Protein AF-0000000078806004 (afdb_homodimer)

InterPro domains:
  IPR054265 Domain of unknown function DUF6996 [PF22515] (6-74)
  IPR054266 Domain of unknown function DUF6997 [PF22518] (76-248)
  IPR055650 Domain of unknown function DUF7226 [PF23871] (289-424)

pLDDT: mean 91.02, std 8.13, range [37.66, 98.81]

Solvent-accessible surface area (backbone atoms only — not comparable to full-atom values): 46412 Å² total; per-residue (Å²): 131,80,59,69,57,33,55,41,49,50,49,49,36,62,73,64,37,41,67,59,38,24,73,73,69,57,41,38,79,46,47,39,72,66,42,44,76,70,43,61,40,80,73,69,63,66,54,62,28,78,84,53,48,40,63,60,35,59,76,65,48,44,36,70,43,71,28,22,77,53,32,32,40,34,26,41,52,58,57,67,47,70,56,77,82,80,64,73,50,45,38,31,34,40,81,73,73,99,51,74,78,51,53,78,85,60,67,85,44,62,62,32,44,51,30,51,36,56,77,69,39,51,57,27,62,76,70,72,53,61,79,65,42,62,41,40,56,45,76,47,66,35,60,73,52,63,36,32,34,36,32,72,88,61,63,70,44,79,46,70,31,50,40,20,70,48,64,38,73,37,23,31,39,36,94,73,32,33,37,45,30,42,69,38,58,59,82,64,69,36,35,36,46,60,66,55,46,54,58,48,59,46,46,60,75,68,42,86,60,51,77,44,38,34,42,37,35,48,48,92,68,27,38,42,38,34,32,42,47,59,80,38,92,50,31,68,64,40,57,45,80,75,51,70,54,32,36,21,58,49,71,54,72,36,50,68,63,56,55,50,49,50,57,72,74,41,73,56,76,39,61,60,32,46,89,80,48,90,69,66,68,55,60,43,42,55,49,67,49,41,51,44,48,53,54,50,30,70,74,42,70,60,34,39,39,67,53,44,7,61,75,61,63,39,48,60,66,53,29,50,25,36,49,44,37,31,38,64,58,48,29,28,37,63,90,43,93,59,32,40,26,60,25,72,58,29,52,56,44,71,71,42,53,63,39,61,30,50,54,50,49,49,52,46,50,27,29,28,35,66,49,35,53,51,52,50,46,26,69,74,67,72,46,81,79,51,66,65,59,47,38,52,52,40,58,73,42,36,36,62,88,50,70,75,54,39,64,61,29,35,47,15,53,51,28,45,50,49,56,56,69,52,44,51,33,57,73,42,82,60,129,131,80,58,68,56,34,55,43,48,49,49,49,36,61,75,65,38,41,68,60,37,23,72,75,69,57,42,40,78,47,46,40,72,68,42,44,77,69,42,61,40,80,73,68,62,65,55,63,28,77,83,53,46,41,62,60,36,59,76,66,49,44,36,70,44,70,27,22,77,52,30,31,40,34,26,41,52,58,55,67,46,71,58,78,81,80,65,72,49,44,39,31,34,39,82,74,73,101,53,75,79,51,52,78,87,60,66,83,43,65,62,32,45,52,28,52,36,56,76,70,39,50,58,28,63,75,71,73,53,60,81,65,41,66,41,42,54,45,75,49,65,36,59,74,52,62,34,33,34,36,32,71,88,62,62,71,43,78,48,70,32,50,40,20,72,49,64,38,73,38,24,32,40,37,94,72,32,34,37,42,31,42,69,38,59,57,83,63,70,33,35,35,47,60,68,56,49,54,58,48,59,45,46,60,74,66,43,85,60,52,79,44,38,35,42,36,34,48,48,93,70,28,38,42,40,36,32,43,46,58,80,39,92,50,32,69,63,40,59,44,80,76,50,71,52,32,35,21,58,48,72,53,73,35,50,67,65,57,54,49,49,49,56,73,74,42,73,56,77,39,61,60,31,48,92,80,48,90,68,65,70,55,61,42,43,55,49,67,48,43,51,42,48,53,54,49,32,68,75,42,70,62,36,40,39,67,53,43,7,60,75,60,64,41,50,60,64,54,29,51,26,38,49,43,38,31,37,65,57,49,30,29,37,63,89,44,91,58,32,40,29,59,24,74,58,28,53,57,44,72,71,43,55,64,38,59,30,52,51,50,50,50,51,48,51,28,29,27,38,67,49,36,52,53,50,50,47,26,70,74,69,72,47,80,78,50,68,65,59,47,38,52,51,40,57,74,42,37,36,62,86,50,68,73,54,38,62,59,30,32,48,15,53,50,28,46,52,49,57,56,69,52,44,52,31,57,72,42,82,60,130

Sequence (862 aa):
MEDKANKAWTDLIQEYQIDNAIKQHGEFIIQAKDIKKYREPRLMAKWDSSESLPTILKKSDINILPVSRSAYVLSNFKLYQPFPENDINTVKYVPPLPLESIDFNNLSTESNAINAMLITGILDDFLGTNNTVETFNGRMGTNDFSFTVNLTNGGKRQVDVQSAQLEIDGGFENDDSIIIMEAKNVPHPDFHIRQLYFPYRLWCERVRKPIRLVFSQYIDSIYHLYEYEFAKEDDYSSIHLIQQRNYSFQSSAISWDDIQRIIDSNSPEIDDNYDDTSIPFIQADLFTRLISLIEQLDKVPNMTSAEIASSMEFDIRQASYYSSAGEYLGVIERPLRGHSQLSLTGIKLMRLKLRERRLELIKLIVRHNIFHDLLSQIIDTGEFPSREAIIDRMRRYNVCKDATTLYRRASSVSGWLRWIVTLPDTTEEFEMEDKANKAWTDLIQEYQIDNAIKQHGEFIIQAKDIKKYREPRLMAKWDSSESLPTILKKSDINILPVSRSAYVLSNFKLYQPFPENDINTVKYVPPLPLESIDFNNLSTESNAINAMLITGILDDFLGTNNTVETFNGRMGTNDFSFTVNLTNGGKRQVDVQSAQLEIDGGFENDDSIIIMEAKNVPHPDFHIRQLYFPYRLWCERVRKPIRLVFSQYIDSIYHLYEYEFAKEDDYSSIHLIQQRNYSFQSSAISWDDIQRIIDSNSPEIDDNYDDTSIPFIQADLFTRLISLIEQLDKVPNMTSAEIASSMEFDIRQASYYSSAGEYLGVIERPLRGHSQLSLTGIKLMRLKLRERRLELIKLIVRHNIFHDLLSQIIDTGEFPSREAIIDRMRRYNVCKDATTLYRRASSVSGWLRWIVTLPDTTEEFE

Nearest PDB structures (foldseek):
  2qww-assembly2_C  TM=6.117E-01  e=5.143E-02  Listeria monocytogenes serotype 4b str. F2365
  2qww-assembly3_F  TM=6.044E-01  e=5.736E-02  Listeria monocytogenes serotype 4b str. F2365
  2qlz-assembly2_C  TM=8.803E-01  e=8.794E-01  unclassified
  2quf-assembly1_A  TM=8.665E-01  e=8.794E-01  unclassified
  2qlz-assembly1_B  TM=8.212E-01  e=1.889E+00  unclassified

Foldseek 3Di:
DAQLLLVLVVVVCVVVVQLVCCVVPVKDKDWQVSSVVRNHSVQHADAFAPQLDHPVCVVSQKHWDAQAQTMIMIHNFDFKDFDDPPDALEAAAFAFDPDDVADLQFDDDQLNVVVRCVVRCVVCVQVVHDDKDWDDWFKFWFDWDKAWTAGPVGDIDMGTHHGYMATFSTWIDDPAAIETEDEEAADDRIGGLCNFLRVVLRVVVVDDHHYWYWYWYCFLQKIKIWIWDAPDNRYSHRIDTDDIHMYGNDDLADAPVLLVVLLVVADAAALLAPVPDPQAAALAQAVRNLVSLLSVLLVPPKDFLVRSCVVNVHRSVNSVRSQSVCVLLPQWDDPDVRIIHGDPNSNVLSPDGSNVSLSVSSNSVCSHPLLSVQLVVCSVPVDHDDLVVSLVSCVVSNNDDDPVVSSSSSSNSSNVSVVVVSSNGDYDYDD/DAQLLLVLVVVVCVVVVQLVCCVVPVKDKDWQVSSVVRNHSVQHADAFAPQLDHPVCVVSQKHWDAQAQTMIMIHNFDFKDFDDPPDALEAAAFAFDPDDVADLQFDDDQLNVVVRCVVRCVVCVQVVHDDKDWDDWFKFWFDWDKAWTAGPVGDIDMGTHHGYMATFSTWIDDPAAIETEDEEAADDRIGGLCNFLRVVLRVVVVDDHHYWYWYWYCFLQKIKIWIWDAPDNRYSHRIDTDDIHMYGNFDQADAPVLLVVLLVVADAAALLAPVPDPQAAALAQAVRNLRSLLSNLLVPPKDFLVRSCVVNVHRSVNSVRSQSVCVLLPQWDDPDVRIIHGDPNSNVLSVDGSNVSLSVSSNSVCSHPLLSVQLVVCSVPVDHDDLVRSLVSCVVSNNDDDPVVSSSSSSNSSSVSVVVVSSNGDYDYDD

Structure (mmCIF, N/CA/C/O backbone):
data_AF-0000000078806004-model_v1
#
loop_
_entity.id
_entity.type
_entity.pdbx_description
1 polymer 'Type II restriction endonuclease'
#
loop_
_atom_site.group_PDB
_atom_site.id
_atom_site.type_symbol
_atom_site.label_atom_id
_atom_site.label_alt_id
_atom_site.label_comp_id
_atom_site.label_asym_id
_atom_site.label_entity_id
_atom_site.label_seq_id
_atom_site.pdbx_PDB_ins_code
_atom_site.Cartn_x
_atom_site.Cartn_y
_atom_site.Cartn_z
_atom_site.occupancy
_atom_site.B_iso_or_equiv
_atom_site.auth_seq_id
_atom_site.auth_comp_id
_atom_site.auth_asym_id
_atom_site.auth_atom_id
_atom_site.pdbx_PDB_model_num
ATOM 1 N N . MET A 1 1 ? 9.797 -28.922 11.18 1 37.66 1 MET A N 1
ATOM 2 C CA . MET A 1 1 ? 9.305 -27.891 12.086 1 37.66 1 MET A CA 1
ATOM 3 C C . MET A 1 1 ? 7.859 -27.516 11.758 1 37.66 1 MET A C 1
ATOM 5 O O . MET A 1 1 ? 7.523 -27.297 10.594 1 37.66 1 MET A O 1
ATOM 9 N N . GLU A 1 2 ? 6.957 -27.812 12.578 1 50.41 2 GLU A N 1
ATOM 10 C CA . GLU A 1 2 ? 5.516 -27.656 12.414 1 50.41 2 GLU A CA 1
ATOM 11 C C . GLU A 1 2 ? 5.145 -26.203 12.125 1 50.41 2 GLU A C 1
ATOM 13 O O . GLU A 1 2 ? 5.809 -25.281 12.602 1 50.41 2 GLU A O 1
ATOM 18 N N . ASP A 1 3 ? 4.309 -25.859 11.039 1 73.88 3 ASP A N 1
ATOM 19 C CA . ASP A 1 3 ? 3.709 -24.578 10.656 1 73.88 3 ASP A CA 1
ATOM 20 C C . ASP A 1 3 ? 3.197 -23.828 11.883 1 73.88 3 ASP A C 1
ATOM 22 O O . ASP A 1 3 ? 2.391 -24.344 12.648 1 73.88 3 ASP A O 1
ATOM 26 N N . LYS A 1 4 ? 3.91 -22.828 12.422 1 81.69 4 LYS A N 1
ATOM 27 C CA . LYS A 1 4 ? 3.615 -22.016 13.602 1 81.69 4 LYS A CA 1
ATOM 28 C C . LYS A 1 4 ? 2.125 -21.703 13.695 1 81.69 4 LYS A C 1
ATOM 30 O O . LYS A 1 4 ? 1.548 -21.734 14.789 1 81.69 4 LYS A O 1
ATOM 35 N N . ALA A 1 5 ? 1.502 -21.562 12.609 1 86 5 ALA A N 1
ATOM 36 C CA . ALA A 1 5 ? 0.075 -21.25 12.602 1 86 5 ALA A CA 1
ATOM 37 C C . ALA A 1 5 ? -0.759 -22.484 12.953 1 86 5 ALA A C 1
ATOM 39 O O . ALA A 1 5 ? -1.757 -22.375 13.672 1 86 5 ALA A O 1
ATOM 40 N N . ASN A 1 6 ? -0.315 -23.578 12.469 1 88.81 6 ASN A N 1
ATOM 41 C CA . ASN A 1 6 ? -1.033 -24.812 12.758 1 88.81 6 ASN A CA 1
ATOM 42 C C . ASN A 1 6 ? -0.974 -25.156 14.242 1 88.81 6 ASN A C 1
ATOM 44 O O . ASN A 1 6 ? -1.98 -25.562 14.836 1 88.81 6 ASN A O 1
ATOM 48 N N . LYS A 1 7 ? 0.141 -25.016 14.805 1 92.06 7 LYS A N 1
ATOM 49 C CA . LYS A 1 7 ? 0.297 -25.281 16.234 1 92.06 7 LYS A CA 1
ATOM 50 C C . LYS A 1 7 ? -0.55 -24.328 17.062 1 92.06 7 LYS A C 1
ATOM 52 O O . LYS A 1 7 ? -1.233 -24.75 18 1 92.06 7 LYS A O 1
ATOM 57 N N . ALA A 1 8 ? -0.498 -23.078 16.688 1 94.31 8 ALA A N 1
ATOM 58 C CA . ALA A 1 8 ? -1.253 -22.062 17.422 1 94.31 8 ALA A CA 1
ATOM 59 C C . ALA A 1 8 ? -2.75 -22.344 17.375 1 94.31 8 ALA A C 1
ATOM 61 O O . ALA A 1 8 ? -3.449 -22.25 18.375 1 94.31 8 ALA A O 1
ATOM 62 N N . TRP A 1 9 ? -3.193 -22.734 16.266 1 94.88 9 TRP A N 1
ATOM 63 C CA . TRP A 1 9 ? -4.621 -23 16.125 1 94.88 9 TRP A CA 1
ATOM 64 C C . TRP A 1 9 ? -5.012 -24.297 16.828 1 94.88 9 TRP A C 1
ATOM 66 O O . TRP A 1 9 ? -6.121 -24.406 17.344 1 94.88 9 TRP A O 1
ATOM 76 N N . THR A 1 10 ? -4.125 -25.25 16.844 1 95.44 10 THR A N 1
ATOM 77 C CA . THR A 1 10 ? -4.383 -26.469 17.609 1 95.44 10 THR A CA 1
ATOM 78 C C . THR A 1 10 ? -4.598 -26.141 19.078 1 95.44 10 THR A C 1
ATOM 80 O O . THR A 1 10 ? -5.539 -26.641 19.703 1 95.44 10 THR A O 1
ATOM 83 N N . ASP A 1 11 ? -3.76 -25.281 19.547 1 96.25 11 ASP A N 1
ATOM 84 C CA . ASP A 1 11 ? -3.863 -24.875 20.938 1 96.25 11 ASP A CA 1
ATOM 85 C C . ASP A 1 11 ? -5.145 -24.078 21.188 1 96.25 11 ASP A C 1
ATOM 87 O O . ASP A 1 11 ? -5.816 -24.266 22.203 1 96.25 11 ASP A O 1
ATOM 91 N N . LEU A 1 12 ? -5.461 -23.219 20.328 1 96.62 12 LEU A N 1
ATOM 92 C CA . LEU A 1 12 ? -6.652 -22.391 20.453 1 96.62 12 LEU A CA 1
ATOM 93 C C . LEU A 1 12 ? -7.918 -23.25 20.438 1 96.62 12 LEU A C 1
ATOM 95 O O . LEU A 1 12 ? -8.82 -23.031 21.25 1 96.62 12 LEU A O 1
ATOM 99 N N . ILE A 1 13 ? -7.98 -24.188 19.578 1 96.31 13 ILE A N 1
ATOM 100 C CA . ILE A 1 13 ? -9.148 -25.062 19.438 1 96.31 13 ILE A CA 1
ATOM 101 C C . ILE A 1 13 ? -9.336 -25.859 20.719 1 96.31 13 ILE A C 1
ATOM 103 O O . ILE A 1 13 ? -10.469 -26.031 21.188 1 96.31 13 ILE A O 1
ATOM 107 N N . GLN A 1 14 ? -8.25 -26.281 21.234 1 95.56 14 GLN A N 1
ATOM 108 C CA . GLN A 1 14 ? -8.297 -27.062 22.469 1 95.56 14 GLN A CA 1
ATOM 109 C C . GLN A 1 14 ? -8.695 -26.203 23.656 1 95.56 14 GLN A C 1
ATOM 111 O O . GLN A 1 14 ? -9.586 -26.562 24.438 1 95.56 14 GLN A O 1
ATOM 116 N N . GLU A 1 15 ? -8.07 -25.094 23.75 1 96.31 15 GLU A N 1
ATOM 117 C CA . GLU A 1 15 ? -8.289 -24.219 24.906 1 96.31 15 GLU A CA 1
ATOM 118 C C . GLU A 1 15 ? -9.734 -23.734 24.953 1 96.31 15 GLU A C 1
ATOM 120 O O . GLU A 1 15 ? -10.352 -23.703 26.016 1 96.31 15 GLU A O 1
ATOM 125 N N . TYR A 1 16 ? -10.258 -23.391 23.844 1 96.44 16 TYR A N 1
ATOM 126 C CA . TYR A 1 16 ? -11.578 -22.766 23.828 1 96.44 16 TYR A CA 1
ATOM 127 C C . TYR A 1 16 ? -12.648 -23.75 23.391 1 96.44 16 TYR A C 1
ATOM 129 O O . TYR A 1 16 ? -13.812 -23.391 23.219 1 96.44 16 TYR A O 1
ATOM 137 N N . GLN A 1 17 ? -12.297 -24.969 23.141 1 96 17 GLN A N 1
ATOM 138 C CA . GLN A 1 17 ? -13.219 -26 22.688 1 96 17 GLN A CA 1
ATOM 139 C C . GLN A 1 17 ? -14.062 -25.516 21.516 1 96 17 GLN A C 1
ATOM 141 O O . GLN A 1 17 ? -15.289 -25.594 21.547 1 96 17 GLN A O 1
ATOM 146 N N . ILE A 1 18 ? -13.383 -25.047 20.562 1 96.88 18 ILE A N 1
ATOM 147 C CA . ILE A 1 18 ? -14.016 -24.375 19.438 1 96.88 18 ILE A CA 1
ATOM 148 C C . ILE A 1 18 ? -14.875 -25.359 18.656 1 96.88 18 ILE A C 1
ATOM 150 O O . ILE A 1 18 ? -15.992 -25.031 18.25 1 96.88 18 ILE A O 1
ATOM 154 N N . ASP A 1 19 ? -14.391 -26.562 18.484 1 95.38 19 ASP A N 1
ATOM 155 C CA . ASP A 1 19 ? -15.141 -27.594 17.766 1 95.38 19 ASP A CA 1
ATOM 156 C C . ASP A 1 19 ? -16.484 -27.844 18.438 1 95.38 19 ASP A C 1
ATOM 158 O O . ASP A 1 19 ? -17.516 -27.922 17.75 1 95.38 19 ASP A O 1
ATOM 162 N N . ASN A 1 20 ? -16.438 -27.938 19.703 1 95.12 20 ASN A N 1
ATOM 163 C CA . ASN A 1 20 ? -17.672 -28.188 20.453 1 95.12 20 ASN A CA 1
ATOM 164 C C . ASN A 1 20 ? -18.625 -27.016 20.375 1 95.12 20 ASN A C 1
ATOM 166 O O . ASN A 1 20 ? -19.844 -27.203 20.266 1 95.12 20 ASN A O 1
ATOM 170 N N . ALA A 1 21 ? -18.094 -25.875 20.453 1 96.25 21 ALA A N 1
ATOM 171 C CA . ALA A 1 21 ? -18.906 -24.672 20.391 1 96.25 21 ALA A CA 1
ATOM 172 C C . ALA A 1 21 ? -19.625 -24.562 19.031 1 96.25 21 ALA A C 1
ATOM 174 O O . ALA A 1 21 ? -20.797 -24.188 18.969 1 96.25 21 ALA A O 1
ATOM 175 N N . ILE A 1 22 ? -18.938 -24.891 18 1 96.12 22 ILE A N 1
ATOM 176 C CA . ILE A 1 22 ? -19.516 -24.812 16.656 1 96.12 22 ILE A CA 1
ATOM 177 C C . ILE A 1 22 ? -20.609 -25.875 16.5 1 96.12 22 ILE A C 1
ATOM 179 O O . ILE A 1 22 ? -21.641 -25.609 15.898 1 96.12 22 ILE A O 1
ATOM 183 N N . LYS A 1 23 ? -20.391 -27 17.031 1 93.56 23 LYS A N 1
ATOM 184 C CA . LYS A 1 23 ? -21.391 -28.062 16.969 1 93.56 23 LYS A CA 1
ATOM 185 C C . LYS A 1 23 ? -22.656 -27.672 17.734 1 93.56 23 LYS A C 1
ATOM 187 O O . LYS A 1 23 ? -23.766 -27.969 17.281 1 93.56 23 LYS A O 1
ATOM 192 N N . GLN A 1 24 ? -22.5 -27 18.781 1 95.31 24 GLN A N 1
ATOM 193 C CA . GLN A 1 24 ? -23.625 -26.688 19.656 1 95.31 24 GLN A CA 1
ATOM 194 C C . GLN A 1 24 ? -24.344 -25.406 19.203 1 95.31 24 GLN A C 1
ATOM 196 O O . GLN A 1 24 ? -25.562 -25.328 19.25 1 95.31 24 GLN A O 1
ATOM 201 N N . HIS A 1 25 ? -23.594 -24.406 18.812 1 94.81 25 HIS A N 1
ATOM 202 C CA . HIS A 1 25 ? -24.172 -23.078 18.578 1 94.81 25 HIS A CA 1
ATOM 203 C C . HIS A 1 25 ? -24.078 -22.703 17.109 1 94.81 25 HIS A C 1
ATOM 205 O O . HIS A 1 25 ? -24.656 -21.703 16.688 1 94.81 25 HIS A O 1
ATOM 211 N N . GLY A 1 26 ? -23.344 -23.469 16.344 1 94.56 26 GLY A N 1
ATOM 212 C CA . GLY A 1 26 ? -23.219 -23.219 14.922 1 94.56 26 GLY A CA 1
ATOM 213 C C . GLY A 1 26 ? -22.031 -22.344 14.586 1 94.56 26 GLY A C 1
ATOM 214 O O . GLY A 1 26 ? -21.594 -22.297 13.43 1 94.56 26 GLY A O 1
ATOM 215 N N . GLU A 1 27 ? -21.562 -21.547 15.57 1 97 27 GLU A N 1
ATOM 216 C CA . GLU A 1 27 ? -20.422 -20.656 15.336 1 97 27 GLU A CA 1
ATOM 217 C C . GLU A 1 27 ? -19.688 -20.359 16.641 1 97 27 GLU A C 1
ATOM 219 O O . GLU A 1 27 ? -20.172 -20.672 17.734 1 97 27 GLU A O 1
ATOM 224 N N . PHE A 1 28 ? -18.516 -19.828 16.5 1 97.88 28 PHE A N 1
ATOM 225 C CA . PHE A 1 28 ? -17.719 -19.375 17.625 1 97.88 28 PHE A CA 1
ATOM 226 C C . PHE A 1 28 ? -17.062 -18.031 17.328 1 97.88 28 PHE A C 1
ATOM 228 O O . PHE A 1 28 ? -16.406 -17.875 16.297 1 97.88 28 PHE A O 1
ATOM 235 N N . ILE A 1 29 ? -17.281 -17.078 18.234 1 97.62 29 ILE A N 1
ATOM 236 C CA . ILE A 1 29 ? -16.688 -15.758 18.062 1 97.62 29 ILE A CA 1
ATOM 237 C C . ILE A 1 29 ? -15.43 -15.656 18.922 1 97.62 29 ILE A C 1
ATOM 239 O O . ILE A 1 29 ? -15.461 -15.945 20.125 1 97.62 29 ILE A O 1
ATOM 243 N N . ILE A 1 30 ? -14.352 -15.273 18.281 1 97.25 30 ILE A N 1
ATOM 244 C CA . ILE A 1 30 ? -13.102 -15.133 19.016 1 97.25 30 ILE A CA 1
ATOM 245 C C . ILE A 1 30 ? -12.57 -13.711 18.875 1 97.25 30 ILE A C 1
ATOM 247 O O . ILE A 1 30 ? -12.68 -13.109 17.797 1 97.25 30 ILE A O 1
ATOM 251 N N . GLN A 1 31 ? -12.016 -13.18 19.875 1 96.44 31 GLN A N 1
ATOM 252 C CA . GLN A 1 31 ? -11.445 -11.836 19.875 1 96.44 31 GLN A CA 1
ATOM 253 C C . GLN A 1 31 ? -9.984 -11.867 19.438 1 96.44 31 GLN A C 1
ATOM 255 O O . GLN A 1 31 ? -9.266 -12.828 19.719 1 96.44 31 GLN A O 1
ATOM 260 N N . ALA A 1 32 ? -9.516 -10.82 18.781 1 93.5 32 ALA A N 1
ATOM 261 C CA . ALA A 1 32 ? -8.133 -10.695 18.344 1 93.5 32 ALA A CA 1
ATOM 262 C C . ALA A 1 32 ? -7.172 -10.812 19.531 1 93.5 32 ALA A C 1
ATOM 264 O O . ALA A 1 32 ? -6.098 -11.406 19.406 1 93.5 32 ALA A O 1
ATOM 265 N N . LYS A 1 33 ? -7.582 -10.258 20.641 1 93.38 33 LYS A N 1
ATOM 266 C CA . LYS A 1 33 ? -6.73 -10.289 21.828 1 93.38 33 LYS A CA 1
ATOM 267 C C . LYS A 1 33 ? -6.48 -11.727 22.297 1 93.38 33 LYS A C 1
ATOM 269 O O . LYS A 1 33 ? -5.406 -12.031 22.812 1 93.38 33 LYS A O 1
ATOM 274 N N . ASP A 1 34 ? -7.445 -12.594 22.141 1 94.75 34 ASP A N 1
ATOM 275 C CA . ASP A 1 34 ? -7.309 -14 22.531 1 94.75 34 ASP A CA 1
ATOM 276 C C . ASP A 1 34 ? -6.375 -14.742 21.578 1 94.75 34 ASP A C 1
ATOM 278 O O . ASP A 1 34 ? -5.633 -15.633 22 1 94.75 34 ASP A O 1
ATOM 282 N N . ILE A 1 35 ? -6.422 -14.422 20.328 1 95 35 ILE A N 1
ATOM 283 C CA . ILE A 1 35 ? -5.523 -15.008 19.328 1 95 35 ILE A CA 1
ATOM 284 C C . ILE A 1 35 ? -4.094 -14.539 19.594 1 95 35 ILE A C 1
ATOM 286 O O . ILE A 1 35 ? -3.148 -15.328 19.484 1 95 35 ILE A O 1
ATOM 290 N N . LYS A 1 36 ? -3.986 -13.266 19.969 1 90.88 36 LYS A N 1
ATOM 291 C CA . LYS A 1 36 ? -2.691 -12.617 20.172 1 90.88 36 LYS A CA 1
ATOM 292 C C . LYS A 1 36 ? -1.886 -13.32 21.25 1 90.88 36 LYS A C 1
ATOM 294 O O . LYS A 1 36 ? -0.654 -13.289 21.234 1 90.88 36 LYS A O 1
ATOM 299 N N . LYS A 1 37 ? -2.533 -14 22.172 1 92.94 37 LYS A N 1
ATOM 300 C CA . LYS A 1 37 ? -1.859 -14.766 23.219 1 92.94 37 LYS A CA 1
ATOM 301 C C . LYS A 1 37 ? -0.963 -15.844 22.609 1 92.94 37 LYS A C 1
ATOM 303 O O . LYS A 1 37 ? -0.002 -16.281 23.25 1 92.94 37 LYS A O 1
ATOM 308 N N . TYR A 1 38 ? -1.295 -16.203 21.453 1 92.19 38 TYR A N 1
ATOM 309 C CA . TYR A 1 38 ? -0.576 -17.328 20.844 1 92.19 38 TYR A CA 1
ATOM 310 C C . TYR A 1 38 ? 0.282 -16.844 19.688 1 92.19 38 TYR A C 1
ATOM 312 O O . TYR A 1 38 ? 1.426 -17.281 19.516 1 92.19 38 TYR A O 1
ATOM 320 N N . ARG A 1 39 ? -0.292 -15.953 18.828 1 89.25 39 ARG A N 1
ATOM 321 C CA . ARG A 1 39 ? 0.37 -15.438 17.641 1 89.25 39 ARG A CA 1
ATOM 322 C C . ARG A 1 39 ? -0.349 -14.195 17.109 1 89.25 39 ARG A C 1
ATOM 324 O O . ARG A 1 39 ? -1.521 -13.977 17.422 1 89.25 39 ARG A O 1
ATOM 331 N N . GLU A 1 40 ? 0.338 -13.391 16.344 1 84.88 40 GLU A N 1
ATOM 332 C CA . GLU A 1 40 ? -0.257 -12.18 15.789 1 84.88 40 GLU A CA 1
ATOM 333 C C . GLU A 1 40 ? -1.51 -12.508 14.977 1 84.88 40 GLU A C 1
ATOM 335 O O . GLU A 1 40 ? -1.47 -13.336 14.062 1 84.88 40 GLU A O 1
ATOM 340 N N . PRO A 1 41 ? -2.537 -11.852 15.273 1 88 41 PRO A N 1
ATOM 341 C CA . PRO A 1 41 ? -3.818 -12.156 14.633 1 88 41 PRO A CA 1
ATOM 342 C C . PRO A 1 41 ? -3.758 -12.062 13.109 1 88 41 PRO A C 1
ATOM 344 O O . PRO A 1 41 ? -4.375 -12.875 12.414 1 88 41 PRO A O 1
ATOM 347 N N . ARG A 1 42 ? -3.023 -11.094 12.602 1 78.38 42 ARG A N 1
ATOM 348 C CA . ARG A 1 42 ? -2.967 -10.914 11.156 1 78.38 42 ARG A CA 1
ATOM 349 C C . ARG A 1 42 ? -2.389 -12.141 10.469 1 78.38 42 ARG A C 1
ATOM 351 O O . ARG A 1 42 ? -2.689 -12.406 9.297 1 78.38 42 ARG A O 1
ATOM 358 N N . LEU A 1 43 ? -1.696 -12.992 11.133 1 83.62 43 LEU A N 1
ATOM 359 C CA . LEU A 1 43 ? -1.072 -14.203 10.602 1 83.62 43 LEU A CA 1
ATOM 360 C C . LEU A 1 43 ? -1.933 -15.43 10.883 1 83.62 43 LEU A C 1
ATOM 362 O O . LEU A 1 43 ? -1.602 -16.531 10.461 1 83.62 43 LEU A O 1
ATOM 366 N N . MET A 1 44 ? -3.01 -15.141 11.586 1 90.69 44 MET A N 1
ATOM 367 C CA . MET A 1 44 ? -3.793 -16.281 12.078 1 90.69 44 MET A CA 1
ATOM 368 C C . MET A 1 44 ? -5.199 -16.266 11.484 1 90.69 44 MET A C 1
ATOM 370 O O . MET A 1 44 ? -5.922 -17.25 11.562 1 90.69 44 MET A O 1
ATOM 374 N N . ALA A 1 45 ? -5.496 -15.172 10.844 1 91.19 45 ALA A N 1
ATOM 375 C CA . ALA A 1 45 ? -6.922 -15.039 10.555 1 91.19 45 ALA A CA 1
ATOM 376 C C . ALA A 1 45 ? -7.152 -14.742 9.07 1 91.19 45 ALA A C 1
ATOM 378 O O . ALA A 1 45 ? -8.281 -14.469 8.656 1 91.19 45 ALA A O 1
ATOM 379 N N . LYS A 1 46 ? -6.211 -14.734 8.32 1 88.38 46 LYS A N 1
ATOM 380 C CA . LYS A 1 46 ? -6.363 -14.391 6.906 1 88.38 46 LYS A CA 1
ATOM 381 C C . LYS A 1 46 ? -5.652 -15.406 6.02 1 88.38 46 LYS A C 1
ATOM 383 O O . LYS A 1 46 ? -4.422 -15.469 5.996 1 88.38 46 LYS A O 1
ATOM 388 N N . TRP A 1 47 ? -6.434 -16.156 5.301 1 90.5 47 TRP A N 1
ATOM 389 C CA . TRP A 1 47 ? -5.922 -17.109 4.316 1 90.5 47 TRP A CA 1
ATOM 390 C C . TRP A 1 47 ? -6.566 -16.875 2.955 1 90.5 47 TRP A C 1
ATOM 392 O O . TRP A 1 47 ? -7.699 -17.312 2.717 1 90.5 47 TRP A O 1
ATOM 402 N N . ASP A 1 48 ? -5.836 -16.406 2.023 1 90.12 48 ASP A N 1
ATOM 403 C CA . ASP A 1 48 ? -6.367 -15.945 0.747 1 90.12 48 ASP A CA 1
ATOM 404 C C . ASP A 1 48 ? -6.754 -17.109 -0.152 1 90.12 48 ASP A C 1
ATOM 406 O O . ASP A 1 48 ? -7.484 -16.938 -1.13 1 90.12 48 ASP A O 1
ATOM 410 N N . SER A 1 49 ? -6.23 -18.234 0.124 1 90.62 49 SER A N 1
ATOM 411 C CA . SER A 1 49 ? -6.566 -19.484 -0.573 1 90.62 49 SER A CA 1
ATOM 412 C C . SER A 1 49 ? -6.793 -20.625 0.41 1 90.62 49 SER A C 1
ATOM 414 O O . SER A 1 49 ? -6.215 -20.641 1.499 1 90.62 49 SER A O 1
ATOM 416 N N . SER A 1 50 ? -7.551 -21.562 0.034 1 90.56 50 SER A N 1
ATOM 417 C CA . SER A 1 50 ? -7.836 -22.719 0.886 1 90.56 50 SER A CA 1
ATOM 418 C C . SER A 1 50 ? -6.578 -23.547 1.142 1 90.56 50 SER A C 1
ATOM 420 O O . SER A 1 50 ? -6.469 -24.203 2.172 1 90.56 50 SER A O 1
ATOM 422 N N . GLU A 1 51 ? -5.656 -23.422 0.247 1 82.12 51 GLU A N 1
ATOM 423 C CA . GLU A 1 51 ? -4.406 -24.172 0.385 1 82.12 51 GLU A CA 1
ATOM 424 C C . GLU A 1 51 ? -3.596 -23.672 1.578 1 82.12 51 GLU A C 1
ATOM 426 O O . GLU A 1 51 ? -2.838 -24.438 2.182 1 82.12 51 GLU A O 1
ATOM 431 N N . SER A 1 52 ? -3.793 -22.469 1.912 1 82.88 52 SER A N 1
ATOM 432 C CA . SER A 1 52 ? -2.988 -21.859 2.963 1 82.88 52 SER A CA 1
ATOM 433 C C . SER A 1 52 ? -3.613 -22.078 4.336 1 82.88 52 SER A C 1
ATOM 435 O O . SER A 1 52 ? -3.004 -21.75 5.359 1 82.88 52 SER A O 1
ATOM 437 N N . LEU A 1 53 ? -4.758 -22.641 4.359 1 88.81 53 LEU A N 1
ATOM 438 C CA . LEU A 1 53 ? -5.434 -22.906 5.625 1 88.81 53 LEU A CA 1
ATOM 439 C C . LEU A 1 53 ? -4.641 -23.922 6.457 1 88.81 53 LEU A C 1
ATOM 441 O O . LEU A 1 53 ? -4.164 -24.922 5.934 1 88.81 53 LEU A O 1
ATOM 445 N N . PRO A 1 54 ? -4.477 -23.594 7.727 1 89.06 54 PRO A N 1
ATOM 446 C CA . PRO A 1 54 ? -3.811 -24.578 8.594 1 89.06 54 PRO A CA 1
ATOM 447 C C . PRO A 1 54 ? -4.473 -25.953 8.555 1 89.06 54 PRO A C 1
ATOM 449 O O . PRO A 1 54 ? -5.699 -26.047 8.477 1 89.06 54 PRO A O 1
ATOM 452 N N . THR A 1 55 ? -3.678 -26.938 8.719 1 88.81 55 THR A N 1
ATOM 453 C CA . THR A 1 55 ? -4.125 -28.312 8.578 1 88.81 55 THR A CA 1
ATOM 454 C C . THR A 1 55 ? -5.227 -28.641 9.586 1 88.81 55 THR A C 1
ATOM 456 O O . THR A 1 55 ? -6.195 -29.312 9.258 1 88.81 55 THR A O 1
ATOM 459 N N . ILE A 1 56 ? -5.113 -28.156 10.758 1 93.25 56 ILE A N 1
ATOM 460 C CA . ILE A 1 56 ? -6.074 -28.453 11.812 1 93.25 56 ILE A CA 1
ATOM 461 C C . ILE A 1 56 ? -7.438 -27.859 11.453 1 93.25 56 ILE A C 1
ATOM 463 O O . ILE A 1 56 ? -8.477 -28.469 11.75 1 93.25 56 ILE A O 1
ATOM 467 N N . LEU A 1 57 ? -7.434 -26.719 10.867 1 94.06 57 LEU A N 1
ATOM 468 C CA . LEU A 1 57 ? -8.688 -26.094 10.469 1 94.06 57 LEU A CA 1
ATOM 469 C C . LEU A 1 57 ? -9.32 -26.844 9.297 1 94.06 57 LEU A C 1
ATOM 471 O O . LEU A 1 57 ? -10.539 -27.031 9.25 1 94.06 57 LEU A O 1
ATOM 475 N N . LYS A 1 58 ? -8.516 -27.281 8.414 1 91.81 58 LYS A N 1
ATOM 476 C CA . LYS A 1 58 ? -9 -28.094 7.293 1 91.81 58 LYS A CA 1
ATOM 477 C C . LYS A 1 58 ? -9.648 -29.391 7.785 1 91.81 58 LYS A C 1
ATOM 479 O O . LYS A 1 58 ? -10.75 -29.734 7.367 1 91.81 58 LYS A O 1
ATOM 484 N N . LYS A 1 59 ? -8.945 -30.016 8.609 1 91.81 59 LYS A N 1
ATOM 485 C CA . LYS A 1 59 ? -9.414 -31.297 9.133 1 91.81 59 LYS A CA 1
ATOM 486 C C . LYS A 1 59 ? -10.727 -31.125 9.898 1 91.81 59 LYS A C 1
ATOM 488 O O . LYS A 1 59 ? -11.594 -32 9.852 1 91.81 59 LYS A O 1
ATOM 493 N N . SER A 1 60 ? -10.828 -30.031 10.578 1 93.56 60 SER A N 1
ATOM 494 C CA . SER A 1 60 ? -12.008 -29.781 11.398 1 93.56 60 SER A CA 1
ATOM 495 C C . SER A 1 60 ? -13.102 -29.078 10.602 1 93.56 60 SER A C 1
ATOM 497 O O . SER A 1 60 ? -14.172 -28.766 11.133 1 93.56 60 SER A O 1
ATOM 499 N N . ASP A 1 61 ? -12.828 -28.797 9.375 1 94.19 61 ASP A N 1
ATOM 500 C CA . ASP A 1 61 ? -13.766 -28.094 8.492 1 94.19 61 ASP A CA 1
ATOM 501 C C . ASP A 1 61 ? -14.18 -26.75 9.086 1 94.19 61 ASP A C 1
ATOM 503 O O . ASP A 1 61 ? -15.375 -26.469 9.219 1 94.19 61 ASP A O 1
ATOM 507 N N . ILE A 1 62 ? -13.266 -26.016 9.523 1 96.75 62 ILE A N 1
ATOM 508 C CA . ILE A 1 62 ? -13.5 -24.719 10.133 1 96.75 62 ILE A CA 1
ATOM 509 C C . ILE A 1 62 ? -12.859 -23.625 9.281 1 96.75 62 ILE A C 1
ATOM 511 O O . ILE A 1 62 ? -11.703 -23.734 8.883 1 96.75 62 ILE A O 1
ATOM 515 N N . ASN A 1 63 ? -13.648 -22.625 8.938 1 96.94 63 ASN A N 1
ATOM 516 C CA . ASN A 1 63 ? -13.156 -21.422 8.297 1 96.94 63 ASN A CA 1
ATOM 517 C C . ASN A 1 63 ? -13.422 -20.188 9.156 1 96.94 63 ASN A C 1
ATOM 519 O O . ASN A 1 63 ? -14.164 -20.25 10.133 1 96.94 63 ASN A O 1
ATOM 523 N N . ILE A 1 64 ? -12.781 -19.109 8.773 1 96.75 64 ILE A N 1
ATOM 524 C CA . ILE A 1 64 ? -12.789 -17.938 9.641 1 96.75 64 ILE A CA 1
ATOM 525 C C . ILE A 1 64 ? -13.109 -16.688 8.828 1 96.75 64 ILE A C 1
ATOM 527 O O . ILE A 1 64 ? -12.625 -16.531 7.699 1 96.75 64 ILE A O 1
ATOM 531 N N . LEU A 1 65 ? -13.93 -15.75 9.375 1 96.75 65 LEU A N 1
ATOM 532 C CA . LEU A 1 65 ? -14.258 -14.453 8.797 1 96.75 65 LEU A CA 1
ATOM 533 C C . LEU A 1 65 ? -14.117 -13.344 9.828 1 96.75 65 LEU A C 1
ATOM 535 O O . LEU A 1 65 ? -14.477 -13.516 10.992 1 96.75 65 LEU A O 1
ATOM 539 N N . PRO A 1 66 ? -13.586 -12.203 9.406 1 96.38 66 PRO A N 1
ATOM 540 C CA . PRO A 1 66 ? -13.633 -11.055 10.32 1 96.38 66 PRO A CA 1
ATOM 541 C C . PRO A 1 66 ? -15.039 -10.477 10.477 1 96.38 66 PRO A C 1
ATOM 543 O O . PRO A 1 66 ? -15.781 -10.383 9.492 1 96.38 66 PRO A O 1
ATOM 546 N N . VAL A 1 67 ? -15.438 -10.109 11.656 1 96.88 67 VAL A N 1
ATOM 547 C CA . VAL A 1 67 ? -16.766 -9.539 11.867 1 96.88 67 VAL A CA 1
ATOM 548 C C . VAL A 1 67 ? -16.625 -8.125 12.438 1 96.88 67 VAL A C 1
ATOM 550 O O . VAL A 1 67 ? -17.609 -7.383 12.5 1 96.88 67 VAL A O 1
ATOM 553 N N . SER A 1 68 ? -15.477 -7.773 12.828 1 93.19 68 SER A N 1
ATOM 554 C CA . SER A 1 68 ? -15.102 -6.422 13.234 1 93.19 68 SER A CA 1
ATOM 555 C C . SER A 1 68 ? -13.602 -6.207 13.125 1 93.19 68 SER A C 1
ATOM 557 O O . SER A 1 68 ? -12.883 -7.055 12.586 1 93.19 68 SER A O 1
ATOM 559 N N . ARG A 1 69 ? -13.133 -5.102 13.586 1 87.44 69 ARG A N 1
ATOM 560 C CA . ARG A 1 69 ? -11.695 -4.82 13.578 1 87.44 69 ARG A CA 1
ATOM 561 C C . ARG A 1 69 ? -10.953 -5.699 14.578 1 87.44 69 ARG A C 1
ATOM 563 O O . ARG A 1 69 ? -9.75 -5.91 14.453 1 87.44 69 ARG A O 1
ATOM 570 N N . SER A 1 70 ? -11.727 -6.289 15.523 1 91 70 SER A N 1
ATOM 571 C CA . SER A 1 70 ? -11.039 -6.977 16.609 1 91 70 SER A CA 1
ATOM 572 C C . SER A 1 70 ? -11.664 -8.344 16.891 1 91 70 SER A C 1
ATOM 574 O O . SER A 1 70 ? -11.414 -8.945 17.938 1 91 70 SER A O 1
ATOM 576 N N . ALA A 1 71 ? -12.5 -8.789 15.992 1 95.69 71 ALA A N 1
ATOM 577 C CA . ALA A 1 71 ? -13.164 -10.07 16.266 1 95.69 71 ALA A CA 1
ATOM 578 C C . ALA A 1 71 ? -13.344 -10.867 14.977 1 95.69 71 ALA A C 1
ATOM 580 O O . ALA A 1 71 ? -13.422 -10.297 13.883 1 95.69 71 ALA A O 1
ATOM 581 N N . TYR A 1 72 ? -13.469 -12.219 15.133 1 97.38 72 TYR A N 1
ATOM 582 C CA . TYR A 1 72 ? -13.641 -13.164 14.031 1 97.38 72 TYR A CA 1
ATOM 583 C C . TYR A 1 72 ? -14.703 -14.203 14.375 1 97.38 72 TYR A C 1
ATOM 585 O O . TYR A 1 72 ? -14.914 -14.523 15.547 1 97.38 72 TYR A O 1
ATOM 593 N N . VAL A 1 73 ? -15.305 -14.664 13.414 1 97.94 73 VAL A N 1
ATOM 594 C CA . VAL A 1 73 ? -16.281 -15.742 13.586 1 97.94 73 VAL A CA 1
ATOM 595 C C . VAL A 1 73 ? -15.766 -17.016 12.906 1 97.94 73 VAL A C 1
ATOM 597 O O . VAL A 1 73 ? -15.188 -16.953 11.82 1 97.94 73 VAL A O 1
ATOM 600 N N . LEU A 1 74 ? -15.859 -18.109 13.602 1 97.94 74 LEU A N 1
ATOM 601 C CA . LEU A 1 74 ? -15.469 -19.422 13.094 1 97.94 74 LEU A CA 1
ATOM 602 C C . LEU A 1 74 ? -16.688 -20.328 12.922 1 97.94 74 LEU A C 1
ATOM 604 O O . LEU A 1 74 ? -17.578 -20.344 13.773 1 97.94 74 LEU A O 1
ATOM 608 N N . SER A 1 75 ? -16.734 -20.984 11.844 1 97.81 75 SER A N 1
ATOM 609 C CA . SER A 1 75 ? -17.766 -21.984 11.547 1 97.81 75 SER A CA 1
ATOM 610 C C . SER A 1 75 ? -17.375 -22.844 10.352 1 97.81 75 SER A C 1
ATOM 612 O O . SER A 1 75 ? -16.266 -22.719 9.828 1 97.81 75 SER A O 1
ATOM 614 N N . ASN A 1 76 ? -18.266 -23.734 9.945 1 97.31 76 ASN A N 1
ATOM 615 C CA . ASN A 1 76 ? -18.016 -24.562 8.758 1 97.31 76 ASN A CA 1
ATOM 616 C C . ASN A 1 76 ? -18.438 -23.828 7.48 1 97.31 76 ASN A C 1
ATOM 618 O O . ASN A 1 76 ? -19.125 -24.391 6.641 1 97.31 76 ASN A O 1
ATOM 622 N N . PHE A 1 77 ? -17.969 -22.609 7.297 1 97.75 77 PHE A N 1
ATOM 623 C CA . PHE A 1 77 ? -18.328 -21.734 6.188 1 97.75 77 PHE A CA 1
ATOM 624 C C . PHE A 1 77 ? -17.703 -22.234 4.887 1 97.75 77 PHE A C 1
ATOM 626 O O . PHE A 1 77 ? -16.562 -22.703 4.871 1 97.75 77 PHE A O 1
ATOM 633 N N . LYS A 1 78 ? -18.359 -22.109 3.785 1 97.06 78 LYS A N 1
ATOM 634 C CA . LYS A 1 78 ? -17.781 -22.188 2.451 1 97.06 78 LYS A CA 1
ATOM 635 C C . LYS A 1 78 ? -17.312 -20.828 1.976 1 97.06 78 LYS A C 1
ATOM 637 O O . LYS A 1 78 ? -18.109 -20.016 1.492 1 97.06 78 LYS A O 1
ATOM 642 N N . LEU A 1 79 ? -15.992 -20.656 2.027 1 97.75 79 LEU A N 1
ATOM 643 C CA . LEU A 1 79 ? -15.539 -19.281 1.874 1 97.75 79 LEU A CA 1
ATOM 644 C C . LEU A 1 79 ? -14.695 -19.125 0.616 1 97.75 79 LEU A C 1
ATOM 646 O O . LEU A 1 79 ? -14.281 -18.016 0.274 1 97.75 79 LEU A O 1
ATOM 650 N N . TYR A 1 80 ? -14.422 -20.172 -0.14 1 96.94 80 TYR A N 1
ATOM 651 C CA . TYR A 1 80 ? -13.461 -20.109 -1.239 1 96.94 80 TYR A CA 1
ATOM 652 C C . TYR A 1 80 ? -14.141 -20.406 -2.57 1 96.94 80 TYR A C 1
ATOM 654 O O . TYR A 1 80 ? -15.047 -21.234 -2.641 1 96.94 80 TYR A O 1
ATOM 662 N N . GLN A 1 81 ? -13.758 -19.703 -3.576 1 97.06 81 GLN A N 1
ATOM 663 C CA . GLN A 1 81 ? -14.219 -19.875 -4.949 1 97.06 81 GLN A CA 1
ATOM 664 C C . GLN A 1 81 ? -13.086 -20.391 -5.84 1 97.06 81 GLN A C 1
ATOM 666 O O . GLN A 1 81 ? -12.055 -19.734 -5.984 1 97.06 81 GLN A O 1
ATOM 671 N N . PRO A 1 82 ? -13.219 -21.547 -6.418 1 94.56 82 PRO A N 1
ATOM 672 C CA . PRO A 1 82 ? -12.188 -22.047 -7.336 1 94.56 82 PRO A CA 1
ATOM 673 C C . PRO A 1 82 ? -12.148 -21.266 -8.648 1 94.56 82 PRO A C 1
ATOM 675 O O . PRO A 1 82 ? -13.188 -20.828 -9.141 1 94.56 82 PRO A O 1
ATOM 678 N N . PHE A 1 83 ? -10.969 -21.125 -9.211 1 91.88 83 PHE A N 1
ATOM 679 C CA . PHE A 1 83 ? -10.852 -20.594 -10.562 1 91.88 83 PHE A CA 1
ATOM 680 C C . PHE A 1 83 ? -11.258 -21.641 -11.586 1 91.88 83 PHE A C 1
ATOM 682 O O . PHE A 1 83 ? -11.148 -22.844 -11.336 1 91.88 83 PHE A O 1
ATOM 689 N N . PRO A 1 84 ? -11.75 -21.141 -12.703 1 87.94 84 PRO A N 1
ATOM 690 C CA . PRO A 1 84 ? -12.148 -22.125 -13.711 1 87.94 84 PRO A CA 1
ATOM 691 C C . PRO A 1 84 ? -10.977 -22.953 -14.227 1 87.94 84 PRO A C 1
ATOM 693 O O . PRO A 1 84 ? -9.859 -22.438 -14.336 1 87.94 84 PRO A O 1
ATOM 696 N N . GLU A 1 85 ? -11.141 -24.234 -14.367 1 68.94 85 GLU A N 1
ATOM 697 C CA . GLU A 1 85 ? -10.117 -25.172 -14.812 1 68.94 85 GLU A CA 1
ATOM 698 C C . GLU A 1 85 ? -9.742 -24.922 -16.266 1 68.94 85 GLU A C 1
ATOM 700 O O . GLU A 1 85 ? -8.594 -25.109 -16.672 1 68.94 85 GLU A O 1
ATOM 705 N N . ASN A 1 86 ? -10.922 -24.656 -17.094 1 58.06 86 ASN A N 1
ATOM 706 C CA . ASN A 1 86 ? -10.664 -24.516 -18.531 1 58.06 86 ASN A CA 1
ATOM 707 C C . ASN A 1 86 ? -10.047 -23.156 -18.859 1 58.06 86 ASN A C 1
ATOM 709 O O . ASN A 1 86 ? -10.703 -22.125 -18.719 1 58.06 86 ASN A O 1
ATOM 713 N N . ASP A 1 87 ? -8.727 -23.156 -18.719 1 58.53 87 ASP A N 1
ATOM 714 C CA . ASP A 1 87 ? -8.039 -21.938 -19.094 1 58.53 87 ASP A CA 1
ATOM 715 C C . ASP A 1 87 ? -8.18 -21.641 -20.578 1 58.53 87 ASP A C 1
ATOM 717 O O . ASP A 1 87 ? -8.016 -22.531 -21.406 1 58.53 87 ASP A O 1
ATOM 721 N N . ILE A 1 88 ? -8.977 -20.656 -20.953 1 62.06 88 ILE A N 1
ATOM 722 C CA . ILE A 1 88 ? -9.023 -20.203 -22.328 1 62.06 88 ILE A CA 1
ATOM 723 C C . ILE A 1 88 ? -7.609 -20.109 -22.906 1 62.06 88 ILE A C 1
ATOM 725 O O . ILE A 1 88 ? -6.727 -19.484 -22.297 1 62.06 88 ILE A O 1
ATOM 729 N N . ASN A 1 89 ? -7.359 -20.953 -23.797 1 67.19 89 ASN A N 1
ATOM 730 C CA . ASN A 1 89 ? -6.031 -21.062 -24.391 1 67.19 89 ASN A CA 1
ATOM 731 C C . ASN A 1 89 ? -5.738 -19.891 -25.328 1 67.19 89 ASN A C 1
ATOM 733 O O . ASN A 1 89 ? -4.824 -19.953 -26.141 1 67.19 89 ASN A O 1
ATOM 737 N N . THR A 1 90 ? -6.598 -18.875 -25.156 1 79.62 90 THR A N 1
ATOM 738 C CA . THR A 1 90 ? -6.344 -17.719 -26 1 79.62 90 THR A CA 1
ATOM 739 C C . THR A 1 90 ? -5.785 -16.562 -25.188 1 79.62 90 THR A C 1
ATOM 741 O O . THR A 1 90 ? -6.324 -16.219 -24.125 1 79.62 90 THR A O 1
ATOM 744 N N . VAL A 1 91 ? -4.68 -16.078 -25.656 1 86.06 91 VAL A N 1
ATOM 745 C CA . VAL A 1 91 ? -4.043 -14.914 -25.047 1 86.06 91 VAL A CA 1
ATOM 746 C C . VAL A 1 91 ? -4.023 -13.758 -26.047 1 86.06 91 VAL A C 1
ATOM 748 O O . VAL A 1 91 ? -3.564 -13.906 -27.172 1 86.06 91 VAL A O 1
ATOM 751 N N . LYS A 1 92 ? -4.617 -12.664 -25.703 1 90.12 92 LYS A N 1
ATOM 752 C CA . LYS A 1 92 ? -4.602 -11.461 -26.547 1 90.12 92 LYS A CA 1
ATOM 753 C C . LYS A 1 92 ? -3.307 -10.672 -26.344 1 90.12 92 LYS A C 1
ATOM 755 O O . LYS A 1 92 ? -2.953 -10.32 -25.219 1 90.12 92 LYS A O 1
ATOM 760 N N . TYR A 1 93 ? -2.654 -10.445 -27.406 1 90.38 93 TYR A N 1
ATOM 761 C CA . TYR A 1 93 ? -1.404 -9.695 -27.359 1 90.38 93 TYR A CA 1
ATOM 762 C C . TYR A 1 93 ? -1.669 -8.195 -27.281 1 90.38 93 TYR A C 1
ATOM 764 O O . TYR A 1 93 ? -2.451 -7.656 -28.062 1 90.38 93 TYR A O 1
ATOM 772 N N . VAL A 1 94 ? -1.054 -7.5 -26.375 1 92.94 94 VAL A N 1
ATOM 773 C CA . VAL A 1 94 ? -1.146 -6.055 -26.188 1 92.94 94 VAL A CA 1
ATOM 774 C C . VAL A 1 94 ? 0.218 -5.414 -26.438 1 92.94 94 VAL A C 1
ATOM 776 O O . VAL A 1 94 ? 1.189 -5.723 -25.75 1 92.94 94 VAL A O 1
ATOM 779 N N . PRO A 1 95 ? 0.304 -4.551 -27.375 1 91.25 95 PRO A N 1
ATOM 780 C CA . PRO A 1 95 ? 1.593 -3.898 -27.625 1 91.25 95 PRO A CA 1
ATOM 781 C C . PRO A 1 95 ? 2.047 -3.037 -26.438 1 91.25 95 PRO A C 1
ATOM 783 O O . PRO A 1 95 ? 1.252 -2.273 -25.891 1 91.25 95 PRO A O 1
ATOM 786 N N . PRO A 1 96 ? 3.314 -3.213 -26.094 1 90.38 96 PRO A N 1
ATOM 787 C CA . PRO A 1 96 ? 3.832 -2.363 -25.031 1 90.38 96 PRO A CA 1
ATOM 788 C C . PRO A 1 96 ? 3.896 -0.889 -25.406 1 90.38 96 PRO A C 1
ATOM 790 O O . PRO A 1 96 ? 3.971 -0.563 -26.594 1 90.38 96 PRO A O 1
ATOM 793 N N . LEU A 1 97 ? 3.824 -0.01 -24.453 1 93.38 97 LEU A N 1
ATOM 794 C CA . LEU A 1 97 ? 3.963 1.43 -24.641 1 93.38 97 LEU A CA 1
ATOM 795 C C . LEU A 1 97 ? 5.418 1.86 -24.5 1 93.38 97 LEU A C 1
ATOM 797 O O . LEU A 1 97 ? 6.203 1.181 -23.828 1 93.38 97 LEU A O 1
ATOM 801 N N . PRO A 1 98 ? 5.746 2.977 -25.125 1 92.5 98 PRO A N 1
ATOM 802 C CA . PRO A 1 98 ? 7.129 3.455 -25.031 1 92.5 98 PRO A CA 1
ATOM 803 C C . PRO A 1 98 ? 7.41 4.191 -23.719 1 92.5 98 PRO A C 1
ATOM 805 O O . PRO A 1 98 ? 7.719 5.387 -23.734 1 92.5 98 PRO A O 1
ATOM 808 N N . LEU A 1 99 ? 7.363 3.537 -22.641 1 95.25 99 LEU A N 1
ATOM 809 C CA . LEU A 1 99 ? 7.656 4.062 -21.312 1 95.25 99 LEU A CA 1
ATOM 810 C C . LEU A 1 99 ? 8.977 3.504 -20.797 1 95.25 99 LEU A C 1
ATOM 812 O O . LEU A 1 99 ? 9.281 2.328 -21 1 95.25 99 LEU A O 1
ATOM 816 N N . GLU A 1 100 ? 9.703 4.328 -20.156 1 95.25 100 GLU A N 1
ATOM 817 C CA . GLU A 1 100 ? 11 3.895 -19.641 1 95.25 100 GLU A CA 1
ATOM 818 C C . GLU A 1 100 ? 10.859 3.25 -18.266 1 95.25 100 GLU A C 1
ATOM 820 O O . GLU A 1 100 ? 11.664 2.4 -17.891 1 95.25 100 GLU A O 1
ATOM 825 N N . SER A 1 101 ? 9.859 3.668 -17.547 1 94.81 101 SER A N 1
ATOM 826 C CA . SER A 1 101 ? 9.773 3.301 -16.141 1 94.81 101 SER A CA 1
ATOM 827 C C . SER A 1 101 ? 8.992 2.006 -15.953 1 94.81 101 SER A C 1
ATOM 829 O O . SER A 1 101 ? 8.781 1.559 -14.82 1 94.81 101 SER A O 1
ATOM 831 N N . ILE A 1 102 ? 8.523 1.398 -17 1 92.88 102 ILE A N 1
ATOM 832 C CA . ILE A 1 102 ? 7.84 0.112 -16.922 1 92.88 102 ILE A CA 1
ATOM 833 C C . ILE A 1 102 ? 8.555 -0.906 -17.812 1 92.88 102 ILE A C 1
ATOM 835 O O . ILE A 1 102 ? 8.789 -0.653 -18.984 1 92.88 102 ILE A O 1
ATOM 839 N N . ASP A 1 103 ? 8.906 -1.945 -17.219 1 88.44 103 ASP A N 1
ATOM 840 C CA . ASP A 1 103 ? 9.352 -3.098 -18 1 88.44 103 ASP A CA 1
ATOM 841 C C . ASP A 1 103 ? 8.203 -4.074 -18.25 1 88.44 103 ASP A C 1
ATOM 843 O O . ASP A 1 103 ? 7.93 -4.941 -17.406 1 88.44 103 ASP A O 1
ATOM 847 N N . PHE A 1 104 ? 7.609 -3.949 -19.359 1 88.62 104 PHE A N 1
ATOM 848 C CA . PHE A 1 104 ? 6.414 -4.723 -19.688 1 88.62 104 PHE A CA 1
ATOM 849 C C . PHE A 1 104 ? 6.734 -6.211 -19.75 1 88.62 104 PHE A C 1
ATOM 851 O O . PHE A 1 104 ? 5.828 -7.047 -19.688 1 88.62 104 PHE A O 1
ATOM 858 N N . ASN A 1 105 ? 7.988 -6.516 -19.844 1 81 105 ASN A N 1
ATOM 859 C CA . ASN A 1 105 ? 8.375 -7.918 -19.906 1 81 105 ASN A CA 1
ATOM 860 C C . ASN A 1 105 ? 8.578 -8.508 -18.5 1 81 105 ASN A C 1
ATOM 862 O O . ASN A 1 105 ? 8.648 -9.727 -18.344 1 81 105 ASN A O 1
ATOM 866 N N . ASN A 1 106 ? 8.672 -7.629 -17.625 1 80 106 ASN A N 1
ATOM 867 C CA . ASN A 1 106 ? 8.945 -8.078 -16.266 1 80 106 ASN A CA 1
ATOM 868 C C . ASN A 1 106 ? 8.227 -7.215 -15.227 1 80 106 ASN A C 1
ATOM 870 O O . ASN A 1 106 ? 8.867 -6.445 -14.508 1 80 106 ASN A O 1
ATOM 874 N N . LEU A 1 107 ? 6.984 -7.457 -15.141 1 84.88 107 LEU A N 1
ATOM 875 C CA . LEU A 1 107 ? 6.238 -6.762 -14.102 1 84.88 107 LEU A CA 1
ATOM 876 C C . LEU A 1 107 ? 6.355 -7.496 -12.766 1 84.88 107 LEU A C 1
ATOM 878 O O . LEU A 1 107 ? 5.934 -8.648 -12.648 1 84.88 107 LEU A O 1
ATOM 882 N N . SER A 1 108 ? 6.945 -6.922 -11.797 1 71.81 108 SER A N 1
ATOM 883 C CA . SER A 1 108 ? 7.379 -7.637 -10.602 1 71.81 108 SER A CA 1
ATOM 884 C C . SER A 1 108 ? 6.414 -7.406 -9.438 1 71.81 108 SER A C 1
ATOM 886 O O . SER A 1 108 ? 6.391 -8.188 -8.484 1 71.81 108 SER A O 1
ATOM 888 N N . THR A 1 109 ? 5.699 -6.34 -9.43 1 81.94 109 THR A N 1
ATOM 889 C CA . THR A 1 109 ? 4.852 -6.043 -8.281 1 81.94 109 THR A CA 1
ATOM 890 C C . THR A 1 109 ? 3.383 -5.973 -8.695 1 81.94 109 THR A C 1
ATOM 892 O O . THR A 1 109 ? 3.076 -5.727 -9.867 1 81.94 109 THR A O 1
ATOM 895 N N . GLU A 1 110 ? 2.574 -6.234 -7.73 1 86.62 110 GLU A N 1
ATOM 896 C CA . GLU A 1 110 ? 1.133 -6.145 -7.941 1 86.62 110 GLU A CA 1
ATOM 897 C C . GLU A 1 110 ? 0.733 -4.754 -8.43 1 86.62 110 GLU A C 1
ATOM 899 O O . GLU A 1 110 ? -0.048 -4.617 -9.367 1 86.62 110 GLU A O 1
ATOM 904 N N . SER A 1 111 ? 1.272 -3.771 -7.852 1 88.88 111 SER A N 1
ATOM 905 C CA . SER A 1 111 ? 0.955 -2.395 -8.219 1 88.88 111 SER A CA 1
ATOM 906 C C . SER A 1 111 ? 1.38 -2.09 -9.648 1 88.88 111 SER A C 1
ATOM 908 O O . SER A 1 111 ? 0.643 -1.444 -10.398 1 88.88 111 SER A O 1
ATOM 910 N N . ASN A 1 112 ? 2.551 -2.549 -10.031 1 90 112 ASN A N 1
ATOM 911 C CA . ASN A 1 112 ? 3.021 -2.332 -11.398 1 90 112 ASN A CA 1
ATOM 912 C C . ASN A 1 112 ? 2.121 -3.023 -12.422 1 90 112 ASN A C 1
ATOM 914 O O . ASN A 1 112 ? 1.889 -2.494 -13.508 1 90 112 ASN A O 1
ATOM 918 N N . ALA A 1 113 ? 1.731 -4.195 -12.062 1 93.44 113 ALA A N 1
ATOM 919 C CA . ALA A 1 113 ? 0.835 -4.93 -12.953 1 93.44 113 ALA A CA 1
ATOM 920 C C . ALA A 1 113 ? -0.483 -4.188 -13.141 1 93.44 113 ALA A C 1
ATOM 922 O O . ALA A 1 113 ? -1.01 -4.113 -14.25 1 93.44 113 ALA A O 1
ATOM 923 N N . ILE A 1 114 ? -1.012 -3.609 -12.086 1 95.88 114 ILE A N 1
ATOM 924 C CA . ILE A 1 114 ? -2.262 -2.859 -12.148 1 95.88 114 ILE A CA 1
ATOM 925 C C . ILE A 1 114 ? -2.066 -1.605 -13 1 95.88 114 ILE A C 1
ATOM 927 O O . ILE A 1 114 ? -2.879 -1.312 -13.875 1 95.88 114 ILE A O 1
ATOM 931 N N . ASN A 1 115 ? -0.96 -0.888 -12.766 1 95.31 115 ASN A N 1
ATOM 932 C CA . ASN A 1 115 ? -0.671 0.324 -13.523 1 95.31 115 ASN A CA 1
ATOM 933 C C . ASN A 1 115 ? -0.558 0.036 -15.016 1 95.31 115 ASN A C 1
ATOM 935 O O . ASN A 1 115 ? -1.15 0.741 -15.836 1 95.31 115 ASN A O 1
ATOM 939 N N . ALA A 1 116 ? 0.197 -1.01 -15.344 1 96.06 116 ALA A N 1
ATOM 940 C CA . ALA A 1 116 ? 0.385 -1.379 -16.75 1 96.06 116 ALA A CA 1
ATOM 941 C C . ALA A 1 116 ? -0.943 -1.752 -17.406 1 96.06 116 ALA A C 1
ATOM 943 O O . ALA A 1 116 ? -1.205 -1.38 -18.547 1 96.06 116 ALA A O 1
ATOM 944 N N . MET A 1 117 ? -1.726 -2.502 -16.703 1 96.69 117 MET A N 1
ATOM 945 C CA . MET A 1 117 ? -3.037 -2.906 -17.203 1 96.69 117 MET A CA 1
ATOM 946 C C . MET A 1 117 ? -3.898 -1.69 -17.516 1 96.69 117 MET A C 1
ATOM 948 O O . MET A 1 117 ? -4.547 -1.641 -18.562 1 96.69 117 MET A O 1
ATOM 952 N N . LEU A 1 118 ? -3.891 -0.713 -16.641 1 96.25 118 LEU A N 1
ATOM 953 C CA . LEU A 1 118 ? -4.719 0.476 -16.797 1 96.25 118 LEU A CA 1
ATOM 954 C C . LEU A 1 118 ? -4.223 1.339 -17.953 1 96.25 118 LEU A C 1
ATOM 956 O O . LEU A 1 118 ? -5.012 1.754 -18.797 1 96.25 118 LEU A O 1
ATOM 960 N N . ILE A 1 119 ? -2.943 1.555 -18.047 1 95.75 119 ILE A N 1
ATOM 961 C CA . ILE A 1 119 ? -2.355 2.504 -18.984 1 95.75 119 ILE A CA 1
ATOM 962 C C . ILE A 1 119 ? -2.471 1.96 -20.406 1 95.75 119 ILE A C 1
ATOM 964 O O . ILE A 1 119 ? -2.617 2.727 -21.359 1 95.75 119 ILE A O 1
ATOM 968 N N . THR A 1 120 ? -2.514 0.659 -20.531 1 96.19 120 THR A N 1
ATOM 969 C CA . THR A 1 120 ? -2.52 0.06 -21.875 1 96.19 120 THR A CA 1
ATOM 970 C C . THR A 1 120 ? -3.949 -0.164 -22.359 1 96.19 120 THR A C 1
ATOM 972 O O . THR A 1 120 ? -4.168 -0.537 -23.5 1 96.19 120 THR A O 1
ATOM 975 N N . GLY A 1 121 ? -4.926 -0.029 -21.5 1 96.44 121 GLY A N 1
ATOM 976 C CA . GLY A 1 121 ? -6.32 -0.167 -21.891 1 96.44 121 GLY A CA 1
ATOM 977 C C . GLY A 1 121 ? -6.828 -1.592 -21.781 1 96.44 121 GLY A C 1
ATOM 978 O O . GLY A 1 121 ? -7.934 -1.897 -22.25 1 96.44 121 GLY A O 1
ATOM 979 N N . ILE A 1 122 ? -6.059 -2.488 -21.188 1 97.38 122 ILE A N 1
ATOM 980 C CA . ILE A 1 122 ? -6.445 -3.887 -21.047 1 97.38 122 ILE A CA 1
ATOM 981 C C . ILE A 1 122 ? -7.773 -3.982 -20.297 1 97.38 122 ILE A C 1
ATOM 983 O O . ILE A 1 122 ? -8.672 -4.719 -20.703 1 97.38 122 ILE A O 1
ATOM 987 N N . LEU A 1 123 ? -7.871 -3.23 -19.203 1 98 123 LEU A N 1
ATOM 988 C CA . LEU A 1 123 ? -9.078 -3.281 -18.391 1 98 123 LEU A CA 1
ATOM 989 C C . LEU A 1 123 ? -10.297 -2.846 -19.203 1 98 123 LEU A C 1
ATOM 991 O O . LEU A 1 123 ? -11.352 -3.484 -19.141 1 98 123 LEU A O 1
ATOM 995 N N . ASP A 1 124 ? -10.195 -1.786 -20 1 97.88 124 ASP A N 1
ATOM 996 C CA . ASP A 1 124 ? -11.281 -1.289 -20.844 1 97.88 124 ASP A CA 1
ATOM 997 C C . ASP A 1 124 ? -11.656 -2.311 -21.922 1 97.88 124 ASP A C 1
ATOM 999 O O . ASP A 1 124 ? -12.836 -2.518 -22.203 1 97.88 124 ASP A O 1
ATOM 1003 N N . ASP A 1 125 ? -10.672 -2.893 -22.484 1 97.44 125 ASP A N 1
ATOM 1004 C CA . ASP A 1 125 ? -10.93 -3.928 -23.484 1 97.44 125 ASP A CA 1
ATOM 1005 C C . ASP A 1 125 ? -11.68 -5.105 -22.859 1 97.44 125 ASP 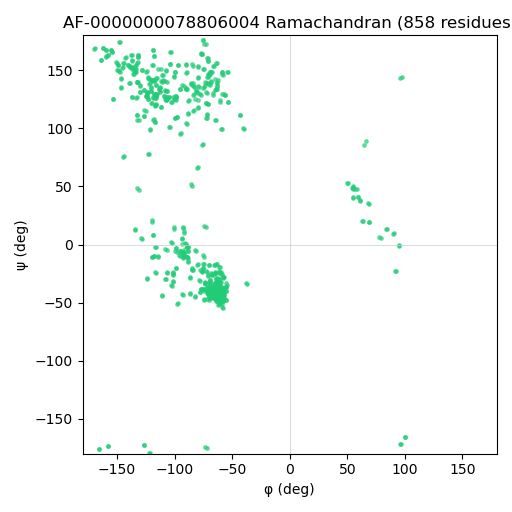A C 1
ATOM 1007 O O . ASP A 1 125 ? -12.664 -5.59 -23.438 1 97.44 125 ASP A O 1
ATOM 1011 N N . PHE A 1 126 ? -11.281 -5.578 -21.766 1 97.38 126 PHE A N 1
ATOM 1012 C CA . PHE A 1 126 ? -11.859 -6.723 -21.078 1 97.38 126 PHE A CA 1
ATOM 1013 C C . PHE A 1 126 ? -13.32 -6.465 -20.734 1 97.38 126 PHE A C 1
ATOM 1015 O O . PHE A 1 126 ? -14.172 -7.34 -20.922 1 97.38 126 PHE A O 1
ATOM 1022 N N . LEU A 1 127 ? -13.555 -5.25 -20.234 1 98.06 127 LEU A N 1
ATOM 1023 C CA . LEU A 1 127 ? -14.883 -4.941 -19.719 1 98.06 127 LEU A CA 1
ATOM 1024 C C . LEU A 1 127 ? -15.758 -4.309 -20.797 1 98.06 127 LEU A C 1
ATOM 1026 O O . LEU A 1 127 ? -16.953 -4.098 -20.594 1 98.06 127 LEU A O 1
ATOM 1030 N N . GLY A 1 128 ? -15.188 -3.996 -21.984 1 97.38 128 GLY A N 1
ATOM 1031 C CA . GLY A 1 128 ? -15.938 -3.326 -23.031 1 97.38 128 GLY A CA 1
ATOM 1032 C C . GLY A 1 128 ? -16.297 -1.895 -22.688 1 97.38 128 GLY A C 1
ATOM 1033 O O . GLY A 1 128 ? -17.438 -1.46 -22.922 1 97.38 128 GLY A O 1
ATOM 1034 N N . THR A 1 129 ? -15.453 -1.197 -21.984 1 97 129 THR A N 1
ATOM 1035 C CA . THR A 1 129 ? -15.664 0.181 -21.562 1 97 129 THR A CA 1
ATOM 1036 C C . THR A 1 129 ? -14.555 1.088 -22.094 1 97 129 THR A C 1
ATOM 1038 O O . THR A 1 129 ? -13.711 0.648 -22.875 1 97 129 THR A O 1
ATOM 1041 N N . ASN A 1 130 ? -14.641 2.363 -21.75 1 96.06 130 ASN A N 1
ATOM 1042 C CA . ASN A 1 130 ? -13.625 3.334 -22.125 1 96.06 130 ASN A CA 1
ATOM 1043 C C . ASN A 1 130 ? -13.352 4.328 -21 1 96.06 130 ASN A C 1
ATOM 1045 O O . ASN A 1 130 ? -14.195 4.52 -20.125 1 96.06 130 ASN A O 1
ATOM 1049 N N . ASN A 1 131 ? -12.156 4.871 -21.016 1 95 131 ASN A N 1
ATOM 1050 C CA . ASN A 1 131 ? -11.766 5.984 -20.156 1 95 131 ASN A CA 1
ATOM 1051 C C . ASN A 1 131 ? -11.859 5.617 -18.672 1 95 131 ASN A C 1
ATOM 1053 O O . ASN A 1 131 ? -12.391 6.387 -17.875 1 95 131 ASN A O 1
ATOM 1057 N N . THR A 1 132 ? -11.5 4.398 -18.391 1 97.62 132 THR A N 1
ATOM 1058 C CA . THR A 1 132 ? -11.461 3.967 -17 1 97.62 132 THR A CA 1
ATOM 1059 C C . THR A 1 132 ? -10.281 4.605 -16.266 1 97.62 132 THR A C 1
ATOM 1061 O O . THR A 1 132 ? -9.156 4.609 -16.766 1 97.62 132 THR A O 1
ATOM 1064 N N . VAL A 1 133 ? -10.555 5.18 -15.102 1 97 133 VAL A N 1
ATOM 1065 C CA . VAL A 1 133 ? -9.508 5.797 -14.297 1 97 133 VAL A CA 1
ATOM 1066 C C . VAL A 1 133 ? -9.5 5.191 -12.898 1 97 133 VAL A C 1
ATOM 1068 O O . VAL A 1 133 ? -10.531 4.727 -12.406 1 97 133 VAL A O 1
ATOM 1071 N N . GLU A 1 134 ? -8.352 5.129 -12.273 1 96.94 134 GLU A N 1
ATOM 1072 C CA . GLU A 1 134 ? -8.258 4.68 -10.891 1 96.94 134 GLU A CA 1
ATOM 1073 C C . GLU A 1 134 ? -8.688 5.777 -9.922 1 96.94 134 GLU A C 1
ATOM 1075 O O . GLU A 1 134 ? -8.172 6.895 -9.977 1 96.94 134 GLU A O 1
ATOM 1080 N N . THR A 1 135 ? -9.602 5.426 -9 1 95.94 135 THR A N 1
ATOM 1081 C CA . THR A 1 135 ? -10.172 6.477 -8.164 1 95.94 135 THR A CA 1
ATOM 1082 C C . THR A 1 135 ? -9.969 6.164 -6.684 1 95.94 135 THR A C 1
ATOM 1084 O O . THR A 1 135 ? -9.922 7.074 -5.852 1 95.94 135 THR A O 1
ATOM 1087 N N . PHE A 1 136 ? -9.898 4.938 -6.32 1 93.38 136 PHE A N 1
ATOM 1088 C CA . PHE A 1 136 ? -9.758 4.598 -4.91 1 93.38 136 PHE A CA 1
ATOM 1089 C C . PHE A 1 136 ? -8.984 3.297 -4.742 1 93.38 136 PHE A C 1
ATOM 1091 O O . PHE A 1 136 ? -8.969 2.453 -5.641 1 93.38 136 PHE A O 1
ATOM 1098 N N . ASN A 1 137 ? -8.281 3.131 -3.674 1 93.38 137 ASN A N 1
ATOM 1099 C CA . ASN A 1 137 ? -7.555 1.925 -3.289 1 93.38 137 ASN A CA 1
ATOM 1100 C C . ASN A 1 137 ? -7.051 2.008 -1.852 1 93.38 137 ASN A C 1
ATOM 1102 O O . ASN A 1 137 ? -7.219 3.033 -1.189 1 93.38 137 ASN A O 1
ATOM 1106 N N . GLY A 1 138 ? -6.605 0.855 -1.399 1 89.44 138 GLY A N 1
ATOM 1107 C CA . GLY A 1 138 ? -5.977 0.835 -0.088 1 89.44 138 GLY A CA 1
ATOM 1108 C C . GLY A 1 138 ? -6.898 0.339 1.009 1 89.44 138 GLY A C 1
ATOM 1109 O O . GLY A 1 138 ? -7.949 -0.239 0.729 1 89.44 138 GLY A O 1
ATOM 1110 N N . ARG A 1 139 ? -6.496 0.579 2.238 1 87.12 139 ARG A N 1
ATOM 1111 C CA . ARG A 1 139 ? -7.203 0.089 3.416 1 87.12 139 ARG A CA 1
ATOM 1112 C C . ARG A 1 139 ? -8.414 0.963 3.73 1 87.12 139 ARG A C 1
ATOM 1114 O O . ARG A 1 139 ? -8.352 2.188 3.602 1 87.12 139 ARG A O 1
ATOM 1121 N N . MET A 1 140 ? -9.453 0.317 4.18 1 85.12 140 MET A N 1
ATOM 1122 C CA . MET A 1 140 ? -10.656 1.021 4.613 1 85.12 140 MET A CA 1
ATOM 1123 C C . MET A 1 140 ? -11.523 0.126 5.488 1 85.12 140 MET A C 1
ATOM 1125 O O . MET A 1 140 ? -11.203 -1.044 5.703 1 85.12 140 MET A O 1
ATOM 1129 N N . GLY A 1 141 ? -12.477 0.652 6.102 1 86.12 141 GLY A N 1
ATOM 1130 C CA . GLY A 1 141 ? -13.414 -0.09 6.926 1 86.12 141 GLY A CA 1
ATOM 1131 C C . GLY A 1 141 ? -14.727 -0.379 6.223 1 86.12 141 GLY A C 1
ATOM 1132 O O . GLY A 1 141 ? -15.211 0.436 5.43 1 86.12 141 GLY A O 1
ATOM 1133 N N . THR A 1 142 ? -15.094 -1.452 6.688 1 89.88 142 THR A N 1
ATOM 1134 C CA . THR A 1 142 ? -16.438 -1.74 6.176 1 89.88 142 THR A CA 1
ATOM 1135 C C . THR A 1 142 ? -17.484 -0.958 6.949 1 89.88 142 THR A C 1
ATOM 1137 O O . THR A 1 142 ? -17.219 -0.454 8.039 1 89.88 142 THR A O 1
ATOM 1140 N N . ASN A 1 143 ? -18.609 -0.603 6.535 1 88.19 143 ASN A N 1
ATOM 1141 C CA . ASN A 1 143 ? -19.781 -0.247 7.328 1 88.19 143 ASN A CA 1
ATOM 1142 C C . ASN A 1 143 ? -20.422 -1.478 7.957 1 88.19 143 ASN A C 1
ATOM 1144 O O . ASN A 1 143 ? -19.797 -2.537 8.039 1 88.19 143 ASN A O 1
ATOM 1148 N N . ASP A 1 144 ? -21.531 -1.293 8.594 1 94 144 ASP A N 1
ATOM 1149 C CA . ASP A 1 144 ? -22.266 -2.426 9.148 1 94 144 ASP A CA 1
ATOM 1150 C C . ASP A 1 144 ? -23.156 -3.082 8.094 1 94 144 ASP A C 1
ATOM 1152 O O . ASP A 1 144 ? -23.812 -2.393 7.312 1 94 144 ASP A O 1
ATOM 1156 N N . PHE A 1 145 ? -23.047 -4.387 7.953 1 96.5 145 PHE A N 1
ATOM 1157 C CA . PHE A 1 145 ? -23.922 -5.121 7.035 1 96.5 145 PHE A CA 1
ATOM 1158 C C . PHE A 1 145 ? -24.047 -6.578 7.465 1 96.5 145 PHE A C 1
ATOM 1160 O O . PHE A 1 145 ? -23.359 -7.023 8.383 1 96.5 145 PHE A O 1
ATOM 1167 N N . SER A 1 146 ? -24.984 -7.266 6.891 1 97.81 146 SER A N 1
ATOM 1168 C CA . SER A 1 146 ? -25.219 -8.68 7.152 1 97.81 146 SER A CA 1
ATOM 1169 C C . SER A 1 146 ? -25.375 -9.469 5.855 1 97.81 146 SER A C 1
ATOM 1171 O O . SER A 1 146 ? -25.75 -8.906 4.82 1 97.81 146 SER A O 1
ATOM 1173 N N . PHE A 1 147 ? -25.109 -10.742 5.953 1 98.25 147 PHE A N 1
ATOM 1174 C CA . PHE A 1 147 ? -25.234 -11.609 4.785 1 98.25 147 PHE A CA 1
ATOM 1175 C C . PHE A 1 147 ? -25.375 -13.062 5.199 1 98.25 147 PHE A C 1
ATOM 1177 O O . PHE A 1 147 ? -25.188 -13.398 6.371 1 98.25 147 PHE A O 1
ATOM 1184 N N . THR A 1 148 ? -25.75 -13.844 4.254 1 98.44 148 THR A N 1
ATOM 1185 C CA . THR A 1 148 ? -25.797 -15.289 4.461 1 98.44 148 THR A CA 1
ATOM 1186 C C . THR A 1 148 ? -24.656 -15.984 3.717 1 98.44 148 THR A C 1
ATOM 1188 O O . THR A 1 148 ? -24.188 -15.484 2.689 1 98.44 148 THR A O 1
ATOM 1191 N N . VAL A 1 149 ? -24.203 -17.078 4.254 1 98.31 149 VAL A N 1
ATOM 1192 C CA . VAL A 1 149 ? -23.125 -17.859 3.643 1 98.31 149 VAL A CA 1
ATOM 1193 C C . VAL A 1 149 ? -23.438 -19.359 3.76 1 98.31 149 VAL A C 1
ATOM 1195 O O . VAL A 1 149 ? -23.969 -19.812 4.781 1 98.31 149 VAL A O 1
ATOM 1198 N N . ASN A 1 150 ? -23.172 -20.047 2.732 1 97.94 150 ASN A N 1
ATOM 1199 C CA . ASN A 1 150 ? -23.391 -21.484 2.727 1 97.94 150 ASN A CA 1
ATOM 1200 C C . ASN A 1 150 ? -22.406 -22.203 3.646 1 97.94 150 ASN A C 1
ATOM 1202 O O . ASN A 1 150 ? -21.266 -21.766 3.805 1 97.94 150 ASN A O 1
ATOM 1206 N N . LEU A 1 151 ? -22.844 -23.266 4.199 1 97.12 151 LEU A N 1
ATOM 1207 C CA . LEU A 1 151 ? -22.031 -24.125 5.051 1 97.12 151 LEU A CA 1
ATOM 1208 C C . LEU A 1 151 ? -21.609 -25.375 4.309 1 97.12 151 LEU A C 1
ATOM 1210 O O . LEU A 1 151 ? -22.266 -25.797 3.35 1 97.12 151 LEU A O 1
ATOM 1214 N N . THR A 1 152 ? -20.5 -25.953 4.75 1 93.75 152 THR A N 1
ATOM 1215 C CA . THR A 1 152 ? -19.984 -27.141 4.094 1 93.75 152 THR A CA 1
ATOM 1216 C C . THR A 1 152 ? -20.906 -28.344 4.34 1 93.75 152 THR A C 1
ATOM 1218 O O . THR A 1 152 ? -20.969 -29.25 3.516 1 93.75 152 THR A O 1
ATOM 1221 N N . ASN A 1 153 ? -21.578 -28.391 5.473 1 89.06 153 ASN A N 1
ATOM 1222 C CA . ASN A 1 153 ? -22.453 -29.5 5.82 1 89.06 153 ASN A CA 1
ATOM 1223 C C . ASN A 1 153 ? -23.891 -29.234 5.395 1 89.06 153 ASN A C 1
ATOM 1225 O O . ASN A 1 153 ? -24.812 -29.922 5.844 1 89.06 153 ASN A O 1
ATOM 1229 N N . GLY A 1 154 ? -24.094 -28.281 4.57 1 89.56 154 GLY A N 1
ATOM 1230 C CA . GLY A 1 154 ? -25.438 -27.969 4.098 1 89.56 154 GLY A CA 1
ATOM 1231 C C . GLY A 1 154 ? -26.109 -26.859 4.875 1 89.56 154 GLY A C 1
ATOM 1232 O O . GLY A 1 154 ? -25.844 -26.672 6.066 1 89.56 154 GLY A O 1
ATOM 1233 N N . GLY A 1 155 ? -26.891 -26 4.207 1 93.5 155 GLY A N 1
ATOM 1234 C CA . GLY A 1 155 ? -27.578 -24.891 4.836 1 93.5 155 GLY A CA 1
ATOM 1235 C C . GLY A 1 155 ? -26.828 -23.578 4.711 1 93.5 155 GLY A C 1
ATOM 1236 O O . GLY A 1 155 ? -25.906 -23.453 3.908 1 93.5 155 GLY A O 1
ATOM 1237 N N . LYS A 1 156 ? -27.375 -22.562 5.445 1 96.25 156 LYS A N 1
ATOM 1238 C CA . LYS A 1 156 ? -26.812 -21.219 5.43 1 96.25 156 LYS A CA 1
ATOM 1239 C C . LYS A 1 156 ? -26.766 -20.625 6.84 1 96.25 156 LYS A C 1
ATOM 1241 O O . LYS A 1 156 ? -27.469 -21.078 7.738 1 96.25 156 LYS A O 1
ATOM 1246 N N . ARG A 1 157 ? -25.938 -19.719 6.953 1 96.56 157 ARG A N 1
ATOM 1247 C CA . ARG A 1 157 ? -25.844 -18.984 8.211 1 96.56 157 ARG A CA 1
ATOM 1248 C C . ARG A 1 157 ? -25.734 -17.484 7.961 1 96.56 157 ARG A C 1
ATOM 1250 O O . ARG A 1 157 ? -25.094 -17.062 6.992 1 96.56 157 ARG A O 1
ATOM 1257 N N . GLN A 1 158 ? -26.312 -16.797 8.883 1 97.62 158 GLN A N 1
ATOM 1258 C CA . GLN A 1 158 ? -26.219 -15.344 8.828 1 97.62 158 GLN A CA 1
ATOM 1259 C C . GLN A 1 158 ? -24.984 -14.836 9.586 1 97.62 158 GLN A C 1
ATOM 1261 O O . GLN A 1 158 ? -24.672 -15.336 10.664 1 97.62 158 GLN A O 1
ATOM 1266 N N . VAL A 1 159 ? -24.281 -13.953 8.984 1 98 159 VAL A N 1
ATOM 1267 C CA . VAL A 1 159 ? -23.125 -13.32 9.602 1 98 159 VAL A CA 1
ATOM 1268 C C . VAL A 1 159 ? -23.328 -11.805 9.672 1 98 159 VAL A C 1
ATOM 1270 O O . VAL A 1 159 ? -23.734 -11.188 8.68 1 98 159 VAL A O 1
ATOM 1273 N N . ASP A 1 160 ? -23.078 -11.25 10.812 1 97.81 160 ASP A N 1
ATOM 1274 C CA . ASP A 1 160 ? -23.172 -9.805 11.008 1 97.81 160 ASP A CA 1
ATOM 1275 C C . ASP A 1 160 ? -21.781 -9.188 11.148 1 97.81 160 ASP A C 1
ATOM 1277 O O . ASP A 1 160 ? -20.984 -9.602 12 1 97.81 160 ASP A O 1
ATOM 1281 N N . VAL A 1 161 ? -21.5 -8.195 10.305 1 97 161 VAL A N 1
ATOM 1282 C CA . VAL A 1 161 ? -20.188 -7.539 10.289 1 97 161 VAL A CA 1
ATOM 1283 C C . VAL A 1 161 ? -20.328 -6.094 10.758 1 97 161 VAL A C 1
ATOM 1285 O O . VAL A 1 161 ? -21.219 -5.375 10.297 1 97 161 VAL A O 1
ATOM 1288 N N . GLN A 1 162 ? -19.469 -5.734 11.664 1 94 162 GLN A N 1
ATOM 1289 C CA . GLN A 1 162 ? -19.469 -4.367 12.172 1 94 162 GLN A CA 1
ATOM 1290 C C . GLN A 1 162 ? -18.109 -3.709 11.938 1 94 162 GLN A C 1
ATOM 1292 O O . GLN A 1 162 ? -17.203 -3.84 12.758 1 94 162 GLN A O 1
ATOM 1297 N N . SER A 1 163 ? -17.953 -2.91 10.906 1 88.69 163 SER A N 1
ATOM 1298 C CA . SER A 1 163 ? -16.797 -2.074 10.586 1 88.69 163 SER A CA 1
ATOM 1299 C C . SER A 1 163 ? -15.516 -2.896 10.531 1 88.69 163 SER A C 1
ATOM 1301 O O . SER A 1 163 ? -14.523 -2.559 11.188 1 88.69 163 SER A O 1
ATOM 1303 N N . ALA A 1 164 ? -15.57 -4.004 9.828 1 91.44 164 ALA A N 1
ATOM 1304 C CA . ALA A 1 164 ? -14.367 -4.809 9.617 1 91.44 164 ALA A CA 1
ATOM 1305 C C . ALA A 1 164 ? -13.398 -4.105 8.664 1 91.44 164 ALA A C 1
ATOM 1307 O O . ALA A 1 164 ? -13.797 -3.219 7.906 1 91.44 164 ALA A O 1
ATOM 1308 N N . GLN A 1 165 ? -12.195 -4.461 8.734 1 88.06 165 GLN A N 1
ATOM 1309 C CA . GLN A 1 165 ? -11.18 -3.869 7.867 1 88.06 165 GLN A CA 1
ATOM 1310 C C . GLN A 1 165 ? -11.109 -4.59 6.527 1 88.06 165 GLN A C 1
ATOM 1312 O O . GLN A 1 165 ? -11.203 -5.82 6.469 1 88.06 165 GLN A O 1
ATOM 1317 N N . LEU A 1 166 ? -10.977 -3.893 5.445 1 92.75 166 LEU A N 1
ATOM 1318 C CA . LEU A 1 166 ? -10.742 -4.469 4.125 1 92.75 166 LEU A CA 1
ATOM 1319 C C . LEU A 1 166 ? -9.688 -3.676 3.365 1 92.75 166 LEU A C 1
ATOM 1321 O O . LEU A 1 166 ? -9.258 -2.611 3.818 1 92.75 166 LEU A O 1
ATOM 1325 N N . GLU A 1 167 ? -9.141 -4.258 2.346 1 91.69 167 GLU A N 1
ATOM 1326 C CA . GLU A 1 167 ? -8.164 -3.619 1.475 1 91.69 167 GLU A CA 1
ATOM 1327 C C . GLU A 1 167 ? -8.508 -3.834 0.004 1 91.69 167 GLU A C 1
ATOM 1329 O O . GLU A 1 167 ? -8.781 -4.961 -0.415 1 91.69 167 GLU A O 1
ATOM 1334 N N . ILE A 1 168 ? -8.578 -2.789 -0.688 1 95 168 ILE A N 1
ATOM 1335 C CA . ILE A 1 168 ? -8.859 -2.842 -2.119 1 95 168 ILE A CA 1
ATOM 1336 C C . ILE A 1 168 ? -7.578 -2.578 -2.904 1 95 168 ILE A C 1
ATOM 1338 O O . ILE A 1 168 ? -6.918 -1.553 -2.705 1 95 168 ILE A O 1
ATOM 1342 N N . ASP A 1 169 ? -7.199 -3.439 -3.826 1 94.81 169 ASP A N 1
ATOM 1343 C CA . ASP A 1 169 ? -5.965 -3.303 -4.59 1 94.81 169 ASP A CA 1
ATOM 1344 C C . ASP A 1 169 ? -6.105 -2.248 -5.684 1 94.81 169 ASP A C 1
ATOM 1346 O O . ASP A 1 169 ? -5.156 -1.519 -5.977 1 94.81 169 ASP A O 1
ATOM 1350 N N . GLY A 1 170 ? -7.25 -2.227 -6.266 1 96.44 170 GLY A N 1
ATOM 1351 C CA . GLY A 1 170 ? -7.547 -1.223 -7.273 1 96.44 170 GLY A CA 1
ATOM 1352 C C . GLY A 1 170 ? -9.023 -0.924 -7.398 1 96.44 170 GLY A C 1
ATOM 1353 O O . GLY A 1 170 ? -9.844 -1.841 -7.508 1 96.44 170 GLY A O 1
ATOM 1354 N N . GLY A 1 171 ? -9.391 0.287 -7.27 1 97.62 171 GLY A N 1
ATOM 1355 C CA . GLY A 1 171 ? -10.727 0.798 -7.527 1 97.62 171 GLY A CA 1
ATOM 1356 C C . GLY A 1 171 ? -10.773 1.79 -8.672 1 97.62 171 GLY A C 1
ATOM 1357 O O . GLY A 1 171 ? -9.969 2.721 -8.734 1 97.62 171 GLY A O 1
ATOM 1358 N N . PHE A 1 172 ? -11.68 1.547 -9.586 1 98.44 172 PHE A N 1
ATOM 1359 C CA . PHE A 1 172 ? -11.734 2.318 -10.82 1 98.44 172 PHE A CA 1
ATOM 1360 C C . PHE A 1 172 ? -13.156 2.791 -11.102 1 98.44 172 PHE A C 1
ATOM 1362 O O . PHE A 1 172 ? -14.117 2.268 -10.523 1 98.44 172 PHE A O 1
ATOM 1369 N N . GLU A 1 173 ? -13.242 3.773 -11.945 1 98.38 173 GLU A N 1
ATOM 1370 C CA . GLU A 1 173 ? -14.539 4.285 -12.367 1 98.38 173 GLU A CA 1
ATOM 1371 C C . GLU A 1 173 ? -14.5 4.766 -13.812 1 98.38 173 GLU A C 1
ATOM 1373 O O . GLU A 1 173 ? -13.484 5.301 -14.266 1 98.38 173 GLU A O 1
ATOM 1378 N N . ASN A 1 174 ? -15.438 4.422 -14.555 1 97.75 174 ASN A N 1
ATOM 1379 C CA . ASN A 1 174 ? -15.734 5.02 -15.852 1 97.75 174 ASN A CA 1
ATOM 1380 C C . ASN A 1 174 ? -17.188 5.488 -15.93 1 97.75 174 ASN A C 1
ATOM 1382 O O . ASN A 1 174 ? -17.875 5.555 -14.914 1 97.75 174 ASN A O 1
ATOM 1386 N N . ASP A 1 175 ? -17.641 5.906 -17.047 1 96.19 175 ASP A N 1
ATOM 1387 C CA . ASP A 1 175 ? -18.969 6.492 -17.188 1 96.19 175 ASP A CA 1
ATOM 1388 C C . ASP A 1 175 ? -20.062 5.461 -16.891 1 96.19 175 ASP A C 1
ATOM 1390 O O . ASP A 1 175 ? -21.156 5.816 -16.453 1 96.19 175 ASP A O 1
ATOM 1394 N N . ASP A 1 176 ? -19.719 4.191 -16.922 1 96.69 176 ASP A N 1
ATOM 1395 C CA . ASP A 1 176 ? -20.75 3.156 -16.906 1 96.69 176 ASP A CA 1
ATOM 1396 C C . ASP A 1 176 ? -20.781 2.436 -15.555 1 96.69 176 ASP A C 1
ATOM 1398 O O . ASP A 1 176 ? -21.828 1.907 -15.156 1 96.69 176 ASP A O 1
ATOM 1402 N N . SER A 1 177 ? -19.594 2.402 -14.969 1 98.12 177 SER A N 1
ATOM 1403 C CA . SER A 1 177 ? -19.562 1.495 -13.828 1 98.12 177 SER A CA 1
ATOM 1404 C C . SER A 1 177 ? -18.406 1.836 -12.883 1 98.12 177 SER A C 1
ATOM 1406 O O . SER A 1 177 ? -17.516 2.596 -13.242 1 98.12 177 SER A O 1
ATOM 1408 N N . ILE A 1 178 ? -18.578 1.298 -11.664 1 98.44 178 ILE A N 1
ATOM 1409 C CA . ILE A 1 178 ? -17.484 1.202 -10.703 1 98.44 178 ILE A CA 1
ATOM 1410 C C . ILE A 1 178 ? -16.828 -0.177 -10.797 1 98.44 178 ILE A C 1
ATOM 1412 O O . ILE A 1 178 ? -17.531 -1.191 -10.891 1 98.44 178 ILE A O 1
ATOM 1416 N N . ILE A 1 179 ? -15.516 -0.193 -10.828 1 98.75 179 ILE A N 1
ATOM 1417 C CA . ILE A 1 179 ? -14.805 -1.463 -10.922 1 98.75 179 ILE A CA 1
ATOM 1418 C C . ILE A 1 179 ? -13.969 -1.685 -9.664 1 98.75 179 ILE A C 1
ATOM 1420 O O . ILE A 1 179 ? -13.195 -0.813 -9.266 1 98.75 179 ILE A O 1
ATOM 1424 N N . ILE A 1 180 ? -14.148 -2.805 -9.016 1 98.62 180 ILE A N 1
ATOM 1425 C CA . ILE A 1 180 ? -13.344 -3.234 -7.879 1 98.62 180 ILE A CA 1
ATOM 1426 C C . ILE A 1 180 ? -12.461 -4.414 -8.289 1 98.62 180 ILE A C 1
ATOM 1428 O O . ILE A 1 180 ? -12.953 -5.406 -8.828 1 98.62 180 ILE A O 1
ATOM 1432 N N . MET A 1 181 ? -11.164 -4.254 -8 1 98.31 181 MET A N 1
ATOM 1433 C CA . MET A 1 181 ? -10.234 -5.281 -8.461 1 98.31 181 MET A CA 1
ATOM 1434 C C . MET A 1 181 ? -9.43 -5.852 -7.297 1 98.31 181 MET A C 1
ATOM 1436 O O . MET A 1 181 ? -8.953 -5.102 -6.445 1 98.31 181 MET A O 1
ATOM 1440 N N . GLU A 1 182 ? -9.391 -7.133 -7.199 1 97.62 182 GLU A N 1
ATOM 1441 C CA . GLU A 1 182 ? -8.391 -7.875 -6.434 1 97.62 182 GLU A CA 1
ATOM 1442 C C . GLU A 1 182 ? -7.285 -8.406 -7.34 1 97.62 182 GLU A C 1
ATOM 1444 O O . GLU A 1 182 ? -7.562 -8.961 -8.406 1 97.62 182 GLU A O 1
ATOM 1449 N N . ALA A 1 183 ? -6.051 -8.117 -6.996 1 95.25 183 ALA A N 1
ATOM 1450 C CA . ALA A 1 183 ? -4.934 -8.516 -7.852 1 95.25 183 ALA A CA 1
ATOM 1451 C C . ALA A 1 183 ? -3.957 -9.406 -7.094 1 95.25 183 ALA A C 1
ATOM 1453 O O . ALA A 1 183 ? -3.691 -9.188 -5.91 1 95.25 183 ALA A O 1
ATOM 1454 N N . LYS A 1 184 ? -3.486 -10.43 -7.777 1 90.69 184 LYS A N 1
ATOM 1455 C CA . LYS A 1 184 ? -2.473 -11.344 -7.25 1 90.69 184 LYS A CA 1
ATOM 1456 C C . LYS A 1 184 ? -1.379 -11.602 -8.281 1 90.69 184 LYS A C 1
ATOM 1458 O O . LYS A 1 184 ? -1.638 -11.594 -9.484 1 90.69 184 LYS A O 1
ATOM 1463 N N . ASN A 1 185 ? -0.204 -11.875 -7.789 1 85.75 185 ASN A N 1
ATOM 1464 C CA . ASN A 1 185 ? 0.901 -12.219 -8.68 1 85.75 185 ASN A CA 1
ATOM 1465 C C . ASN A 1 185 ? 1.422 -13.625 -8.406 1 85.75 185 ASN A C 1
ATOM 1467 O O . ASN A 1 185 ? 2.498 -14 -8.875 1 85.75 185 ASN A O 1
ATOM 1471 N N . VAL A 1 186 ? 0.702 -14.312 -7.57 1 81.62 186 VAL A N 1
ATOM 1472 C CA . VAL A 1 186 ? 0.991 -15.719 -7.293 1 81.62 186 VAL A CA 1
ATOM 1473 C C . VAL A 1 186 ? -0.22 -16.578 -7.656 1 81.62 186 VAL A C 1
ATOM 1475 O O . VAL A 1 186 ? -1.359 -16.203 -7.363 1 81.62 186 VAL A O 1
ATOM 1478 N N . PRO A 1 187 ? 0.069 -17.594 -8.266 1 82.94 187 PRO A N 1
ATOM 1479 C CA . PRO A 1 187 ? -1.051 -18.438 -8.68 1 82.94 187 PRO A CA 1
ATOM 1480 C C . PRO A 1 187 ? -1.655 -19.219 -7.516 1 82.94 187 PRO A C 1
ATOM 1482 O O . PRO A 1 187 ? -0.922 -19.766 -6.684 1 82.94 187 PRO A O 1
ATOM 1485 N N . HIS A 1 188 ? -2.914 -19.234 -7.449 1 83.69 188 HIS A N 1
ATOM 1486 C CA . HIS A 1 188 ? -3.691 -20.047 -6.516 1 83.69 188 HIS A CA 1
ATOM 1487 C C . HIS A 1 188 ? -4.852 -20.734 -7.223 1 83.69 188 HIS A C 1
ATOM 1489 O O . HIS A 1 188 ? -5.328 -20.266 -8.258 1 83.69 188 HIS A O 1
ATOM 1495 N N . PRO A 1 189 ? -5.176 -21.891 -6.711 1 85 189 PRO A N 1
ATOM 1496 C CA . PRO A 1 189 ? -6.289 -22.594 -7.352 1 85 189 PRO A CA 1
ATOM 1497 C C . PRO A 1 189 ? -7.641 -21.953 -7.062 1 85 189 PRO A C 1
ATOM 1499 O O . PRO A 1 189 ? -8.617 -22.203 -7.77 1 85 189 PRO A O 1
ATOM 1502 N N . ASP A 1 190 ? -7.719 -21.234 -6.02 1 93.31 190 ASP A N 1
ATOM 1503 C CA . ASP A 1 190 ? -8.938 -20.547 -5.594 1 93.31 190 ASP A CA 1
ATOM 1504 C C . ASP A 1 190 ? -8.617 -19.25 -4.875 1 93.31 190 ASP A C 1
ATOM 1506 O O . ASP A 1 190 ? -7.453 -18.859 -4.777 1 93.31 190 ASP A O 1
ATOM 1510 N N . PHE A 1 191 ? -9.648 -18.5 -4.559 1 95.94 191 PHE A N 1
ATOM 1511 C CA . PHE A 1 191 ? -9.453 -17.266 -3.803 1 95.94 191 PHE A CA 1
ATOM 1512 C C . PHE A 1 191 ? -10.531 -17.109 -2.738 1 95.94 191 PHE A C 1
ATOM 1514 O O . PHE A 1 191 ? -11.594 -17.734 -2.824 1 95.94 191 PHE A O 1
ATOM 1521 N N . HIS A 1 192 ? -10.203 -16.422 -1.714 1 96.94 192 HIS A N 1
ATOM 1522 C CA . HIS A 1 192 ? -11.164 -16.094 -0.66 1 96.94 192 HIS A CA 1
ATOM 1523 C C . HIS A 1 192 ? -12.188 -15.078 -1.141 1 96.94 192 HIS A C 1
ATOM 1525 O O . HIS A 1 192 ? -11.836 -13.945 -1.471 1 96.94 192 HIS A O 1
ATOM 1531 N N . ILE A 1 193 ? -13.438 -15.406 -1.105 1 98.19 193 ILE A N 1
ATOM 1532 C CA . ILE A 1 193 ? -14.516 -14.633 -1.712 1 98.19 193 ILE A CA 1
ATOM 1533 C C . ILE A 1 193 ? -14.617 -13.273 -1.031 1 98.19 193 ILE A C 1
ATOM 1535 O O . ILE A 1 193 ? -14.992 -12.281 -1.664 1 98.19 193 ILE A O 1
ATOM 1539 N N . ARG A 1 194 ? -14.25 -13.156 0.25 1 97.38 194 ARG A N 1
ATOM 1540 C CA . ARG A 1 194 ? -14.367 -11.922 1.018 1 97.38 194 ARG A CA 1
ATOM 1541 C C . ARG A 1 194 ? -13.602 -10.781 0.353 1 97.38 194 ARG A C 1
ATOM 1543 O O . ARG A 1 194 ? -13.969 -9.617 0.491 1 97.38 194 ARG A O 1
ATOM 1550 N N . GLN A 1 195 ? -12.555 -11.109 -0.385 1 96.81 195 GLN A N 1
ATOM 1551 C CA . GLN A 1 195 ? -11.695 -10.109 -1.009 1 96.81 195 GLN A CA 1
ATOM 1552 C C . GLN A 1 195 ? -12.453 -9.305 -2.062 1 96.81 195 GLN A C 1
ATOM 1554 O O . GLN A 1 195 ? -12.102 -8.156 -2.344 1 96.81 195 GLN A O 1
ATOM 1559 N N . LEU A 1 196 ? -13.5 -9.898 -2.615 1 98.25 196 LEU A N 1
ATOM 1560 C CA . LEU A 1 196 ? -14.375 -9.211 -3.559 1 98.25 196 LEU A CA 1
ATOM 1561 C C . LEU A 1 196 ? -15.68 -8.781 -2.883 1 98.25 196 LEU A C 1
ATOM 1563 O O . LEU A 1 196 ? -16.203 -7.703 -3.166 1 98.25 196 LEU A O 1
ATOM 1567 N N . TYR A 1 197 ? -16.172 -9.57 -1.972 1 98.56 197 TYR A N 1
ATOM 1568 C CA . TYR A 1 197 ? -17.516 -9.398 -1.432 1 98.56 197 TYR A CA 1
ATOM 1569 C C . TYR A 1 197 ? -17.562 -8.211 -0.478 1 98.56 197 TYR A C 1
ATOM 1571 O O . TYR A 1 197 ? -18.5 -7.414 -0.529 1 98.56 197 TYR A O 1
ATOM 1579 N N . PHE A 1 198 ? -16.609 -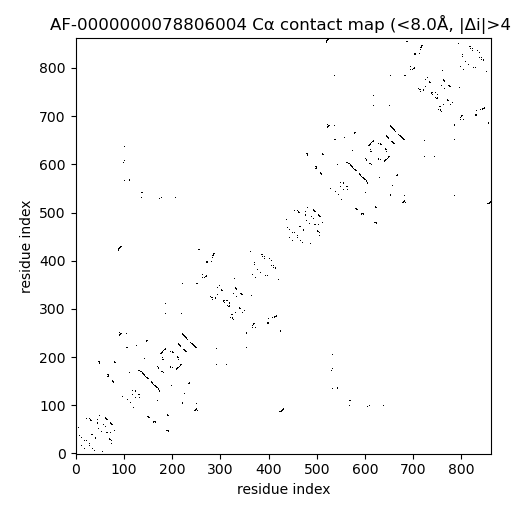8.133 0.451 1 98.06 198 PHE A N 1
ATOM 1580 C CA . PHE A 1 198 ? -16.641 -7.051 1.432 1 98.06 198 PHE A CA 1
ATOM 1581 C C . PHE A 1 198 ? -16.531 -5.695 0.746 1 98.06 198 PHE A C 1
ATOM 1583 O O . PHE A 1 198 ? -17.344 -4.797 1.018 1 98.06 198 PHE A O 1
ATOM 1590 N N . PRO A 1 199 ? -15.602 -5.535 -0.184 1 97.94 199 PRO A N 1
ATOM 1591 C CA . PRO A 1 199 ? -15.594 -4.273 -0.93 1 97.94 199 PRO A CA 1
ATOM 1592 C C . PRO A 1 199 ? -16.891 -4.027 -1.697 1 97.94 199 PRO A C 1
ATOM 1594 O O . PRO A 1 199 ? -17.359 -2.891 -1.761 1 97.94 199 PRO A O 1
ATOM 1597 N N . TYR A 1 200 ? -17.438 -5.066 -2.301 1 98.38 200 TYR A N 1
ATOM 1598 C CA . TYR A 1 200 ? -18.703 -4.977 -3.027 1 98.38 200 TYR A CA 1
ATOM 1599 C C . TYR A 1 200 ? -19.812 -4.426 -2.137 1 98.38 200 TYR A C 1
ATOM 1601 O O . TYR A 1 200 ? -20.5 -3.475 -2.512 1 98.38 200 TYR A O 1
ATOM 1609 N N . ARG A 1 201 ? -19.922 -4.949 -0.978 1 97.81 201 ARG A N 1
ATOM 1610 C CA . ARG A 1 201 ? -20.969 -4.539 -0.043 1 97.81 201 ARG A CA 1
ATOM 1611 C C . ARG A 1 201 ? -20.766 -3.1 0.416 1 97.81 201 ARG A C 1
ATOM 1613 O O . ARG A 1 201 ? -21.734 -2.348 0.572 1 97.81 201 ARG A O 1
ATOM 1620 N N . LEU A 1 202 ? -19.562 -2.76 0.685 1 96.25 202 LEU A N 1
ATOM 1621 C CA . LEU A 1 202 ? -19.25 -1.396 1.091 1 96.25 202 LEU A CA 1
ATOM 1622 C C . LEU A 1 202 ? -19.672 -0.395 0.023 1 96.25 202 LEU A C 1
ATOM 1624 O O . LEU A 1 202 ? -20.391 0.568 0.32 1 96.25 202 LEU A O 1
ATOM 1628 N N . TRP A 1 203 ? -19.344 -0.657 -1.217 1 96.12 203 TRP A N 1
ATOM 1629 C CA . TRP A 1 203 ? -19.5 0.335 -2.273 1 96.12 203 TRP A CA 1
ATOM 1630 C C . TRP A 1 203 ? -20.922 0.319 -2.824 1 96.12 203 TRP A C 1
ATOM 1632 O O . TRP A 1 203 ? -21.375 1.3 -3.416 1 96.12 203 TRP A O 1
ATOM 1642 N N . CYS A 1 204 ? -21.641 -0.768 -2.625 1 95.38 204 CYS A N 1
ATOM 1643 C CA . CYS A 1 204 ? -23.062 -0.799 -2.98 1 95.38 204 CYS A CA 1
ATOM 1644 C C . CYS A 1 204 ? -23.828 0.296 -2.252 1 95.38 204 CYS A C 1
ATOM 1646 O O . CYS A 1 204 ? -24.797 0.847 -2.789 1 95.38 204 CYS A O 1
ATOM 1648 N N . GLU A 1 205 ? -23.344 0.644 -1.134 1 93.12 205 GLU A N 1
ATOM 1649 C CA . GLU A 1 205 ? -24.031 1.646 -0.323 1 93.12 205 GLU A CA 1
ATOM 1650 C C . GLU A 1 205 ? -23.516 3.051 -0.641 1 93.12 205 GLU A C 1
ATOM 1652 O O . GLU A 1 205 ? -24.172 4.043 -0.291 1 93.12 205 GLU A O 1
ATOM 1657 N N . ARG A 1 206 ? -22.531 3.168 -1.34 1 92.06 206 ARG A N 1
ATOM 1658 C CA . ARG A 1 206 ? -21.859 4.457 -1.501 1 92.06 206 ARG A CA 1
ATOM 1659 C C . ARG A 1 206 ? -22.141 5.047 -2.881 1 92.06 206 ARG A C 1
ATOM 1661 O O . ARG A 1 206 ? -22.047 6.262 -3.072 1 92.06 206 ARG A O 1
ATOM 1668 N N . VAL A 1 207 ? -22.469 4.113 -3.834 1 96.25 207 VAL A N 1
ATOM 1669 C CA . VAL A 1 207 ? -22.562 4.594 -5.207 1 96.25 207 VAL A CA 1
ATOM 1670 C C . VAL A 1 207 ? -23.859 4.105 -5.84 1 96.25 207 VAL A C 1
ATOM 1672 O O . VAL A 1 207 ? -24.484 3.166 -5.34 1 96.25 207 VAL A O 1
ATOM 1675 N N . ARG A 1 208 ? -24.281 4.75 -6.977 1 95.81 208 ARG A N 1
ATOM 1676 C CA . ARG A 1 208 ? -25.453 4.371 -7.738 1 95.81 208 ARG A CA 1
ATOM 1677 C C . ARG A 1 208 ? -25.078 3.578 -8.984 1 95.81 208 ARG A C 1
ATOM 1679 O O . ARG A 1 208 ? -25.828 2.703 -9.422 1 95.81 208 ARG A O 1
ATOM 1686 N N . LYS A 1 209 ? -23.875 3.887 -9.578 1 96.81 209 LYS A N 1
ATOM 1687 C CA . LYS A 1 209 ? -23.391 3.143 -10.734 1 96.81 209 LYS A CA 1
ATOM 1688 C C . LYS A 1 209 ? -23.266 1.652 -10.422 1 96.81 209 LYS A C 1
ATOM 1690 O O . LYS A 1 209 ? -22.969 1.271 -9.289 1 96.81 209 LYS A O 1
ATOM 1695 N N . PRO A 1 210 ? -23.531 0.854 -11.445 1 97.75 210 PRO A N 1
ATOM 1696 C CA . PRO A 1 210 ? -23.297 -0.575 -11.227 1 97.75 210 PRO A CA 1
ATOM 1697 C C . PRO A 1 210 ? -21.844 -0.884 -10.844 1 97.75 210 PRO A C 1
ATOM 1699 O O . PRO A 1 210 ? -20.922 -0.216 -11.32 1 97.75 210 PRO A O 1
ATOM 1702 N N . ILE A 1 211 ? -21.703 -1.94 -10.031 1 98.38 211 ILE A N 1
ATOM 1703 C CA . ILE A 1 211 ? -20.375 -2.342 -9.578 1 98.38 211 ILE A CA 1
ATOM 1704 C C . ILE A 1 211 ? -19.953 -3.615 -10.312 1 98.38 211 ILE A C 1
ATOM 1706 O O . ILE A 1 211 ? -20.688 -4.602 -10.336 1 98.38 211 ILE A O 1
ATOM 1710 N N . ARG A 1 212 ? -18.828 -3.588 -10.953 1 98.62 212 ARG A N 1
ATOM 1711 C CA . ARG A 1 212 ? -18.234 -4.746 -11.617 1 98.62 212 ARG A CA 1
ATOM 1712 C C . ARG A 1 212 ? -17.016 -5.246 -10.852 1 98.62 212 ARG A C 1
ATOM 1714 O O . ARG A 1 212 ? -16.188 -4.449 -10.406 1 98.62 212 ARG A O 1
ATOM 1721 N N . LEU A 1 213 ? -16.922 -6.578 -10.609 1 98.81 213 LEU A N 1
ATOM 1722 C CA . LEU A 1 213 ? -15.875 -7.18 -9.797 1 98.81 213 LEU A CA 1
ATOM 1723 C C . LEU A 1 213 ? -14.875 -7.938 -10.672 1 98.81 213 LEU A C 1
ATOM 1725 O O . LEU A 1 213 ? -15.266 -8.828 -11.422 1 98.81 213 LEU A O 1
ATOM 1729 N N . VAL A 1 214 ? -13.578 -7.578 -10.539 1 98.75 214 VAL A N 1
ATOM 1730 C CA . VAL A 1 214 ? -12.547 -8.188 -11.375 1 98.75 214 VAL A CA 1
ATOM 1731 C C . VAL A 1 214 ? -11.469 -8.805 -10.492 1 98.75 214 VAL A C 1
ATOM 1733 O O . VAL A 1 214 ? -10.984 -8.172 -9.555 1 98.75 214 VAL A O 1
ATOM 1736 N N . PHE A 1 215 ? -11.156 -10.016 -10.688 1 97.94 215 PHE A N 1
ATOM 1737 C CA . PHE A 1 215 ? -9.992 -10.68 -10.102 1 97.94 215 PHE A CA 1
ATOM 1738 C C . PHE A 1 215 ? -8.883 -10.828 -11.133 1 97.94 215 PHE A C 1
ATOM 1740 O O . PHE A 1 215 ? -9.086 -11.398 -12.203 1 97.94 215 PHE A O 1
ATOM 1747 N N . SER A 1 216 ? -7.715 -10.266 -10.797 1 96.44 216 SER A N 1
ATOM 1748 C CA . SER A 1 216 ? -6.594 -10.289 -11.727 1 96.44 216 SER A CA 1
ATOM 1749 C C . SER A 1 216 ? -5.43 -11.109 -11.172 1 96.44 216 SER A C 1
ATOM 1751 O O . SER A 1 216 ? -5.012 -10.906 -10.031 1 96.44 216 SER A O 1
ATOM 1753 N N . GLN A 1 217 ? -4.961 -11.984 -11.961 1 92.12 217 GLN A N 1
ATOM 1754 C CA . GLN A 1 217 ? -3.727 -12.703 -11.664 1 92.12 217 GLN A CA 1
ATOM 1755 C C . GLN A 1 217 ? -2.68 -12.461 -12.75 1 92.12 217 GLN A C 1
ATOM 1757 O O . GLN A 1 217 ? -2.947 -12.664 -13.938 1 92.12 217 GLN A O 1
ATOM 1762 N N . TYR A 1 218 ? -1.608 -11.961 -12.359 1 91.06 218 TYR A N 1
ATOM 1763 C CA . TYR A 1 218 ? -0.493 -11.82 -13.289 1 91.06 218 TYR A CA 1
ATOM 1764 C C . TYR A 1 218 ? 0.57 -12.875 -13.031 1 91.06 218 TYR A C 1
ATOM 1766 O O . TYR A 1 218 ? 1.405 -12.719 -12.133 1 91.06 218 TYR A O 1
ATOM 1774 N N . ILE A 1 219 ? 0.505 -13.867 -13.883 1 85.31 219 ILE A N 1
ATOM 1775 C CA . ILE A 1 219 ? 1.358 -15.039 -13.719 1 85.31 219 ILE A CA 1
ATOM 1776 C C . ILE A 1 219 ? 2.066 -15.359 -15.031 1 85.31 219 ILE A C 1
ATOM 1778 O O . ILE A 1 219 ? 1.428 -15.43 -16.078 1 85.31 219 ILE A O 1
ATOM 1782 N N . ASP A 1 220 ? 3.348 -15.562 -15.008 1 81.94 220 ASP A N 1
ATOM 1783 C CA . ASP A 1 220 ? 4.109 -15.961 -16.188 1 81.94 220 ASP A CA 1
ATOM 1784 C C . ASP A 1 220 ? 3.889 -14.977 -17.344 1 81.94 220 ASP A C 1
ATOM 1786 O O . ASP A 1 220 ? 3.6 -15.391 -18.469 1 81.94 220 ASP A O 1
ATOM 1790 N N . SER A 1 221 ? 3.842 -13.711 -17.047 1 86.88 221 SER A N 1
ATOM 1791 C CA . SER A 1 221 ? 3.74 -12.617 -18 1 86.88 221 SER A CA 1
ATOM 1792 C C . SER A 1 221 ? 2.379 -12.602 -18.688 1 86.88 221 SER A C 1
ATOM 1794 O O . SER A 1 221 ? 2.242 -12.086 -19.797 1 86.88 221 SER A O 1
ATOM 1796 N N . ILE A 1 222 ? 1.447 -13.25 -18.078 1 88.94 222 ILE A N 1
ATOM 1797 C CA . ILE A 1 222 ? 0.094 -13.273 -18.625 1 88.94 222 ILE A CA 1
ATOM 1798 C C . ILE A 1 222 ? -0.891 -12.758 -17.578 1 88.94 222 ILE A C 1
ATOM 1800 O O . ILE A 1 222 ? -0.843 -13.164 -16.422 1 88.94 222 ILE A O 1
ATOM 1804 N N . TYR A 1 223 ? -1.725 -11.836 -18.031 1 92.69 223 TYR A N 1
ATOM 1805 C CA . TYR A 1 223 ? -2.869 -11.438 -17.219 1 92.69 223 TYR A CA 1
ATOM 1806 C C . TYR A 1 223 ? -4.008 -12.445 -17.344 1 92.69 223 TYR A C 1
ATOM 1808 O O . TYR A 1 223 ? -4.488 -12.703 -18.453 1 92.69 223 TYR A O 1
ATOM 1816 N N . HIS A 1 224 ? -4.344 -13.031 -16.312 1 92.81 224 HIS A N 1
ATOM 1817 C CA . HIS A 1 224 ? -5.605 -13.758 -16.234 1 92.81 224 HIS A CA 1
ATOM 1818 C C . HIS A 1 224 ? -6.676 -12.938 -15.531 1 92.81 224 HIS A C 1
ATOM 1820 O O . HIS A 1 224 ? -6.625 -12.75 -14.312 1 92.81 224 HIS A O 1
ATOM 1826 N N . LEU A 1 225 ? -7.633 -12.484 -16.312 1 96.31 225 LEU A N 1
ATOM 1827 C CA . LEU A 1 225 ? -8.68 -11.633 -15.758 1 96.31 225 LEU A CA 1
ATOM 1828 C C . LEU A 1 225 ? -9.992 -12.398 -15.648 1 96.31 225 LEU A C 1
ATOM 1830 O O . LEU A 1 225 ? -10.383 -13.109 -16.578 1 96.31 225 LEU A O 1
ATOM 1834 N N . TYR A 1 226 ? -10.602 -12.305 -14.531 1 97.19 226 TYR A N 1
ATOM 1835 C CA . TYR A 1 226 ? -11.898 -12.914 -14.242 1 97.19 226 TYR A CA 1
ATOM 1836 C C . TYR A 1 226 ? -12.898 -11.859 -13.766 1 97.19 226 TYR A C 1
ATOM 1838 O O . TYR A 1 226 ? -12.602 -11.078 -12.867 1 97.19 226 TYR A O 1
ATOM 1846 N N . GLU A 1 227 ? -14.031 -11.812 -14.383 1 98.44 227 GLU A N 1
ATOM 1847 C CA . GLU A 1 227 ? -15.125 -10.984 -13.883 1 98.44 227 GLU A CA 1
ATOM 1848 C C . GLU A 1 227 ? -16.156 -11.82 -13.148 1 98.44 227 GLU A C 1
ATOM 1850 O O . GLU A 1 227 ? -16.656 -12.82 -13.68 1 98.44 227 GLU A O 1
ATOM 1855 N N . TYR A 1 228 ? -16.453 -11.43 -11.945 1 98.62 228 TYR A N 1
ATOM 1856 C CA . TYR A 1 228 ? -17.438 -12.125 -11.125 1 98.62 228 TYR A CA 1
ATOM 1857 C C . TYR A 1 228 ? -18.609 -11.219 -10.789 1 98.62 228 TYR A C 1
ATOM 1859 O O . TYR A 1 228 ? -18.516 -9.992 -10.922 1 98.62 228 TYR A O 1
ATOM 1867 N N . GLU A 1 229 ? -19.672 -11.797 -10.398 1 98.44 229 GLU A N 1
ATOM 1868 C CA . GLU A 1 229 ? -20.859 -11.102 -9.891 1 98.44 229 GLU A CA 1
ATOM 1869 C C . GLU A 1 229 ? -21.531 -11.906 -8.781 1 98.44 229 GLU A C 1
ATOM 1871 O O . GLU A 1 229 ? -21.328 -13.117 -8.672 1 98.44 229 GLU A O 1
ATOM 1876 N N . PHE A 1 230 ? -22.203 -11.211 -7.906 1 98.5 230 PHE A N 1
ATOM 1877 C CA . PHE A 1 230 ? -23.078 -11.852 -6.934 1 98.5 230 PHE A CA 1
ATOM 1878 C C . PHE A 1 230 ? -24.531 -11.781 -7.383 1 98.5 230 PHE A C 1
ATOM 1880 O O . PHE A 1 230 ? -25.062 -10.695 -7.641 1 98.5 230 PHE A O 1
ATOM 1887 N N . ALA A 1 231 ? -25.188 -12.883 -7.469 1 97.94 231 ALA A N 1
ATOM 1888 C CA . ALA A 1 231 ? -26.578 -12.93 -7.898 1 97.94 231 ALA A CA 1
ATOM 1889 C C . ALA A 1 231 ? -27.484 -12.195 -6.91 1 97.94 231 ALA A C 1
ATOM 1891 O O . ALA A 1 231 ? -28.453 -11.547 -7.309 1 97.94 231 ALA A O 1
ATOM 1892 N N . LYS A 1 232 ? -27.172 -12.352 -5.652 1 97.44 232 LYS A N 1
ATOM 1893 C CA . LYS A 1 232 ? -27.891 -11.656 -4.582 1 97.44 232 LYS A CA 1
ATOM 1894 C C . LYS A 1 232 ? -26.922 -10.898 -3.682 1 97.44 232 LYS A C 1
ATOM 1896 O O . LYS A 1 232 ? -25.938 -11.469 -3.191 1 97.44 232 LYS A O 1
ATOM 1901 N N . GLU A 1 233 ? -27.234 -9.711 -3.414 1 96.94 233 GLU A N 1
ATOM 1902 C CA . GLU A 1 233 ? -26.344 -8.812 -2.68 1 96.94 233 GLU A CA 1
ATOM 1903 C C . GLU A 1 233 ? -26.047 -9.352 -1.284 1 96.94 233 GLU A C 1
ATOM 1905 O O . GLU A 1 233 ? -24.922 -9.234 -0.796 1 96.94 233 GLU A O 1
ATOM 1910 N N . ASP A 1 234 ? -27.016 -9.969 -0.624 1 97.75 234 ASP A N 1
ATOM 1911 C CA . ASP A 1 234 ? -26.844 -10.383 0.764 1 97.75 234 ASP A CA 1
ATOM 1912 C C . ASP A 1 234 ? -26.516 -11.875 0.853 1 97.75 234 ASP A C 1
ATOM 1914 O O . ASP A 1 234 ? -26.703 -12.492 1.905 1 97.75 234 ASP A O 1
ATOM 1918 N N . ASP A 1 235 ? -26.172 -12.438 -0.278 1 98.38 235 ASP A N 1
ATOM 1919 C CA . ASP A 1 235 ? -25.781 -13.844 -0.311 1 98.38 235 ASP A CA 1
ATOM 1920 C C . ASP A 1 235 ? -24.328 -14 -0.75 1 98.38 235 ASP A C 1
ATOM 1922 O O . ASP A 1 235 ? -24.031 -14.023 -1.946 1 98.38 235 ASP A O 1
ATOM 1926 N N . TYR A 1 236 ? -23.5 -14.297 0.163 1 98.19 236 TYR A N 1
ATOM 1927 C CA . TYR A 1 236 ? -22.062 -14.453 0.019 1 98.19 236 TYR A CA 1
ATOM 1928 C C . TYR A 1 236 ? -21.734 -15.562 -0.975 1 98.19 236 TYR A C 1
ATOM 1930 O O . TYR A 1 236 ? -20.766 -15.453 -1.732 1 98.19 236 TYR A O 1
ATOM 1938 N N . SER A 1 237 ? -22.531 -16.531 -1.04 1 98.19 237 SER A N 1
ATOM 1939 C CA . SER A 1 237 ? -22.266 -17.75 -1.786 1 98.19 237 SER A CA 1
ATOM 1940 C C . SER A 1 237 ? -22.844 -17.688 -3.193 1 98.19 237 SER A C 1
ATOM 1942 O O . SER A 1 237 ? -22.719 -18.625 -3.971 1 98.19 237 SER A O 1
ATOM 1944 N N . SER A 1 238 ? -23.391 -16.562 -3.602 1 98.38 238 SER A N 1
ATOM 1945 C CA . SER A 1 238 ? -24.078 -16.469 -4.891 1 98.38 238 SER A CA 1
ATOM 1946 C C . SER A 1 238 ? -23.125 -16.016 -5.988 1 98.38 238 SER A C 1
ATOM 1948 O O . SER A 1 238 ? -23.562 -15.656 -7.086 1 98.38 238 SER A O 1
ATOM 1950 N N . ILE A 1 239 ? -21.859 -15.992 -5.664 1 98.31 239 ILE A N 1
ATOM 1951 C CA . ILE A 1 239 ? -20.844 -15.539 -6.605 1 98.31 239 ILE A CA 1
ATOM 1952 C C . ILE A 1 239 ? -20.812 -16.469 -7.82 1 98.31 239 ILE A C 1
ATOM 1954 O O . ILE A 1 239 ? -20.953 -17.688 -7.688 1 98.31 239 ILE A O 1
ATOM 1958 N N . HIS A 1 240 ? -20.656 -15.891 -8.969 1 97.62 240 HIS A N 1
ATOM 1959 C CA . HIS A 1 240 ? -20.484 -16.688 -10.18 1 97.62 240 HIS A CA 1
ATOM 1960 C C . HIS A 1 240 ? -19.641 -15.93 -11.211 1 97.62 240 HIS A C 1
ATOM 1962 O O . HIS A 1 240 ? -19.594 -14.703 -11.195 1 97.62 240 HIS A O 1
ATOM 1968 N N . LEU A 1 241 ? -19.031 -16.641 -12.094 1 97.25 241 LEU A N 1
ATOM 1969 C CA . LEU A 1 241 ? -18.141 -16.125 -13.125 1 97.25 241 LEU A CA 1
ATOM 1970 C C . LEU A 1 241 ? -18.938 -15.586 -14.312 1 97.25 241 LEU A C 1
ATOM 1972 O O . LEU A 1 241 ? -19.875 -16.25 -14.781 1 97.25 241 LEU A O 1
ATOM 1976 N N . ILE A 1 242 ? -18.641 -14.391 -14.805 1 97.19 242 ILE A N 1
ATOM 1977 C CA . ILE A 1 242 ? -19.312 -13.766 -15.945 1 97.19 242 ILE A CA 1
ATOM 1978 C C . ILE A 1 242 ? -18.5 -13.992 -17.219 1 97.19 242 ILE A C 1
ATOM 1980 O O . ILE A 1 242 ? -19.047 -14.375 -18.25 1 97.19 242 ILE A O 1
ATOM 1984 N N . GLN A 1 243 ? -17.188 -13.664 -17.094 1 96 243 GLN A N 1
ATOM 1985 C CA . GLN A 1 243 ? -16.281 -13.812 -18.219 1 96 243 GLN A CA 1
ATOM 1986 C C . GLN A 1 243 ? -14.836 -13.914 -17.766 1 96 243 GLN A C 1
ATOM 1988 O O . GLN A 1 243 ? -14.523 -13.602 -16.609 1 96 243 GLN A O 1
ATOM 1993 N N . GLN A 1 244 ? -14 -14.375 -18.609 1 95.12 244 GLN A N 1
ATOM 1994 C CA . GLN A 1 244 ? -12.562 -14.461 -18.391 1 95.12 244 GLN A CA 1
ATOM 1995 C C . GLN A 1 244 ? -11.789 -14.258 -19.688 1 95.12 244 GLN A C 1
ATOM 1997 O O . GLN A 1 244 ? -12.266 -14.625 -20.766 1 95.12 244 GLN A O 1
ATOM 2002 N N . ARG A 1 245 ? -10.68 -13.602 -19.594 1 93.5 245 ARG A N 1
ATOM 2003 C CA . ARG A 1 245 ? -9.797 -13.383 -20.734 1 93.5 245 ARG A CA 1
ATOM 2004 C C . ARG A 1 245 ? -8.344 -13.312 -20.281 1 93.5 245 ARG A C 1
ATOM 2006 O O . ARG A 1 245 ? -8.055 -12.984 -19.141 1 93.5 245 ARG A O 1
ATOM 2013 N N . ASN A 1 246 ? -7.449 -13.633 -21.188 1 91.94 246 ASN A N 1
ATOM 2014 C CA . ASN A 1 246 ? -6.012 -13.555 -20.953 1 91.94 246 ASN A CA 1
ATOM 2015 C C . ASN A 1 246 ? -5.34 -12.531 -21.859 1 91.94 246 ASN A C 1
ATOM 2017 O O . ASN A 1 246 ? -5.711 -12.391 -23.016 1 91.94 246 ASN A O 1
ATOM 2021 N N . TYR A 1 247 ? -4.441 -11.766 -21.281 1 92.62 247 TYR A N 1
ATOM 2022 C CA . TYR A 1 247 ? -3.68 -10.758 -22.016 1 92.62 247 TYR A CA 1
ATOM 2023 C C . TYR A 1 247 ? -2.186 -10.922 -21.766 1 92.62 247 TYR A C 1
ATOM 2025 O O . TYR A 1 247 ? -1.775 -11.391 -20.703 1 92.62 247 TYR A O 1
ATOM 2033 N N . SER A 1 248 ? -1.362 -10.578 -22.703 1 91.44 248 SER A N 1
ATOM 2034 C CA . SER A 1 248 ? 0.086 -10.562 -22.531 1 91.44 248 SER A CA 1
ATOM 2035 C C . SER A 1 248 ? 0.738 -9.461 -23.359 1 91.44 248 SER A C 1
ATOM 2037 O O . SER A 1 248 ? 0.239 -9.102 -24.422 1 91.44 248 SER A O 1
ATOM 2039 N N . PHE A 1 249 ? 1.817 -8.938 -22.859 1 92.19 249 PHE A N 1
ATOM 2040 C CA . PHE A 1 249 ? 2.598 -7.949 -23.594 1 92.19 249 PHE A CA 1
ATOM 2041 C C . PHE A 1 249 ? 3.631 -8.625 -24.484 1 92.19 249 PHE A C 1
ATOM 2043 O O . PHE A 1 249 ? 4.367 -7.953 -25.203 1 92.19 249 PHE A O 1
ATOM 2050 N N . GLN A 1 250 ? 3.691 -9.898 -24.422 1 85.75 250 GLN A N 1
ATOM 2051 C CA . GLN A 1 250 ? 4.637 -10.688 -25.203 1 85.75 250 GLN A CA 1
ATOM 2052 C C . GLN A 1 250 ? 3.91 -11.719 -26.078 1 85.75 250 GLN A C 1
ATOM 2054 O O . GLN A 1 250 ? 2.865 -12.242 -25.672 1 85.75 250 GLN A O 1
ATOM 2059 N N . SER A 1 251 ? 4.527 -11.859 -27.219 1 79.75 251 SER A N 1
ATOM 2060 C CA . SER A 1 251 ? 4.004 -12.961 -28.031 1 79.75 251 SER A CA 1
ATOM 2061 C C . SER A 1 251 ? 4.281 -14.312 -27.375 1 79.75 251 SER A C 1
ATOM 2063 O O . SER A 1 251 ? 5.375 -14.547 -26.859 1 79.75 251 SER A O 1
ATOM 2065 N N . SER A 1 252 ? 3.307 -15.109 -27.266 1 73.62 252 SER A N 1
ATOM 2066 C CA . SER A 1 252 ? 3.438 -16.391 -26.578 1 73.62 252 SER A CA 1
ATOM 2067 C C . SER A 1 252 ? 3.127 -17.562 -27.516 1 73.62 252 SER A C 1
ATOM 2069 O O . SER A 1 252 ? 2.957 -18.688 -27.078 1 73.62 252 SER A O 1
ATOM 2071 N N . ALA A 1 253 ? 3.197 -17.297 -28.766 1 78.69 253 ALA A N 1
ATOM 2072 C CA . ALA A 1 253 ? 2.709 -18.312 -29.703 1 78.69 253 ALA A CA 1
ATOM 2073 C C . ALA A 1 253 ? 3.662 -19.5 -29.766 1 78.69 253 ALA A C 1
ATOM 2075 O O . ALA A 1 253 ? 4.805 -19.359 -30.203 1 78.69 253 ALA A O 1
ATOM 2076 N N . ILE A 1 254 ? 3.232 -20.625 -29.203 1 86.69 254 ILE A N 1
ATOM 2077 C CA . ILE A 1 254 ? 3.932 -21.891 -29.266 1 86.69 254 ILE A CA 1
ATOM 2078 C C . ILE A 1 254 ? 3.059 -22.922 -29.984 1 86.69 254 ILE A C 1
ATOM 2080 O O . ILE A 1 254 ? 1.862 -23.031 -29.703 1 86.69 254 ILE A O 1
ATOM 2084 N N . SER A 1 255 ? 3.619 -23.625 -30.984 1 88.25 255 SER A N 1
ATOM 2085 C CA . SER A 1 255 ? 2.889 -24.656 -31.719 1 88.25 255 SER A CA 1
ATOM 2086 C C . SER A 1 255 ? 3.312 -26.047 -31.281 1 88.25 255 SER A C 1
ATOM 2088 O O . SER A 1 255 ? 4.336 -26.219 -30.609 1 88.25 255 SER A O 1
ATOM 2090 N N . TRP A 1 256 ? 2.5 -26.969 -31.688 1 90.12 256 TRP A N 1
ATOM 2091 C CA . TRP A 1 256 ? 2.855 -28.375 -31.438 1 90.12 256 TRP A CA 1
ATOM 2092 C C . TRP A 1 256 ? 4.141 -28.75 -32.156 1 90.12 256 TRP A C 1
ATOM 2094 O O . TRP A 1 256 ? 4.918 -29.578 -31.672 1 90.12 256 TRP A O 1
ATOM 2104 N N . ASP A 1 257 ? 4.34 -28.078 -33.219 1 91.88 257 ASP A N 1
ATOM 2105 C CA . ASP A 1 257 ? 5.57 -28.328 -33.969 1 91.88 257 ASP A 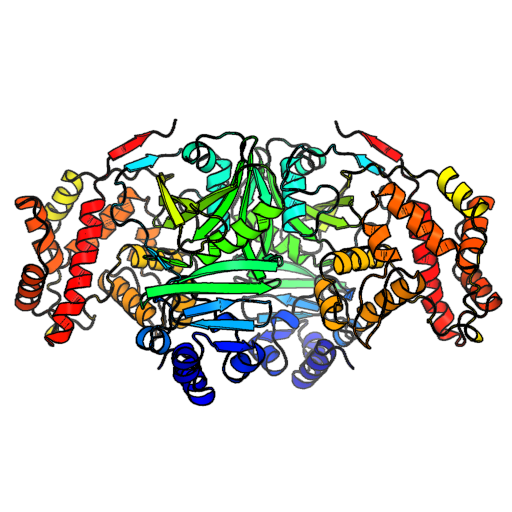CA 1
ATOM 2106 C C . ASP A 1 257 ? 6.793 -27.875 -33.188 1 91.88 257 ASP A C 1
ATOM 2108 O O . ASP A 1 257 ? 7.852 -28.5 -33.25 1 91.88 257 ASP A O 1
ATOM 2112 N N . ASP A 1 258 ? 6.652 -26.828 -32.531 1 93.19 258 ASP A N 1
ATOM 2113 C CA . ASP A 1 258 ? 7.746 -26.359 -31.672 1 93.19 258 ASP A CA 1
ATOM 2114 C C . ASP A 1 258 ? 8.102 -27.406 -30.609 1 93.19 258 ASP A C 1
ATOM 2116 O O . ASP A 1 258 ? 9.281 -27.688 -30.375 1 93.19 258 ASP A O 1
ATOM 2120 N N . ILE A 1 259 ? 7.121 -27.938 -29.984 1 93.12 259 ILE A N 1
ATOM 2121 C CA . ILE A 1 259 ? 7.32 -28.922 -28.938 1 93.12 259 ILE A CA 1
ATOM 2122 C C . ILE A 1 259 ? 7.934 -30.188 -29.516 1 93.12 259 ILE A C 1
ATOM 2124 O O . ILE A 1 259 ? 8.859 -30.766 -28.953 1 93.12 259 ILE A O 1
ATOM 2128 N N . GLN A 1 260 ? 7.441 -30.594 -30.656 1 93.56 260 GLN A N 1
ATOM 2129 C CA . GLN A 1 260 ? 7.977 -31.766 -31.344 1 93.56 260 GLN A CA 1
ATOM 2130 C C . GLN A 1 260 ? 9.445 -31.578 -31.688 1 93.56 260 GLN A C 1
ATOM 2132 O O . GLN A 1 260 ? 10.25 -32.5 -31.531 1 93.56 260 GLN A O 1
ATOM 2137 N N . ARG A 1 261 ? 9.766 -30.438 -32.125 1 95.19 261 ARG A N 1
ATOM 2138 C CA . ARG A 1 261 ? 11.156 -30.141 -32.469 1 95.19 261 ARG A CA 1
ATOM 2139 C C . ARG A 1 261 ? 12.055 -30.266 -31.234 1 95.19 261 ARG A C 1
ATOM 2141 O O . ARG A 1 261 ? 13.18 -30.766 -31.344 1 95.19 261 ARG A O 1
ATOM 2148 N N . ILE A 1 262 ? 11.57 -29.828 -30.125 1 95.19 262 ILE A N 1
ATOM 2149 C CA . ILE A 1 262 ? 12.344 -29.891 -28.891 1 95.19 262 ILE A CA 1
ATOM 2150 C C . ILE A 1 262 ? 12.57 -31.359 -28.516 1 95.19 262 ILE A C 1
ATOM 2152 O O . ILE A 1 262 ? 13.68 -31.75 -28.141 1 95.19 262 ILE A O 1
ATOM 2156 N N . ILE A 1 263 ? 11.562 -32.156 -28.641 1 94 263 ILE A N 1
ATOM 2157 C CA . ILE A 1 263 ? 11.648 -33.562 -28.281 1 94 263 ILE A CA 1
ATOM 2158 C C . ILE A 1 263 ? 12.617 -34.281 -29.219 1 94 263 ILE A C 1
ATOM 2160 O O . ILE A 1 263 ? 13.445 -35.062 -28.781 1 94 263 ILE A O 1
ATOM 2164 N N . ASP A 1 264 ? 12.555 -33.906 -30.453 1 94 264 ASP A N 1
ATOM 2165 C CA . ASP A 1 264 ? 13.375 -34.562 -31.469 1 94 264 ASP A CA 1
ATOM 2166 C C . ASP A 1 264 ? 14.836 -34.156 -31.344 1 94 264 ASP A C 1
ATOM 2168 O O . ASP A 1 264 ? 15.734 -34.969 -31.609 1 94 264 ASP A O 1
ATOM 2172 N N . SER A 1 265 ? 15.047 -33 -30.938 1 94.12 265 SER A N 1
ATOM 2173 C CA . SER A 1 265 ? 16.391 -32.438 -30.953 1 94.12 265 SER A CA 1
ATOM 2174 C C . SER A 1 265 ? 17.094 -32.656 -29.609 1 94.12 265 SER A C 1
ATOM 2176 O O . SER A 1 265 ? 18.297 -32.375 -29.484 1 94.12 265 SER A O 1
ATOM 2178 N N . ASN A 1 266 ? 16.359 -33.125 -28.656 1 91.62 266 ASN A N 1
ATOM 2179 C CA . ASN A 1 266 ? 16.953 -33.312 -27.328 1 91.62 266 ASN A CA 1
ATOM 2180 C C . ASN A 1 266 ? 16.797 -34.719 -26.812 1 91.62 266 ASN A C 1
ATOM 2182 O O . ASN A 1 266 ? 15.672 -35.156 -26.531 1 91.62 266 ASN A O 1
ATOM 2186 N N . SER A 1 267 ? 17.906 -35.375 -26.656 1 90.94 267 SER A N 1
ATOM 2187 C CA . SER A 1 267 ? 17.859 -36.688 -26.047 1 90.94 267 SER A CA 1
ATOM 2188 C C . SER A 1 267 ? 17.859 -36.594 -24.531 1 90.94 267 SER A C 1
ATOM 2190 O O . SER A 1 267 ? 18.547 -35.781 -23.938 1 90.94 267 SER A O 1
ATOM 2192 N N . PRO A 1 268 ? 17.016 -37.469 -23.891 1 92.75 268 PRO A N 1
ATOM 2193 C CA . PRO A 1 268 ? 17 -37.406 -22.438 1 92.75 268 PRO A CA 1
ATOM 2194 C C . PRO A 1 268 ? 18.344 -37.812 -21.828 1 92.75 268 PRO A C 1
ATOM 2196 O O . PRO A 1 268 ? 19.016 -38.719 -22.344 1 92.75 268 PRO A O 1
ATOM 2199 N N . GLU A 1 269 ? 18.734 -37.156 -20.781 1 92.38 269 GLU A N 1
ATOM 2200 C CA . GLU A 1 269 ? 20.047 -37.344 -20.188 1 92.38 269 GLU A CA 1
ATOM 2201 C C . GLU A 1 269 ? 19.938 -37.875 -18.766 1 92.38 269 GLU A C 1
ATOM 2203 O O . GLU A 1 269 ? 20.891 -38.5 -18.25 1 92.38 269 GLU A O 1
ATOM 2208 N N . ILE A 1 270 ? 18.844 -37.656 -18.141 1 93.88 270 ILE A N 1
ATOM 2209 C CA . ILE A 1 270 ? 18.703 -37.969 -16.734 1 93.88 270 ILE A CA 1
ATOM 2210 C C . ILE A 1 270 ? 17.594 -39 -16.531 1 93.88 270 ILE A C 1
ATOM 2212 O O . ILE A 1 270 ? 16.453 -38.812 -16.969 1 93.88 270 ILE A O 1
ATOM 2216 N N . ASP A 1 271 ? 17.812 -40.062 -15.883 1 91.81 271 ASP A N 1
ATOM 2217 C CA . ASP A 1 271 ? 16.812 -41.125 -15.742 1 91.81 271 ASP A CA 1
ATOM 2218 C C . ASP A 1 271 ? 16.109 -41.031 -14.398 1 91.81 271 ASP A C 1
ATOM 2220 O O . ASP A 1 271 ? 15.148 -41.781 -14.141 1 91.81 271 ASP A O 1
ATOM 2224 N N . ASP A 1 272 ? 16.547 -40.125 -13.516 1 92.5 272 ASP A N 1
ATOM 2225 C CA . ASP A 1 272 ? 15.906 -39.812 -12.242 1 92.5 272 ASP A CA 1
ATOM 2226 C C . ASP A 1 272 ? 15.906 -41.031 -11.312 1 92.5 272 ASP A C 1
ATOM 2228 O O . ASP A 1 272 ? 15.047 -41.156 -10.438 1 92.5 272 ASP A O 1
ATOM 2232 N N . ASN A 1 273 ? 16.781 -41.938 -11.594 1 92.5 273 ASN A N 1
ATOM 2233 C CA . ASN A 1 273 ? 16.875 -43.125 -10.734 1 92.5 273 ASN A CA 1
ATOM 2234 C C . ASN A 1 273 ? 17.234 -42.75 -9.297 1 92.5 273 ASN A C 1
ATOM 2236 O O . ASN A 1 273 ? 18.281 -42.125 -9.055 1 92.5 273 ASN A O 1
ATOM 2240 N N . TYR A 1 274 ? 16.391 -43.156 -8.438 1 89.88 274 TYR A N 1
ATOM 2241 C CA . TYR A 1 274 ? 16.5 -42.781 -7.027 1 89.88 274 TYR A CA 1
ATOM 2242 C C . TYR A 1 274 ? 17.875 -43.156 -6.473 1 89.88 274 TYR A C 1
ATOM 2244 O O . TYR A 1 274 ? 18.422 -42.438 -5.645 1 89.88 274 TYR A O 1
ATOM 2252 N N . ASP A 1 275 ? 18.469 -44.188 -6.91 1 88.38 275 ASP A N 1
ATOM 2253 C CA . ASP A 1 275 ? 19.719 -44.688 -6.379 1 88.38 275 ASP A CA 1
ATOM 2254 C C . ASP A 1 275 ? 20.906 -43.906 -6.938 1 88.38 275 ASP A C 1
ATOM 2256 O O . ASP A 1 275 ? 22 -43.938 -6.367 1 88.38 275 ASP A O 1
ATOM 2260 N N . ASP A 1 276 ? 20.734 -43.188 -8.008 1 87.75 276 ASP A N 1
ATOM 2261 C CA . ASP A 1 276 ? 21.844 -42.562 -8.734 1 87.75 276 ASP A CA 1
ATOM 2262 C C . ASP A 1 276 ? 21.875 -41.062 -8.516 1 87.75 276 ASP A C 1
ATOM 2264 O O . ASP A 1 276 ? 22.75 -40.375 -9.062 1 87.75 276 ASP A O 1
ATOM 2268 N N . THR A 1 277 ? 20.906 -40.5 -7.828 1 85.56 277 THR A N 1
ATOM 2269 C CA . THR A 1 277 ? 20.859 -39.062 -7.695 1 85.56 277 THR A CA 1
ATOM 2270 C C . THR A 1 277 ? 20.562 -38.656 -6.25 1 85.56 277 THR A C 1
ATOM 2272 O O . THR A 1 277 ? 19.922 -39.406 -5.512 1 85.56 277 THR A O 1
ATOM 2275 N N . SER A 1 278 ? 21.109 -37.5 -5.91 1 84.94 278 SER A N 1
ATOM 2276 C CA . SER A 1 278 ? 20.859 -36.938 -4.582 1 84.94 278 SER A CA 1
ATOM 2277 C C . SER A 1 278 ? 19.719 -35.938 -4.617 1 84.94 278 SER A C 1
ATOM 2279 O O . SER A 1 278 ? 19.188 -35.562 -3.57 1 84.94 278 SER A O 1
ATOM 2281 N N . ILE A 1 279 ? 19.297 -35.594 -5.762 1 86.06 279 ILE A N 1
ATOM 2282 C CA . ILE A 1 279 ? 18.203 -34.656 -5.902 1 86.06 279 ILE A CA 1
ATOM 2283 C C . ILE A 1 279 ? 16.875 -35.406 -5.883 1 86.06 279 ILE A C 1
ATOM 2285 O O . ILE A 1 279 ? 16.641 -36.281 -6.703 1 86.06 279 ILE A O 1
ATOM 2289 N N . PRO A 1 280 ? 16.094 -35 -5.012 1 88.5 280 PRO A N 1
ATOM 2290 C CA . PRO A 1 280 ? 14.812 -35.719 -4.938 1 88.5 280 PRO A CA 1
ATOM 2291 C C . PRO A 1 280 ? 13.93 -35.469 -6.156 1 88.5 280 PRO A C 1
ATOM 2293 O O . PRO A 1 280 ? 13.953 -34.375 -6.727 1 88.5 280 PRO A O 1
ATOM 2296 N N . PHE A 1 281 ? 13.117 -36.469 -6.531 1 93.94 281 PHE A N 1
ATOM 2297 C CA . PHE A 1 281 ? 12.133 -36.344 -7.594 1 93.94 281 PHE A CA 1
ATOM 2298 C C . PHE A 1 281 ? 11.078 -35.312 -7.223 1 93.94 281 PHE A C 1
ATOM 2300 O O . PHE A 1 281 ? 10.836 -35.062 -6.039 1 93.94 281 PHE A O 1
ATOM 2307 N N . ILE A 1 282 ? 10.414 -34.719 -8.141 1 94.19 282 ILE A N 1
ATOM 2308 C CA . ILE A 1 282 ? 9.602 -33.531 -7.992 1 94.19 282 ILE A CA 1
ATOM 2309 C C . ILE A 1 282 ? 8.367 -33.844 -7.145 1 94.19 282 ILE A C 1
ATOM 2311 O O . ILE A 1 282 ? 7.805 -34.938 -7.234 1 94.19 282 ILE A O 1
ATOM 2315 N N . GLN A 1 283 ? 8.023 -32.906 -6.305 1 90.25 283 GLN A N 1
ATOM 2316 C CA . GLN A 1 283 ? 6.789 -32.875 -5.523 1 90.25 283 GLN A CA 1
ATOM 2317 C C . GLN A 1 283 ? 6.121 -31.516 -5.609 1 90.25 283 GLN A C 1
ATOM 2319 O O . GLN A 1 283 ? 5.797 -30.922 -4.582 1 90.25 283 GLN A O 1
ATOM 2324 N N . ALA A 1 284 ? 5.961 -30.984 -6.809 1 91.62 284 ALA A N 1
ATOM 2325 C CA . ALA A 1 284 ? 5.387 -29.688 -7.129 1 91.62 284 ALA A CA 1
ATOM 2326 C C . ALA A 1 284 ? 4.367 -29.797 -8.258 1 91.62 284 ALA A C 1
ATOM 2328 O O . ALA A 1 284 ? 4.734 -29.844 -9.438 1 91.62 284 ALA A O 1
ATOM 2329 N N . ASP A 1 285 ? 3.148 -29.688 -7.957 1 87.62 285 ASP A N 1
ATOM 2330 C CA . ASP A 1 285 ? 2.084 -30.031 -8.898 1 87.62 285 ASP A CA 1
ATOM 2331 C C . ASP A 1 285 ? 1.892 -28.922 -9.938 1 87.62 285 ASP A C 1
ATOM 2333 O O . ASP A 1 285 ? 1.673 -29.203 -11.117 1 87.62 285 ASP A O 1
ATOM 2337 N N . LEU A 1 286 ? 1.958 -27.75 -9.438 1 86.94 286 LEU A N 1
ATOM 2338 C CA . LEU A 1 286 ? 1.668 -26.641 -10.328 1 86.94 286 LEU A CA 1
ATOM 2339 C C . LEU A 1 286 ? 2.955 -26.031 -10.875 1 86.94 286 LEU A C 1
ATOM 2341 O O . LEU A 1 286 ? 3.652 -25.312 -10.164 1 86.94 286 LEU A O 1
ATOM 2345 N N . PHE A 1 287 ? 3.17 -26.234 -12.109 1 91.69 287 PHE A N 1
ATOM 2346 C CA . PHE A 1 287 ? 4.406 -25.75 -12.703 1 91.69 287 PHE A CA 1
ATOM 2347 C C . PHE A 1 287 ? 4.441 -24.219 -12.695 1 91.69 287 PHE A C 1
ATOM 2349 O O . PHE A 1 287 ? 5.508 -23.625 -12.555 1 91.69 287 PHE A O 1
ATOM 2356 N N . THR A 1 288 ? 3.277 -23.594 -12.836 1 87.75 288 THR A N 1
ATOM 2357 C CA . THR A 1 288 ? 3.189 -22.141 -12.859 1 87.75 288 THR A CA 1
ATOM 2358 C C . THR A 1 288 ? 3.697 -21.547 -11.547 1 87.75 288 THR A C 1
ATOM 2360 O O . THR A 1 288 ? 4.246 -20.453 -11.539 1 87.75 288 THR A O 1
ATOM 2363 N N . ARG A 1 289 ? 3.555 -22.266 -10.492 1 89.75 289 ARG A N 1
ATOM 2364 C CA . ARG A 1 289 ? 4.07 -21.812 -9.203 1 89.75 289 ARG A CA 1
ATOM 2365 C C . ARG A 1 289 ? 5.594 -21.828 -9.18 1 89.75 289 ARG A C 1
ATOM 2367 O O . ARG A 1 289 ? 6.223 -20.984 -8.547 1 89.75 289 ARG A O 1
ATOM 2374 N N . LEU A 1 290 ? 6.055 -22.828 -9.812 1 92.88 290 LEU A N 1
ATOM 2375 C CA . LEU A 1 290 ? 7.508 -22.875 -9.93 1 92.88 290 LEU A CA 1
ATOM 2376 C C . LEU A 1 290 ? 8.039 -21.688 -10.727 1 92.88 290 LEU A C 1
ATOM 2378 O O . LEU A 1 290 ? 9.039 -21.078 -10.344 1 92.88 290 LEU A O 1
ATOM 2382 N N . ILE A 1 291 ? 7.34 -21.422 -11.781 1 91.06 291 ILE A N 1
ATOM 2383 C CA . ILE A 1 291 ? 7.73 -20.266 -12.594 1 91.06 291 ILE A CA 1
ATOM 2384 C C . ILE A 1 291 ? 7.691 -19 -11.75 1 91.06 291 ILE A C 1
ATOM 2386 O O . ILE A 1 291 ? 8.617 -18.188 -11.805 1 91.06 291 ILE A O 1
ATOM 2390 N N . SER A 1 292 ? 6.664 -18.859 -11 1 88.88 292 SER A N 1
ATOM 2391 C CA . SER A 1 292 ? 6.523 -17.703 -10.133 1 88.88 292 SER A CA 1
ATOM 2392 C C . SER A 1 292 ? 7.668 -17.609 -9.125 1 88.88 292 SER A C 1
ATOM 2394 O O . SER A 1 292 ? 8.148 -16.531 -8.82 1 88.88 292 SER A O 1
ATOM 2396 N N . LEU A 1 293 ? 8.008 -18.719 -8.594 1 91.38 293 LEU A N 1
ATOM 2397 C CA . LEU A 1 293 ? 9.125 -18.75 -7.648 1 91.38 293 LEU A CA 1
ATOM 2398 C C . LEU A 1 293 ? 10.414 -18.297 -8.32 1 91.38 293 LEU A C 1
ATOM 2400 O O . LEU A 1 293 ? 11.188 -17.531 -7.738 1 91.38 293 LEU A O 1
ATOM 2404 N N . ILE A 1 294 ? 10.602 -18.797 -9.5 1 92.25 294 ILE A N 1
ATOM 2405 C CA . ILE A 1 294 ? 11.789 -18.422 -10.258 1 92.25 294 ILE A CA 1
ATOM 2406 C C . ILE A 1 294 ? 11.812 -16.906 -10.469 1 92.25 294 ILE A C 1
ATOM 2408 O O . ILE A 1 294 ? 12.852 -16.266 -10.297 1 92.25 294 ILE A O 1
ATOM 2412 N N . GLU A 1 295 ? 10.688 -16.391 -10.805 1 88.06 295 GLU A N 1
ATOM 2413 C CA . GLU A 1 295 ? 10.57 -14.953 -11.008 1 88.06 295 GLU A CA 1
ATOM 2414 C C . GLU A 1 295 ? 10.867 -14.188 -9.719 1 88.06 295 GLU A C 1
ATOM 2416 O O . GLU A 1 295 ? 11.508 -13.141 -9.75 1 88.06 295 GLU A O 1
ATOM 2421 N N . GLN A 1 296 ? 10.359 -14.68 -8.625 1 86.69 296 GLN A N 1
ATOM 2422 C CA . GLN A 1 296 ? 10.586 -14.039 -7.336 1 86.69 296 GLN A CA 1
ATOM 2423 C C . GLN A 1 296 ? 12.062 -14.047 -6.969 1 86.69 296 GLN A C 1
ATOM 2425 O O . GLN A 1 296 ? 12.578 -13.07 -6.426 1 86.69 296 GLN A O 1
ATOM 2430 N N . LEU A 1 297 ? 12.711 -15.148 -7.211 1 89.44 297 LEU A N 1
ATOM 2431 C CA . LEU A 1 297 ? 14.133 -15.297 -6.891 1 89.44 297 LEU A CA 1
ATOM 2432 C C . LEU A 1 297 ? 14.984 -14.398 -7.785 1 89.44 297 LEU A C 1
ATOM 2434 O O . LEU A 1 297 ? 16.109 -14.062 -7.434 1 89.44 297 LEU A O 1
ATOM 2438 N N . ASP A 1 298 ? 14.438 -14.094 -8.922 1 87.56 298 ASP A N 1
ATOM 2439 C CA . ASP A 1 298 ? 15.141 -13.172 -9.805 1 87.56 298 ASP A CA 1
ATOM 2440 C C . ASP A 1 298 ? 15.141 -11.758 -9.227 1 87.56 298 ASP A C 1
ATOM 2442 O O . ASP A 1 298 ? 16.094 -11 -9.43 1 87.56 298 ASP A O 1
ATOM 2446 N N . LYS A 1 299 ? 14.195 -11.43 -8.578 1 76.88 299 LYS A N 1
ATOM 2447 C CA . LYS A 1 299 ? 14.031 -10.102 -7.988 1 76.88 299 LYS A CA 1
ATOM 2448 C C . LYS A 1 299 ? 14.797 -9.992 -6.672 1 76.88 299 LYS A C 1
ATOM 2450 O O . LYS A 1 299 ? 15.383 -8.953 -6.371 1 76.88 299 LYS A O 1
ATOM 2455 N N . VAL A 1 300 ? 14.664 -10.992 -5.867 1 75.69 300 VAL A N 1
ATOM 2456 C CA . VAL A 1 300 ? 15.344 -11.047 -4.574 1 75.69 300 VAL A CA 1
ATOM 2457 C C . VAL A 1 300 ? 16.297 -12.234 -4.543 1 75.69 300 VAL A C 1
ATOM 2459 O O . VAL A 1 300 ? 15.875 -13.383 -4.352 1 75.69 300 VAL A O 1
ATOM 2462 N N . PRO A 1 301 ? 17.5 -11.711 -4.613 1 78.69 301 PRO A N 1
ATOM 2463 C CA . PRO A 1 301 ? 18.469 -12.82 -4.648 1 78.69 301 PRO A CA 1
ATOM 2464 C C . PRO A 1 301 ? 18.625 -13.5 -3.291 1 78.69 301 PRO A C 1
ATOM 2466 O O . PRO A 1 301 ? 18.547 -12.844 -2.25 1 78.69 301 PRO A O 1
ATOM 2469 N N . ASN A 1 302 ? 18.688 -14.781 -3.209 1 81.56 302 ASN A N 1
ATOM 2470 C CA . ASN A 1 302 ? 18.953 -15.586 -2.025 1 81.56 302 ASN A CA 1
ATOM 2471 C C . ASN A 1 302 ? 17.828 -15.469 -1 1 81.56 302 ASN A C 1
ATOM 2473 O O . ASN A 1 302 ? 17.922 -14.68 -0.062 1 81.56 302 ASN A O 1
ATOM 2477 N N . MET A 1 303 ? 16.891 -16.219 -1.048 1 86.25 303 MET A N 1
ATOM 2478 C CA . MET A 1 303 ? 15.758 -16.203 -0.129 1 86.25 303 MET A CA 1
ATOM 2479 C C . MET A 1 303 ? 15.781 -17.422 0.778 1 86.25 303 MET A C 1
ATOM 2481 O O . MET A 1 303 ? 16.141 -18.531 0.339 1 86.25 303 MET A O 1
ATOM 2485 N N . THR A 1 304 ? 15.445 -17.172 1.987 1 85.19 304 THR A N 1
ATOM 2486 C CA . THR A 1 304 ? 15.242 -18.297 2.895 1 85.19 304 THR A CA 1
ATOM 2487 C C . THR A 1 304 ? 13.906 -18.984 2.617 1 85.19 304 THR A C 1
ATOM 2489 O O . THR A 1 304 ? 13.047 -18.422 1.945 1 85.19 304 THR A O 1
ATOM 2492 N N . SER A 1 305 ? 13.781 -20.203 3.143 1 85.12 305 SER A N 1
ATOM 2493 C CA . SER A 1 305 ? 12.531 -20.938 2.99 1 85.12 305 SER A CA 1
ATOM 2494 C C . SER A 1 305 ? 11.359 -20.156 3.588 1 85.12 305 SER A C 1
ATOM 2496 O O . SER A 1 305 ? 10.25 -20.188 3.049 1 85.12 305 SER A O 1
ATOM 2498 N N . ALA A 1 306 ? 11.648 -19.547 4.637 1 78.44 306 ALA A N 1
ATOM 2499 C CA . ALA A 1 306 ? 10.617 -18.75 5.297 1 78.44 306 ALA A CA 1
ATOM 2500 C C . ALA A 1 306 ? 10.203 -17.562 4.438 1 78.44 306 ALA A C 1
ATOM 2502 O O . ALA A 1 306 ? 9.023 -17.234 4.336 1 78.44 306 ALA A O 1
ATOM 2503 N N . GLU A 1 307 ? 11.156 -16.922 3.824 1 82.31 307 GLU A N 1
ATOM 2504 C CA . GLU A 1 307 ? 10.898 -15.781 2.943 1 82.31 307 GLU A CA 1
ATOM 2505 C C . GLU A 1 307 ? 10.102 -16.219 1.712 1 82.31 307 GLU A C 1
ATOM 2507 O O . GLU A 1 307 ? 9.188 -15.516 1.28 1 82.31 307 GLU A O 1
ATOM 2512 N N . ILE A 1 308 ? 10.477 -17.344 1.227 1 85.19 308 ILE A N 1
ATOM 2513 C CA . ILE A 1 308 ? 9.773 -17.875 0.066 1 85.19 308 ILE A CA 1
ATOM 2514 C C . ILE A 1 308 ? 8.328 -18.188 0.434 1 85.19 308 ILE A C 1
ATOM 2516 O O . ILE A 1 308 ? 7.402 -17.828 -0.298 1 85.19 308 ILE A O 1
ATOM 2520 N N . ALA A 1 309 ? 8.18 -18.812 1.54 1 81.38 309 ALA A N 1
ATOM 2521 C CA . ALA A 1 309 ? 6.84 -19.156 1.997 1 81.38 309 ALA A CA 1
ATOM 2522 C C . ALA A 1 309 ? 5.969 -17.922 2.137 1 81.38 309 ALA A C 1
ATOM 2524 O O . ALA A 1 309 ? 4.812 -17.906 1.699 1 81.38 309 ALA A O 1
ATOM 2525 N N . SER A 1 310 ? 6.523 -16.938 2.66 1 77.25 310 SER A N 1
ATOM 2526 C CA . SER A 1 310 ? 5.801 -15.688 2.875 1 77.25 310 SER A CA 1
ATOM 2527 C C . SER A 1 310 ? 5.492 -14.992 1.555 1 77.25 310 SER A C 1
ATOM 2529 O O . SER A 1 310 ? 4.352 -14.602 1.303 1 77.25 310 SER A O 1
ATOM 2531 N N . SER A 1 311 ? 6.457 -14.914 0.709 1 77.5 311 SER A N 1
ATOM 2532 C CA . SER A 1 311 ? 6.328 -14.172 -0.544 1 77.5 311 SER A CA 1
ATOM 2533 C C . SER A 1 311 ? 5.371 -14.875 -1.501 1 77.5 311 SER A C 1
ATOM 2535 O O . SER A 1 311 ? 4.645 -14.227 -2.252 1 77.5 311 SER A O 1
ATOM 2537 N N . MET A 1 312 ? 5.414 -16.188 -1.407 1 79.69 312 MET A N 1
ATOM 2538 C CA . MET A 1 312 ? 4.613 -16.984 -2.332 1 79.69 312 MET A CA 1
ATOM 2539 C C . MET A 1 312 ? 3.275 -17.359 -1.708 1 79.69 312 MET A C 1
ATOM 2541 O O . MET A 1 312 ? 2.441 -17.984 -2.354 1 79.69 312 MET A O 1
ATOM 2545 N N . GLU A 1 313 ? 3.137 -17.016 -0.452 1 76 313 GLU A N 1
ATOM 2546 C CA . GLU A 1 313 ? 1.95 -17.422 0.297 1 76 313 GLU A CA 1
ATOM 2547 C C . GLU A 1 313 ? 1.815 -18.938 0.344 1 76 313 GLU A C 1
ATOM 2549 O O . GLU A 1 313 ? 0.745 -19.484 0.064 1 76 313 GLU A O 1
ATOM 2554 N N . PHE A 1 314 ? 3.029 -19.531 0.548 1 72.56 314 PHE A N 1
ATOM 2555 C CA . PHE A 1 314 ? 3.143 -20.984 0.682 1 72.56 314 PHE A CA 1
ATOM 2556 C C . PHE A 1 314 ? 3.186 -21.375 2.15 1 72.56 314 PHE A C 1
ATOM 2558 O O . PHE A 1 314 ? 3.553 -20.578 3.012 1 72.56 314 PHE A O 1
ATOM 2565 N N . ASP A 1 315 ? 2.764 -22.609 2.363 1 76 315 ASP A N 1
ATOM 2566 C CA . ASP A 1 315 ? 3.283 -23.219 3.584 1 76 315 ASP A CA 1
ATOM 2567 C C . ASP A 1 315 ? 4.766 -23.547 3.441 1 76 315 ASP A C 1
ATOM 2569 O O . ASP A 1 315 ? 5.281 -23.641 2.326 1 76 315 ASP A O 1
ATOM 2573 N N . ILE A 1 316 ? 5.414 -23.719 4.535 1 77.19 316 ILE A N 1
ATOM 2574 C CA . ILE A 1 316 ? 6.859 -23.906 4.555 1 77.19 316 ILE A CA 1
ATOM 2575 C C . ILE A 1 316 ? 7.223 -25.172 3.773 1 77.19 316 ILE A C 1
ATOM 2577 O O . ILE A 1 316 ? 8.273 -25.219 3.123 1 77.19 316 ILE A O 1
ATOM 2581 N N . ARG A 1 317 ? 6.445 -26.156 3.783 1 78.56 317 ARG A N 1
ATOM 2582 C CA . ARG A 1 317 ? 6.711 -27.391 3.059 1 78.56 317 ARG A CA 1
ATOM 2583 C C . ARG A 1 317 ? 6.672 -27.156 1.552 1 78.56 317 ARG A C 1
ATOM 2585 O O . ARG A 1 317 ? 7.531 -27.672 0.822 1 78.56 317 ARG A O 1
ATOM 2592 N N . GLN A 1 318 ? 5.68 -26.422 1.163 1 84.88 318 GLN A N 1
ATOM 2593 C CA . GLN A 1 318 ? 5.566 -26.109 -0.26 1 84.88 318 GLN A CA 1
ATOM 2594 C C . GLN A 1 318 ? 6.773 -25.328 -0.751 1 84.88 318 GLN A C 1
ATOM 2596 O O . GLN A 1 318 ? 7.234 -25.516 -1.878 1 84.88 318 GLN A O 1
ATOM 2601 N N . ALA A 1 319 ? 7.258 -24.453 0.109 1 87.25 319 ALA A N 1
ATOM 2602 C CA . ALA A 1 319 ? 8.445 -23.688 -0.252 1 87.25 319 ALA A CA 1
ATOM 2603 C C . ALA A 1 319 ? 9.625 -24.609 -0.561 1 87.25 319 ALA A C 1
ATOM 2605 O O . ALA A 1 319 ? 10.359 -24.391 -1.527 1 87.25 319 ALA A O 1
ATOM 2606 N N . SER A 1 320 ? 9.727 -25.641 0.22 1 8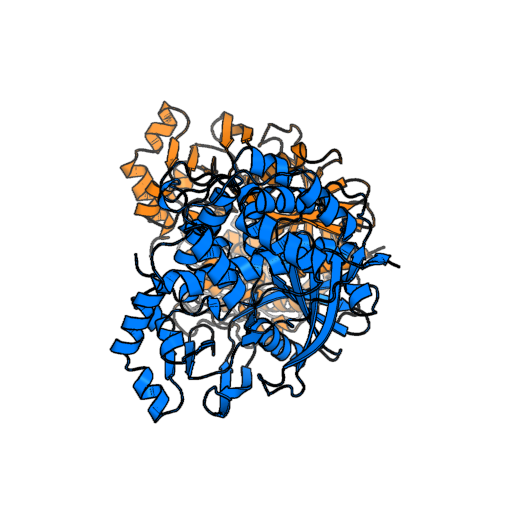7.88 320 SER A N 1
ATOM 2607 C CA . SER A 1 320 ? 10.805 -26.609 0.019 1 87.88 320 SER A CA 1
ATOM 2608 C C . SER A 1 320 ? 10.578 -27.438 -1.243 1 87.88 320 SER A C 1
ATOM 2610 O O . SER A 1 320 ? 11.516 -27.703 -1.993 1 87.88 320 SER A O 1
ATOM 2612 N N . TYR A 1 321 ? 9.367 -27.812 -1.476 1 90.81 321 TYR A N 1
ATOM 2613 C CA . TYR A 1 321 ? 9.039 -28.625 -2.633 1 90.81 321 TYR A CA 1
ATOM 2614 C C . TYR A 1 321 ? 9.344 -27.891 -3.932 1 90.81 321 TYR A C 1
ATOM 2616 O O . TYR A 1 321 ? 9.953 -28.453 -4.844 1 90.81 321 TYR A O 1
ATOM 2624 N N . TYR A 1 322 ? 8.992 -26.688 -3.975 1 93.25 322 TYR A N 1
ATOM 2625 C CA . TYR A 1 322 ? 9.164 -25.938 -5.211 1 93.25 322 TYR A CA 1
ATOM 2626 C C . TYR A 1 322 ? 10.617 -25.516 -5.395 1 93.25 322 TYR A C 1
ATOM 2628 O O . TYR A 1 322 ? 11.109 -25.438 -6.52 1 93.25 322 TYR A O 1
ATOM 2636 N N . SER A 1 323 ? 11.289 -25.281 -4.301 1 93.56 323 SER A N 1
ATOM 2637 C CA . SER A 1 323 ? 12.719 -25.047 -4.402 1 93.56 323 SER A CA 1
ATOM 2638 C C . SER A 1 323 ? 13.453 -26.266 -4.938 1 93.56 323 SER A C 1
ATOM 2640 O O . SER A 1 323 ? 14.328 -26.141 -5.797 1 93.56 323 SER A O 1
ATOM 2642 N N . SER A 1 324 ? 13.062 -27.406 -4.438 1 93.5 324 SER A N 1
ATOM 2643 C CA . SER A 1 324 ? 13.656 -28.656 -4.898 1 93.5 324 SER A CA 1
ATOM 2644 C C . SER A 1 324 ? 13.336 -28.906 -6.363 1 93.5 324 SER A C 1
ATOM 2646 O O . SER A 1 324 ? 14.156 -29.453 -7.098 1 93.5 324 SER A O 1
ATOM 2648 N N . ALA A 1 325 ? 12.148 -28.531 -6.727 1 95.81 325 ALA A N 1
ATOM 2649 C CA . ALA A 1 325 ? 11.75 -28.703 -8.117 1 95.81 325 ALA A CA 1
ATOM 2650 C C . ALA A 1 325 ? 12.602 -27.828 -9.039 1 95.81 325 ALA A C 1
ATOM 2652 O O . ALA A 1 325 ? 12.945 -28.234 -10.148 1 95.81 325 ALA A O 1
ATOM 2653 N N . GLY A 1 326 ? 12.898 -26.641 -8.609 1 96.38 326 GLY A N 1
ATOM 2654 C CA . GLY A 1 326 ? 13.805 -25.781 -9.359 1 96.38 326 GLY A CA 1
ATOM 2655 C C . GLY A 1 326 ? 15.211 -26.344 -9.461 1 96.38 326 GLY A C 1
ATOM 2656 O O . GLY A 1 326 ? 15.867 -26.203 -10.492 1 96.38 326 GLY A O 1
ATOM 2657 N N . GLU A 1 327 ? 15.609 -26.922 -8.344 1 95.25 327 GLU A N 1
ATOM 2658 C CA . GLU A 1 327 ? 16.906 -27.594 -8.344 1 95.25 327 GLU A CA 1
ATOM 2659 C C . GLU A 1 327 ? 16.922 -28.781 -9.297 1 95.25 327 GLU A C 1
ATOM 2661 O O . GLU A 1 327 ? 17.922 -29.016 -9.984 1 95.25 327 GLU A O 1
ATOM 2666 N N . TYR A 1 328 ? 15.836 -29.484 -9.297 1 96 328 TYR A N 1
ATOM 2667 C CA . TYR A 1 328 ? 15.641 -30.609 -10.188 1 96 328 TYR A CA 1
ATOM 2668 C C . TYR A 1 328 ? 15.844 -30.203 -11.641 1 96 328 TYR A C 1
ATOM 2670 O O . TYR A 1 328 ? 16.469 -30.938 -12.414 1 96 328 TYR A O 1
ATOM 2678 N N . LEU A 1 329 ? 15.43 -29 -12.016 1 96.94 329 LEU A N 1
ATOM 2679 C CA . LEU A 1 329 ? 15.555 -28.5 -13.375 1 96.94 329 LEU A CA 1
ATOM 2680 C C . LEU A 1 329 ? 16.891 -27.797 -13.578 1 96.94 329 LEU A C 1
ATOM 2682 O O . LEU A 1 329 ? 17.25 -27.438 -14.695 1 96.94 329 LEU A O 1
ATOM 2686 N N . GLY A 1 330 ? 17.578 -27.578 -12.492 1 95.44 330 GLY A N 1
ATOM 2687 C CA . GLY A 1 330 ? 18.875 -26.922 -12.562 1 95.44 330 GLY A CA 1
ATOM 2688 C C . GLY A 1 330 ? 18.766 -25.406 -12.602 1 95.44 330 GLY A C 1
ATOM 2689 O O . GLY A 1 330 ? 19.75 -24.719 -12.898 1 95.44 330 GLY A O 1
ATOM 2690 N N . VAL A 1 331 ? 17.625 -24.859 -12.305 1 97.38 331 VAL A N 1
ATOM 2691 C CA . VAL A 1 331 ? 17.422 -23.422 -12.43 1 97.38 331 VAL A CA 1
ATOM 2692 C C . VAL A 1 331 ? 17.578 -22.75 -11.062 1 97.38 331 VAL A C 1
ATOM 2694 O O . VAL A 1 331 ? 17.781 -21.547 -10.969 1 97.38 331 VAL A O 1
ATOM 2697 N N . ILE A 1 332 ? 17.453 -23.484 -10.008 1 96.06 332 ILE A N 1
ATOM 2698 C CA . ILE A 1 332 ? 17.609 -23 -8.641 1 96.06 332 ILE A CA 1
ATOM 2699 C C . ILE A 1 332 ? 18.75 -23.75 -7.953 1 96.06 332 ILE A C 1
ATOM 2701 O O . ILE A 1 332 ? 18.938 -24.938 -8.18 1 96.06 332 ILE A O 1
ATOM 2705 N N . GLU A 1 333 ? 19.5 -23.016 -7.188 1 94.25 333 GLU A N 1
ATOM 2706 C CA . GLU A 1 333 ? 20.547 -23.578 -6.355 1 94.25 333 GLU A CA 1
ATOM 2707 C C . GLU A 1 333 ? 20.25 -23.375 -4.871 1 94.25 333 GLU A C 1
ATOM 2709 O O . GLU A 1 333 ? 19.672 -22.375 -4.48 1 94.25 333 GLU A O 1
ATOM 2714 N N . ARG A 1 334 ? 20.625 -24.422 -4.094 1 89.75 334 ARG A N 1
ATOM 2715 C CA . ARG A 1 334 ? 20.469 -24.375 -2.646 1 89.75 334 ARG A CA 1
ATOM 2716 C C . ARG A 1 334 ? 21.797 -24.594 -1.932 1 89.75 334 ARG A C 1
ATOM 2718 O O . ARG A 1 334 ? 22.016 -25.656 -1.358 1 89.75 334 ARG A O 1
ATOM 2725 N N . PRO A 1 335 ? 22.609 -23.438 -1.938 1 81.38 335 PRO A N 1
ATOM 2726 C CA . PRO A 1 335 ? 23.969 -23.562 -1.383 1 81.38 335 PRO A CA 1
ATOM 2727 C C . PRO A 1 335 ? 23.953 -23.891 0.107 1 81.38 335 PRO A C 1
ATOM 2729 O O . PRO A 1 335 ? 24.797 -24.672 0.57 1 81.38 335 PRO A O 1
ATOM 2732 N N . LEU A 1 336 ? 23.156 -23.141 0.845 1 81.31 336 LEU A N 1
ATOM 2733 C CA . LEU A 1 336 ? 23 -23.406 2.27 1 81.31 336 LEU A CA 1
ATOM 2734 C C . LEU A 1 336 ? 21.609 -23.938 2.568 1 81.31 336 LEU A C 1
ATOM 2736 O O . LEU A 1 336 ? 20.641 -23.609 1.868 1 81.31 336 LEU A O 1
ATOM 2740 N N . ARG A 1 337 ? 21.734 -24.766 3.535 1 78.69 337 ARG A N 1
ATOM 2741 C CA . ARG A 1 337 ? 20.438 -25.312 3.932 1 78.69 337 ARG A CA 1
ATOM 2742 C C . ARG A 1 337 ? 19.438 -24.188 4.238 1 78.69 337 ARG A C 1
ATOM 2744 O O . ARG A 1 337 ? 19.75 -23.281 5 1 78.69 337 ARG A O 1
ATOM 2751 N N . GLY A 1 338 ? 18.375 -24.25 3.516 1 80.94 338 GLY A N 1
ATOM 2752 C CA . GLY A 1 338 ? 17.297 -23.312 3.799 1 80.94 338 GLY A CA 1
ATOM 2753 C C . GLY A 1 338 ? 17.344 -22.078 2.928 1 80.94 338 GLY A C 1
ATOM 2754 O O . GLY A 1 338 ? 16.469 -21.219 3.02 1 80.94 338 GLY A O 1
ATOM 2755 N N . HIS A 1 339 ? 18.375 -22.047 2.049 1 88.44 339 HIS A N 1
ATOM 2756 C CA . HIS A 1 339 ? 18.484 -20.891 1.156 1 88.44 339 HIS A CA 1
ATOM 2757 C C . HIS A 1 339 ? 18.359 -21.312 -0.303 1 88.44 339 HIS A C 1
ATOM 2759 O O . HIS A 1 339 ? 18.797 -22.406 -0.679 1 88.44 339 HIS A O 1
ATOM 2765 N N . SER A 1 340 ? 17.688 -20.484 -1.034 1 93 340 SER A N 1
ATOM 2766 C CA . SER A 1 340 ? 17.531 -20.734 -2.463 1 93 340 SER A CA 1
ATOM 2767 C C . SER A 1 340 ? 17.891 -19.5 -3.285 1 93 340 SER A C 1
ATOM 2769 O O . SER A 1 340 ? 17.625 -18.375 -2.877 1 93 340 SER A O 1
ATOM 2771 N N . GLN A 1 341 ? 18.609 -19.734 -4.352 1 94.19 341 GLN A N 1
ATOM 2772 C CA . GLN A 1 341 ? 18.938 -18.688 -5.309 1 94.19 341 GLN A CA 1
ATOM 2773 C C . GLN A 1 341 ? 18.922 -19.219 -6.738 1 94.19 341 GLN A C 1
ATOM 2775 O O . GLN A 1 341 ? 18.938 -20.438 -6.957 1 94.19 341 GLN A O 1
ATOM 2780 N N . LEU A 1 342 ? 18.812 -18.312 -7.676 1 95 342 LEU A N 1
ATOM 2781 C CA . LEU A 1 342 ? 18.844 -18.734 -9.07 1 95 342 LEU A CA 1
ATOM 2782 C C . LEU A 1 342 ? 20.234 -19.234 -9.461 1 95 342 LEU 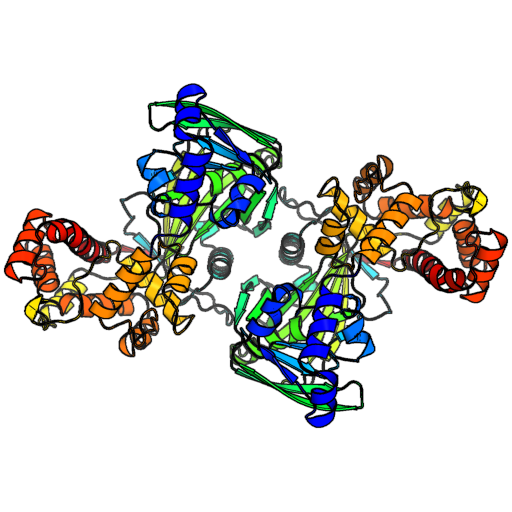A C 1
ATOM 2784 O O . LEU A 1 342 ? 21.234 -18.672 -9.031 1 95 342 LEU A O 1
ATOM 2788 N N . SER A 1 343 ? 20.297 -20.312 -10.195 1 96.12 343 SER A N 1
ATOM 2789 C CA . SER A 1 343 ? 21.531 -20.75 -10.828 1 96.12 343 SER A CA 1
ATOM 2790 C C . SER A 1 343 ? 21.875 -19.891 -12.047 1 96.12 343 SER A C 1
ATOM 2792 O O . SER A 1 343 ? 21.125 -18.969 -12.391 1 96.12 343 SER A O 1
ATOM 2794 N N . LEU A 1 344 ? 23.016 -20.172 -12.633 1 94.94 344 LEU A N 1
ATOM 2795 C CA . LEU A 1 344 ? 23.359 -19.484 -13.867 1 94.94 344 LEU A CA 1
ATOM 2796 C C . LEU A 1 344 ? 22.312 -19.75 -14.945 1 94.94 344 LEU A C 1
ATOM 2798 O O . LEU A 1 344 ? 21.953 -18.844 -15.703 1 94.94 344 LEU A O 1
ATOM 2802 N N . THR A 1 345 ? 21.875 -20.969 -14.977 1 96.31 345 THR A N 1
ATOM 2803 C CA . THR A 1 345 ? 20.828 -21.328 -15.922 1 96.31 345 THR A CA 1
ATOM 2804 C C . THR A 1 345 ? 19.547 -20.547 -15.633 1 96.31 345 THR A C 1
ATOM 2806 O O . THR A 1 345 ? 18.859 -20.094 -16.562 1 96.31 345 THR A O 1
ATOM 2809 N N . GLY A 1 346 ? 19.203 -20.438 -14.352 1 96 346 GLY A N 1
ATOM 2810 C CA . GLY A 1 346 ? 18.016 -19.688 -13.961 1 96 346 GLY A CA 1
ATOM 2811 C C . GLY A 1 346 ? 18.094 -18.219 -14.344 1 96 346 GLY A C 1
ATOM 2812 O O . GLY A 1 346 ? 17.109 -17.641 -14.828 1 96 346 GLY A O 1
ATOM 2813 N N . ILE A 1 347 ? 19.234 -17.656 -14.18 1 94.25 347 ILE A N 1
ATOM 2814 C CA . ILE A 1 347 ? 19.438 -16.25 -14.516 1 94.25 347 ILE A CA 1
ATOM 2815 C C . ILE A 1 347 ? 19.297 -16.047 -16.016 1 94.25 347 ILE A C 1
ATOM 2817 O O . ILE A 1 347 ? 18.641 -15.094 -16.453 1 94.25 347 ILE A O 1
ATOM 2821 N N . LYS A 1 348 ? 19.875 -16.922 -16.781 1 94.75 348 LYS A N 1
ATOM 2822 C CA . LYS A 1 348 ? 19.766 -16.844 -18.234 1 94.75 348 LYS A CA 1
ATOM 2823 C C . LYS A 1 348 ? 18.328 -16.984 -18.688 1 94.75 348 LYS A C 1
ATOM 2825 O O . LYS A 1 348 ? 17.891 -16.312 -19.609 1 94.75 348 LYS A O 1
ATOM 2830 N N . LEU A 1 349 ? 17.656 -17.875 -18.031 1 94.69 349 LEU A N 1
ATOM 2831 C CA . LEU A 1 349 ? 16.25 -18.125 -18.344 1 94.69 349 LEU A CA 1
ATOM 2832 C C . LEU A 1 349 ? 15.422 -16.859 -18.188 1 94.69 349 LEU A C 1
ATOM 2834 O O . LEU A 1 349 ? 14.555 -16.562 -19.016 1 94.69 349 LEU A O 1
ATOM 2838 N N . MET A 1 350 ? 15.648 -16.062 -17.125 1 90.5 350 MET A N 1
ATOM 2839 C CA . MET A 1 350 ? 14.844 -14.891 -16.781 1 90.5 350 MET A CA 1
ATOM 2840 C C . MET A 1 350 ? 15.156 -13.727 -17.719 1 90.5 350 MET A C 1
ATOM 2842 O O . MET A 1 350 ? 14.398 -12.75 -17.766 1 90.5 350 MET A O 1
ATOM 2846 N N . ARG A 1 351 ? 16.188 -13.891 -18.516 1 89 351 ARG A N 1
ATOM 2847 C CA . ARG A 1 351 ? 16.547 -12.867 -19.484 1 89 351 ARG A CA 1
ATOM 2848 C C . ARG A 1 351 ? 15.82 -13.086 -20.812 1 89 351 ARG A C 1
ATOM 2850 O O . ARG A 1 351 ? 15.766 -12.195 -21.656 1 89 351 ARG A O 1
ATOM 2857 N N . LEU A 1 352 ? 15.211 -14.219 -20.906 1 89.94 352 LEU A N 1
ATOM 2858 C CA . LEU A 1 352 ? 14.5 -14.562 -22.141 1 89.94 352 LEU A CA 1
ATOM 2859 C C . LEU A 1 352 ? 13.086 -13.992 -22.125 1 89.94 352 LEU A C 1
ATOM 2861 O O . LEU A 1 352 ? 12.516 -13.766 -21.062 1 89.94 352 LEU A O 1
ATOM 2865 N N . LYS A 1 353 ? 12.57 -13.789 -23.375 1 87.12 353 LYS A N 1
ATOM 2866 C CA . LYS A 1 353 ? 11.172 -13.414 -23.516 1 87.12 353 LYS A CA 1
ATOM 2867 C C . LYS A 1 353 ? 10.25 -14.602 -23.266 1 87.12 353 LYS A C 1
ATOM 2869 O O . LYS A 1 353 ? 10.711 -15.742 -23.172 1 87.12 353 LYS A O 1
ATOM 2874 N N . LEU A 1 354 ? 9.023 -14.406 -23.219 1 87.44 354 LEU A N 1
ATOM 2875 C CA . LEU A 1 354 ? 8.047 -15.391 -22.766 1 87.44 354 LEU A CA 1
ATOM 2876 C C . LEU A 1 354 ? 8.117 -16.672 -23.594 1 87.44 354 LEU A C 1
ATOM 2878 O O . LEU A 1 354 ? 8.289 -17.766 -23.047 1 87.44 354 LEU A O 1
ATOM 2882 N N . ARG A 1 355 ? 8.008 -16.516 -24.875 1 88 355 ARG A N 1
ATOM 2883 C CA . ARG A 1 355 ? 8.016 -17.688 -25.75 1 88 355 ARG A CA 1
ATOM 2884 C C . ARG A 1 355 ? 9.305 -18.484 -25.578 1 88 355 ARG A C 1
ATOM 2886 O O . ARG A 1 355 ? 9.266 -19.688 -25.312 1 88 355 ARG A O 1
ATOM 2893 N N . GLU A 1 356 ? 10.414 -17.781 -25.672 1 91.94 356 GLU A N 1
ATOM 2894 C CA . GLU A 1 356 ? 11.711 -18.453 -25.578 1 91.94 356 GLU A CA 1
ATOM 2895 C C . GLU A 1 356 ? 11.922 -19.047 -24.188 1 91.94 356 GLU A C 1
ATOM 2897 O O . GLU A 1 356 ? 12.531 -20.094 -24.047 1 91.94 356 GLU A O 1
ATOM 2902 N N . ARG A 1 357 ? 11.438 -18.359 -23.25 1 92.19 357 ARG A N 1
ATOM 2903 C CA . ARG A 1 357 ? 11.539 -18.859 -21.875 1 92.19 357 ARG A CA 1
ATOM 2904 C C . ARG A 1 357 ? 10.773 -20.172 -21.703 1 92.19 357 ARG A C 1
ATOM 2906 O O . ARG A 1 357 ? 11.289 -21.109 -21.109 1 92.19 357 ARG A O 1
ATOM 2913 N N . ARG A 1 358 ? 9.633 -20.219 -22.25 1 91.62 358 ARG A N 1
ATOM 2914 C CA . ARG A 1 358 ? 8.805 -21.422 -22.156 1 91.62 358 ARG A CA 1
ATOM 2915 C C . ARG A 1 358 ? 9.438 -22.594 -22.906 1 91.62 358 ARG A C 1
ATOM 2917 O O . ARG A 1 358 ? 9.461 -23.719 -22.406 1 91.62 358 ARG A O 1
ATOM 2924 N N . LEU A 1 359 ? 9.969 -22.266 -24.031 1 94.31 359 LEU A N 1
ATOM 2925 C CA . LEU A 1 359 ? 10.617 -23.328 -24.812 1 94.31 359 LEU A CA 1
ATOM 2926 C C . LEU A 1 359 ? 11.852 -23.859 -24.078 1 94.31 359 LEU A C 1
ATOM 2928 O O . LEU A 1 359 ? 12.102 -25.062 -24.078 1 94.31 359 LEU A O 1
ATOM 2932 N N . GLU A 1 360 ? 12.547 -22.953 -23.484 1 95.88 360 GLU A N 1
ATOM 2933 C CA . GLU A 1 360 ? 13.719 -23.359 -22.719 1 95.88 360 GLU A CA 1
ATOM 2934 C C . GLU A 1 360 ? 13.328 -24.219 -21.516 1 95.88 360 GLU A C 1
ATOM 2936 O O . GLU A 1 360 ? 14.031 -25.172 -21.172 1 95.88 360 GLU A O 1
ATOM 2941 N N . LEU A 1 361 ? 12.281 -23.891 -20.906 1 96.19 361 LEU A N 1
ATOM 2942 C CA . LEU A 1 361 ? 11.789 -24.672 -19.781 1 96.19 361 LEU A CA 1
ATOM 2943 C C . LEU A 1 361 ? 11.391 -26.078 -20.219 1 96.19 361 LEU A C 1
ATOM 2945 O O . LEU A 1 361 ? 11.672 -27.047 -19.531 1 96.19 361 LEU A O 1
ATOM 2949 N N . ILE A 1 362 ? 10.766 -26.156 -21.359 1 96.19 362 ILE A N 1
ATOM 2950 C CA . ILE A 1 362 ? 10.398 -27.469 -21.891 1 96.19 362 ILE A CA 1
ATOM 2951 C C . ILE A 1 362 ? 11.656 -28.297 -22.156 1 96.19 362 ILE A C 1
ATOM 2953 O O . ILE A 1 362 ? 11.703 -29.484 -21.844 1 96.19 362 ILE A O 1
ATOM 2957 N N . LYS A 1 363 ? 12.641 -27.641 -22.672 1 96.88 363 LYS A N 1
ATOM 2958 C CA . LYS A 1 363 ? 13.914 -28.312 -22.938 1 96.88 363 LYS A CA 1
ATOM 2959 C C . LYS A 1 363 ? 14.5 -28.891 -21.656 1 96.88 363 LYS A C 1
ATOM 2961 O O . LYS A 1 363 ? 15.008 -30.016 -21.641 1 96.88 363 LYS A O 1
ATOM 2966 N N . LEU A 1 364 ? 14.453 -28.141 -20.625 1 96.94 364 LEU A N 1
ATOM 2967 C CA . LEU A 1 364 ? 14.977 -28.594 -19.328 1 96.94 364 LEU A CA 1
ATOM 2968 C C . LEU A 1 364 ? 14.172 -29.766 -18.797 1 96.94 364 LEU A C 1
ATOM 2970 O O . LEU A 1 364 ? 14.734 -30.688 -18.188 1 96.94 364 LEU A O 1
ATOM 2974 N N . ILE A 1 365 ? 12.898 -29.75 -19 1 97.5 365 ILE A N 1
ATOM 2975 C CA . ILE A 1 365 ? 12.008 -30.797 -18.5 1 97.5 365 ILE A CA 1
ATOM 2976 C C . ILE A 1 365 ? 12.258 -32.094 -19.266 1 97.5 365 ILE A C 1
ATOM 2978 O O . ILE A 1 365 ? 12.391 -33.156 -18.656 1 97.5 365 ILE A O 1
ATOM 2982 N N . VAL A 1 366 ? 12.445 -32.031 -20.562 1 96.69 366 VAL A N 1
ATOM 2983 C CA . VAL A 1 366 ? 12.516 -33.25 -21.391 1 96.69 366 VAL A CA 1
ATOM 2984 C C . VAL A 1 366 ? 13.922 -33.844 -21.312 1 96.69 366 VAL A C 1
ATOM 2986 O O . VAL A 1 366 ? 14.172 -34.906 -21.859 1 96.69 366 VAL A O 1
ATOM 2989 N N . ARG A 1 367 ? 14.844 -33.156 -20.656 1 95.94 367 ARG A N 1
ATOM 2990 C CA . ARG A 1 367 ? 16.125 -33.781 -20.344 1 95.94 367 ARG A CA 1
ATOM 2991 C C . ARG A 1 367 ? 15.953 -35 -19.453 1 95.94 367 ARG A C 1
ATOM 2993 O O . ARG A 1 367 ? 16.844 -35.844 -19.391 1 95.94 367 ARG A O 1
ATOM 3000 N N . HIS A 1 368 ? 14.891 -35.031 -18.766 1 96.38 368 HIS A N 1
ATOM 3001 C CA . HIS A 1 368 ? 14.562 -36.156 -17.891 1 96.38 368 HIS A CA 1
ATOM 3002 C C . HIS A 1 368 ? 13.773 -37.219 -18.641 1 96.38 368 HIS A C 1
ATOM 3004 O O . HIS A 1 368 ? 12.75 -36.938 -19.266 1 96.38 368 HIS A O 1
ATOM 3010 N N . ASN A 1 369 ? 14.109 -38.406 -18.5 1 95.75 369 ASN A N 1
ATOM 3011 C CA . ASN A 1 369 ? 13.578 -39.531 -19.281 1 95.75 369 ASN A CA 1
ATOM 3012 C C . ASN A 1 369 ? 12.062 -39.656 -19.156 1 95.75 369 ASN A C 1
ATOM 3014 O O . ASN A 1 369 ? 11.367 -39.844 -20.141 1 95.75 369 ASN A O 1
ATOM 3018 N N . ILE A 1 370 ? 11.664 -39.469 -18 1 96.38 370 ILE A N 1
ATOM 3019 C CA . ILE A 1 370 ? 10.25 -39.719 -17.75 1 96.38 370 ILE A CA 1
ATOM 3020 C C . ILE A 1 370 ? 9.398 -38.688 -18.516 1 96.38 370 ILE A C 1
ATOM 3022 O O . ILE A 1 370 ? 8.391 -39.062 -19.125 1 96.38 370 ILE A O 1
ATOM 3026 N N . PHE A 1 371 ? 9.75 -37.469 -18.531 1 97.38 371 PHE A N 1
ATOM 3027 C CA . PHE A 1 371 ? 8.984 -36.438 -19.219 1 97.38 371 PHE A CA 1
ATOM 3028 C C . PHE A 1 371 ? 9.141 -36.562 -20.719 1 97.38 371 PHE A C 1
ATOM 3030 O O . PHE A 1 371 ? 8.18 -36.344 -21.469 1 97.38 371 PHE A O 1
ATOM 3037 N N . HIS A 1 372 ? 10.312 -36.875 -21.141 1 96.56 372 HIS A N 1
ATOM 3038 C CA . HIS A 1 372 ? 10.531 -37.094 -22.578 1 96.56 372 HIS A CA 1
ATOM 3039 C C . HIS A 1 372 ? 9.617 -38.188 -23.109 1 96.56 372 HIS A C 1
ATOM 3041 O O . HIS A 1 372 ? 8.953 -38.031 -24.125 1 96.56 372 HIS A O 1
ATOM 3047 N N . ASP A 1 373 ? 9.633 -39.25 -22.359 1 95.69 373 ASP A N 1
ATOM 3048 C CA . ASP A 1 373 ? 8.852 -40.438 -22.734 1 95.69 373 ASP A CA 1
ATOM 3049 C C . ASP A 1 373 ? 7.363 -40.094 -22.766 1 95.69 373 ASP A C 1
ATOM 3051 O O . ASP A 1 373 ? 6.672 -40.406 -23.734 1 95.69 373 ASP A O 1
ATOM 3055 N N . LEU A 1 374 ? 6.934 -39.562 -21.781 1 96.62 374 LEU A N 1
ATOM 3056 C CA . LEU A 1 374 ? 5.504 -39.312 -21.641 1 96.62 374 LEU A CA 1
ATOM 3057 C C . LEU A 1 374 ? 5.039 -38.25 -22.625 1 96.62 374 LEU A C 1
ATOM 3059 O O . LEU A 1 374 ? 3.947 -38.344 -23.188 1 96.62 374 LEU A O 1
ATOM 3063 N N . LEU A 1 375 ? 5.785 -37.219 -22.812 1 95.62 375 LEU A N 1
ATOM 3064 C CA . LEU A 1 375 ? 5.426 -36.156 -23.766 1 95.62 375 LEU A CA 1
ATOM 3065 C C . LEU A 1 375 ? 5.418 -36.719 -25.203 1 95.62 375 LEU A C 1
ATOM 3067 O O . LEU A 1 375 ? 4.551 -36.344 -26 1 95.62 375 LEU A O 1
ATOM 3071 N N . SER A 1 376 ? 6.387 -37.562 -25.5 1 94.62 376 SER A N 1
ATOM 3072 C CA . SER A 1 376 ? 6.41 -38.219 -26.797 1 94.62 376 SER A CA 1
ATOM 3073 C C . SER A 1 376 ? 5.148 -39.031 -27.031 1 94.62 376 SER A C 1
ATOM 3075 O O . SER A 1 376 ? 4.574 -39 -28.109 1 94.62 376 SER A O 1
ATOM 3077 N N . GLN A 1 377 ? 4.805 -39.688 -26.016 1 95 377 GLN A N 1
ATOM 3078 C CA . GLN A 1 377 ? 3.59 -40.5 -26.109 1 95 377 GLN A CA 1
ATOM 3079 C C . GLN A 1 377 ? 2.365 -39.625 -26.359 1 95 377 GLN A C 1
ATOM 3081 O O . GLN A 1 377 ? 1.483 -39.969 -27.141 1 95 377 GLN A O 1
ATOM 3086 N N . ILE A 1 378 ? 2.281 -38.5 -25.703 1 94.56 378 ILE A N 1
ATOM 3087 C CA . ILE A 1 378 ? 1.164 -37.594 -25.875 1 94.56 378 ILE A CA 1
ATOM 3088 C C . ILE A 1 378 ? 1.113 -37.094 -27.312 1 94.56 378 ILE A C 1
ATOM 3090 O O . ILE A 1 378 ? 0.043 -37.062 -27.922 1 94.56 378 ILE A O 1
ATOM 3094 N N . ILE A 1 379 ? 2.232 -36.812 -27.844 1 91.12 379 ILE A N 1
ATOM 3095 C CA . ILE A 1 379 ? 2.318 -36.281 -29.188 1 91.12 379 ILE A CA 1
ATOM 3096 C C . ILE A 1 379 ? 1.947 -37.344 -30.203 1 91.12 379 ILE A C 1
ATOM 3098 O O . ILE A 1 379 ? 1.221 -37.094 -31.156 1 91.12 379 ILE A O 1
ATOM 3102 N N . ASP A 1 380 ? 2.307 -38.531 -29.969 1 91.75 380 ASP A N 1
ATOM 3103 C CA . ASP A 1 380 ? 2.092 -39.625 -30.891 1 91.75 380 ASP A CA 1
ATOM 3104 C C . ASP A 1 380 ? 0.631 -40.094 -30.875 1 91.75 380 ASP A C 1
ATOM 3106 O O . ASP A 1 380 ? 0.061 -40.375 -31.922 1 91.75 380 ASP A O 1
ATOM 3110 N N . THR A 1 381 ? 0.082 -40.094 -29.703 1 93.31 381 THR A N 1
ATOM 3111 C CA . THR A 1 381 ? -1.243 -40.688 -29.562 1 93.31 381 THR A CA 1
ATOM 3112 C C . THR A 1 381 ? -2.318 -39.594 -29.516 1 93.31 381 THR A C 1
ATOM 3114 O O . THR A 1 381 ? -3.494 -39.875 -29.766 1 93.31 381 THR A O 1
ATOM 3117 N N . GLY A 1 382 ? -1.921 -38.438 -29.109 1 90.25 382 GLY A N 1
ATOM 3118 C CA . GLY A 1 382 ? -2.885 -37.375 -28.906 1 90.25 382 GLY A CA 1
ATOM 3119 C C . GLY A 1 382 ? -3.648 -37.5 -27.594 1 90.25 382 GLY A C 1
ATOM 3120 O O . GLY A 1 382 ? -4.559 -36.719 -27.312 1 90.25 382 GLY A O 1
ATOM 3121 N N . GLU A 1 383 ? -3.232 -38.5 -26.781 1 91.62 383 GLU A N 1
ATOM 3122 C CA . GLU A 1 383 ? -3.93 -38.781 -25.531 1 91.62 383 GLU A CA 1
ATOM 3123 C C . GLU A 1 383 ? -3.057 -38.406 -24.328 1 91.62 383 GLU A C 1
ATOM 3125 O O . GLU A 1 383 ? -1.846 -38.656 -24.344 1 91.62 383 GLU A O 1
ATOM 3130 N N . PHE A 1 384 ? -3.695 -37.844 -23.344 1 93.38 384 PHE A N 1
ATOM 3131 C CA . PHE A 1 384 ? -3.014 -37.531 -22.094 1 93.38 384 PHE A CA 1
ATOM 3132 C C . PHE A 1 384 ? -2.902 -38.812 -21.234 1 93.38 384 PHE A C 1
ATOM 3134 O O . PHE A 1 384 ? -3.855 -39.562 -21.125 1 93.38 384 PHE A O 1
ATOM 3141 N N . PRO A 1 385 ? -1.822 -39.031 -20.672 1 94.75 385 PRO A N 1
ATOM 3142 C CA . PRO A 1 385 ? -1.649 -40.281 -19.906 1 94.75 385 PRO A CA 1
ATOM 3143 C C . PRO A 1 385 ? -2.467 -40.281 -18.609 1 94.75 385 PRO A C 1
ATOM 3145 O O . PRO A 1 385 ? -2.615 -39.25 -17.969 1 94.75 385 PRO A O 1
ATOM 3148 N N . SER A 1 386 ? -2.91 -41.438 -18.25 1 93.88 386 SER A N 1
ATOM 3149 C CA . SER A 1 386 ? -3.592 -41.625 -16.984 1 93.88 386 SER A CA 1
ATOM 3150 C C . SER A 1 386 ? -2.6 -41.656 -15.82 1 93.88 386 SER A C 1
ATOM 3152 O O . SER A 1 386 ? -1.396 -41.812 -16.031 1 93.88 386 SER A O 1
ATOM 3154 N N . ARG A 1 387 ? -3.084 -41.5 -14.664 1 92.94 387 ARG A N 1
ATOM 3155 C CA . ARG A 1 387 ? -2.229 -41.562 -13.477 1 92.94 387 ARG A CA 1
ATOM 3156 C C . ARG A 1 387 ? -1.537 -42.906 -13.352 1 92.94 387 ARG A C 1
ATOM 3158 O O . ARG A 1 387 ? -0.368 -42.969 -12.969 1 92.94 387 ARG A O 1
ATOM 3165 N N . GLU A 1 388 ? -2.266 -43.875 -13.688 1 93.19 388 GLU A N 1
ATOM 3166 C CA . GLU A 1 388 ? -1.717 -45.25 -13.617 1 93.19 388 GLU A CA 1
ATOM 3167 C C . GLU A 1 388 ? -0.569 -45.406 -14.609 1 93.19 388 GLU A C 1
ATOM 3169 O O . GLU A 1 388 ? 0.44 -46.062 -14.289 1 93.19 388 GLU A O 1
ATOM 3174 N N . ALA A 1 389 ? -0.794 -44.906 -15.766 1 94.5 389 ALA A N 1
ATOM 3175 C CA . ALA A 1 389 ? 0.259 -45 -16.781 1 94.5 389 ALA A CA 1
ATOM 3176 C C . ALA A 1 389 ? 1.514 -44.25 -16.312 1 94.5 389 ALA A C 1
ATOM 3178 O O . ALA A 1 389 ? 2.633 -44.719 -16.562 1 94.5 389 ALA A O 1
ATOM 3179 N N . ILE A 1 390 ? 1.36 -43.156 -15.664 1 96.06 390 ILE A N 1
ATOM 3180 C CA . ILE A 1 390 ? 2.477 -42.344 -15.148 1 96.06 390 ILE A CA 1
ATOM 3181 C C . ILE A 1 390 ? 3.191 -43.125 -14.047 1 96.06 390 ILE A C 1
ATOM 3183 O O . ILE A 1 390 ? 4.422 -43.219 -14.031 1 96.06 390 ILE A O 1
ATOM 3187 N N . ILE A 1 391 ? 2.461 -43.719 -13.156 1 94.88 391 ILE A N 1
ATOM 3188 C CA . ILE A 1 391 ? 3.018 -44.469 -12.055 1 94.88 391 ILE A CA 1
ATOM 3189 C C . ILE A 1 391 ? 3.834 -45.656 -12.602 1 94.88 391 ILE A C 1
ATOM 3191 O O . ILE A 1 391 ? 4.914 -45.938 -12.086 1 94.88 391 ILE A O 1
ATOM 3195 N N . ASP A 1 392 ? 3.291 -46.281 -13.578 1 93.88 392 ASP A N 1
ATOM 3196 C CA . ASP A 1 392 ? 3.998 -47.375 -14.203 1 93.88 392 ASP A CA 1
ATOM 3197 C C . ASP A 1 392 ? 5.355 -46.938 -14.742 1 93.88 392 ASP A C 1
ATOM 3199 O O . ASP A 1 392 ? 6.348 -47.656 -14.602 1 93.88 392 ASP A O 1
ATOM 3203 N N . ARG A 1 393 ? 5.34 -45.812 -15.398 1 94.62 393 ARG A N 1
ATOM 3204 C CA . ARG A 1 393 ? 6.594 -45.281 -15.922 1 94.62 393 ARG A CA 1
ATOM 3205 C C . ARG A 1 393 ? 7.551 -44.938 -14.797 1 94.62 393 ARG A C 1
ATOM 3207 O O . ARG A 1 393 ? 8.773 -45.062 -14.945 1 94.62 393 ARG A O 1
ATOM 3214 N N . MET A 1 394 ? 7.062 -44.344 -13.727 1 95.12 394 MET A N 1
ATOM 3215 C CA . MET A 1 394 ? 7.871 -44 -12.562 1 95.12 394 MET A CA 1
ATOM 3216 C C . MET A 1 394 ? 8.523 -45.219 -11.953 1 95.12 394 MET A C 1
ATOM 3218 O O . MET A 1 394 ? 9.68 -45.188 -11.523 1 95.12 394 MET A O 1
ATOM 3222 N N . ARG A 1 395 ? 7.762 -46.281 -11.961 1 92.69 395 ARG A N 1
ATOM 3223 C CA . ARG A 1 395 ? 8.297 -47.562 -11.461 1 92.69 395 ARG A CA 1
ATOM 3224 C C . ARG A 1 395 ? 9.398 -48.094 -12.367 1 92.69 395 ARG A C 1
ATOM 3226 O O . ARG A 1 395 ? 10.43 -48.562 -11.891 1 92.69 395 ARG A O 1
ATOM 3233 N N . ARG A 1 396 ? 9.094 -48 -13.586 1 92 396 ARG A N 1
ATOM 3234 C CA . ARG A 1 396 ? 10.047 -48.469 -14.578 1 92 396 ARG A CA 1
ATOM 3235 C C . ARG A 1 396 ? 11.391 -47.75 -14.438 1 92 396 ARG A C 1
ATOM 3237 O O . ARG A 1 396 ? 12.445 -48.375 -14.555 1 92 396 ARG A O 1
ATOM 3244 N N . TYR A 1 397 ? 11.344 -46.469 -14.18 1 92.94 397 TYR A N 1
ATOM 3245 C CA . TYR A 1 397 ? 12.562 -45.656 -14.086 1 92.94 397 TYR A CA 1
ATOM 3246 C C . TYR A 1 397 ? 13.07 -45.625 -12.656 1 92.94 397 TYR A C 1
ATOM 3248 O O . TYR A 1 397 ? 14.109 -45 -12.375 1 92.94 397 TYR A O 1
ATOM 3256 N N . ASN A 1 398 ? 12.391 -46.219 -11.695 1 92.19 398 ASN A N 1
ATOM 3257 C CA . ASN A 1 398 ? 12.773 -46.281 -10.289 1 92.19 398 ASN A CA 1
ATOM 3258 C C . ASN A 1 398 ? 13.008 -44.906 -9.695 1 92.19 398 ASN A C 1
ATOM 3260 O O . ASN A 1 398 ? 14.062 -44.656 -9.117 1 92.19 398 ASN A O 1
ATOM 3264 N N . VAL A 1 399 ? 12.07 -44.062 -9.906 1 92 399 VAL A N 1
ATOM 3265 C CA . VAL A 1 399 ? 12.297 -42.656 -9.516 1 92 399 VAL A CA 1
ATOM 3266 C C . VAL A 1 399 ? 11.961 -42.469 -8.031 1 92 399 VAL A C 1
ATOM 3268 O O . VAL A 1 399 ? 12.375 -41.5 -7.414 1 92 399 VAL A O 1
ATOM 3271 N N . CYS A 1 400 ? 11.141 -43.344 -7.438 1 87.44 400 CYS A N 1
ATOM 3272 C CA . CYS A 1 400 ? 10.773 -43.281 -6.027 1 87.44 400 CYS A CA 1
ATOM 3273 C C . CYS A 1 400 ? 10.812 -44.688 -5.402 1 87.44 400 CYS A C 1
ATOM 3275 O O . CYS A 1 400 ? 10.539 -45.688 -6.078 1 87.44 400 CYS A O 1
ATOM 3277 N N . LYS A 1 401 ? 11.047 -44.781 -4.109 1 76.62 401 LYS A N 1
ATOM 3278 C CA . LYS A 1 401 ? 11.156 -46.094 -3.439 1 76.62 401 LYS A CA 1
ATOM 3279 C C . LYS A 1 401 ? 9.812 -46.531 -2.887 1 76.62 401 LYS A C 1
ATOM 3281 O O . LYS A 1 401 ? 9.453 -47.719 -2.986 1 76.62 401 LYS A O 1
ATOM 3286 N N . ASP A 1 402 ? 9.18 -45.594 -2.307 1 79.25 402 ASP A N 1
ATOM 3287 C CA . ASP A 1 402 ? 7.973 -45.938 -1.558 1 79.25 402 ASP A CA 1
ATOM 3288 C C . ASP A 1 402 ? 6.727 -45.781 -2.424 1 79.25 402 ASP A C 1
ATOM 3290 O O . ASP A 1 402 ? 6.602 -44.812 -3.18 1 79.25 402 ASP A O 1
ATOM 3294 N N . ALA A 1 403 ? 5.84 -46.75 -2.316 1 74.25 403 ALA A N 1
ATOM 3295 C CA . ALA A 1 403 ? 4.594 -46.781 -3.078 1 74.25 403 ALA A CA 1
ATOM 3296 C C . ALA A 1 403 ? 3.742 -45.531 -2.771 1 74.25 403 ALA A C 1
ATOM 3298 O O . ALA A 1 403 ? 3.121 -44.969 -3.672 1 74.25 403 ALA A O 1
ATOM 3299 N N . THR A 1 404 ? 3.691 -45.188 -1.567 1 77.69 404 THR A N 1
ATOM 3300 C CA . THR A 1 404 ? 2.846 -44.062 -1.173 1 77.69 404 THR A CA 1
ATOM 3301 C C . THR A 1 404 ? 3.328 -42.75 -1.816 1 77.69 404 THR A C 1
ATOM 3303 O O . THR A 1 404 ? 2.52 -41.906 -2.223 1 77.69 404 THR A O 1
ATOM 3306 N N . THR A 1 405 ? 4.496 -42.719 -1.984 1 85.69 405 THR A N 1
ATOM 3307 C CA . THR A 1 405 ? 5.086 -41.5 -2.562 1 85.69 405 THR A CA 1
ATOM 3308 C C . THR A 1 405 ? 4.859 -41.469 -4.07 1 85.69 405 THR A C 1
ATOM 3310 O O . THR A 1 405 ? 4.785 -40.375 -4.664 1 85.69 405 THR A O 1
ATOM 3313 N N . LEU A 1 406 ? 4.621 -42.656 -4.613 1 87.88 406 LEU A N 1
ATOM 3314 C CA . LEU A 1 406 ? 4.445 -42.75 -6.059 1 87.88 406 LEU A CA 1
ATOM 3315 C C . LEU A 1 406 ? 3.166 -42.031 -6.496 1 87.88 406 LEU A C 1
ATOM 3317 O O . LEU A 1 406 ? 3.17 -41.281 -7.477 1 87.88 406 LEU A O 1
ATOM 3321 N N . TYR A 1 407 ? 2.156 -42.281 -5.789 1 86.69 407 TYR A N 1
ATOM 3322 C CA . TYR A 1 407 ? 0.869 -41.688 -6.152 1 86.69 407 TYR A CA 1
ATOM 3323 C C . TYR A 1 407 ? 0.911 -40.156 -6.055 1 86.69 407 TYR A C 1
ATOM 3325 O O . TYR A 1 407 ? 0.397 -39.469 -6.93 1 86.69 407 TYR A O 1
ATOM 3333 N N . ARG A 1 408 ? 1.482 -39.656 -5.07 1 86.12 408 ARG A N 1
ATOM 3334 C CA . ARG A 1 408 ? 1.568 -38.219 -4.848 1 86.12 408 ARG A CA 1
ATOM 3335 C C . ARG A 1 408 ? 2.451 -37.562 -5.898 1 86.12 408 ARG A C 1
ATOM 3337 O O . ARG A 1 408 ? 2.092 -36.531 -6.449 1 86.12 408 ARG A O 1
ATOM 3344 N N . ARG A 1 409 ? 3.521 -38.156 -6.188 1 92.06 409 ARG A N 1
ATOM 3345 C CA . ARG A 1 409 ? 4.48 -37.562 -7.113 1 92.06 409 ARG A CA 1
ATOM 3346 C C . ARG A 1 409 ? 4 -37.688 -8.555 1 92.06 409 ARG A C 1
ATOM 3348 O O . ARG A 1 409 ? 4.398 -36.906 -9.414 1 92.06 409 ARG A O 1
ATOM 3355 N N . ALA A 1 410 ? 3.131 -38.688 -8.766 1 94.5 410 ALA A N 1
ATOM 3356 C CA . ALA A 1 410 ? 2.539 -38.812 -10.094 1 94.5 410 ALA A CA 1
ATOM 3357 C C . ALA A 1 410 ? 1.688 -37.594 -10.445 1 94.5 410 ALA A C 1
ATOM 3359 O O . ALA A 1 410 ? 1.604 -37.219 -11.617 1 94.5 410 ALA A O 1
ATOM 3360 N N . SER A 1 411 ? 1.117 -37.031 -9.461 1 92.19 411 SER A N 1
ATOM 3361 C CA . SER A 1 411 ? 0.334 -35.812 -9.672 1 92.19 411 SER A CA 1
ATOM 3362 C C . SER A 1 411 ? 1.211 -34.656 -10.172 1 92.19 411 SER A C 1
ATOM 3364 O O . SER A 1 411 ? 0.78 -33.875 -11 1 92.19 411 SER A O 1
ATOM 3366 N N . SER A 1 412 ? 2.402 -34.594 -9.68 1 94.38 412 SER A N 1
ATOM 3367 C CA . SER A 1 412 ? 3.342 -33.562 -10.109 1 94.38 412 SER A CA 1
ATOM 3368 C C . SER A 1 412 ? 3.74 -33.75 -11.57 1 94.38 412 SER A C 1
ATOM 3370 O O . SER A 1 412 ? 3.812 -32.781 -12.336 1 94.38 412 SER A O 1
ATOM 3372 N N . VAL A 1 413 ? 3.93 -35 -11.891 1 96.19 413 VAL A N 1
ATOM 3373 C CA . VAL A 1 413 ? 4.27 -35.312 -13.273 1 96.19 413 VAL A CA 1
ATOM 3374 C C . VAL A 1 413 ? 3.121 -34.906 -14.195 1 96.19 413 VAL A C 1
ATOM 3376 O O . VAL A 1 413 ? 3.336 -34.25 -15.219 1 96.19 413 VAL A O 1
ATOM 3379 N N . SER A 1 414 ? 1.998 -35.312 -13.789 1 94.94 414 SER A N 1
ATOM 3380 C CA . SER A 1 414 ? 0.807 -34.969 -14.555 1 94.94 414 SER A CA 1
ATOM 3381 C C . SER A 1 414 ? 0.658 -33.469 -14.688 1 94.94 414 SER A C 1
ATOM 3383 O O . SER A 1 414 ? 0.319 -32.969 -15.766 1 94.94 414 SER A O 1
ATOM 3385 N N . GLY A 1 415 ? 0.931 -32.75 -13.648 1 92.31 415 GLY A N 1
ATOM 3386 C CA . GLY A 1 415 ? 0.816 -31.297 -13.648 1 92.31 415 GLY A CA 1
ATOM 3387 C C . GLY A 1 415 ? 1.783 -30.625 -14.602 1 92.31 415 GLY A C 1
ATOM 3388 O O . GLY A 1 415 ? 1.411 -29.688 -15.312 1 92.31 415 GLY A O 1
ATOM 3389 N N . TRP A 1 416 ? 2.984 -31.078 -14.633 1 95.44 416 TRP A N 1
ATOM 3390 C CA . TRP A 1 416 ? 3.996 -30.516 -15.516 1 95.44 416 TRP A CA 1
ATOM 3391 C C . TRP A 1 416 ? 3.654 -30.781 -16.969 1 95.44 416 TRP A C 1
ATOM 3393 O O . TRP A 1 416 ? 3.805 -29.891 -17.828 1 95.44 416 TRP A O 1
ATOM 3403 N N . LEU A 1 417 ? 3.127 -31.984 -17.234 1 94.5 417 LEU A N 1
ATOM 3404 C CA . LEU A 1 417 ? 2.711 -32.312 -18.594 1 94.5 417 LEU A CA 1
ATOM 3405 C C . LEU A 1 417 ? 1.521 -31.469 -19.016 1 94.5 417 LEU A C 1
ATOM 3407 O O . LEU A 1 417 ? 1.455 -31.031 -20.172 1 94.5 417 LEU A O 1
ATOM 3411 N N . ARG A 1 418 ? 0.696 -31.266 -18.141 1 89 418 ARG A N 1
ATOM 3412 C CA . ARG A 1 418 ? -0.475 -30.438 -18.438 1 89 418 ARG A CA 1
ATOM 3413 C C . ARG A 1 418 ? -0.07 -29.016 -18.797 1 89 418 ARG A C 1
ATOM 3415 O O . ARG A 1 418 ? -0.655 -28.391 -19.688 1 89 418 ARG A O 1
ATOM 3422 N N . TRP A 1 419 ? 0.829 -28.5 -18.047 1 89.19 419 TRP A N 1
ATOM 3423 C CA . TRP A 1 419 ? 1.333 -27.172 -18.344 1 89.19 419 TRP A CA 1
ATOM 3424 C C . TRP A 1 419 ? 1.856 -27.094 -19.781 1 89.19 419 TRP A C 1
ATOM 3426 O O . TRP A 1 419 ? 1.555 -26.141 -20.516 1 89.19 419 TRP A O 1
ATOM 3436 N N . ILE A 1 420 ? 2.52 -28.109 -20.234 1 91.88 420 ILE A N 1
ATOM 3437 C CA . ILE A 1 420 ? 3.135 -28.125 -21.562 1 91.88 420 ILE A CA 1
ATOM 3438 C C . ILE A 1 420 ? 2.051 -28.219 -22.625 1 91.88 420 ILE A C 1
ATOM 3440 O O . ILE A 1 420 ? 2.078 -27.469 -23.609 1 91.88 420 ILE A O 1
ATOM 3444 N N . VAL A 1 421 ? 1.107 -29 -22.406 1 88.56 421 VAL A N 1
ATOM 3445 C CA . VAL A 1 421 ? 0.129 -29.297 -23.453 1 88.56 421 VAL A CA 1
ATOM 3446 C C . VAL A 1 421 ? -0.818 -28.125 -23.625 1 88.56 421 VAL A C 1
ATOM 3448 O O . VAL A 1 421 ? -1.481 -27.984 -24.656 1 88.56 421 VAL A O 1
ATOM 3451 N N . THR A 1 422 ? -0.854 -27.25 -22.656 1 82.94 422 THR A N 1
ATOM 3452 C CA . THR A 1 422 ? -1.752 -26.109 -22.75 1 82.94 422 THR A CA 1
ATOM 3453 C C . THR A 1 422 ? -1.046 -24.906 -23.391 1 82.94 422 THR A C 1
ATOM 3455 O O . THR A 1 422 ? -1.675 -23.891 -23.672 1 82.94 422 THR A O 1
ATOM 3458 N N . LEU A 1 423 ? 0.213 -25 -23.609 1 85.69 423 LEU A N 1
ATOM 3459 C CA . LEU A 1 423 ? 0.995 -23.875 -24.109 1 85.69 423 LEU A CA 1
ATOM 3460 C C . LEU A 1 423 ? 0.643 -23.578 -25.578 1 85.69 423 LEU A C 1
ATOM 3462 O O . LEU A 1 423 ? 0.551 -22.406 -25.969 1 85.69 423 LEU A O 1
ATOM 3466 N N . PRO A 1 424 ? 0.511 -24.656 -26.391 1 78.25 424 PRO A N 1
ATOM 3467 C CA . PRO A 1 424 ? 0.148 -24.312 -27.766 1 78.25 424 PRO A CA 1
ATOM 3468 C C . PRO A 1 424 ? -1.171 -23.547 -27.859 1 78.25 424 PRO A C 1
ATOM 3470 O O . PRO A 1 424 ? -2.193 -24.016 -27.344 1 78.25 424 PRO A O 1
ATOM 3473 N N . ASP A 1 425 ? -0.999 -22.125 -28 1 68.5 425 ASP A N 1
ATOM 3474 C CA . ASP A 1 425 ? -2.123 -21.188 -27.938 1 68.5 425 ASP A CA 1
ATOM 3475 C C . ASP A 1 425 ? -2.367 -20.547 -29.297 1 68.5 425 ASP A C 1
ATOM 3477 O O . ASP A 1 425 ? -1.494 -20.562 -30.172 1 68.5 425 ASP A O 1
ATOM 3481 N N . THR A 1 426 ? -3.691 -20.234 -29.406 1 64.31 426 THR A N 1
ATOM 3482 C CA . THR A 1 426 ? -4.008 -19.359 -30.531 1 64.31 426 THR A CA 1
ATOM 3483 C C . THR A 1 426 ? -3.895 -17.891 -30.125 1 64.31 426 THR A C 1
ATOM 3485 O O . THR A 1 426 ? -4.359 -17.516 -29.062 1 64.31 426 THR A O 1
ATOM 3488 N N . THR A 1 427 ? -2.947 -17.188 -30.656 1 61.72 427 THR A N 1
ATOM 3489 C CA . THR A 1 427 ? -2.734 -15.766 -30.391 1 61.72 427 THR A CA 1
ATOM 3490 C C . THR A 1 427 ? -3.797 -14.922 -31.078 1 61.72 427 THR A C 1
ATOM 3492 O O . THR A 1 427 ? -4.102 -15.133 -32.25 1 61.72 427 THR A O 1
ATOM 3495 N N . GLU A 1 428 ? -4.512 -14.156 -30.25 1 67.81 428 GLU A N 1
ATOM 3496 C CA . GLU A 1 428 ? -5.434 -13.164 -30.797 1 67.81 428 GLU A CA 1
ATOM 3497 C C . GLU A 1 428 ? -4.82 -11.766 -30.766 1 67.81 428 GLU A C 1
ATOM 3499 O O . GLU A 1 428 ? -3.977 -11.469 -29.906 1 67.81 428 GLU A O 1
ATOM 3504 N N . GLU A 1 429 ? -5.082 -10.867 -31.766 1 63.62 429 GLU A N 1
ATOM 3505 C CA . GLU A 1 429 ? -4.543 -9.508 -31.844 1 63.62 429 GLU A CA 1
ATOM 3506 C C . GLU A 1 429 ? -5.371 -8.539 -31 1 63.62 429 GLU A C 1
ATOM 3508 O O . GLU A 1 429 ? -6.598 -8.656 -30.938 1 63.62 429 GLU A O 1
ATOM 3513 N N . PHE A 1 430 ? -4.707 -7.688 -30.281 1 59.31 430 PHE A N 1
ATOM 3514 C CA . PHE A 1 430 ? -5.281 -6.609 -29.484 1 59.31 430 PHE A CA 1
ATOM 3515 C C . PHE A 1 430 ? -5.809 -5.496 -30.375 1 59.31 430 PHE A C 1
ATOM 3517 O O . PHE A 1 430 ? -5.141 -5.09 -31.328 1 59.31 430 PHE A O 1
ATOM 3524 N N . GLU A 1 431 ? -7.191 -5.242 -30.469 1 54.84 431 GLU A N 1
ATOM 3525 C CA . GLU A 1 431 ? -7.758 -4.176 -31.297 1 54.84 431 GLU A CA 1
ATOM 3526 C C . GLU A 1 431 ? -7.617 -2.818 -30.609 1 54.84 431 GLU A C 1
ATOM 3528 O O . GLU A 1 431 ? -7.699 -2.729 -29.375 1 54.84 431 GLU A O 1
ATOM 3533 N N . MET B 1 1 ? 4.09 9.602 30.875 1 38.03 1 MET B N 1
ATOM 3534 C CA . MET B 1 1 ? 4.711 8.375 30.391 1 38.03 1 MET B CA 1
ATOM 3535 C C . MET B 1 1 ? 5.684 8.68 29.25 1 38.03 1 MET B C 1
ATOM 3537 O O . MET B 1 1 ? 5.348 9.422 28.328 1 38.03 1 MET B O 1
ATOM 3541 N N . GLU B 1 2 ? 6.902 8.5 29.438 1 50.44 2 GLU B N 1
ATOM 3542 C CA . GLU B 1 2 ? 8.008 8.836 28.547 1 50.44 2 GLU B CA 1
ATOM 3543 C C . GLU B 1 2 ? 7.852 8.133 27.203 1 50.44 2 GLU B C 1
ATOM 3545 O O . GLU B 1 2 ? 7.309 7.031 27.125 1 50.44 2 GLU B O 1
ATOM 3550 N N . ASP B 1 3 ? 7.945 8.852 25.969 1 73.69 3 ASP B N 1
ATOM 3551 C CA . ASP B 1 3 ? 7.98 8.391 24.594 1 73.69 3 ASP B CA 1
ATOM 3552 C C . ASP B 1 3 ? 8.836 7.129 24.453 1 73.69 3 ASP B C 1
ATOM 3554 O O . ASP B 1 3 ? 10.008 7.125 24.828 1 73.69 3 ASP B O 1
ATOM 3558 N N . LYS B 1 4 ? 8.266 5.926 24.391 1 81.75 4 LYS B N 1
ATOM 3559 C CA . LYS B 1 4 ? 8.898 4.613 24.297 1 81.75 4 LYS B CA 1
ATOM 3560 C C . LYS B 1 4 ? 10.148 4.672 23.406 1 81.75 4 LYS B C 1
ATOM 3562 O O . LYS B 1 4 ? 11.164 4.047 23.719 1 81.75 4 LYS B O 1
ATOM 3567 N N . ALA B 1 5 ? 10.125 5.469 22.422 1 85.75 5 ALA B N 1
ATOM 3568 C CA . ALA B 1 5 ? 11.258 5.582 21.516 1 85.75 5 ALA B CA 1
ATOM 3569 C C . ALA B 1 5 ? 12.406 6.352 22.172 1 85.75 5 ALA B C 1
ATOM 3571 O O . ALA B 1 5 ? 13.578 6.004 21.984 1 85.75 5 ALA B O 1
ATOM 3572 N N . ASN B 1 6 ? 12.047 7.336 22.906 1 88.56 6 ASN B N 1
ATOM 3573 C CA . ASN B 1 6 ? 13.062 8.133 23.578 1 88.56 6 ASN B CA 1
ATOM 3574 C C . ASN B 1 6 ? 13.805 7.309 24.625 1 88.56 6 ASN B C 1
ATOM 3576 O O . ASN B 1 6 ? 15.031 7.391 24.734 1 88.56 6 ASN B O 1
ATOM 3580 N N . LYS B 1 7 ? 13.102 6.562 25.344 1 91.94 7 LYS B N 1
ATOM 3581 C CA . LYS B 1 7 ? 13.711 5.699 26.359 1 91.94 7 LYS B CA 1
ATOM 3582 C C . LYS B 1 7 ? 14.617 4.656 25.703 1 91.94 7 LYS B C 1
ATOM 3584 O O . LYS B 1 7 ? 15.742 4.434 26.156 1 91.94 7 LYS B O 1
ATOM 3589 N N . ALA B 1 8 ? 14.117 4.062 24.656 1 94.25 8 ALA B N 1
ATOM 3590 C CA . ALA B 1 8 ? 14.883 3.031 23.969 1 94.25 8 ALA B CA 1
ATOM 3591 C C . ALA B 1 8 ? 16.188 3.6 23.406 1 94.25 8 ALA B C 1
ATOM 3593 O O . ALA B 1 8 ? 17.25 2.975 23.531 1 94.25 8 ALA B O 1
ATOM 3594 N N . TRP B 1 9 ? 16.109 4.738 22.906 1 94.81 9 TRP B N 1
ATOM 3595 C CA . TRP B 1 9 ? 17.312 5.344 22.328 1 94.81 9 TRP B CA 1
ATOM 3596 C C . TRP B 1 9 ? 18.266 5.801 23.422 1 94.81 9 TRP B C 1
ATOM 3598 O O . TRP B 1 9 ? 19.5 5.762 23.234 1 94.81 9 TRP B O 1
ATOM 3608 N N . THR B 1 10 ? 17.734 6.242 24.516 1 95.31 10 THR B N 1
ATOM 3609 C CA . THR B 1 10 ? 18.594 6.586 25.641 1 95.31 10 THR B CA 1
ATOM 3610 C C . THR B 1 10 ? 19.406 5.375 26.078 1 95.31 10 THR B C 1
ATOM 3612 O O . THR B 1 10 ? 20.625 5.484 26.312 1 95.31 10 THR B O 1
ATOM 3615 N N . ASP B 1 11 ? 18.75 4.273 26.125 1 96.19 11 ASP B N 1
ATOM 3616 C CA . ASP B 1 11 ? 19.406 3.037 26.516 1 96.19 11 ASP B CA 1
ATOM 3617 C C . ASP B 1 11 ? 20.438 2.615 25.469 1 96.19 11 ASP B C 1
ATOM 3619 O O . ASP B 1 11 ? 21.547 2.178 25.828 1 96.19 11 ASP B O 1
ATOM 3623 N N . LEU B 1 12 ? 20.094 2.723 24.266 1 96.56 12 LEU B N 1
ATOM 3624 C CA . LEU B 1 12 ? 20.984 2.332 23.172 1 96.56 12 LEU B CA 1
ATOM 3625 C C . LEU B 1 12 ? 22.25 3.199 23.172 1 96.56 12 LEU B C 1
ATOM 3627 O O . LEU B 1 12 ? 23.359 2.689 23 1 96.56 12 LEU B O 1
ATOM 3631 N N . ILE B 1 13 ? 22.094 4.461 23.344 1 96.25 13 ILE B N 1
ATOM 3632 C CA . ILE B 1 13 ? 23.203 5.402 23.312 1 96.25 13 ILE B CA 1
ATOM 3633 C C . ILE B 1 13 ? 24.156 5.094 24.469 1 96.25 13 ILE B C 1
ATOM 3635 O O . ILE B 1 13 ? 25.375 5.141 24.297 1 96.25 13 ILE B O 1
ATOM 3639 N N . GLN B 1 14 ? 23.578 4.754 25.547 1 95.5 14 GLN B N 1
ATOM 3640 C CA . GLN B 1 14 ? 24.391 4.434 26.719 1 95.5 14 GLN B CA 1
ATOM 3641 C C . GLN B 1 14 ? 25.109 3.104 26.547 1 95.5 14 GLN B C 1
ATOM 3643 O O . GLN B 1 14 ? 26.312 3.012 26.781 1 95.5 14 GLN B O 1
ATOM 3648 N N . GLU B 1 15 ? 24.391 2.158 26.125 1 96.25 15 GLU B N 1
ATOM 3649 C CA . GLU B 1 15 ? 24.938 0.81 26 1 96.25 15 GLU B CA 1
ATOM 3650 C C . GLU B 1 15 ? 26.078 0.767 24.984 1 96.25 15 GLU B C 1
ATOM 3652 O O . GLU B 1 15 ? 27.109 0.14 25.234 1 96.25 15 GLU B O 1
ATOM 3657 N N . TYR B 1 16 ? 25.906 1.431 23.906 1 96.44 16 TYR B N 1
ATOM 3658 C CA . TYR B 1 16 ? 26.875 1.312 22.828 1 96.44 16 TYR B CA 1
ATOM 3659 C C . TYR B 1 16 ? 27.797 2.527 22.797 1 96.44 16 TYR B C 1
ATOM 3661 O O . TYR B 1 16 ? 28.625 2.658 21.891 1 96.44 16 TYR B O 1
ATOM 3669 N N . GLN B 1 17 ? 27.641 3.457 23.688 1 95.94 17 GLN B N 1
ATOM 3670 C CA . GLN B 1 17 ? 28.438 4.68 23.734 1 95.94 17 GLN B CA 1
ATOM 3671 C C . GLN B 1 17 ? 28.469 5.363 22.359 1 95.94 17 GLN B C 1
ATOM 3673 O O . GLN B 1 17 ? 29.547 5.66 21.844 1 95.94 17 GLN B O 1
ATOM 3678 N N . ILE B 1 18 ? 27.344 5.555 21.875 1 96.81 18 ILE B N 1
ATOM 3679 C CA . ILE B 1 18 ? 27.188 6.031 20.5 1 96.81 18 ILE B CA 1
ATOM 3680 C C . ILE B 1 18 ? 27.75 7.441 20.375 1 96.81 18 ILE B C 1
ATOM 3682 O O . ILE B 1 18 ? 28.438 7.758 19.391 1 96.81 18 ILE B O 1
ATOM 3686 N N . ASP B 1 19 ? 27.531 8.281 21.359 1 95.25 19 ASP B N 1
ATOM 3687 C CA . ASP B 1 19 ? 28.047 9.641 21.344 1 95.25 19 ASP B CA 1
ATOM 3688 C C . ASP B 1 19 ? 29.562 9.648 21.219 1 95.25 19 ASP B C 1
ATOM 3690 O O . ASP B 1 19 ? 30.125 10.406 20.422 1 95.25 19 ASP B O 1
ATOM 3694 N N . ASN B 1 20 ? 30.156 8.812 21.969 1 95.06 20 ASN B N 1
ATOM 3695 C CA . ASN B 1 20 ? 31.609 8.727 21.953 1 95.06 20 ASN B CA 1
ATOM 3696 C C . ASN B 1 20 ? 32.125 8.195 20.609 1 95.06 20 ASN B C 1
ATOM 3698 O O . ASN B 1 20 ? 33.156 8.656 20.109 1 95.06 20 ASN B O 1
ATOM 3702 N N . ALA B 1 21 ? 31.469 7.242 20.125 1 96.19 21 ALA B N 1
ATOM 3703 C CA . ALA B 1 21 ? 31.859 6.66 18.844 1 96.19 21 ALA B CA 1
ATOM 3704 C C . ALA B 1 21 ? 31.797 7.695 17.719 1 96.19 21 ALA B C 1
ATOM 3706 O O . ALA B 1 21 ? 32.656 7.742 16.859 1 96.19 21 ALA B O 1
ATOM 3707 N N . ILE B 1 22 ? 30.766 8.492 17.734 1 96.06 22 ILE B N 1
ATOM 3708 C CA . ILE B 1 22 ? 30.594 9.508 16.703 1 96.06 22 ILE B CA 1
ATOM 3709 C C . ILE B 1 22 ? 31.688 10.57 16.844 1 96.06 22 ILE B C 1
ATOM 3711 O O . ILE B 1 22 ? 32.219 11.062 15.844 1 96.06 22 ILE B O 1
ATOM 3715 N N . LYS B 1 23 ? 32 10.93 18.016 1 93.5 23 LYS B N 1
ATOM 3716 C CA . LYS B 1 23 ? 33.062 11.914 18.25 1 93.5 23 LYS B CA 1
ATOM 3717 C C . LYS B 1 23 ? 34.406 11.398 17.766 1 93.5 23 LYS B C 1
ATOM 3719 O O . LYS B 1 23 ? 35.188 12.156 17.203 1 93.5 23 LYS B O 1
ATOM 3724 N N . GLN B 1 24 ? 34.656 10.18 17.891 1 95.25 24 GLN B N 1
ATOM 3725 C CA . GLN B 1 24 ? 35.938 9.586 17.594 1 95.25 24 GLN B CA 1
ATOM 3726 C C . GLN B 1 24 ? 36.062 9.211 16.125 1 95.25 24 GLN B C 1
ATOM 3728 O O . GLN B 1 24 ? 37.094 9.398 15.492 1 95.25 24 GLN B O 1
ATOM 3733 N N . HIS B 1 25 ? 35 8.633 15.57 1 94.75 25 HIS B N 1
ATOM 3734 C CA . HIS B 1 25 ? 35.094 8.039 14.242 1 94.75 25 HIS B CA 1
ATOM 3735 C C . HIS B 1 25 ? 34.219 8.797 13.25 1 94.75 25 HIS B C 1
ATOM 3737 O O . HIS B 1 25 ? 34.281 8.547 12.039 1 94.75 25 HIS B O 1
ATOM 3743 N N . GLY B 1 26 ? 33.406 9.68 13.75 1 94.44 26 GLY B N 1
ATOM 3744 C CA . GLY B 1 26 ? 32.531 10.477 12.883 1 94.44 26 GLY B CA 1
ATOM 3745 C C . GLY B 1 26 ? 31.172 9.859 12.664 1 94.44 26 GLY B C 1
ATOM 3746 O O . GLY B 1 26 ? 30.234 10.547 12.25 1 94.44 26 GLY B O 1
ATOM 3747 N N . GLU B 1 27 ? 31.078 8.516 12.844 1 96.94 27 GLU B N 1
ATOM 3748 C CA . GLU B 1 27 ? 29.812 7.832 12.656 1 96.94 27 GLU B CA 1
ATOM 3749 C C . GLU B 1 27 ? 29.75 6.543 13.469 1 96.94 27 GLU B C 1
ATOM 3751 O O . GLU B 1 27 ? 30.766 6.109 14.023 1 96.94 27 GLU B O 1
ATOM 3756 N N . PHE B 1 28 ? 28.578 6.031 13.594 1 97.81 28 PHE B N 1
ATOM 3757 C CA . PHE B 1 28 ? 28.344 4.754 14.25 1 97.81 28 PHE B CA 1
ATOM 3758 C C . PHE B 1 28 ? 27.344 3.918 13.461 1 97.81 28 PHE B C 1
ATOM 3760 O O . PHE B 1 28 ? 26.25 4.395 13.125 1 97.81 28 PHE B O 1
ATOM 3767 N N . ILE B 1 29 ? 27.734 2.674 13.148 1 97.56 29 ILE B N 1
ATOM 3768 C CA . ILE B 1 29 ? 26.859 1.768 12.43 1 97.56 29 ILE B CA 1
ATOM 3769 C C . ILE B 1 29 ? 26.188 0.811 13.414 1 97.56 29 ILE B C 1
ATOM 3771 O O . ILE B 1 29 ? 26.859 0.174 14.227 1 97.56 29 ILE B O 1
ATOM 3775 N N . ILE B 1 30 ? 24.875 0.777 13.328 1 97.25 30 ILE B N 1
ATOM 3776 C CA . ILE B 1 30 ? 24.141 -0.109 14.219 1 97.25 30 ILE B CA 1
ATOM 3777 C C . ILE B 1 30 ? 23.312 -1.09 13.391 1 97.25 30 ILE B C 1
ATOM 3779 O O . ILE B 1 30 ? 22.75 -0.721 12.359 1 97.25 30 ILE B O 1
ATOM 3783 N N . GLN B 1 31 ? 23.203 -2.287 13.82 1 96.44 31 GLN B N 1
ATOM 3784 C CA . GLN B 1 31 ? 22.422 -3.316 13.141 1 96.44 31 GLN B CA 1
ATOM 3785 C C . GLN B 1 31 ? 20.984 -3.322 13.641 1 96.44 31 GLN B C 1
ATOM 3787 O O . GLN B 1 31 ? 20.719 -3.025 14.812 1 96.44 31 GLN B O 1
ATOM 3792 N N . ALA B 1 32 ? 20.047 -3.658 12.781 1 93.5 32 ALA B N 1
ATOM 3793 C CA . ALA B 1 32 ? 18.625 -3.746 13.133 1 93.5 32 ALA B CA 1
ATOM 3794 C C . ALA B 1 32 ? 18.406 -4.715 14.297 1 93.5 32 ALA B C 1
ATOM 3796 O O . ALA B 1 32 ? 17.578 -4.469 15.164 1 93.5 32 ALA B O 1
ATOM 3797 N N . LYS B 1 33 ? 19.172 -5.773 14.305 1 93.25 33 LYS B N 1
ATOM 3798 C CA . LYS B 1 33 ? 19.031 -6.777 15.359 1 93.25 33 LYS B CA 1
ATOM 3799 C C . LYS B 1 33 ? 19.359 -6.191 16.719 1 93.25 33 LYS B C 1
ATOM 3801 O O . LYS B 1 33 ? 18.766 -6.586 17.734 1 93.25 33 LYS B O 1
ATOM 3806 N N . ASP B 1 34 ? 20.312 -5.281 16.797 1 94.69 34 ASP B N 1
ATOM 3807 C CA . ASP B 1 34 ? 20.688 -4.637 18.047 1 94.69 34 ASP B CA 1
ATOM 3808 C C . ASP B 1 34 ? 19.594 -3.674 18.516 1 94.69 34 ASP B C 1
ATOM 3810 O O . ASP B 1 34 ? 19.375 -3.529 19.719 1 94.69 34 ASP B O 1
ATOM 3814 N N . ILE B 1 35 ? 18.953 -3 17.609 1 94.94 35 ILE B N 1
ATOM 3815 C CA . ILE B 1 35 ? 17.844 -2.111 17.938 1 94.94 35 ILE B CA 1
ATOM 3816 C C . ILE B 1 35 ? 16.656 -2.93 18.438 1 94.94 35 ILE B C 1
ATOM 3818 O O . ILE B 1 35 ? 15.977 -2.529 19.391 1 94.94 35 ILE B O 1
ATOM 3822 N N . LYS B 1 36 ? 16.469 -4.082 17.797 1 90.75 36 LYS B N 1
ATOM 3823 C CA . LYS B 1 36 ? 15.32 -4.945 18.062 1 90.75 36 LYS B CA 1
ATOM 3824 C C . LYS B 1 36 ? 15.32 -5.418 19.516 1 90.75 36 LYS B C 1
ATOM 3826 O O . LYS B 1 36 ? 14.258 -5.707 20.078 1 90.75 36 LYS B O 1
ATOM 3831 N N . LYS B 1 37 ? 16.453 -5.453 20.156 1 92.94 37 LYS B N 1
ATOM 3832 C CA . LYS B 1 37 ? 16.562 -5.816 21.578 1 92.94 37 LYS B CA 1
ATOM 3833 C C . LYS B 1 37 ? 15.742 -4.867 22.438 1 92.94 37 LYS B C 1
ATOM 3835 O O . LYS B 1 37 ? 15.32 -5.23 23.547 1 92.94 37 LYS B O 1
ATOM 3840 N N . TYR B 1 38 ? 15.547 -3.732 21.938 1 92.12 38 TYR B N 1
ATOM 3841 C CA . TYR B 1 38 ? 14.883 -2.713 22.75 1 92.12 38 TYR B CA 1
ATOM 3842 C C . TYR B 1 38 ? 13.492 -2.41 22.203 1 92.12 38 TYR B C 1
ATOM 3844 O O . TYR B 1 38 ? 12.539 -2.254 22.984 1 92.12 38 TYR B O 1
ATOM 3852 N N . ARG B 1 39 ? 13.375 -2.285 20.859 1 89.19 39 ARG B N 1
ATOM 3853 C CA . ARG B 1 39 ? 12.125 -1.944 20.188 1 89.19 39 ARG B CA 1
ATOM 3854 C C . ARG B 1 39 ? 12.203 -2.252 18.703 1 89.19 39 ARG B C 1
ATOM 3856 O O . ARG B 1 39 ? 13.297 -2.369 18.141 1 89.19 39 ARG B O 1
ATOM 3863 N N . GLU B 1 40 ? 11.062 -2.408 18.062 1 84.88 40 GLU B N 1
ATOM 3864 C CA . GLU B 1 40 ? 11.031 -2.701 16.641 1 84.88 40 GLU B CA 1
ATOM 3865 C C . GLU B 1 40 ? 11.781 -1.638 15.836 1 84.88 40 GLU B C 1
ATOM 3867 O O . GLU B 1 40 ? 11.492 -0.445 15.961 1 84.88 40 GLU B O 1
ATOM 3872 N N . PRO B 1 41 ? 12.641 -2.055 15.039 1 87.88 41 PRO B N 1
ATOM 3873 C CA . PRO B 1 41 ? 13.492 -1.115 14.305 1 87.88 41 PRO B CA 1
ATOM 3874 C C . PRO B 1 41 ? 12.695 -0.114 13.477 1 87.88 41 PRO B C 1
ATOM 3876 O O . PRO B 1 41 ? 13.07 1.059 13.391 1 87.88 41 PRO B O 1
ATOM 3879 N N . ARG B 1 42 ? 11.609 -0.571 12.867 1 78.38 42 ARG B N 1
ATOM 3880 C CA . ARG B 1 42 ? 10.828 0.315 12.008 1 78.38 42 ARG B CA 1
ATOM 3881 C C . ARG B 1 42 ? 10.289 1.503 12.797 1 78.38 42 ARG B C 1
ATOM 3883 O O . ARG B 1 42 ? 10.047 2.572 12.234 1 78.38 42 ARG B O 1
ATOM 3890 N N . LEU B 1 43 ? 10.211 1.459 14.078 1 83.75 43 LEU B N 1
ATOM 3891 C CA . LEU B 1 43 ? 9.695 2.51 14.953 1 83.75 43 LEU B CA 1
ATOM 3892 C C . LEU B 1 43 ? 10.836 3.324 15.555 1 83.75 43 LEU B C 1
ATOM 3894 O O . LEU B 1 43 ? 10.602 4.301 16.266 1 83.75 43 LEU B O 1
ATOM 3898 N N . MET B 1 44 ? 12.023 2.873 15.203 1 90.56 44 MET B N 1
ATOM 3899 C CA . MET B 1 44 ? 13.18 3.465 15.875 1 90.56 44 MET B CA 1
ATOM 3900 C C . MET B 1 44 ? 14.086 4.18 14.875 1 90.56 44 MET B C 1
ATOM 3902 O O . MET B 1 44 ? 14.961 4.953 15.266 1 90.56 44 MET B O 1
ATOM 3906 N N . ALA B 1 45 ? 13.781 3.967 13.633 1 91.25 45 ALA B N 1
ATOM 3907 C CA . ALA B 1 45 ? 14.82 4.395 12.703 1 91.25 45 ALA B CA 1
ATOM 3908 C C . ALA B 1 45 ? 14.234 5.281 11.602 1 91.25 45 ALA B C 1
ATOM 3910 O O . ALA B 1 45 ? 14.922 5.629 10.641 1 91.25 45 ALA B O 1
ATOM 3911 N N . LYS B 1 46 ? 13.062 5.605 11.664 1 88.31 46 LYS B N 1
ATOM 3912 C CA . LYS B 1 46 ? 12.438 6.406 10.617 1 88.31 46 LYS B CA 1
ATOM 3913 C C . LYS B 1 46 ? 11.625 7.555 11.211 1 88.31 46 LYS B C 1
ATOM 3915 O O . LYS B 1 46 ? 10.594 7.332 11.844 1 88.31 46 LYS B O 1
ATOM 3920 N N . TRP B 1 47 ? 12.109 8.75 10.992 1 90.5 47 TRP B N 1
ATOM 3921 C CA . TRP B 1 47 ? 11.406 9.961 11.383 1 90.5 47 TRP B CA 1
ATOM 3922 C C . TRP B 1 47 ? 11.25 10.906 10.203 1 90.5 47 TRP B C 1
ATOM 3924 O O . TRP B 1 47 ? 12.188 11.617 9.836 1 90.5 47 TRP B O 1
ATOM 3934 N N . ASP B 1 48 ? 10.07 11.078 9.727 1 90.31 48 ASP B N 1
ATOM 3935 C CA . ASP B 1 48 ? 9.805 11.781 8.477 1 90.31 48 ASP B CA 1
ATOM 3936 C C . ASP B 1 48 ? 9.961 13.289 8.648 1 90.31 48 ASP B C 1
ATOM 3938 O O . ASP B 1 48 ? 10.07 14.023 7.66 1 90.31 48 ASP B O 1
ATOM 3942 N N . SER B 1 49 ? 9.898 13.75 9.836 1 90.75 49 SER B N 1
ATOM 3943 C CA . SER B 1 49 ? 10.133 15.148 10.18 1 90.75 49 SER B CA 1
ATOM 3944 C C . SER B 1 49 ? 11.055 15.273 11.391 1 90.75 49 SER B C 1
ATOM 3946 O O . SER B 1 49 ? 11.086 14.391 12.25 1 90.75 49 SER B O 1
ATOM 3948 N N . SER B 1 50 ? 11.734 16.344 11.5 1 90.62 50 SER B N 1
ATOM 3949 C CA . SER B 1 50 ? 12.648 16.578 12.617 1 90.62 50 SER B CA 1
ATOM 3950 C C . SER B 1 50 ? 11.891 16.672 13.938 1 90.62 50 SER B C 1
ATOM 3952 O O . SER B 1 50 ? 12.445 16.359 14.992 1 90.62 50 SER B O 1
ATOM 3954 N N . GLU B 1 51 ? 10.648 17.031 13.828 1 82.31 51 GLU B N 1
ATOM 3955 C CA . GLU B 1 51 ? 9.828 17.172 15.031 1 82.31 51 GLU B CA 1
ATOM 3956 C C . GLU B 1 51 ? 9.602 15.812 15.688 1 82.31 51 GLU B C 1
ATOM 3958 O O . GLU B 1 51 ? 9.414 15.727 16.906 1 82.31 51 GLU B O 1
ATOM 3963 N N . SER B 1 52 ? 9.656 14.805 14.93 1 82.94 52 SER B N 1
ATOM 3964 C CA . SER B 1 52 ? 9.336 13.469 15.43 1 82.94 52 SER B CA 1
ATOM 3965 C C . SER B 1 52 ? 10.57 12.781 16 1 82.94 52 SER B C 1
ATOM 3967 O O . SER B 1 52 ? 10.469 11.711 16.609 1 82.94 52 SER B O 1
ATOM 3969 N N . LEU B 1 53 ? 11.688 13.406 15.859 1 88.88 53 LEU B N 1
ATOM 3970 C CA . LEU B 1 53 ? 12.922 12.844 16.391 1 88.88 53 LEU B CA 1
ATOM 3971 C C . LEU B 1 53 ? 12.867 12.75 17.922 1 88.88 53 LEU B C 1
ATOM 3973 O O . LEU B 1 53 ? 12.43 13.695 18.578 1 88.88 53 LEU B O 1
ATOM 3977 N N . PRO B 1 54 ? 13.273 11.617 18.422 1 89 54 PRO B N 1
ATOM 3978 C CA . PRO B 1 54 ? 13.344 11.516 19.891 1 89 54 PRO B CA 1
ATOM 3979 C C . PRO B 1 54 ? 14.188 12.625 20.516 1 89 54 PRO B C 1
ATOM 3981 O O . PRO B 1 54 ? 15.211 13.023 19.953 1 89 54 PRO B O 1
ATOM 3984 N N . THR B 1 55 ? 13.812 12.984 21.672 1 88.75 55 THR B N 1
ATOM 3985 C CA . THR B 1 55 ? 14.43 14.117 22.359 1 88.75 55 THR B CA 1
ATOM 3986 C C . THR B 1 55 ? 15.922 13.867 22.578 1 88.75 55 THR B C 1
ATOM 3988 O O . THR B 1 55 ? 16.734 14.781 22.422 1 88.75 55 THR B O 1
ATOM 3991 N N . ILE B 1 56 ? 16.281 12.703 22.906 1 93.19 56 ILE B N 1
ATOM 3992 C CA . ILE B 1 56 ? 17.672 12.375 23.203 1 93.19 56 ILE B CA 1
ATOM 3993 C C . ILE B 1 56 ? 18.531 12.531 21.938 1 93.19 56 ILE B C 1
ATOM 3995 O O . ILE B 1 56 ? 19.688 12.969 22.016 1 93.19 56 ILE B O 1
ATOM 3999 N N . LEU B 1 57 ? 17.984 12.172 20.844 1 94 57 LEU B N 1
ATOM 4000 C CA . LEU B 1 57 ? 18.719 12.312 19.578 1 94 57 LEU B CA 1
ATOM 4001 C C . LEU B 1 57 ? 18.844 13.781 19.203 1 94 57 LEU B C 1
ATOM 4003 O O . LEU B 1 57 ? 19.906 14.203 18.703 1 94 57 LEU B O 1
ATOM 4007 N N . LYS B 1 58 ? 17.828 14.523 19.422 1 91.69 58 LYS B N 1
ATOM 4008 C CA . LYS B 1 58 ? 17.875 15.961 19.172 1 91.69 58 LYS B CA 1
ATOM 4009 C C . LYS B 1 58 ? 18.953 16.625 20.031 1 91.69 58 LYS B C 1
ATOM 4011 O O . LYS B 1 58 ? 19.766 17.406 19.531 1 91.69 58 LYS B O 1
ATOM 4016 N N . LYS B 1 59 ? 18.906 16.328 21.25 1 91.69 59 LYS B N 1
ATOM 4017 C CA . LYS B 1 59 ? 19.844 16.922 22.188 1 91.69 59 LYS B CA 1
ATOM 4018 C C . LYS B 1 59 ? 21.281 16.562 21.828 1 91.69 59 LYS B C 1
ATOM 4020 O O . LYS B 1 59 ? 22.188 17.391 22 1 91.69 59 LYS B O 1
ATOM 4025 N N . SER B 1 60 ? 21.469 15.383 21.375 1 93.31 60 SER B N 1
ATOM 4026 C CA . SER B 1 60 ? 22.812 14.906 21.062 1 93.31 60 SER B CA 1
ATOM 4027 C C . SER B 1 60 ? 23.188 15.242 19.609 1 93.31 60 SER B C 1
ATOM 4029 O O . SER B 1 60 ? 24.281 14.906 19.172 1 93.31 60 SER B O 1
ATOM 4031 N N . ASP B 1 61 ? 22.281 15.828 18.906 1 94.06 61 ASP B N 1
ATOM 4032 C CA . ASP B 1 61 ? 22.5 16.188 17.5 1 94.06 61 ASP B CA 1
ATOM 4033 C C . ASP B 1 61 ? 22.844 14.961 16.672 1 94.06 61 ASP B C 1
ATOM 4035 O O . ASP B 1 61 ? 23.844 14.945 15.961 1 94.06 61 ASP B O 1
ATOM 4039 N N . ILE B 1 62 ? 22.109 13.961 16.828 1 96.69 62 ILE B N 1
ATOM 4040 C CA . ILE B 1 62 ? 22.312 12.703 16.125 1 96.69 62 ILE B CA 1
ATOM 4041 C C . ILE B 1 62 ? 21.125 12.422 15.211 1 96.69 62 ILE B C 1
ATOM 4043 O O . ILE B 1 62 ? 19.969 12.516 15.641 1 96.69 62 ILE B O 1
ATOM 4047 N N . ASN B 1 63 ? 21.406 12.156 13.953 1 96.88 63 ASN B N 1
ATOM 4048 C CA . ASN B 1 63 ? 20.406 11.672 13.008 1 96.88 63 ASN B CA 1
ATOM 4049 C C . ASN B 1 63 ? 20.781 10.297 12.461 1 96.88 63 ASN B C 1
ATOM 4051 O O . ASN B 1 63 ? 21.891 9.82 12.672 1 96.88 63 ASN B O 1
ATOM 4055 N N . ILE B 1 64 ? 19.812 9.695 11.82 1 96.69 64 ILE B N 1
ATOM 4056 C CA . ILE B 1 64 ? 19.984 8.297 11.453 1 96.69 64 ILE B CA 1
ATOM 4057 C C . ILE B 1 64 ? 19.578 8.094 9.992 1 96.69 64 ILE B C 1
ATOM 4059 O O . ILE B 1 64 ? 18.594 8.68 9.523 1 96.69 64 ILE B O 1
ATOM 4063 N N . LEU B 1 65 ? 20.328 7.262 9.227 1 96.69 65 LEU B N 1
ATOM 4064 C CA . LEU B 1 65 ? 20.047 6.871 7.852 1 96.69 65 LEU B CA 1
ATOM 4065 C C . LEU B 1 65 ? 20.172 5.363 7.676 1 96.69 65 LEU B C 1
ATOM 4067 O O . LEU B 1 65 ? 21.078 4.742 8.234 1 96.69 65 LEU B O 1
ATOM 4071 N N . PRO B 1 66 ? 19.266 4.781 6.898 1 96.38 66 PRO B N 1
ATOM 4072 C CA . PRO B 1 66 ? 19.484 3.377 6.547 1 96.38 66 PRO B CA 1
ATOM 4073 C C . PRO B 1 66 ? 20.625 3.193 5.547 1 96.38 66 PRO B C 1
ATOM 4075 O O . PRO B 1 66 ? 20.766 3.982 4.605 1 96.38 66 PRO B O 1
ATOM 4078 N N . VAL B 1 67 ? 21.453 2.197 5.719 1 96.81 67 VAL B N 1
ATOM 4079 C CA . VAL B 1 67 ? 22.547 1.958 4.785 1 96.81 67 VAL B CA 1
ATOM 4080 C C . VAL B 1 67 ? 22.391 0.576 4.152 1 96.81 67 VAL B C 1
ATOM 4082 O O . VAL B 1 67 ? 23.094 0.247 3.189 1 96.81 67 VAL B O 1
ATOM 4085 N N . SER B 1 68 ? 21.531 -0.193 4.656 1 93.19 68 SER B N 1
ATOM 4086 C CA . SER B 1 68 ? 21.109 -1.475 4.102 1 93.19 68 SER B CA 1
ATOM 4087 C C . SER B 1 68 ? 19.734 -1.878 4.617 1 93.19 68 SER B C 1
ATOM 4089 O O . SER B 1 68 ? 19.047 -1.084 5.266 1 93.19 68 SER B O 1
ATOM 4091 N N . ARG B 1 69 ? 19.312 -3.053 4.309 1 87.38 69 ARG B N 1
ATOM 4092 C CA . ARG B 1 69 ? 18.031 -3.555 4.793 1 87.38 69 ARG B CA 1
ATOM 4093 C C . ARG B 1 69 ? 18.078 -3.828 6.293 1 87.38 69 ARG B C 1
ATOM 4095 O O . ARG B 1 69 ? 17.047 -3.867 6.957 1 87.38 69 ARG B O 1
ATOM 4102 N N . SER B 1 70 ? 19.328 -3.93 6.828 1 91 70 SER B N 1
ATOM 4103 C CA . SER B 1 70 ? 19.422 -4.383 8.211 1 91 70 SER B CA 1
ATOM 4104 C C . SER B 1 70 ? 20.391 -3.52 9.016 1 91 70 SER B C 1
ATOM 4106 O O . SER B 1 70 ? 20.812 -3.904 10.109 1 91 70 SER B O 1
ATOM 4108 N N . ALA B 1 71 ? 20.766 -2.395 8.469 1 95.69 71 ALA B N 1
ATOM 4109 C CA . ALA B 1 71 ? 21.734 -1.574 9.18 1 95.69 71 ALA B CA 1
ATOM 4110 C C . ALA B 1 71 ? 21.453 -0.089 8.984 1 95.69 71 ALA B C 1
ATOM 4112 O O . ALA B 1 71 ? 20.859 0.309 7.973 1 95.69 71 ALA B O 1
ATOM 4113 N N . TYR B 1 72 ? 21.938 0.73 9.961 1 97.38 72 TYR B N 1
ATOM 4114 C CA . TYR B 1 72 ? 21.766 2.18 9.961 1 97.38 72 TYR B CA 1
ATOM 4115 C C . TYR B 1 72 ? 23.062 2.879 10.367 1 97.38 72 TYR B C 1
ATOM 4117 O O . TYR B 1 72 ? 23.875 2.314 11.094 1 97.38 72 TYR B O 1
ATOM 4125 N N . VAL B 1 73 ? 23.203 4.004 9.898 1 97.94 73 VAL B N 1
ATOM 4126 C CA . VAL B 1 73 ? 24.344 4.824 10.273 1 97.94 73 VAL B CA 1
ATOM 4127 C C . VAL B 1 73 ? 23.875 6.047 11.062 1 97.94 73 VAL B C 1
ATOM 4129 O O . VAL B 1 73 ? 22.844 6.641 10.734 1 97.94 73 VAL B O 1
ATOM 4132 N N . LEU B 1 74 ? 24.531 6.32 12.148 1 97.94 74 LEU B N 1
ATOM 4133 C CA . LEU B 1 74 ? 24.25 7.477 13 1 97.94 74 LEU B CA 1
ATOM 4134 C C . LEU B 1 74 ? 25.391 8.477 12.961 1 97.94 74 LEU B C 1
ATOM 4136 O O . LEU B 1 74 ? 26.562 8.078 12.984 1 97.94 74 LEU B O 1
ATOM 4140 N N . SER B 1 75 ? 25.078 9.695 12.836 1 97.75 75 SER B N 1
ATOM 4141 C CA . SER B 1 75 ? 26.016 10.805 12.883 1 97.75 75 SER B CA 1
ATOM 4142 C C . SER B 1 75 ? 25.312 12.141 13.055 1 97.75 75 SER B C 1
ATOM 4144 O O . SER B 1 75 ? 24.078 12.18 13.227 1 97.75 75 SER B O 1
ATOM 4146 N N . ASN B 1 76 ? 26.062 13.227 13.031 1 97.25 76 ASN B N 1
ATOM 4147 C CA . ASN B 1 76 ? 25.469 14.555 13.109 1 97.25 76 ASN B CA 1
ATOM 4148 C C . ASN B 1 76 ? 25.031 15.062 11.734 1 97.25 76 ASN B C 1
ATOM 4150 O O . ASN B 1 76 ? 25.344 16.188 11.352 1 97.25 76 ASN B O 1
ATOM 4154 N N . PHE B 1 77 ? 24.281 14.25 11.016 1 97.69 77 PHE B N 1
ATOM 4155 C CA . PHE B 1 77 ? 23.859 14.516 9.648 1 97.69 77 PHE B CA 1
ATOM 4156 C C . PHE B 1 77 ? 22.812 15.633 9.617 1 97.69 77 PHE B C 1
ATOM 4158 O O . PHE B 1 77 ? 21.938 15.703 10.484 1 97.69 77 PHE B O 1
ATOM 4165 N N . LYS B 1 78 ? 22.812 16.469 8.633 1 97 78 LYS B N 1
ATOM 4166 C CA . LYS B 1 78 ? 21.688 17.344 8.273 1 97 78 LYS B CA 1
ATOM 4167 C C . LYS B 1 78 ? 20.766 16.641 7.285 1 97 78 LYS B C 1
ATOM 4169 O O . LYS B 1 78 ? 21.016 16.641 6.078 1 97 78 LYS B O 1
ATOM 4174 N N . LEU B 1 79 ? 19.641 16.203 7.84 1 97.75 79 LEU B N 1
ATOM 4175 C CA . LEU B 1 79 ? 18.875 15.281 7.004 1 97.75 79 LEU B CA 1
ATOM 4176 C C . LEU B 1 79 ? 17.516 15.875 6.641 1 97.75 79 LEU B C 1
ATOM 4178 O O . LEU B 1 79 ? 16.766 15.273 5.875 1 97.75 79 LEU B O 1
ATOM 4182 N N . TYR B 1 80 ? 17.156 17.062 7.121 1 96.94 80 TYR B N 1
ATOM 4183 C CA . TYR B 1 80 ? 15.797 17.562 6.957 1 96.94 80 TYR B CA 1
ATOM 4184 C C . TYR B 1 80 ? 15.797 18.859 6.148 1 96.94 80 TYR B C 1
ATOM 4186 O O . TYR B 1 80 ? 16.719 19.672 6.27 1 96.94 80 TYR B O 1
ATOM 4194 N N . GLN B 1 81 ? 14.836 19 5.309 1 97.06 81 GLN B N 1
ATOM 4195 C CA . GLN B 1 81 ? 14.602 20.203 4.5 1 97.06 81 GLN B CA 1
ATOM 4196 C C . GLN B 1 81 ? 13.328 20.922 4.941 1 97.06 81 GLN B C 1
ATOM 4198 O O . GLN B 1 81 ? 12.234 20.344 4.898 1 97.06 81 GLN B O 1
ATOM 4203 N N . PRO B 1 82 ? 13.414 22.125 5.395 1 94.56 82 PRO B N 1
ATOM 4204 C CA . PRO B 1 82 ? 12.211 22.875 5.758 1 94.56 82 PRO B CA 1
ATOM 4205 C C . PRO B 1 82 ? 11.375 23.281 4.543 1 94.56 82 PRO B C 1
ATOM 4207 O O . PRO B 1 82 ? 11.93 23.562 3.477 1 94.56 82 PRO B O 1
ATOM 4210 N N . PHE B 1 83 ? 10.07 23.297 4.707 1 91.81 83 PHE B N 1
ATOM 4211 C CA . PHE B 1 83 ? 9.203 23.875 3.684 1 91.81 83 PHE B CA 1
ATOM 4212 C C . PHE B 1 83 ? 9.281 25.391 3.693 1 91.81 83 PHE B C 1
ATOM 4214 O O . PHE B 1 83 ? 9.578 26 4.727 1 91.81 83 PHE B O 1
ATOM 4221 N N . PRO B 1 84 ? 9.047 25.938 2.514 1 87.88 84 PRO B N 1
ATOM 4222 C CA . PRO B 1 84 ? 9.125 27.391 2.486 1 87.88 84 PRO B CA 1
ATOM 4223 C C . PRO B 1 84 ? 8.062 28.062 3.365 1 87.88 84 PRO B C 1
ATOM 4225 O O . PRO B 1 84 ? 6.949 27.547 3.492 1 87.88 84 PRO B O 1
ATOM 4228 N N . GLU B 1 85 ? 8.422 29.062 4.117 1 68.75 85 GLU B N 1
ATOM 4229 C CA . GLU B 1 85 ? 7.539 29.781 5.031 1 68.75 85 GLU B CA 1
ATOM 4230 C C . GLU B 1 85 ? 6.469 30.562 4.273 1 68.75 85 GLU B C 1
ATOM 4232 O O . GLU B 1 85 ? 5.344 30.703 4.758 1 68.75 85 GLU B O 1
ATOM 4237 N N . ASN B 1 86 ? 7.004 31.219 3.1 1 58.06 86 ASN B N 1
ATOM 4238 C CA . ASN B 1 86 ? 6.07 32.062 2.379 1 58.06 86 ASN B CA 1
ATOM 4239 C C . ASN B 1 86 ? 5.078 31.25 1.555 1 58.06 86 ASN B C 1
ATOM 4241 O O . ASN B 1 86 ? 5.465 30.578 0.596 1 58.06 86 ASN B O 1
ATOM 4245 N N . ASP B 1 87 ? 4.016 30.891 2.264 1 58.5 87 ASP B N 1
ATOM 4246 C CA . ASP B 1 87 ? 2.969 30.172 1.545 1 58.5 87 ASP B CA 1
ATOM 4247 C C . ASP B 1 87 ? 2.322 31.062 0.482 1 58.5 87 ASP B C 1
ATOM 4249 O O . ASP B 1 87 ? 1.993 32.219 0.748 1 58.5 87 ASP B O 1
ATOM 4253 N N . ILE B 1 88 ? 2.611 30.812 -0.771 1 61.81 88 ILE B N 1
ATOM 4254 C CA . ILE B 1 88 ? 1.881 31.484 -1.841 1 61.81 88 ILE B CA 1
ATOM 4255 C C . ILE B 1 88 ? 0.389 31.516 -1.514 1 61.81 88 ILE B C 1
ATOM 4257 O O . ILE B 1 88 ? -0.204 30.469 -1.223 1 61.81 88 ILE B O 1
ATOM 4261 N N . ASN B 1 89 ? -0.068 32.656 -1.271 1 66.94 89 ASN B N 1
ATOM 4262 C CA . ASN B 1 89 ? -1.46 32.812 -0.867 1 66.94 89 ASN B CA 1
ATOM 4263 C C . ASN B 1 89 ? -2.414 32.625 -2.039 1 66.94 89 ASN B C 1
ATOM 4265 O O . ASN B 1 89 ? -3.58 33 -1.971 1 66.94 89 ASN B O 1
ATOM 4269 N N . THR B 1 90 ? -1.819 32.031 -3.084 1 79.5 90 THR B N 1
ATOM 4270 C CA . THR B 1 90 ? -2.699 31.797 -4.223 1 79.5 90 THR B CA 1
ATOM 4271 C C . THR B 1 90 ? -3.035 30.312 -4.34 1 79.5 90 THR B C 1
ATOM 4273 O O . THR B 1 90 ? -2.145 29.469 -4.277 1 79.5 90 THR B O 1
ATOM 4276 N N . VAL B 1 91 ? -4.316 30.078 -4.402 1 85.88 91 VAL B N 1
ATOM 4277 C CA . VAL B 1 91 ? -4.816 28.719 -4.598 1 85.88 91 VAL B CA 1
ATOM 4278 C C . VAL B 1 91 ? -5.57 28.625 -5.922 1 85.88 91 VAL B C 1
ATOM 4280 O O . VAL B 1 91 ? -6.473 29.422 -6.184 1 85.88 91 VAL B O 1
ATOM 4283 N N . LYS B 1 92 ? -5.145 27.812 -6.805 1 90.06 92 LYS B N 1
ATOM 4284 C CA . LYS B 1 92 ? -5.824 27.578 -8.078 1 90.06 92 LYS B CA 1
ATOM 4285 C C . LYS B 1 92 ? -7.004 26.625 -7.91 1 90.06 92 LYS B C 1
ATOM 4287 O O . LYS B 1 92 ? -6.84 25.516 -7.402 1 90.06 92 LYS B O 1
ATOM 4292 N N . TYR B 1 93 ? -8.117 27.062 -8.312 1 90.25 93 TYR B N 1
ATOM 4293 C CA . TYR B 1 93 ? -9.32 26.234 -8.219 1 90.25 93 TYR B CA 1
ATOM 4294 C C . TYR B 1 93 ? -9.391 25.234 -9.367 1 90.25 93 TYR B C 1
ATOM 4296 O O . TYR B 1 93 ? -9.219 25.594 -10.531 1 90.25 93 TYR B O 1
ATOM 4304 N N . VAL B 1 94 ? -9.641 24 -9.086 1 92.88 94 VAL B N 1
ATOM 4305 C CA . VAL B 1 94 ? -9.797 22.922 -10.055 1 92.88 94 VAL B CA 1
ATOM 4306 C C . VAL B 1 94 ? -11.211 22.344 -9.984 1 92.88 94 VAL B C 1
ATOM 4308 O O . VAL B 1 94 ? -11.633 21.859 -8.938 1 92.88 94 VAL B O 1
ATOM 4311 N N . PRO B 1 95 ? -11.922 22.422 -11.039 1 91.06 95 PRO B N 1
ATOM 4312 C CA . PRO B 1 95 ? -13.281 21.859 -11.008 1 91.06 95 PRO B CA 1
ATOM 4313 C C . PRO B 1 95 ? -13.281 20.344 -10.781 1 91.06 95 PRO B C 1
ATOM 4315 O O . PRO B 1 95 ? -12.508 19.609 -11.406 1 91.06 95 PRO B O 1
ATOM 4318 N N . PRO B 1 96 ? -14.156 19.938 -9.875 1 90.31 96 PRO B N 1
ATOM 4319 C CA . PRO B 1 96 ? -14.266 18.5 -9.664 1 90.31 96 PRO B CA 1
ATOM 4320 C C . PRO B 1 96 ? -14.836 17.766 -10.875 1 90.31 96 PRO B C 1
ATOM 4322 O O . PRO B 1 96 ? -15.539 18.359 -11.688 1 90.31 96 PRO B O 1
ATOM 4325 N N . LEU B 1 97 ? -14.5 16.516 -11.023 1 93.31 97 LEU B N 1
ATOM 4326 C CA . LEU B 1 97 ? -15.031 15.641 -12.07 1 93.31 97 LEU B CA 1
ATOM 4327 C C . LEU B 1 97 ? -16.281 14.922 -11.602 1 93.31 97 LEU B C 1
ATOM 4329 O O . LEU B 1 97 ? -16.484 14.742 -10.398 1 93.31 97 LEU B O 1
ATOM 4333 N N . PRO B 1 98 ? -17.125 14.547 -12.562 1 92.44 98 PRO B N 1
ATOM 4334 C CA . PRO B 1 98 ? -18.359 13.852 -12.188 1 92.44 98 PRO B CA 1
ATOM 4335 C C . PRO B 1 98 ? -18.125 12.367 -11.891 1 92.44 98 PRO B C 1
ATOM 4337 O O . PRO B 1 98 ? -18.672 11.508 -12.586 1 92.44 98 PRO B O 1
ATOM 4340 N N . LEU B 1 99 ? -17.438 12.055 -10.883 1 95.31 99 LEU B N 1
ATOM 4341 C CA . LEU B 1 99 ? -17.172 10.703 -10.422 1 95.31 99 LEU B CA 1
ATOM 4342 C C . LEU B 1 99 ? -17.906 10.414 -9.125 1 95.31 99 LEU B C 1
ATOM 4344 O O . LEU B 1 99 ? -18.016 11.281 -8.258 1 95.31 99 LEU B O 1
ATOM 4348 N N . GLU B 1 100 ? -18.391 9.25 -9.023 1 95.25 100 GLU B N 1
ATOM 4349 C CA . GLU B 1 100 ? -19.156 8.891 -7.828 1 95.25 100 GLU B CA 1
ATOM 4350 C C . GLU B 1 100 ? -18.234 8.383 -6.727 1 95.25 100 GLU B C 1
ATOM 4352 O O . GLU B 1 100 ? -18.547 8.508 -5.539 1 95.25 100 GLU B O 1
ATOM 4357 N N . SER B 1 101 ? -17.125 7.816 -7.121 1 94.88 101 SER B N 1
ATOM 4358 C CA . SER B 1 101 ? -16.297 7.09 -6.168 1 94.88 101 SER B CA 1
ATOM 4359 C C . SER B 1 101 ? -15.258 8 -5.531 1 94.88 101 SER B C 1
ATOM 4361 O O . SER B 1 101 ? -14.438 7.555 -4.73 1 94.88 101 SER B O 1
ATOM 4363 N N . ILE B 1 102 ? -15.234 9.258 -5.859 1 92.94 102 ILE B N 1
ATOM 4364 C CA . ILE B 1 102 ? -14.336 10.227 -5.242 1 92.94 102 ILE B CA 1
ATOM 4365 C C . ILE B 1 102 ? -15.141 11.375 -4.641 1 92.94 102 ILE B C 1
ATOM 4367 O O . ILE B 1 102 ? -15.969 11.984 -5.324 1 92.94 102 ILE B O 1
ATOM 4371 N N . ASP B 1 103 ? -14.914 11.586 -3.439 1 88.56 103 ASP B N 1
ATOM 4372 C CA . ASP B 1 103 ? -15.406 12.805 -2.814 1 88.56 103 ASP B CA 1
ATOM 4373 C C . ASP B 1 103 ? -14.336 13.898 -2.809 1 88.56 103 ASP B C 1
ATOM 4375 O O . ASP B 1 103 ? -13.516 13.953 -1.895 1 88.56 103 ASP B O 1
ATOM 4379 N N . PHE B 1 104 ? -14.383 14.734 -3.766 1 88.69 104 PHE B N 1
ATOM 4380 C CA . PHE B 1 104 ? -13.359 15.75 -3.967 1 88.69 104 PHE B CA 1
ATOM 4381 C C . PHE B 1 104 ? -13.32 16.719 -2.795 1 88.69 104 PHE B C 1
ATOM 4383 O O . PHE B 1 104 ? -12.336 17.438 -2.605 1 88.69 104 PHE B O 1
ATOM 4390 N N . ASN B 1 105 ? -14.359 16.719 -2.025 1 81.12 105 ASN B N 1
ATOM 4391 C CA . ASN B 1 105 ? -14.406 17.625 -0.881 1 81.12 105 ASN B CA 1
ATOM 4392 C C . ASN B 1 105 ? -13.789 16.984 0.36 1 81.12 105 ASN B C 1
ATOM 4394 O O . ASN B 1 105 ? -13.5 17.688 1.339 1 81.12 105 ASN B O 1
ATOM 4398 N N . ASN B 1 106 ? -13.633 15.75 0.249 1 80.06 106 ASN B N 1
ATOM 4399 C CA . ASN B 1 106 ? -13.117 15.031 1.41 1 80.06 106 ASN B CA 1
ATOM 4400 C C . ASN B 1 106 ? -12.203 13.883 0.999 1 80.06 106 ASN B C 1
ATOM 4402 O O . ASN B 1 106 ? -12.57 12.711 1.129 1 80.06 106 ASN B O 1
ATOM 4406 N N . LEU B 1 107 ? -11.062 14.266 0.612 1 85 107 LEU B N 1
ATOM 4407 C CA . LEU B 1 107 ? -10.078 13.234 0.309 1 85 107 LEU B CA 1
ATOM 4408 C C . LEU B 1 107 ? -9.383 12.758 1.579 1 85 107 LEU B C 1
ATOM 4410 O O . LEU B 1 107 ? -8.719 13.539 2.26 1 85 107 LEU B O 1
ATOM 4414 N N . SER B 1 108 ? -9.531 11.555 1.949 1 71.69 108 SER B N 1
ATOM 4415 C CA . SER B 1 108 ? -9.18 11.078 3.283 1 71.69 108 SER B CA 1
ATOM 4416 C C . SER B 1 108 ? -7.848 10.336 3.27 1 71.69 108 SER B C 1
ATOM 4418 O O . SER B 1 108 ? -7.199 10.195 4.309 1 71.69 108 SER B O 1
ATOM 4420 N N . THR B 1 109 ? -7.469 9.773 2.188 1 81.88 109 THR B N 1
ATOM 4421 C CA . THR B 1 109 ? -6.258 8.961 2.172 1 81.88 109 THR B CA 1
ATOM 4422 C C . THR B 1 109 ? -5.23 9.531 1.2 1 81.88 109 THR B C 1
ATOM 4424 O O . THR B 1 109 ? -5.59 10.25 0.265 1 81.88 109 THR B O 1
ATOM 4427 N N . GLU B 1 110 ? -4.02 9.211 1.503 1 86.5 110 GLU B N 1
ATOM 4428 C CA . GLU B 1 110 ? -2.922 9.617 0.634 1 86.5 110 GLU B CA 1
ATOM 4429 C C . GLU B 1 110 ? -3.121 9.102 -0.789 1 86.5 110 GLU B C 1
ATOM 4431 O O . GLU B 1 110 ? -2.938 9.844 -1.755 1 86.5 110 GLU B O 1
ATOM 4436 N N . SER B 1 111 ? -3.523 7.922 -0.916 1 88.94 111 SER B N 1
ATOM 4437 C CA . SER B 1 111 ? -3.734 7.316 -2.227 1 88.94 111 SER B CA 1
ATOM 4438 C C . SER B 1 111 ? -4.852 8.023 -2.988 1 88.94 111 SER B C 1
ATOM 4440 O O . SER B 1 111 ? -4.727 8.273 -4.188 1 88.94 111 SER B O 1
ATOM 4442 N N . ASN B 1 112 ? -5.926 8.352 -2.309 1 90.06 112 ASN B N 1
ATOM 4443 C CA . ASN B 1 112 ? -7.027 9.062 -2.949 1 90.06 112 ASN B CA 1
ATOM 4444 C C . ASN B 1 112 ? -6.598 10.445 -3.43 1 90.06 112 ASN B C 1
ATOM 4446 O O . ASN B 1 112 ? -7.043 10.906 -4.484 1 90.06 112 ASN B O 1
ATOM 4450 N N . ALA B 1 113 ? -5.836 11.07 -2.602 1 93.5 113 ALA B N 1
ATOM 4451 C CA . ALA B 1 113 ? -5.34 12.391 -2.98 1 93.5 113 ALA B CA 1
ATOM 4452 C C . ALA B 1 113 ? -4.477 12.312 -4.234 1 93.5 113 ALA B C 1
ATOM 4454 O O . ALA B 1 113 ? -4.578 13.164 -5.121 1 93.5 113 ALA B O 1
ATOM 4455 N N . ILE B 1 114 ? -3.65 11.297 -4.336 1 95.94 114 ILE B N 1
ATOM 4456 C CA . ILE B 1 114 ? -2.789 11.117 -5.496 1 95.94 114 ILE B CA 1
ATOM 4457 C C . ILE B 1 114 ? -3.639 10.82 -6.73 1 95.94 114 ILE B C 1
ATOM 4459 O O . ILE B 1 114 ? -3.436 11.422 -7.789 1 95.94 114 ILE B O 1
ATOM 4463 N N . ASN B 1 115 ? -4.625 9.93 -6.586 1 95.38 115 ASN B N 1
ATOM 4464 C CA . ASN B 1 115 ? -5.504 9.586 -7.695 1 95.38 115 ASN B CA 1
ATOM 4465 C C . ASN B 1 115 ? -6.254 10.805 -8.219 1 95.38 115 ASN B C 1
ATOM 4467 O O . ASN B 1 115 ? -6.301 11.039 -9.43 1 95.38 115 ASN B O 1
ATOM 4471 N N . ALA B 1 116 ? -6.824 11.57 -7.297 1 96.12 116 ALA B N 1
ATOM 4472 C CA . ALA B 1 116 ? -7.578 12.766 -7.68 1 96.12 116 ALA B CA 1
ATOM 4473 C C . ALA B 1 116 ? -6.68 13.773 -8.391 1 96.12 116 ALA B C 1
ATOM 4475 O O . ALA B 1 116 ? -7.094 14.391 -9.375 1 96.12 116 ALA B O 1
ATOM 4476 N N . MET B 1 117 ? -5.508 13.961 -7.883 1 96.75 117 MET B N 1
ATOM 4477 C CA . MET B 1 117 ? -4.547 14.875 -8.484 1 96.75 117 MET B CA 1
ATOM 4478 C C . MET B 1 117 ? -4.238 14.469 -9.922 1 96.75 117 MET B C 1
ATOM 4480 O O . MET B 1 117 ? -4.199 15.32 -10.82 1 96.75 117 MET B O 1
ATOM 4484 N N . LEU B 1 118 ? -4.043 13.188 -10.141 1 96.31 118 LEU B N 1
ATOM 4485 C CA . LEU B 1 118 ? -3.676 12.68 -11.461 1 96.31 118 LEU B CA 1
ATOM 4486 C C . LEU B 1 118 ? -4.844 12.805 -12.43 1 96.31 118 LEU B C 1
ATOM 4488 O O . LEU B 1 118 ? -4.68 13.297 -13.547 1 96.31 118 LEU B O 1
ATOM 4492 N N . ILE B 1 119 ? -6.023 12.438 -12.023 1 95.75 119 ILE B N 1
ATOM 4493 C CA . ILE B 1 119 ? -7.18 12.328 -12.906 1 95.75 119 ILE B CA 1
ATOM 4494 C C . ILE B 1 119 ? -7.648 13.719 -13.32 1 95.75 119 ILE B C 1
ATOM 4496 O O . ILE B 1 119 ? -8.156 13.906 -14.43 1 95.75 119 ILE B O 1
ATOM 4500 N N . THR B 1 120 ? -7.383 14.703 -12.5 1 96.19 120 THR B N 1
ATOM 4501 C CA . THR B 1 120 ? -7.887 16.047 -12.781 1 96.19 120 THR B CA 1
ATOM 4502 C C . THR B 1 120 ? -6.859 16.859 -13.562 1 96.19 120 THR B C 1
ATOM 4504 O O . THR B 1 120 ? -7.148 17.969 -14.016 1 96.19 120 THR B O 1
ATOM 4507 N N . GLY B 1 121 ? -5.648 16.391 -13.664 1 96.44 121 GLY B N 1
ATOM 4508 C CA . GLY B 1 121 ? -4.625 17.062 -14.445 1 96.44 121 GLY B CA 1
ATOM 4509 C C . GLY B 1 121 ? -3.828 18.062 -13.633 1 96.44 121 GLY B C 1
ATOM 4510 O O . GLY B 1 121 ? -3.043 18.844 -14.188 1 96.44 121 GLY B O 1
ATOM 4511 N N . ILE B 1 122 ? -3.996 18.078 -12.312 1 97.38 122 ILE B N 1
ATOM 4512 C CA . ILE B 1 122 ? -3.289 19 -11.438 1 97.38 122 ILE B CA 1
ATOM 4513 C C . ILE B 1 122 ? -1.782 18.844 -11.617 1 97.38 122 ILE B C 1
ATOM 4515 O O . ILE B 1 122 ? -1.053 19.828 -11.75 1 97.38 122 ILE B O 1
ATOM 4519 N N . LEU B 1 123 ? -1.349 17.578 -11.625 1 98 123 LEU B N 1
ATOM 4520 C CA . LEU B 1 123 ? 0.081 17.312 -11.75 1 98 123 LEU B CA 1
ATOM 4521 C C . LEU B 1 123 ? 0.625 17.859 -13.062 1 98 123 LEU B C 1
ATOM 4523 O O . LEU B 1 123 ? 1.693 18.484 -13.094 1 98 123 LEU B O 1
ATOM 4527 N N . ASP B 1 124 ? -0.072 17.688 -14.18 1 97.94 124 ASP B N 1
ATOM 4528 C CA . ASP B 1 124 ? 0.327 18.188 -15.492 1 97.94 124 ASP B CA 1
ATOM 4529 C C . ASP B 1 124 ? 0.355 19.703 -15.508 1 97.94 124 ASP B C 1
ATOM 4531 O O . ASP B 1 124 ? 1.268 20.312 -16.078 1 97.94 124 ASP B O 1
ATOM 4535 N N . ASP B 1 125 ? -0.62 20.281 -14.93 1 97.38 125 ASP B N 1
ATOM 4536 C CA . ASP B 1 125 ? -0.651 21.75 -14.844 1 97.38 125 ASP B CA 1
ATOM 4537 C C . ASP B 1 125 ? 0.543 22.281 -14.062 1 97.38 125 ASP B C 1
ATOM 4539 O O . ASP B 1 125 ? 1.205 23.219 -14.484 1 97.38 125 ASP B O 1
ATOM 4543 N N . PHE B 1 126 ? 0.825 21.734 -12.961 1 97.38 126 PHE B N 1
ATOM 4544 C CA . PHE B 1 126 ? 1.904 22.141 -12.07 1 97.38 126 PHE B CA 1
ATOM 4545 C C . PHE B 1 126 ? 3.252 22.062 -12.773 1 97.38 126 PHE B C 1
ATOM 4547 O O . PHE B 1 126 ? 4.078 22.969 -12.664 1 97.38 126 PHE B O 1
ATOM 4554 N N . LEU B 1 127 ? 3.432 20.938 -13.484 1 98.06 127 LEU B N 1
ATOM 4555 C CA . LEU B 1 127 ? 4.738 20.672 -14.062 1 98.06 127 LEU B CA 1
ATOM 4556 C C . LEU B 1 127 ? 4.816 21.188 -15.5 1 98.06 127 LEU B C 1
ATOM 4558 O O . LEU B 1 127 ? 5.887 21.156 -16.109 1 98.06 127 LEU B O 1
ATOM 4562 N N . GLY B 1 128 ? 3.699 21.688 -16.047 1 97.38 128 GLY B N 1
ATOM 4563 C CA . GLY B 1 128 ? 3.682 22.141 -17.438 1 97.38 128 GLY B CA 1
ATOM 4564 C C . GLY B 1 128 ? 3.844 21 -18.438 1 97.38 128 GLY B C 1
ATOM 4565 O O . GLY B 1 128 ? 4.59 21.141 -19.406 1 97.38 128 GLY B O 1
ATOM 4566 N N . THR B 1 129 ? 3.295 19.859 -18.156 1 97 129 THR B N 1
ATOM 4567 C CA . THR B 1 129 ? 3.371 18.672 -19 1 97 129 THR B CA 1
ATOM 4568 C C . THR B 1 129 ? 1.977 18.188 -19.391 1 97 129 THR B C 1
ATOM 4570 O O . THR B 1 129 ? 0.98 18.844 -19.078 1 97 129 THR B O 1
ATOM 4573 N N . ASN B 1 130 ? 1.939 17.109 -20.156 1 96 130 ASN B N 1
ATOM 4574 C CA . ASN B 1 130 ? 0.676 16.484 -20.547 1 96 130 ASN B CA 1
ATOM 4575 C C . ASN B 1 130 ? 0.763 14.969 -20.531 1 96 130 ASN B C 1
ATOM 4577 O O . ASN B 1 130 ? 1.855 14.406 -20.609 1 96 130 ASN B O 1
ATOM 4581 N N . ASN B 1 131 ? -0.376 14.336 -20.344 1 95.06 131 ASN B N 1
ATOM 4582 C CA . ASN B 1 131 ? -0.547 12.898 -20.484 1 95.06 131 ASN B CA 1
ATOM 4583 C C . ASN B 1 131 ? 0.325 12.125 -19.5 1 95.06 131 ASN B C 1
ATOM 4585 O O . ASN B 1 131 ? 0.991 11.164 -19.875 1 95.06 131 ASN B O 1
ATOM 4589 N N . THR B 1 132 ? 0.425 12.664 -18.328 1 97.69 132 THR B N 1
ATOM 4590 C CA . THR B 1 132 ? 1.16 11.969 -17.281 1 97.69 132 THR B CA 1
ATOM 4591 C C . THR B 1 132 ? 0.373 10.758 -16.781 1 97.69 132 THR B C 1
ATOM 4593 O O . THR B 1 132 ? -0.826 10.867 -16.5 1 97.69 132 THR B O 1
ATOM 4596 N N . VAL B 1 133 ? 1.047 9.617 -16.703 1 97 133 VAL B N 1
ATOM 4597 C CA . VAL B 1 133 ? 0.402 8.406 -16.219 1 97 133 VAL B CA 1
ATOM 4598 C C . VAL B 1 133 ? 1.201 7.828 -15.047 1 97 133 VAL B C 1
ATOM 4600 O O . VAL B 1 133 ? 2.416 8.023 -14.961 1 97 133 VAL B O 1
ATOM 4603 N N . GLU B 1 134 ? 0.542 7.184 -14.117 1 96.94 134 GLU B N 1
ATOM 4604 C CA . GLU B 1 134 ? 1.228 6.488 -13.031 1 96.94 134 GLU B CA 1
ATOM 4605 C C . GLU B 1 134 ? 1.812 5.16 -13.508 1 96.94 134 GLU B C 1
ATOM 4607 O O . GLU B 1 134 ? 1.099 4.328 -14.07 1 96.94 134 GLU B O 1
ATOM 4612 N N . THR B 1 135 ? 3.119 4.945 -13.219 1 95.94 135 THR B N 1
ATOM 4613 C CA . THR B 1 135 ? 3.773 3.777 -13.797 1 95.94 135 THR B CA 1
ATOM 4614 C C . THR B 1 135 ? 4.379 2.9 -12.703 1 95.94 135 THR B C 1
ATOM 4616 O O . THR B 1 135 ? 4.539 1.693 -12.891 1 95.94 135 THR B O 1
ATOM 4619 N N . PHE B 1 136 ? 4.77 3.451 -11.625 1 93.38 136 PHE B N 1
ATOM 4620 C CA . PHE B 1 136 ? 5.41 2.66 -10.578 1 93.38 136 PHE B CA 1
ATOM 4621 C C . PHE B 1 136 ? 5.121 3.246 -9.203 1 93.38 136 PHE B C 1
ATOM 4623 O O . PHE B 1 136 ? 4.863 4.445 -9.07 1 93.38 136 PHE B O 1
ATOM 4630 N N . ASN B 1 137 ? 5.078 2.455 -8.188 1 93.38 137 ASN B N 1
ATOM 4631 C CA . ASN B 1 137 ? 4.918 2.832 -6.785 1 93.38 137 ASN B CA 1
ATOM 4632 C C . ASN B 1 137 ? 5.172 1.652 -5.855 1 93.38 137 ASN B C 1
ATOM 4634 O O . ASN B 1 137 ? 5.418 0.535 -6.312 1 93.38 137 ASN B O 1
ATOM 4638 N N . GLY B 1 138 ? 5.262 2.018 -4.586 1 89.5 138 GLY B N 1
ATOM 4639 C CA . GLY B 1 138 ? 5.363 0.964 -3.588 1 89.5 138 GLY B CA 1
ATOM 4640 C C . GLY B 1 138 ? 6.785 0.735 -3.104 1 89.5 138 GLY B C 1
ATOM 4641 O O . GLY B 1 138 ? 7.668 1.563 -3.34 1 89.5 138 GLY B O 1
ATOM 4642 N N . ARG B 1 139 ? 6.98 -0.392 -2.441 1 87.06 139 ARG B N 1
ATOM 4643 C CA . ARG B 1 139 ? 8.258 -0.732 -1.818 1 87.06 139 ARG B CA 1
ATOM 4644 C C . ARG B 1 139 ? 9.242 -1.271 -2.85 1 87.06 139 ARG B C 1
ATOM 4646 O O . ARG B 1 139 ? 8.859 -2.016 -3.754 1 87.06 139 ARG B O 1
ATOM 4653 N N . MET B 1 140 ? 10.477 -0.926 -2.658 1 85.31 140 MET B N 1
ATOM 4654 C CA . MET B 1 140 ? 11.547 -1.434 -3.51 1 85.31 140 MET B CA 1
ATOM 4655 C C . MET B 1 140 ? 12.906 -1.254 -2.84 1 85.31 140 MET B C 1
ATOM 4657 O O . MET B 1 140 ? 13 -0.69 -1.747 1 85.31 140 MET B O 1
ATOM 4661 N N . GLY B 1 141 ? 13.891 -1.819 -3.346 1 86.25 141 GLY B N 1
ATOM 4662 C CA . GLY B 1 141 ? 15.25 -1.688 -2.848 1 86.25 141 GLY B CA 1
ATOM 4663 C C . GLY B 1 141 ? 16.078 -0.7 -3.643 1 86.25 141 GLY B C 1
ATOM 4664 O O . GLY B 1 141 ? 15.93 -0.584 -4.859 1 86.25 141 GLY B O 1
ATOM 4665 N N . THR B 1 142 ? 16.844 -0.241 -2.809 1 89.81 142 THR B N 1
ATOM 4666 C CA . THR B 1 142 ? 17.797 0.618 -3.516 1 89.81 142 THR B CA 1
ATOM 4667 C C . THR B 1 142 ? 18.891 -0.212 -4.176 1 89.81 142 THR B C 1
ATOM 4669 O O . THR B 1 142 ? 19.078 -1.378 -3.832 1 89.81 142 THR B O 1
ATOM 4672 N N . ASN B 1 143 ? 19.547 0.078 -5.184 1 88.19 143 ASN B N 1
ATOM 4673 C CA . ASN B 1 143 ? 20.844 -0.45 -5.594 1 88.19 143 ASN B CA 1
ATOM 4674 C C . ASN B 1 143 ? 21.969 0.08 -4.707 1 88.19 143 ASN B C 1
ATOM 4676 O O . ASN B 1 143 ? 21.719 0.585 -3.613 1 88.19 143 ASN B O 1
ATOM 4680 N N . ASP B 1 144 ? 23.172 -0.237 -5.039 1 94.06 144 ASP B N 1
ATOM 4681 C CA . ASP B 1 144 ? 24.328 0.299 -4.301 1 94.06 144 ASP B CA 1
ATOM 4682 C C . ASP B 1 144 ? 24.703 1.685 -4.816 1 94.06 144 ASP B C 1
ATOM 4684 O O . ASP B 1 144 ? 24.734 1.915 -6.027 1 94.06 144 ASP B O 1
ATOM 4688 N N . PHE B 1 145 ? 24.844 2.645 -3.92 1 96.5 145 PHE B N 1
ATOM 4689 C CA . PHE B 1 145 ? 25.312 3.975 -4.297 1 96.5 145 PHE B CA 1
ATOM 4690 C C . PHE B 1 145 ? 25.953 4.684 -3.109 1 96.5 145 PHE B C 1
ATOM 4692 O O . PHE B 1 145 ? 25.906 4.184 -1.983 1 96.5 145 PHE B O 1
ATOM 4699 N N . SER B 1 146 ? 26.625 5.75 -3.381 1 97.81 146 SER B N 1
ATOM 4700 C CA . SER B 1 146 ? 27.266 6.574 -2.361 1 97.81 146 SER B CA 1
ATOM 4701 C C . SER B 1 146 ? 26.938 8.047 -2.557 1 97.81 146 SER B C 1
ATOM 4703 O O . SER B 1 146 ? 26.641 8.484 -3.67 1 97.81 146 SER B O 1
ATOM 4705 N N . PHE B 1 147 ? 27.047 8.781 -1.482 1 98.25 147 PHE B N 1
ATOM 4706 C CA . PHE B 1 147 ? 26.781 10.211 -1.55 1 98.25 147 PHE B CA 1
ATOM 4707 C C . PHE B 1 147 ? 27.438 10.93 -0.373 1 98.25 147 PHE B C 1
ATOM 4709 O O . PHE B 1 147 ? 27.906 10.297 0.567 1 98.25 147 PHE B O 1
ATOM 4716 N N . THR B 1 148 ? 27.469 12.219 -0.49 1 98.44 148 THR B N 1
ATOM 4717 C CA . THR B 1 148 ? 27.922 13.055 0.609 1 98.44 148 THR B CA 1
ATOM 4718 C C . THR B 1 148 ? 26.75 13.789 1.255 1 98.44 148 THR B C 1
ATOM 4720 O O . THR B 1 148 ? 25.75 14.07 0.594 1 98.44 148 THR B O 1
ATOM 4723 N N . VAL B 1 149 ? 26.875 14.055 2.537 1 98.31 149 VAL B N 1
ATOM 4724 C CA . VAL B 1 149 ? 25.844 14.773 3.279 1 98.31 149 VAL B CA 1
ATOM 4725 C C . VAL B 1 149 ? 26.484 15.766 4.242 1 98.31 149 VAL B C 1
ATOM 4727 O O . VAL B 1 149 ? 27.516 15.469 4.844 1 98.31 149 VAL B O 1
ATOM 4730 N N . ASN B 1 150 ? 25.922 16.891 4.316 1 97.94 150 ASN B N 1
ATOM 4731 C CA . ASN B 1 150 ? 26.422 17.922 5.227 1 97.94 150 ASN B CA 1
ATOM 4732 C C . ASN B 1 150 ? 26.188 17.547 6.684 1 97.94 150 ASN B C 1
ATOM 4734 O O . ASN B 1 150 ? 25.203 16.875 7.008 1 97.94 150 ASN B O 1
ATOM 4738 N N . LEU B 1 151 ? 27.062 17.969 7.516 1 97.06 151 LEU B N 1
ATOM 4739 C CA . LEU B 1 151 ? 26.969 17.766 8.953 1 97.06 151 LEU B CA 1
ATOM 4740 C C . LEU B 1 151 ? 26.531 19.047 9.656 1 97.06 151 LEU B C 1
ATOM 4742 O O . LEU B 1 151 ? 26.734 20.141 9.133 1 97.06 151 LEU B O 1
ATOM 4746 N N . THR B 1 152 ? 25.938 18.844 10.805 1 93.69 152 THR B N 1
ATOM 4747 C CA . THR B 1 152 ? 25.438 20 11.555 1 93.69 152 THR B CA 1
ATOM 4748 C C . THR B 1 152 ? 26.594 20.844 12.086 1 93.69 152 THR B C 1
ATOM 4750 O O . THR B 1 152 ? 26.453 22.047 12.266 1 93.69 152 THR B O 1
ATOM 4753 N N . ASN B 1 153 ? 27.719 20.234 12.383 1 88.81 153 ASN B N 1
ATOM 4754 C CA . ASN B 1 153 ? 28.875 20.938 12.93 1 88.81 153 ASN B CA 1
ATOM 4755 C C . ASN B 1 153 ? 29.844 21.391 11.828 1 88.81 153 ASN B C 1
ATOM 4757 O O . ASN B 1 153 ? 30.984 21.734 12.102 1 88.81 153 ASN B O 1
ATOM 4761 N N . GLY B 1 154 ? 29.406 21.359 10.617 1 89.38 154 GLY B N 1
ATOM 4762 C CA . GLY B 1 154 ? 30.25 21.797 9.508 1 89.38 154 GLY B CA 1
ATOM 4763 C C . GLY B 1 154 ? 30.938 20.641 8.805 1 89.38 154 GLY B C 1
ATOM 4764 O O . GLY B 1 154 ? 31.234 19.609 9.43 1 89.38 154 GLY B O 1
ATOM 4765 N N . GLY B 1 155 ? 31.109 20.719 7.484 1 93.38 155 GLY B N 1
ATOM 4766 C CA . GLY B 1 155 ? 31.75 19.672 6.695 1 93.38 155 GLY B CA 1
ATOM 4767 C C . GLY B 1 155 ? 30.766 18.719 6.066 1 93.38 155 GLY B C 1
ATOM 4768 O O . GLY B 1 155 ? 29.562 18.984 6.004 1 93.38 155 GLY B O 1
ATOM 4769 N N . LYS B 1 156 ? 31.344 17.625 5.477 1 96.19 156 LYS B N 1
ATOM 4770 C CA . LYS B 1 156 ? 30.562 16.594 4.797 1 96.19 156 LYS B CA 1
ATOM 4771 C C . LYS B 1 156 ? 31.062 15.195 5.145 1 96.19 156 LYS B C 1
ATOM 4773 O O . LYS B 1 156 ? 32.188 15.031 5.598 1 96.19 156 LYS B O 1
ATOM 4778 N N . ARG B 1 157 ? 30.234 14.328 4.961 1 96.5 157 ARG B N 1
ATOM 4779 C CA . ARG B 1 157 ? 30.594 12.93 5.148 1 96.5 157 ARG B CA 1
ATOM 4780 C C . ARG B 1 157 ? 30.047 12.07 4.02 1 96.5 157 ARG B C 1
ATOM 4782 O O . ARG B 1 157 ? 28.953 12.32 3.52 1 96.5 157 ARG B O 1
ATOM 4789 N N . GLN B 1 158 ? 30.828 11.078 3.738 1 97.62 158 GLN B N 1
ATOM 4790 C CA . GLN B 1 158 ? 30.391 10.117 2.727 1 97.62 158 GLN B CA 1
ATOM 4791 C C . GLN B 1 158 ? 29.609 8.969 3.357 1 97.62 158 GLN B C 1
ATOM 4793 O O . GLN B 1 158 ? 29.969 8.469 4.422 1 97.62 158 GLN B O 1
ATOM 4798 N N . VAL B 1 159 ? 28.531 8.633 2.76 1 98 159 VAL B N 1
ATOM 4799 C CA . VAL B 1 159 ? 27.703 7.516 3.191 1 98 159 VAL B CA 1
ATOM 4800 C C . VAL B 1 159 ? 27.578 6.496 2.061 1 98 159 VAL B C 1
ATOM 4802 O O . VAL B 1 159 ? 27.297 6.863 0.914 1 98 159 VAL B O 1
ATOM 4805 N N . ASP B 1 160 ? 27.781 5.258 2.393 1 97.75 160 ASP B N 1
ATOM 4806 C CA . ASP B 1 160 ? 27.625 4.164 1.438 1 97.75 160 ASP B CA 1
ATOM 4807 C C . ASP B 1 160 ? 26.375 3.34 1.739 1 97.75 160 ASP B C 1
ATOM 4809 O O . ASP B 1 160 ? 26.203 2.855 2.859 1 97.75 160 ASP B O 1
ATOM 4813 N N . VAL B 1 161 ? 25.516 3.207 0.733 1 96.94 161 VAL B N 1
ATOM 4814 C CA . VAL B 1 161 ? 24.25 2.482 0.894 1 96.94 161 VAL B CA 1
ATOM 4815 C C . VAL B 1 161 ? 24.281 1.211 0.048 1 96.94 161 VAL B C 1
ATOM 4817 O O . VAL B 1 161 ? 24.656 1.246 -1.125 1 96.94 161 VAL B O 1
ATOM 4820 N N . GLN B 1 162 ? 23.906 0.139 0.685 1 94 162 GLN B N 1
ATOM 4821 C CA . GLN B 1 162 ? 23.828 -1.142 -0.011 1 94 162 GLN B CA 1
ATOM 4822 C C . GLN B 1 162 ? 22.422 -1.727 0.06 1 94 162 GLN B C 1
ATOM 4824 O O . GLN B 1 162 ? 22.078 -2.414 1.023 1 94 162 GLN B O 1
ATOM 4829 N N . SER B 1 163 ? 21.625 -1.58 -0.964 1 88.62 163 SER B N 1
ATOM 4830 C CA . SER B 1 163 ? 20.297 -2.178 -1.164 1 88.62 163 SER B CA 1
ATOM 4831 C C . SER B 1 163 ? 19.375 -1.871 0.004 1 88.62 163 SER B C 1
ATOM 4833 O O . SER B 1 163 ? 18.781 -2.779 0.585 1 88.62 163 SER B O 1
ATOM 4835 N N . ALA B 1 164 ? 19.328 -0.608 0.384 1 91.44 164 ALA B N 1
ATOM 4836 C CA . ALA B 1 164 ? 18.391 -0.184 1.419 1 91.44 164 ALA B CA 1
ATOM 4837 C C . ALA B 1 164 ? 16.953 -0.208 0.9 1 91.44 164 ALA B C 1
ATOM 4839 O O . ALA B 1 164 ? 16.734 -0.188 -0.312 1 91.44 164 ALA B O 1
ATOM 4840 N N . GLN B 1 165 ? 16.047 -0.282 1.768 1 88.19 165 GLN B N 1
ATOM 4841 C CA . GLN B 1 165 ? 14.641 -0.303 1.392 1 88.19 165 GLN B CA 1
ATOM 4842 C C . GLN B 1 165 ? 14.102 1.112 1.227 1 88.19 165 GLN B C 1
ATOM 4844 O O . GLN B 1 165 ? 14.43 2.006 2.01 1 88.19 165 GLN B O 1
ATOM 4849 N N . LEU B 1 166 ? 13.297 1.373 0.242 1 92.88 166 LEU B N 1
ATOM 4850 C CA . LEU B 1 166 ? 12.594 2.639 0.062 1 92.88 166 LEU B CA 1
ATOM 4851 C C . LEU B 1 166 ? 11.156 2.4 -0.382 1 92.88 166 LEU B C 1
ATOM 4853 O O . LEU B 1 166 ? 10.781 1.271 -0.698 1 92.88 166 LEU B O 1
ATOM 4857 N N . GLU B 1 167 ? 10.336 3.391 -0.246 1 91.75 167 GLU B N 1
ATOM 4858 C CA . GLU B 1 167 ? 8.945 3.354 -0.68 1 91.75 167 GLU B CA 1
ATOM 4859 C C . GLU B 1 167 ? 8.57 4.609 -1.46 1 91.75 167 GLU B C 1
ATOM 4861 O O . GLU B 1 167 ? 8.859 5.727 -1.019 1 91.75 167 GLU B O 1
ATOM 4866 N N . ILE B 1 168 ? 8.07 4.414 -2.59 1 95.12 168 ILE B N 1
ATOM 4867 C CA . ILE B 1 168 ? 7.629 5.52 -3.434 1 95.12 168 ILE B CA 1
ATOM 4868 C C . ILE B 1 168 ? 6.105 5.605 -3.414 1 95.12 168 ILE B C 1
ATOM 4870 O O . ILE B 1 168 ? 5.418 4.629 -3.713 1 95.12 168 ILE B O 1
ATOM 4874 N N . ASP B 1 169 ? 5.535 6.754 -3.117 1 94.88 169 ASP B N 1
ATOM 4875 C CA . ASP B 1 169 ? 4.09 6.926 -3.02 1 94.88 169 ASP B CA 1
ATOM 4876 C C . ASP B 1 169 ? 3.453 7.016 -4.402 1 94.88 169 ASP B C 1
ATOM 4878 O O . ASP B 1 169 ? 2.344 6.52 -4.617 1 94.88 169 ASP B O 1
ATOM 4882 N N . GLY B 1 170 ? 4.137 7.668 -5.273 1 96.44 170 GLY B N 1
ATOM 4883 C CA . GLY B 1 170 ? 3.682 7.766 -6.652 1 96.44 170 GLY B CA 1
ATOM 4884 C C . GLY B 1 170 ? 4.812 7.984 -7.641 1 96.44 170 GLY B C 1
ATOM 4885 O O . GLY B 1 170 ? 5.66 8.852 -7.441 1 96.44 170 GLY B O 1
ATOM 4886 N N . GLY B 1 171 ? 4.906 7.16 -8.602 1 97.62 171 GLY B N 1
ATOM 4887 C CA . GLY B 1 171 ? 5.809 7.289 -9.734 1 97.62 171 GLY B CA 1
ATOM 4888 C C . GLY B 1 171 ? 5.082 7.438 -11.062 1 97.62 171 GLY B C 1
ATOM 4889 O O . GLY B 1 171 ? 4.164 6.668 -11.359 1 97.62 171 GLY B O 1
ATOM 4890 N N . PHE B 1 172 ? 5.457 8.438 -11.797 1 98.44 172 PHE B N 1
ATOM 4891 C CA . PHE B 1 172 ? 4.738 8.797 -13.016 1 98.44 172 PHE B CA 1
ATOM 4892 C C . PHE B 1 172 ? 5.703 8.992 -14.18 1 98.44 172 PHE B C 1
ATOM 4894 O O . PHE B 1 172 ? 6.91 9.156 -13.977 1 98.44 172 PHE B O 1
ATOM 4901 N N . GLU B 1 173 ? 5.148 8.938 -15.344 1 98.38 173 GLU B N 1
ATOM 4902 C CA . GLU B 1 173 ? 5.934 9.18 -16.547 1 98.38 173 GLU B CA 1
ATOM 4903 C C . GLU B 1 173 ? 5.098 9.867 -17.625 1 98.38 173 GLU B C 1
ATOM 4905 O O . GLU B 1 173 ? 3.898 9.602 -17.75 1 98.38 173 GLU B O 1
ATOM 4910 N N . ASN B 1 174 ? 5.617 10.828 -18.234 1 97.75 174 ASN B N 1
ATOM 4911 C CA . ASN B 1 174 ? 5.113 11.398 -19.469 1 97.75 174 ASN B CA 1
ATOM 4912 C C . ASN B 1 174 ? 6.199 11.461 -20.547 1 97.75 174 ASN B C 1
ATOM 4914 O O . ASN B 1 174 ? 7.258 10.852 -20.391 1 97.75 174 ASN B O 1
ATOM 4918 N N . ASP B 1 175 ? 5.957 12.07 -21.641 1 96.25 175 ASP B N 1
ATOM 4919 C CA . ASP B 1 175 ? 6.891 12.062 -22.766 1 96.25 175 ASP B CA 1
ATOM 4920 C C . ASP B 1 175 ? 8.188 12.797 -22.406 1 96.25 175 ASP B C 1
ATOM 4922 O O . ASP B 1 175 ? 9.25 12.492 -22.953 1 96.25 175 ASP B O 1
ATOM 4926 N N . ASP B 1 176 ? 8.156 13.602 -21.375 1 96.69 176 ASP B N 1
ATOM 4927 C CA . ASP B 1 176 ? 9.266 14.523 -21.141 1 96.69 176 ASP B CA 1
ATOM 4928 C C . ASP B 1 176 ? 10.102 14.07 -19.938 1 96.69 176 ASP B C 1
ATOM 4930 O O . ASP B 1 176 ? 11.297 14.375 -19.859 1 96.69 176 ASP B O 1
ATOM 4934 N N . SER B 1 177 ? 9.391 13.406 -19.031 1 98.12 177 SER B N 1
ATOM 4935 C CA . SER B 1 177 ? 10.109 13.211 -17.781 1 98.12 177 SER B CA 1
ATOM 4936 C C . SER B 1 177 ? 9.516 12.062 -16.969 1 98.12 177 SER B C 1
ATOM 4938 O O . SER B 1 177 ? 8.414 11.602 -17.266 1 98.12 177 SER B O 1
ATOM 4940 N N . ILE B 1 178 ? 10.352 11.609 -16.031 1 98.44 178 ILE B N 1
ATOM 4941 C CA . ILE B 1 178 ? 9.914 10.758 -14.93 1 98.44 178 ILE B CA 1
ATOM 4942 C C . ILE B 1 178 ? 9.625 11.609 -13.695 1 98.44 178 ILE B C 1
ATOM 4944 O O . ILE B 1 178 ? 10.383 12.523 -13.375 1 98.44 178 ILE B O 1
ATOM 4948 N N . ILE B 1 179 ? 8.508 11.344 -13.062 1 98.81 179 ILE B N 1
ATOM 4949 C CA . ILE B 1 179 ? 8.141 12.109 -11.875 1 98.81 179 ILE B CA 1
ATOM 4950 C C . ILE B 1 179 ? 8.086 11.188 -10.664 1 98.81 179 ILE B C 1
ATOM 4952 O O . ILE B 1 179 ? 7.422 10.148 -10.695 1 98.81 179 ILE B O 1
ATOM 4956 N N . ILE B 1 180 ? 8.789 11.523 -9.625 1 98.62 180 ILE B N 1
ATOM 4957 C CA . ILE B 1 180 ? 8.75 10.836 -8.336 1 98.62 180 ILE B CA 1
ATOM 4958 C C . ILE B 1 180 ? 8.07 11.719 -7.297 1 98.62 180 ILE B C 1
ATOM 4960 O O . ILE B 1 180 ? 8.453 12.883 -7.117 1 98.62 180 ILE B O 1
ATOM 4964 N N . MET B 1 181 ? 7.078 11.125 -6.633 1 98.31 181 MET B N 1
ATOM 4965 C CA . MET B 1 181 ? 6.301 11.938 -5.703 1 98.31 181 MET B CA 1
ATOM 4966 C C . MET B 1 181 ? 6.305 11.328 -4.305 1 98.31 181 MET B C 1
ATOM 4968 O O . MET B 1 181 ? 6.137 10.117 -4.156 1 98.31 181 MET B O 1
ATOM 4972 N N . GLU B 1 182 ? 6.594 12.117 -3.338 1 97.62 182 GLU B N 1
ATOM 4973 C CA . GLU B 1 182 ? 6.281 11.852 -1.937 1 97.62 182 GLU B CA 1
ATOM 4974 C C . GLU B 1 182 ? 5.023 12.602 -1.502 1 97.62 182 GLU B C 1
ATOM 4976 O O . GLU B 1 182 ? 4.871 13.789 -1.797 1 97.62 182 GLU B O 1
ATOM 4981 N N . ALA B 1 183 ? 4.086 11.891 -0.934 1 95.25 183 ALA B N 1
ATOM 4982 C CA . ALA B 1 183 ? 2.816 12.508 -0.562 1 95.25 183 ALA B CA 1
ATOM 4983 C C . ALA B 1 183 ? 2.551 12.352 0.933 1 95.25 183 ALA B C 1
ATOM 4985 O O . ALA B 1 183 ? 2.848 11.312 1.521 1 95.25 183 ALA B O 1
ATOM 4986 N N . LYS B 1 184 ? 2.053 13.422 1.519 1 90.69 184 LYS B N 1
ATOM 4987 C CA . LYS B 1 184 ? 1.649 13.438 2.922 1 90.69 184 LYS B CA 1
ATOM 4988 C C . LYS B 1 184 ? 0.286 14.102 3.096 1 90.69 184 LYS B C 1
ATOM 4990 O O . LYS B 1 184 ? -0.074 15 2.334 1 90.69 184 LYS B O 1
ATOM 4995 N N . ASN B 1 185 ? -0.418 13.688 4.113 1 85.75 185 ASN B N 1
ATOM 4996 C CA . ASN B 1 185 ? -1.704 14.297 4.426 1 85.75 185 ASN B CA 1
ATOM 4997 C C . ASN B 1 185 ? -1.701 14.938 5.812 1 85.75 185 ASN B C 1
ATOM 4999 O O . ASN B 1 185 ? -2.758 15.281 6.344 1 85.75 185 ASN B O 1
ATOM 5003 N N . VAL B 1 186 ? -0.538 14.977 6.379 1 81.69 186 VAL B N 1
ATOM 5004 C CA . VAL B 1 186 ? -0.333 15.656 7.652 1 81.69 186 VAL B CA 1
ATOM 5005 C C . VAL B 1 186 ? 0.71 16.766 7.488 1 81.69 186 VAL B C 1
ATOM 5007 O O . VAL B 1 186 ? 1.736 16.562 6.832 1 81.69 186 VAL B O 1
ATOM 5010 N N . PRO B 1 187 ? 0.388 17.797 8.016 1 83 187 PRO B N 1
ATOM 5011 C CA . PRO B 1 187 ? 1.329 18.906 7.859 1 83 187 PRO B CA 1
ATOM 5012 C C . PRO B 1 187 ? 2.57 18.766 8.734 1 83 187 PRO B C 1
ATOM 5014 O O . PRO B 1 187 ? 2.463 18.375 9.906 1 83 187 PRO B O 1
ATOM 5017 N N . HIS B 1 188 ? 3.678 19 8.18 1 83.81 188 HIS B N 1
ATOM 5018 C CA . HIS B 1 188 ? 4.965 19.062 8.859 1 83.81 188 HIS B CA 1
ATOM 5019 C C . HIS B 1 188 ? 5.762 20.297 8.422 1 83.81 188 HIS B C 1
ATOM 5021 O O . HIS B 1 188 ? 5.566 20.797 7.32 1 83.81 188 HIS B O 1
ATOM 5027 N N . PRO B 1 189 ? 6.543 20.781 9.352 1 85.06 189 PRO B N 1
ATOM 5028 C CA . PRO B 1 189 ? 7.336 21.953 8.977 1 85.06 189 PRO B CA 1
ATOM 5029 C C . PRO B 1 189 ? 8.477 21.609 8.016 1 85.06 189 PRO B C 1
ATOM 5031 O O . PRO B 1 189 ? 9.023 22.5 7.359 1 85.06 189 PRO B O 1
ATOM 5034 N N . ASP B 1 190 ? 8.883 20.422 8.023 1 93.31 190 ASP B N 1
ATOM 5035 C CA . ASP B 1 190 ? 9.977 19.938 7.18 1 93.31 190 ASP B CA 1
ATOM 5036 C C . ASP B 1 190 ? 9.758 18.484 6.789 1 93.31 190 ASP B C 1
ATOM 5038 O O . ASP B 1 190 ? 8.727 17.891 7.125 1 93.31 190 ASP B O 1
ATOM 5042 N N . PHE B 1 191 ? 10.617 17.984 5.938 1 95.94 191 PHE B N 1
ATOM 5043 C CA . PHE B 1 191 ? 10.539 16.578 5.559 1 95.94 191 PHE B CA 1
ATOM 5044 C C . PHE B 1 191 ? 11.93 15.953 5.484 1 95.94 191 PHE B C 1
ATOM 5046 O O . PHE B 1 191 ? 12.93 16.672 5.367 1 95.94 191 PHE B O 1
ATOM 5053 N N . HIS B 1 192 ? 11.992 14.695 5.684 1 96.94 192 HIS B N 1
ATOM 5054 C CA . HIS B 1 192 ? 13.234 13.945 5.547 1 96.94 192 HIS B CA 1
ATOM 5055 C C . HIS B 1 192 ? 13.648 13.828 4.082 1 96.94 192 HIS B C 1
ATOM 5057 O O . HIS B 1 192 ? 12.938 13.219 3.279 1 96.94 192 HIS B O 1
ATOM 5063 N N . ILE B 1 193 ? 14.797 14.297 3.73 1 98.25 193 ILE B N 1
ATOM 5064 C CA . ILE B 1 193 ? 15.25 14.445 2.352 1 98.25 193 ILE B CA 1
ATOM 5065 C C . ILE B 1 193 ? 15.359 13.07 1.696 1 98.25 193 ILE B C 1
ATOM 5067 O O . ILE B 1 193 ? 15.148 12.93 0.49 1 98.25 193 ILE B O 1
ATOM 5071 N N . ARG B 1 194 ? 15.641 12.008 2.455 1 97.38 194 ARG B N 1
ATOM 5072 C CA . ARG B 1 194 ? 15.836 10.664 1.929 1 97.38 194 ARG B CA 1
ATOM 5073 C C . ARG B 1 194 ? 14.609 10.195 1.151 1 97.38 194 ARG B C 1
ATOM 5075 O O . ARG B 1 194 ? 14.734 9.391 0.223 1 97.38 194 ARG B O 1
ATOM 5082 N N . GLN B 1 195 ? 13.445 10.695 1.5 1 96.88 195 GLN B N 1
ATOM 5083 C CA . GLN B 1 195 ? 12.195 10.266 0.888 1 96.88 195 GLN B CA 1
ATOM 5084 C C . GLN B 1 195 ? 12.156 10.633 -0.593 1 96.88 195 GLN B C 1
ATOM 5086 O O . GLN B 1 195 ? 11.469 9.984 -1.381 1 96.88 195 GLN B O 1
ATOM 5091 N N . LEU B 1 196 ? 12.914 11.656 -0.974 1 98.25 196 LEU B N 1
ATOM 5092 C CA . LEU B 1 196 ? 13.047 12.047 -2.373 1 98.25 196 LEU B CA 1
ATOM 5093 C C . LEU B 1 196 ? 14.375 11.578 -2.945 1 98.25 196 LEU B C 1
ATOM 5095 O O . LEU B 1 196 ? 14.445 11.172 -4.105 1 98.25 196 LEU B O 1
ATOM 5099 N N . TYR B 1 197 ? 15.406 11.578 -2.148 1 98.56 197 TYR B N 1
ATOM 5100 C CA . TYR B 1 197 ? 16.766 11.383 -2.635 1 98.56 197 TYR B CA 1
ATOM 5101 C C . TYR B 1 197 ? 17.016 9.922 -3 1 98.56 197 TYR B C 1
ATOM 5103 O O . TYR B 1 197 ? 17.609 9.625 -4.039 1 98.56 197 TYR B O 1
ATOM 5111 N N . PHE B 1 198 ? 16.625 9 -2.113 1 98.06 198 PHE B N 1
ATOM 5112 C CA . PHE B 1 198 ? 16.875 7.59 -2.377 1 98.06 198 PHE B CA 1
ATOM 5113 C C . PHE B 1 198 ? 16.156 7.137 -3.643 1 98.06 198 PHE B C 1
ATOM 5115 O O . PHE B 1 198 ? 16.766 6.516 -4.516 1 98.06 198 PHE B O 1
ATOM 5122 N N . PRO B 1 199 ? 14.875 7.465 -3.793 1 97.94 199 PRO B N 1
ATOM 5123 C CA . PRO B 1 199 ? 14.227 7.137 -5.062 1 97.94 199 PRO B CA 1
ATOM 5124 C C . PRO B 1 199 ? 14.898 7.801 -6.262 1 97.94 199 PRO B C 1
ATOM 5126 O O . PRO B 1 199 ? 15.016 7.184 -7.324 1 97.94 199 PRO B O 1
ATOM 5129 N N . TYR B 1 200 ? 15.312 9.062 -6.109 1 98.38 200 TYR B N 1
ATOM 5130 C CA . TYR B 1 200 ? 16.016 9.789 -7.16 1 98.38 200 TYR B CA 1
ATOM 5131 C C . TYR B 1 200 ? 17.25 9.039 -7.613 1 98.38 200 TYR B C 1
ATOM 5133 O O . TYR B 1 200 ? 17.453 8.812 -8.812 1 98.38 200 TYR B O 1
ATOM 5141 N N . ARG B 1 201 ? 18.031 8.594 -6.695 1 97.81 201 ARG B N 1
ATOM 5142 C CA . ARG B 1 201 ? 19.281 7.891 -6.996 1 97.81 201 ARG B CA 1
ATOM 5143 C C . ARG B 1 201 ? 19 6.551 -7.668 1 97.81 201 ARG B C 1
ATOM 5145 O O . ARG B 1 201 ? 19.719 6.145 -8.578 1 97.81 201 ARG B O 1
ATOM 5152 N N . LEU B 1 202 ? 18.031 5.863 -7.195 1 96.25 202 LEU B N 1
ATOM 5153 C CA . LEU B 1 202 ? 17.656 4.586 -7.785 1 96.25 202 LEU B CA 1
ATOM 5154 C C . LEU B 1 202 ? 17.281 4.758 -9.258 1 96.25 202 LEU B C 1
ATOM 5156 O O . LEU B 1 202 ? 17.812 4.055 -10.117 1 96.25 202 LEU B O 1
ATOM 5160 N N . TRP B 1 203 ? 16.469 5.73 -9.555 1 96.12 203 TRP B N 1
ATOM 5161 C CA . TRP B 1 203 ? 15.867 5.84 -10.883 1 96.12 203 TRP B CA 1
ATOM 5162 C C . TRP B 1 203 ? 16.812 6.555 -11.844 1 96.12 203 TRP B C 1
ATOM 5164 O O . TRP B 1 203 ? 16.688 6.41 -13.062 1 96.12 203 TRP B O 1
ATOM 5174 N N . CYS B 1 204 ? 17.75 7.312 -11.32 1 95.38 204 CYS B N 1
ATOM 5175 C CA . CYS B 1 204 ? 18.781 7.906 -12.172 1 95.38 204 CYS B CA 1
ATOM 5176 C C . CYS B 1 204 ? 19.547 6.828 -12.93 1 95.38 204 CYS B C 1
ATOM 5178 O O . CYS B 1 204 ? 19.984 7.055 -14.062 1 95.38 204 CYS B O 1
ATOM 5180 N N . GLU B 1 205 ? 19.594 5.695 -12.352 1 93.12 205 GLU B N 1
ATOM 5181 C CA . GLU B 1 205 ? 20.344 4.605 -12.969 1 93.12 205 GLU B CA 1
ATOM 5182 C C . GLU B 1 205 ? 19.453 3.766 -13.875 1 93.12 205 GLU B C 1
ATOM 5184 O O . GLU B 1 205 ? 19.953 3 -14.703 1 93.12 205 GLU B O 1
ATOM 5189 N N . ARG B 1 206 ? 18.25 3.955 -13.852 1 92.19 206 ARG B N 1
ATOM 5190 C CA . ARG B 1 206 ? 17.328 3.051 -14.523 1 92.19 206 ARG B CA 1
ATOM 5191 C C . ARG B 1 206 ? 16.766 3.686 -15.789 1 92.19 206 ARG B C 1
ATOM 5193 O O . ARG B 1 206 ? 16.328 2.982 -16.703 1 92.19 206 ARG B O 1
ATOM 5200 N N . VAL B 1 207 ? 16.797 5.047 -15.789 1 96.31 207 VAL B N 1
ATOM 5201 C CA . VAL B 1 207 ? 16.109 5.711 -16.891 1 96.31 207 VAL B CA 1
ATOM 5202 C C . VAL B 1 207 ? 17.016 6.773 -17.5 1 96.31 207 VAL B C 1
ATOM 5204 O O . VAL B 1 207 ? 18 7.191 -16.891 1 96.31 207 VAL B O 1
ATOM 5207 N N . ARG B 1 208 ? 16.688 7.242 -18.75 1 95.81 208 ARG B N 1
ATOM 5208 C CA . ARG B 1 208 ? 17.406 8.297 -19.453 1 95.81 208 ARG B CA 1
ATOM 5209 C C . ARG B 1 208 ? 16.656 9.625 -19.359 1 95.81 208 ARG B C 1
ATOM 5211 O O . ARG B 1 208 ? 17.266 10.688 -19.344 1 95.81 208 ARG B O 1
ATOM 5218 N N . LYS B 1 209 ? 15.281 9.562 -19.297 1 96.75 209 LYS B N 1
ATOM 5219 C CA . LYS B 1 209 ? 14.477 10.773 -19.156 1 96.75 209 LYS B CA 1
ATOM 5220 C C . LYS B 1 209 ? 14.859 11.539 -17.875 1 96.75 209 LYS B C 1
ATOM 5222 O O . LYS B 1 209 ? 15.234 10.93 -16.875 1 96.75 209 LYS B O 1
ATOM 5227 N N . PRO B 1 210 ? 14.758 12.859 -17.984 1 97.75 210 PRO B N 1
ATOM 5228 C CA . PRO B 1 210 ? 14.984 13.617 -16.75 1 97.75 210 PRO B CA 1
ATOM 5229 C C . PRO B 1 210 ? 14.016 13.234 -15.633 1 97.75 210 PRO B C 1
ATOM 5231 O O . PRO B 1 210 ? 12.859 12.906 -15.906 1 97.75 210 PRO B O 1
ATOM 5234 N N . ILE B 1 211 ? 14.523 13.344 -14.398 1 98.38 211 ILE B N 1
ATOM 5235 C CA . ILE B 1 211 ? 13.703 13 -13.242 1 98.38 211 ILE B CA 1
ATOM 5236 C C . ILE B 1 211 ? 13.273 14.281 -12.523 1 98.38 211 ILE B C 1
ATOM 5238 O O . ILE B 1 211 ? 14.109 15.125 -12.195 1 98.38 211 ILE B O 1
ATOM 5242 N N . ARG B 1 212 ? 12.008 14.461 -12.336 1 98.62 212 ARG B N 1
ATOM 5243 C CA . ARG B 1 212 ? 11.445 15.578 -11.578 1 98.62 212 ARG B CA 1
ATOM 5244 C C . ARG B 1 212 ? 10.891 15.102 -10.242 1 98.62 212 ARG B C 1
ATOM 5246 O O . ARG B 1 212 ? 10.219 14.07 -10.172 1 98.62 212 ARG B O 1
ATOM 5253 N N . LEU B 1 213 ? 11.211 15.812 -9.141 1 98.81 213 LEU B N 1
ATOM 5254 C CA . LEU B 1 213 ? 10.844 15.414 -7.781 1 98.81 213 LEU B CA 1
ATOM 5255 C C . LEU B 1 213 ? 9.75 16.312 -7.227 1 98.81 213 LEU B C 1
ATOM 5257 O O . LEU B 1 213 ? 9.914 17.531 -7.176 1 98.81 213 LEU B O 1
ATOM 5261 N N . VAL B 1 214 ? 8.633 15.688 -6.789 1 98.75 214 VAL B N 1
ATOM 5262 C CA . VAL B 1 214 ? 7.492 16.469 -6.297 1 98.75 214 VAL B CA 1
ATOM 5263 C C . VAL B 1 214 ? 7.137 16.016 -4.883 1 98.75 214 VAL B C 1
ATOM 5265 O O . VAL B 1 214 ? 7.039 14.82 -4.609 1 98.75 214 VAL B O 1
ATOM 5268 N N . PHE B 1 215 ? 7.051 16.891 -3.98 1 97.94 215 PHE B N 1
ATOM 5269 C CA . PHE B 1 215 ? 6.492 16.672 -2.65 1 97.94 215 PHE B CA 1
ATOM 5270 C C . PHE B 1 215 ? 5.086 17.25 -2.555 1 97.94 215 PHE B C 1
ATOM 5272 O O . PHE B 1 215 ? 4.871 18.438 -2.807 1 97.94 215 PHE B O 1
ATOM 5279 N N . SER B 1 216 ? 4.141 16.375 -2.205 1 96.5 216 SER B N 1
ATOM 5280 C CA . SER B 1 216 ? 2.744 16.797 -2.141 1 96.5 216 SER B CA 1
ATOM 5281 C C . SER B 1 216 ? 2.203 16.703 -0.718 1 96.5 216 SER B C 1
ATOM 5283 O O . SER B 1 216 ? 2.359 15.664 -0.06 1 96.5 216 SER B O 1
ATOM 5285 N N . GLN B 1 217 ? 1.627 17.75 -0.289 1 92.12 217 GLN B N 1
ATOM 5286 C CA . GLN B 1 217 ? 0.876 17.75 0.962 1 92.12 217 GLN B CA 1
ATOM 5287 C C . GLN B 1 217 ? -0.587 18.109 0.726 1 92.12 217 GLN B C 1
ATOM 5289 O O . GLN B 1 217 ? -0.885 19.141 0.114 1 92.12 217 GLN B O 1
ATOM 5294 N N . TYR B 1 218 ? -1.422 17.266 1.098 1 91.12 218 TYR B N 1
ATOM 5295 C CA . TYR B 1 218 ? -2.846 17.578 1.051 1 91.12 218 TYR B CA 1
ATOM 5296 C C . TYR B 1 218 ? -3.387 17.859 2.445 1 91.12 218 TYR B C 1
ATOM 5298 O O . TYR B 1 218 ? -3.695 16.938 3.203 1 91.12 218 TYR B O 1
ATOM 5306 N N . ILE B 1 219 ? -3.52 19.156 2.668 1 85.31 219 ILE B N 1
ATOM 5307 C CA . ILE B 1 219 ? -3.902 19.625 3.992 1 85.31 219 ILE B CA 1
ATOM 5308 C C . ILE B 1 219 ? -5.066 20.609 3.869 1 85.31 219 ILE B C 1
ATOM 5310 O O . ILE B 1 219 ? -5.012 21.547 3.068 1 85.31 219 ILE B O 1
ATOM 5314 N N . ASP B 1 220 ? -6.098 20.438 4.637 1 81.62 220 ASP B N 1
ATOM 5315 C CA . ASP B 1 220 ? -7.223 21.359 4.668 1 81.62 220 ASP B CA 1
ATOM 5316 C C . ASP B 1 220 ? -7.809 21.562 3.273 1 81.62 220 ASP B C 1
ATOM 5318 O O . ASP B 1 220 ? -8.008 22.703 2.84 1 81.62 220 ASP B O 1
ATOM 5322 N N . SER B 1 221 ? -7.91 20.516 2.508 1 86.69 221 SER B N 1
ATOM 5323 C CA . SER B 1 221 ? -8.523 20.484 1.187 1 86.69 221 SER B CA 1
ATOM 5324 C C . SER B 1 221 ? -7.703 21.266 0.169 1 86.69 221 SER B C 1
ATOM 5326 O O . SER B 1 221 ? -8.234 21.734 -0.842 1 86.69 221 SER B O 1
ATOM 5328 N N . ILE B 1 222 ? -6.48 21.484 0.497 1 88.75 222 ILE B N 1
ATOM 5329 C CA . ILE B 1 222 ? -5.59 22.188 -0.42 1 88.75 222 ILE B CA 1
ATOM 5330 C C . ILE B 1 222 ? -4.367 21.312 -0.714 1 88.75 222 ILE B C 1
ATOM 5332 O O . ILE B 1 222 ? -3.754 20.766 0.203 1 88.75 222 ILE B O 1
ATOM 5336 N N . TYR B 1 223 ? -4.078 21.188 -1.993 1 92.69 223 TYR B N 1
ATOM 5337 C CA . TYR B 1 223 ? -2.803 20.609 -2.4 1 92.69 223 TYR B CA 1
ATOM 5338 C C . TYR B 1 223 ? -1.681 21.641 -2.309 1 92.69 223 TYR B C 1
ATOM 5340 O O . TYR B 1 223 ? -1.753 22.703 -2.928 1 92.69 223 TYR B O 1
ATOM 5348 N N . HIS B 1 224 ? -0.756 21.375 -1.514 1 92.75 224 HIS B N 1
ATOM 5349 C CA . HIS B 1 224 ? 0.511 22.094 -1.565 1 92.75 224 HIS B CA 1
ATOM 5350 C C . HIS B 1 224 ? 1.576 21.281 -2.295 1 92.75 224 HIS B C 1
ATOM 5352 O O . HIS B 1 224 ? 2.08 20.297 -1.764 1 92.75 224 HIS B O 1
ATOM 5358 N N . LEU B 1 225 ? 1.902 21.75 -3.494 1 96.38 225 LEU B N 1
ATOM 5359 C CA . LEU B 1 225 ? 2.869 21.016 -4.305 1 96.38 225 LEU B CA 1
ATOM 5360 C C . LEU B 1 225 ? 4.207 21.75 -4.34 1 96.38 225 LEU B C 1
ATOM 5362 O O . LEU B 1 225 ? 4.25 22.969 -4.516 1 96.38 225 LEU B O 1
ATOM 5366 N N . TYR B 1 226 ? 5.25 21.031 -4.117 1 97.19 226 TYR B N 1
ATOM 5367 C CA . TYR B 1 226 ? 6.617 21.531 -4.164 1 97.19 226 TYR B CA 1
ATOM 5368 C C . TYR B 1 226 ? 7.465 20.703 -5.129 1 97.19 226 TYR B C 1
ATOM 5370 O O . TYR B 1 226 ? 7.477 19.469 -5.062 1 97.19 226 TYR B O 1
ATOM 5378 N N . GLU B 1 227 ? 8.109 21.344 -6.031 1 98.44 227 GLU B N 1
ATOM 5379 C CA . GLU B 1 227 ? 9.086 20.688 -6.883 1 98.44 227 GLU B CA 1
ATOM 5380 C C . GLU B 1 227 ? 10.508 20.953 -6.406 1 98.44 227 GLU B C 1
ATOM 5382 O O . GLU B 1 227 ? 10.891 22.109 -6.223 1 98.44 227 GLU B O 1
ATOM 5387 N N . TYR B 1 228 ? 11.25 19.906 -6.188 1 98.62 228 TYR B N 1
ATOM 5388 C CA . TYR B 1 228 ? 12.633 20.031 -5.746 1 98.62 228 TYR B CA 1
ATOM 5389 C C . TYR B 1 228 ? 13.586 19.438 -6.777 1 98.62 228 TYR B C 1
ATOM 5391 O O . TYR B 1 228 ? 13.172 18.688 -7.652 1 98.62 228 TYR B O 1
ATOM 5399 N N . GLU B 1 229 ? 14.812 19.797 -6.668 1 98.44 229 GLU B N 1
ATOM 5400 C CA . GLU B 1 229 ? 15.906 19.234 -7.465 1 98.44 229 GLU B CA 1
ATOM 5401 C C . GLU B 1 229 ? 17.188 19.156 -6.648 1 98.44 229 GLU B C 1
ATOM 5403 O O . GLU B 1 229 ? 17.344 19.844 -5.641 1 98.44 229 GLU B O 1
ATOM 5408 N N . PHE B 1 230 ? 18.016 18.203 -6.996 1 98.5 230 PHE B N 1
ATOM 5409 C CA . PHE B 1 230 ? 19.375 18.141 -6.457 1 98.5 230 PHE B CA 1
ATOM 5410 C C . PHE B 1 230 ? 20.375 18.734 -7.445 1 98.5 230 PHE B C 1
ATOM 5412 O O . PHE B 1 230 ? 20.453 18.297 -8.594 1 98.5 230 PHE B O 1
ATOM 5419 N N . ALA B 1 231 ? 21.125 19.688 -7.02 1 97.88 231 ALA B N 1
ATOM 5420 C CA . ALA B 1 231 ? 22.109 20.328 -7.883 1 97.88 231 ALA B CA 1
ATOM 5421 C C . ALA B 1 231 ? 23.188 19.344 -8.32 1 97.88 231 ALA B C 1
ATOM 5423 O O . ALA B 1 231 ? 23.688 19.406 -9.453 1 97.88 231 ALA B O 1
ATOM 5424 N N . LYS B 1 232 ? 23.578 18.484 -7.414 1 97.38 232 LYS B N 1
ATOM 5425 C CA . LYS B 1 232 ? 24.547 17.422 -7.68 1 97.38 232 LYS B CA 1
ATOM 5426 C C . LYS B 1 232 ? 23.984 16.062 -7.277 1 97.38 232 LYS B C 1
ATOM 5428 O O . LYS B 1 232 ? 23.531 15.891 -6.148 1 97.38 232 LYS B O 1
ATOM 5433 N N . GLU B 1 233 ? 24.125 15.141 -8.117 1 96.88 233 GLU B N 1
ATOM 5434 C CA . GLU B 1 233 ? 23.531 13.82 -7.938 1 96.88 233 GLU B CA 1
ATOM 5435 C C . GLU B 1 233 ? 24.062 13.133 -6.684 1 96.88 233 GLU B C 1
ATOM 5437 O O . GLU B 1 233 ? 23.312 12.461 -5.969 1 96.88 233 GLU B O 1
ATOM 5442 N N . ASP B 1 234 ? 25.344 13.32 -6.375 1 97.69 234 ASP B N 1
ATOM 5443 C CA . ASP B 1 234 ? 25.953 12.586 -5.273 1 97.69 234 ASP B CA 1
ATOM 5444 C C . ASP B 1 234 ? 26.047 13.461 -4.023 1 97.69 234 ASP B C 1
ATOM 5446 O O . ASP B 1 234 ? 26.844 13.18 -3.125 1 97.69 234 ASP B O 1
ATOM 5450 N N . ASP B 1 235 ? 25.328 14.547 -4.047 1 98.38 235 ASP B N 1
ATOM 5451 C CA . ASP B 1 235 ? 25.281 15.438 -2.887 1 98.38 235 ASP B CA 1
ATOM 5452 C C . ASP B 1 235 ? 23.875 15.523 -2.307 1 98.38 235 ASP B C 1
ATOM 5454 O O . ASP B 1 235 ? 23.062 16.328 -2.768 1 98.38 235 ASP B O 1
ATOM 5458 N N . TYR B 1 236 ? 23.688 14.898 -1.227 1 98.19 236 TYR B N 1
ATOM 5459 C CA . TYR B 1 236 ? 22.438 14.781 -0.495 1 98.19 236 TYR B CA 1
ATOM 5460 C C . TYR B 1 236 ? 21.922 16.156 -0.076 1 98.19 236 TYR B C 1
ATOM 5462 O O . TYR B 1 236 ? 20.719 16.406 -0.081 1 98.19 236 TYR B O 1
ATOM 5470 N N . SER B 1 237 ? 22.781 17.016 0.178 1 98.19 237 SER B N 1
ATOM 5471 C CA . SER B 1 237 ? 22.469 18.312 0.783 1 98.19 237 SER B CA 1
ATOM 5472 C C . SER B 1 237 ? 22.266 19.391 -0.28 1 98.19 237 SER B C 1
ATOM 5474 O O . SER B 1 237 ? 22 20.547 0.044 1 98.19 237 SER B O 1
ATOM 5476 N N . SER B 1 238 ? 22.297 19.047 -1.552 1 98.31 238 SER B N 1
ATOM 5477 C CA . SER B 1 238 ? 22.234 20.047 -2.613 1 98.31 238 SER B CA 1
ATOM 5478 C C . SER B 1 238 ? 20.797 20.297 -3.057 1 98.31 238 SER B C 1
ATOM 5480 O O . SER B 1 238 ? 20.562 20.922 -4.094 1 98.31 238 SER B O 1
ATOM 5482 N N . ILE B 1 239 ? 19.875 19.781 -2.283 1 98.31 239 ILE B N 1
ATOM 5483 C CA . ILE B 1 239 ? 18.453 19.906 -2.605 1 98.31 239 ILE B CA 1
ATOM 5484 C C . ILE B 1 239 ? 18.047 21.375 -2.582 1 98.31 239 ILE B C 1
ATOM 5486 O O . ILE B 1 239 ? 18.516 22.141 -1.726 1 98.31 239 ILE B O 1
ATOM 5490 N N . HIS B 1 240 ? 17.25 21.766 -3.51 1 97.56 240 HIS B N 1
ATOM 5491 C CA . HIS B 1 240 ? 16.688 23.109 -3.506 1 97.56 240 HIS B CA 1
ATOM 5492 C C . HIS B 1 240 ? 15.312 23.141 -4.168 1 97.56 240 HIS B C 1
ATOM 5494 O O . HIS B 1 240 ? 15 22.281 -5.008 1 97.56 240 HIS B O 1
ATOM 5500 N N . LEU B 1 241 ? 14.516 24.109 -3.832 1 97.19 241 LEU B N 1
ATOM 5501 C CA . LEU B 1 241 ? 13.156 24.281 -4.32 1 97.19 241 LEU B CA 1
ATOM 5502 C C . LEU B 1 241 ? 13.148 24.938 -5.699 1 97.19 241 LEU B C 1
ATOM 5504 O O . LEU B 1 241 ? 13.852 25.922 -5.926 1 97.19 241 LEU B O 1
ATOM 5508 N N . ILE B 1 242 ? 12.391 24.422 -6.648 1 97.25 242 ILE B N 1
ATOM 5509 C CA . ILE B 1 242 ? 12.273 24.938 -8.008 1 97.25 242 ILE B CA 1
ATOM 5510 C C . ILE B 1 242 ? 11.023 25.797 -8.117 1 97.25 242 ILE B C 1
ATOM 5512 O O . ILE B 1 242 ? 11.07 26.906 -8.656 1 97.25 242 ILE B O 1
ATOM 5516 N N . GLN B 1 243 ? 9.891 25.203 -7.66 1 95.94 243 GLN B N 1
ATOM 5517 C CA . GLN B 1 243 ? 8.617 25.906 -7.715 1 95.94 243 GLN B CA 1
ATOM 5518 C C . GLN B 1 243 ? 7.625 25.328 -6.707 1 95.94 243 GLN B C 1
ATOM 5520 O O . GLN B 1 243 ? 7.84 24.234 -6.18 1 95.94 243 GLN B O 1
ATOM 5525 N N . GLN B 1 244 ? 6.617 26.047 -6.426 1 95.12 244 GLN B N 1
ATOM 5526 C CA . GLN B 1 244 ? 5.527 25.641 -5.555 1 95.12 244 GLN B CA 1
ATOM 5527 C C . GLN B 1 244 ? 4.199 26.234 -6.004 1 95.12 244 GLN B C 1
ATOM 5529 O O . GLN B 1 244 ? 4.168 27.344 -6.539 1 95.12 244 GLN B O 1
ATOM 5534 N N . ARG B 1 245 ? 3.16 25.484 -5.879 1 93.44 245 ARG B N 1
ATOM 5535 C CA . ARG B 1 245 ? 1.812 25.938 -6.203 1 93.44 245 ARG B CA 1
ATOM 5536 C C . ARG B 1 245 ? 0.774 25.25 -5.32 1 93.44 245 ARG B C 1
ATOM 5538 O O . ARG B 1 245 ? 1.013 24.156 -4.809 1 93.44 245 ARG B O 1
ATOM 5545 N N . ASN B 1 246 ? -0.347 25.906 -5.133 1 91.88 246 ASN B N 1
ATOM 5546 C CA . ASN B 1 246 ? -1.464 25.359 -4.363 1 91.88 246 ASN B CA 1
ATOM 5547 C C . ASN B 1 246 ? -2.697 25.156 -5.238 1 91.88 246 ASN B C 1
ATOM 5549 O O . ASN B 1 246 ? -2.977 25.969 -6.125 1 91.88 246 ASN B O 1
ATOM 5553 N N . TYR B 1 247 ? -3.357 24.031 -5.047 1 92.62 247 TYR B N 1
ATOM 5554 C CA . TYR B 1 247 ? -4.582 23.703 -5.77 1 92.62 247 TYR B CA 1
ATOM 5555 C C . TYR B 1 247 ? -5.691 23.312 -4.809 1 92.62 247 TYR B C 1
ATOM 5557 O O . TYR B 1 247 ? -5.426 22.781 -3.723 1 92.62 247 TYR B O 1
ATOM 5565 N N . SER B 1 248 ? -6.918 23.547 -5.152 1 91.31 248 SER B N 1
ATOM 5566 C CA . SER B 1 248 ? -8.062 23.094 -4.371 1 91.31 248 SER B CA 1
ATOM 5567 C C . SER B 1 248 ? -9.258 22.781 -5.266 1 91.31 248 SER B C 1
ATOM 5569 O O . SER B 1 248 ? -9.422 23.406 -6.316 1 91.31 248 SER B O 1
ATOM 5571 N N . PHE B 1 249 ? -10.055 21.844 -4.848 1 92.06 249 PHE B N 1
ATOM 5572 C CA . PHE B 1 249 ? -11.289 21.531 -5.551 1 92.06 249 PHE B CA 1
ATOM 5573 C C . PHE B 1 249 ? -12.438 22.391 -5.047 1 92.06 249 PHE B C 1
ATOM 5575 O O . PHE B 1 249 ? -13.562 22.281 -5.547 1 92.06 249 PHE B O 1
ATOM 5582 N N . GLN B 1 250 ? -12.18 23.188 -4.098 1 85.5 250 GLN B N 1
ATOM 5583 C CA . GLN B 1 250 ? -13.188 24.047 -3.492 1 85.5 250 GLN B CA 1
ATOM 5584 C C . GLN B 1 250 ? -12.773 25.516 -3.578 1 85.5 250 GLN B C 1
ATOM 5586 O O . GLN B 1 250 ? -11.586 25.844 -3.506 1 85.5 250 GLN B O 1
ATOM 5591 N N . SER B 1 251 ? -13.828 26.281 -3.793 1 79.06 251 SER B N 1
ATOM 5592 C CA . SER B 1 251 ? -13.547 27.719 -3.707 1 79.06 251 SER B CA 1
ATOM 5593 C C . SER B 1 251 ? -13.188 28.125 -2.281 1 79.06 251 SER B C 1
ATOM 5595 O O . SER B 1 251 ? -13.82 27.672 -1.323 1 79.06 251 SER B O 1
ATOM 5597 N N . SER B 1 252 ? -12.125 28.781 -2.115 1 72.56 252 SER B N 1
ATOM 5598 C CA . SER B 1 252 ? -11.641 29.141 -0.785 1 72.56 252 SER B CA 1
ATOM 5599 C C . SER B 1 252 ? -11.547 30.656 -0.618 1 72.56 252 SER B C 1
ATOM 5601 O O . SER B 1 252 ? -10.93 31.141 0.331 1 72.56 252 SER B O 1
ATOM 5603 N N . ALA B 1 253 ? -12.258 31.344 -1.413 1 78.06 253 ALA B N 1
ATOM 5604 C CA . ALA B 1 253 ? -12.039 32.781 -1.415 1 78.06 253 ALA B CA 1
ATOM 5605 C C . ALA B 1 253 ? -12.609 33.438 -0.152 1 78.06 253 ALA B C 1
ATOM 5607 O O . ALA B 1 253 ? -13.82 33.406 0.077 1 78.06 253 ALA B O 1
ATOM 5608 N N . ILE B 1 254 ? -11.719 33.875 0.725 1 86.38 254 ILE B N 1
ATOM 5609 C CA . ILE B 1 254 ? -12.047 34.625 1.935 1 86.38 254 ILE B CA 1
ATOM 5610 C C . ILE B 1 254 ? -11.422 36 1.871 1 86.38 254 ILE B C 1
ATOM 5612 O O . ILE B 1 254 ? -10.25 36.156 1.508 1 86.38 254 ILE B O 1
ATOM 5616 N N . SER B 1 255 ? -12.219 37.062 2.115 1 88.06 255 SER B N 1
ATOM 5617 C CA . SER B 1 255 ? -11.727 38.438 2.105 1 88.06 255 SER B CA 1
ATOM 5618 C C . SER B 1 255 ? -11.555 38.969 3.523 1 88.06 255 SER B C 1
ATOM 5620 O O . SER B 1 255 ? -12.07 38.375 4.48 1 88.06 255 SER B O 1
ATOM 5622 N N . TRP B 1 256 ? -10.859 40.062 3.57 1 90.06 256 TRP B N 1
ATOM 5623 C CA . TRP B 1 256 ? -10.719 40.75 4.855 1 90.06 256 TRP B CA 1
ATOM 5624 C C . TRP B 1 256 ? -12.07 41.219 5.363 1 90.06 256 TRP B C 1
ATOM 5626 O O . TRP B 1 256 ? -12.312 41.25 6.574 1 90.06 256 TRP B O 1
ATOM 5636 N N . ASP B 1 257 ? -12.906 41.5 4.438 1 91.75 257 ASP B N 1
ATOM 5637 C CA . ASP B 1 257 ? -14.258 41.906 4.809 1 91.75 257 ASP B CA 1
ATOM 5638 C C . ASP B 1 257 ? -15.016 40.781 5.5 1 91.75 257 ASP B C 1
ATOM 5640 O O . ASP B 1 257 ? -15.805 41.031 6.414 1 91.75 257 ASP B O 1
ATOM 5644 N N . ASP B 1 258 ? -14.805 39.625 5.043 1 93.12 258 ASP B N 1
ATOM 5645 C CA . ASP B 1 258 ? -15.43 38.469 5.684 1 93.12 258 ASP B CA 1
ATOM 5646 C C . ASP B 1 258 ? -14.984 38.344 7.141 1 93.12 258 ASP B C 1
ATOM 5648 O O . ASP B 1 258 ? -15.812 38.094 8.023 1 93.12 258 ASP B O 1
ATOM 5652 N N . ILE B 1 259 ? -13.727 38.5 7.367 1 93.12 259 ILE B N 1
ATOM 5653 C CA . ILE B 1 259 ? -13.164 38.375 8.703 1 93.12 259 ILE B CA 1
ATOM 5654 C C . ILE B 1 259 ? -13.688 39.5 9.586 1 93.12 259 ILE B C 1
ATOM 5656 O O . ILE B 1 259 ? -14.062 39.281 10.742 1 93.12 259 ILE B O 1
ATOM 5660 N N . GLN B 1 260 ? -13.734 40.688 9.039 1 93.5 260 GLN B N 1
ATOM 5661 C CA . GLN B 1 260 ? -14.25 41.844 9.773 1 93.5 260 GLN B CA 1
ATOM 5662 C C . GLN B 1 260 ? -15.703 41.625 10.172 1 93.5 260 GLN B C 1
ATOM 5664 O O . GLN B 1 260 ? -16.109 41.969 11.289 1 93.5 260 GLN B O 1
ATOM 5669 N N . ARG B 1 261 ? -16.453 41.094 9.297 1 95.06 261 ARG B N 1
ATOM 5670 C CA . ARG B 1 261 ? -17.844 40.812 9.578 1 95.06 261 ARG B CA 1
ATOM 5671 C C . ARG B 1 261 ? -18 39.844 10.742 1 95.06 261 ARG B C 1
ATOM 5673 O O . ARG B 1 261 ? -18.891 40 11.578 1 95.06 261 ARG B O 1
ATOM 5680 N N . ILE B 1 262 ? -17.141 38.875 10.766 1 95.12 262 ILE B N 1
ATOM 5681 C CA . ILE B 1 262 ? -17.188 37.875 11.836 1 95.12 262 ILE B CA 1
ATOM 5682 C C . ILE B 1 262 ? -16.859 38.531 13.172 1 95.12 262 ILE B C 1
ATOM 5684 O O . ILE B 1 262 ? -17.531 38.281 14.18 1 95.12 262 ILE B O 1
ATOM 5688 N N . ILE B 1 263 ? -15.898 39.375 13.18 1 93.94 263 ILE B N 1
ATOM 5689 C CA . ILE B 1 263 ? -15.484 40.062 14.398 1 93.94 263 ILE B CA 1
ATOM 5690 C C . ILE B 1 263 ? -16.609 41 14.875 1 93.94 263 ILE B C 1
ATOM 5692 O O . ILE B 1 263 ? -16.906 41.031 16.078 1 93.94 263 ILE B O 1
ATOM 5696 N N . ASP B 1 264 ? -17.234 41.625 13.953 1 93.94 264 ASP B N 1
ATOM 5697 C CA . ASP B 1 264 ? -18.266 42.625 14.273 1 93.94 264 ASP B CA 1
ATOM 5698 C C . ASP B 1 264 ? -19.531 41.906 14.758 1 93.94 264 ASP B C 1
ATOM 5700 O O . ASP B 1 264 ? -20.25 42.438 15.617 1 93.94 264 ASP B O 1
ATOM 5704 N N . SER B 1 265 ? -19.766 40.812 14.266 1 94 265 SER B N 1
ATOM 5705 C CA . SER B 1 265 ? -21.047 40.125 14.516 1 94 265 SER B CA 1
ATOM 5706 C C . SER B 1 265 ? -20.953 39.188 15.703 1 94 265 SER B C 1
ATOM 5708 O O . SER B 1 265 ? -21.953 38.625 16.141 1 94 265 SER B O 1
ATOM 5710 N N . ASN B 1 266 ? -19.75 39 16.188 1 91.31 266 ASN B N 1
ATOM 5711 C CA . ASN B 1 266 ? -19.578 38.031 17.281 1 91.31 266 ASN B CA 1
ATOM 5712 C C . ASN B 1 266 ? -18.859 38.688 18.469 1 91.31 266 ASN B C 1
ATOM 5714 O O . ASN B 1 266 ? -17.688 39.031 18.391 1 91.31 266 ASN B O 1
ATOM 5718 N N . SER B 1 267 ? -19.594 38.75 19.547 1 90.75 267 SER B N 1
ATOM 5719 C CA . SER B 1 267 ? -18.969 39.219 20.781 1 90.75 267 SER B CA 1
ATOM 5720 C C . SER B 1 267 ? -18.25 38.094 21.516 1 90.75 267 SER B C 1
ATOM 5722 O O . SER B 1 267 ? -18.75 36.969 21.562 1 90.75 267 SER B O 1
ATOM 5724 N N . PRO B 1 268 ? -17.047 38.406 22.016 1 92.62 268 PRO B N 1
ATOM 5725 C CA . PRO B 1 268 ? -16.344 37.344 22.75 1 92.62 268 PRO B CA 1
ATOM 5726 C C . PRO B 1 268 ? -17.094 36.906 23.984 1 92.62 268 PRO B C 1
ATOM 5728 O O . PRO B 1 268 ? -17.719 37.719 24.672 1 92.62 268 PRO B O 1
ATOM 5731 N N . GLU B 1 269 ? -17.062 35.625 24.25 1 92.25 269 GLU B N 1
ATOM 5732 C CA . GLU B 1 269 ? -17.859 35.031 25.328 1 92.25 269 GLU B CA 1
ATOM 5733 C C . GLU B 1 269 ? -16.953 34.438 26.406 1 92.25 269 GLU B C 1
ATOM 5735 O O . GLU B 1 269 ? -17.375 34.25 27.547 1 92.25 269 GLU B O 1
ATOM 5740 N N . ILE B 1 270 ? -15.773 34.094 26.031 1 93.81 270 ILE B N 1
ATOM 5741 C CA . ILE B 1 270 ? -14.898 33.344 26.922 1 93.81 270 ILE B CA 1
ATOM 5742 C C . ILE B 1 270 ? -13.633 34.125 27.219 1 93.81 270 ILE B C 1
ATOM 5744 O O . ILE B 1 270 ? -12.93 34.562 26.281 1 93.81 270 ILE B O 1
ATOM 5748 N N . ASP B 1 271 ? -13.273 34.344 28.406 1 91.69 271 ASP B N 1
ATOM 5749 C CA . ASP B 1 271 ? -12.117 35.188 28.75 1 91.69 271 ASP B CA 1
ATOM 5750 C C . ASP B 1 271 ? -10.891 34.344 29.031 1 91.69 271 ASP B C 1
ATOM 5752 O O . ASP B 1 271 ? -9.789 34.844 29.234 1 91.69 271 ASP B O 1
ATOM 5756 N N . ASP B 1 272 ? -11.047 33 29.062 1 92.31 272 ASP B N 1
ATOM 5757 C CA . ASP B 1 272 ? -9.961 32.031 29.203 1 92.31 272 ASP B CA 1
ATOM 5758 C C . ASP B 1 272 ? -9.25 32.188 30.547 1 92.31 272 ASP B C 1
ATOM 5760 O O . ASP B 1 272 ? -8.07 31.844 30.672 1 92.31 272 ASP B O 1
ATOM 5764 N N . ASN B 1 273 ? -9.922 32.812 31.469 1 92.38 273 ASN B N 1
ATOM 5765 C CA . ASN B 1 273 ? -9.32 32.969 32.781 1 92.38 273 ASN B CA 1
ATOM 5766 C C . ASN B 1 273 ? -9.008 31.625 33.438 1 92.38 273 ASN B C 1
ATOM 5768 O O . ASN B 1 273 ? -9.906 30.812 33.656 1 92.38 273 ASN B O 1
ATOM 5772 N N . TYR B 1 274 ? -7.793 31.484 33.781 1 89.69 274 TYR B N 1
ATOM 5773 C CA . TYR B 1 274 ? -7.285 30.234 34.312 1 89.69 274 TYR B CA 1
ATOM 5774 C C . TYR B 1 274 ? -8.102 29.766 35.5 1 89.69 274 TYR B C 1
ATOM 5776 O O . TYR B 1 274 ? -8.328 28.562 35.688 1 89.69 274 TYR B O 1
ATOM 5784 N N . ASP B 1 275 ? -8.594 30.641 36.312 1 88.12 275 ASP B N 1
ATOM 5785 C CA . ASP B 1 275 ? -9.297 30.328 37.531 1 88.12 275 ASP B CA 1
ATOM 5786 C C . ASP B 1 275 ? -10.742 29.922 37.281 1 88.12 275 ASP B C 1
ATOM 5788 O O . ASP B 1 275 ? -11.383 29.297 38.125 1 88.12 275 ASP B O 1
ATOM 5792 N N . ASP B 1 276 ? -11.266 30.234 36.094 1 87.56 276 ASP B N 1
ATOM 5793 C CA . ASP B 1 276 ? -12.695 30.078 35.844 1 87.56 276 ASP B CA 1
ATOM 5794 C C . ASP B 1 276 ? -12.961 28.906 34.906 1 87.56 276 ASP B C 1
ATOM 5796 O O . ASP B 1 276 ? -14.109 28.625 34.562 1 87.56 276 ASP B O 1
ATOM 5800 N N . THR B 1 277 ? -11.914 28.281 34.406 1 85.44 277 THR B N 1
ATOM 5801 C CA . THR B 1 277 ? -12.141 27.219 33.406 1 85.44 277 THR B CA 1
ATOM 5802 C C . THR B 1 277 ? -11.289 26 33.75 1 85.44 277 THR B C 1
ATOM 5804 O O . THR B 1 277 ? -10.227 26.109 34.344 1 85.44 277 THR B O 1
ATOM 5807 N N . SER B 1 278 ? -11.852 24.844 33.375 1 84.75 278 SER B N 1
ATOM 5808 C CA . SER B 1 278 ? -11.117 23.594 33.562 1 84.75 278 SER B CA 1
ATOM 5809 C C . SER B 1 278 ? -10.398 23.188 32.281 1 84.75 278 SER B C 1
ATOM 5811 O O . SER B 1 278 ? -9.523 22.312 32.281 1 84.75 278 SER B O 1
ATOM 5813 N N . ILE B 1 279 ? -10.664 23.859 31.234 1 85.88 279 ILE B N 1
ATOM 5814 C CA . ILE B 1 279 ? -10.008 23.562 29.969 1 85.88 279 ILE B CA 1
ATOM 5815 C C . ILE B 1 279 ? -8.703 24.359 29.859 1 85.88 279 ILE B C 1
ATOM 5817 O O . ILE B 1 279 ? -8.711 25.594 29.953 1 85.88 279 ILE B O 1
ATOM 5821 N N . PRO B 1 280 ? -7.711 23.672 29.672 1 88.44 280 PRO B N 1
ATOM 5822 C CA . PRO B 1 280 ? -6.43 24.391 29.594 1 88.44 280 PRO B CA 1
ATOM 5823 C C . PRO B 1 280 ? -6.328 25.266 28.359 1 88.44 280 PRO B C 1
ATOM 5825 O O . PRO B 1 280 ? -6.867 24.922 27.297 1 88.44 280 PRO B O 1
ATOM 5828 N N . PHE B 1 281 ? -5.594 26.391 28.484 1 93.88 281 PHE B N 1
ATOM 5829 C CA . PHE B 1 281 ? -5.301 27.266 27.344 1 93.88 281 PHE B CA 1
ATOM 5830 C C . PHE B 1 281 ? -4.469 26.547 26.297 1 93.88 281 PHE B C 1
ATOM 5832 O O . PHE B 1 281 ? -3.748 25.594 26.625 1 93.88 281 PHE B O 1
ATOM 5839 N N . ILE B 1 282 ? -4.484 26.938 25.094 1 94.19 282 ILE B N 1
ATOM 5840 C CA . ILE B 1 282 ? -3.992 26.203 23.938 1 94.19 282 ILE B CA 1
ATOM 5841 C C . ILE B 1 282 ? -2.471 26.094 24 1 94.19 282 ILE B C 1
ATOM 5843 O O . ILE B 1 282 ? -1.794 27.016 24.453 1 94.19 282 ILE B O 1
ATOM 5847 N N . GLN B 1 283 ? -1.971 24.969 23.641 1 90 283 GLN B N 1
ATOM 5848 C CA . GLN B 1 283 ? -0.558 24.672 23.438 1 90 283 GLN B CA 1
ATOM 5849 C C . GLN B 1 283 ? -0.332 23.969 22.109 1 90 283 GLN B C 1
ATOM 5851 O O . GLN B 1 283 ? 0.304 22.906 22.062 1 90 283 GLN B O 1
ATOM 5856 N N . ALA B 1 284 ? -0.917 24.469 21.031 1 91.56 284 ALA B N 1
ATOM 5857 C CA . ALA B 1 284 ? -0.874 23.938 19.672 1 91.56 284 ALA B CA 1
ATOM 5858 C C . ALA B 1 284 ? -0.526 25.047 18.672 1 91.56 284 ALA B C 1
ATOM 5860 O O . ALA B 1 284 ? -1.394 25.828 18.281 1 91.56 284 ALA B O 1
ATOM 5861 N N . ASP B 1 285 ? 0.63 25.031 18.156 1 87.44 285 ASP B N 1
ATOM 5862 C CA . ASP B 1 285 ? 1.155 26.156 17.406 1 87.44 285 ASP B CA 1
ATOM 5863 C C . ASP B 1 285 ? 0.57 26.188 15.992 1 87.44 285 ASP B C 1
ATOM 5865 O O . ASP B 1 285 ? 0.257 27.266 15.469 1 87.44 285 ASP B O 1
ATOM 5869 N N . LEU B 1 286 ? 0.478 25.031 15.453 1 86.94 286 LEU B N 1
ATOM 5870 C CA . LEU B 1 286 ? 0.043 24.969 14.062 1 86.94 286 LEU B CA 1
ATOM 5871 C C . LEU B 1 286 ? -1.446 24.656 13.969 1 86.94 286 LEU B C 1
ATOM 5873 O O . LEU B 1 286 ? -1.854 23.516 14.172 1 86.94 286 LEU B O 1
ATOM 5877 N N . PHE B 1 287 ? -2.174 25.625 13.578 1 91.62 287 PHE B N 1
ATOM 5878 C CA . PHE B 1 287 ? -3.617 25.438 13.508 1 91.62 287 PHE B CA 1
ATOM 5879 C C . PHE B 1 287 ? -3.98 24.391 12.461 1 91.62 287 PHE B C 1
ATOM 5881 O O . PHE B 1 287 ? -4.949 23.656 12.617 1 91.62 287 PHE B O 1
ATOM 5888 N N . THR B 1 288 ? -3.199 24.328 11.398 1 87.62 288 THR B N 1
ATOM 5889 C CA . THR B 1 288 ? -3.461 23.391 10.312 1 87.62 288 THR B CA 1
ATOM 5890 C C . THR B 1 288 ? -3.393 21.953 10.82 1 87.62 288 THR B C 1
ATOM 5892 O O . THR B 1 288 ? -4.098 21.062 10.32 1 87.62 288 THR B O 1
ATOM 5895 N N . ARG B 1 289 ? -2.598 21.703 11.805 1 89.62 289 ARG B N 1
ATOM 5896 C CA . ARG B 1 289 ? -2.516 20.375 12.406 1 89.62 289 ARG B CA 1
ATOM 5897 C C . ARG B 1 289 ? -3.795 20.047 13.164 1 89.62 289 ARG B C 1
ATOM 5899 O O . ARG B 1 289 ? -4.211 18.875 13.203 1 89.62 289 ARG B O 1
ATOM 5906 N N . LEU B 1 290 ? -4.27 21.062 13.758 1 92.81 290 LEU B N 1
ATOM 5907 C CA . LEU B 1 290 ? -5.543 20.859 14.438 1 92.81 290 LEU B CA 1
ATOM 5908 C C . LEU B 1 290 ? -6.641 20.5 13.445 1 92.81 290 LEU B C 1
ATOM 5910 O O . LEU B 1 290 ? -7.445 19.609 13.695 1 92.81 290 LEU B O 1
ATOM 5914 N N . ILE B 1 291 ? -6.621 21.219 12.359 1 90.94 291 ILE B N 1
ATOM 5915 C CA . ILE B 1 291 ? -7.598 20.938 11.32 1 90.94 291 ILE B CA 1
ATOM 5916 C C . ILE B 1 291 ? -7.445 19.484 10.852 1 90.94 291 ILE B C 1
ATOM 5918 O O . ILE B 1 291 ? -8.438 18.766 10.688 1 90.94 291 ILE B O 1
ATOM 5922 N N . SER B 1 292 ? -6.242 19.094 10.648 1 88.75 292 SER B N 1
ATOM 5923 C CA . SER B 1 292 ? -5.969 17.719 10.211 1 88.75 292 SER B CA 1
ATOM 5924 C C . SER B 1 292 ? -6.473 16.703 11.234 1 88.75 292 SER B C 1
ATOM 5926 O O . SER B 1 292 ? -6.98 15.648 10.859 1 88.75 292 SER B O 1
ATOM 5928 N N . LEU B 1 293 ? -6.25 17 12.453 1 91.38 293 LEU B N 1
ATOM 5929 C CA . LEU B 1 293 ? -6.73 16.109 13.508 1 91.38 293 LEU B CA 1
ATOM 5930 C C . LEU B 1 293 ? -8.25 15.992 13.461 1 91.38 293 LEU B C 1
ATOM 5932 O O . LEU B 1 293 ? -8.797 14.891 13.602 1 91.38 293 LEU B O 1
ATOM 5936 N N . ILE B 1 294 ? -8.867 17.125 13.289 1 92.19 294 ILE B N 1
ATOM 5937 C CA . ILE B 1 294 ? -10.32 17.141 13.203 1 92.19 294 ILE B CA 1
ATOM 5938 C C . ILE B 1 294 ? -10.781 16.266 12.039 1 92.19 294 ILE B C 1
ATOM 5940 O O . ILE B 1 294 ? -11.727 15.484 12.18 1 92.19 294 ILE B O 1
ATOM 5944 N N . GLU B 1 295 ? -10.117 16.406 10.961 1 87.94 295 GLU B N 1
ATOM 5945 C CA . GLU B 1 295 ? -10.438 15.609 9.789 1 87.94 295 GLU B CA 1
ATOM 5946 C C . GLU B 1 295 ? -10.234 14.117 10.055 1 87.94 295 GLU B C 1
ATOM 5948 O O . GLU B 1 295 ? -11.031 13.289 9.617 1 87.94 295 GLU B O 1
ATOM 5953 N N . GLN B 1 296 ? -9.172 13.789 10.719 1 86.62 296 GLN B N 1
ATOM 5954 C CA . GLN B 1 296 ? -8.883 12.398 11.047 1 86.62 296 GLN B CA 1
ATOM 5955 C C . GLN B 1 296 ? -9.953 11.812 11.961 1 86.62 296 GLN B C 1
ATOM 5957 O O . GLN B 1 296 ? -10.352 10.656 11.805 1 86.62 296 GLN B O 1
ATOM 5962 N N . LEU B 1 297 ? -10.375 12.586 12.93 1 89.31 297 LEU B N 1
ATOM 5963 C CA . LEU B 1 297 ? -11.383 12.133 13.883 1 89.31 297 LEU B CA 1
ATOM 5964 C C . LEU B 1 297 ? -12.742 11.969 13.203 1 89.31 297 LEU B C 1
ATOM 5966 O O . LEU B 1 297 ? -13.602 11.234 13.695 1 89.31 297 LEU B O 1
ATOM 5970 N N . ASP B 1 298 ? -12.898 12.688 12.133 1 87.56 298 ASP B N 1
ATOM 5971 C CA . ASP B 1 298 ? -14.125 12.531 11.367 1 87.56 298 ASP B CA 1
ATOM 5972 C C . ASP B 1 298 ? -14.172 11.172 10.672 1 87.56 298 ASP B C 1
ATOM 5974 O O . ASP B 1 298 ? -15.242 10.586 10.5 1 87.56 298 ASP B O 1
ATOM 5978 N N . LYS B 1 299 ? -13.125 10.695 10.312 1 76.88 299 LYS B N 1
ATOM 5979 C CA . LYS B 1 299 ? -13.008 9.422 9.609 1 76.88 299 LYS B CA 1
ATOM 5980 C C . LYS B 1 299 ? -13.039 8.25 10.578 1 76.88 299 LYS B C 1
ATOM 5982 O O . LYS B 1 299 ? -13.617 7.207 10.289 1 76.88 299 LYS B O 1
ATOM 5987 N N . VAL B 1 300 ? -12.305 8.406 11.656 1 75.88 300 VAL B N 1
ATOM 5988 C CA . VAL B 1 300 ? -12.242 7.379 12.688 1 75.88 300 VAL B CA 1
ATOM 5989 C C . VAL B 1 300 ? -12.758 7.941 14.008 1 75.88 300 VAL B C 1
ATOM 5991 O O . VAL B 1 300 ? -12.047 8.664 14.711 1 75.88 300 VAL B O 1
ATOM 5994 N N . PRO B 1 301 ? -13.922 7.402 14.203 1 78.38 301 PRO B N 1
ATOM 5995 C CA . PRO B 1 301 ? -14.492 7.953 15.438 1 78.38 301 PRO B CA 1
ATOM 5996 C C . PRO B 1 301 ? -13.82 7.406 16.688 1 78.38 301 PRO B C 1
ATOM 5998 O O . PRO B 1 301 ? -13.398 6.246 16.719 1 78.38 301 PRO B O 1
ATOM 6001 N N . ASN B 1 302 ? -13.578 8.172 17.672 1 81.5 302 ASN B N 1
ATOM 6002 C CA . ASN B 1 302 ? -13.062 7.809 18.984 1 81.5 302 ASN B CA 1
ATOM 6003 C C . ASN B 1 302 ? -11.641 7.258 18.906 1 81.5 302 ASN B C 1
ATOM 6005 O O . ASN B 1 302 ? -11.438 6.043 18.953 1 81.5 302 ASN B O 1
ATOM 6009 N N . MET B 1 303 ? -10.695 8.023 18.906 1 86.25 303 MET B N 1
ATOM 6010 C CA . MET B 1 303 ? -9.297 7.621 18.828 1 86.25 303 MET B CA 1
ATOM 6011 C C . MET B 1 303 ? -8.602 7.801 20.172 1 86.25 303 MET B C 1
ATOM 6013 O O . MET B 1 303 ? -8.875 8.766 20.891 1 86.25 303 MET B O 1
ATOM 6017 N N . THR B 1 304 ? -7.797 6.871 20.469 1 85.19 304 THR B N 1
ATOM 6018 C CA . THR B 1 304 ? -6.938 7.031 21.641 1 85.19 304 THR B CA 1
ATOM 6019 C C . THR B 1 304 ? -5.785 7.984 21.328 1 85.19 304 THR B C 1
ATOM 6021 O O . THR B 1 304 ? -5.496 8.266 20.172 1 85.19 304 THR B O 1
ATOM 6024 N N . SER B 1 305 ? -5.148 8.461 22.406 1 85.12 305 SER B N 1
ATOM 6025 C CA . SER B 1 305 ? -3.996 9.344 22.234 1 85.12 305 SER B CA 1
ATOM 6026 C C . SER B 1 305 ? -2.893 8.656 21.438 1 85.12 305 SER B C 1
ATOM 6028 O O . SER B 1 305 ? -2.209 9.297 20.625 1 85.12 305 SER B O 1
ATOM 6030 N N . ALA B 1 306 ? -2.775 7.441 21.688 1 78.19 306 ALA B N 1
ATOM 6031 C CA . ALA B 1 306 ? -1.76 6.672 20.969 1 78.19 306 ALA B CA 1
ATOM 6032 C C . ALA B 1 306 ? -2.096 6.562 19.484 1 78.19 306 ALA B C 1
ATOM 6034 O O . ALA B 1 306 ? -1.21 6.672 18.625 1 78.19 306 ALA B O 1
ATOM 6035 N N . GLU B 1 307 ? -3.338 6.355 19.172 1 82.19 307 GLU B N 1
ATOM 6036 C CA . GLU B 1 307 ? -3.793 6.27 17.797 1 82.19 307 GLU B CA 1
ATOM 6037 C C . GLU B 1 307 ? -3.617 7.602 17.062 1 82.19 307 GLU B C 1
ATOM 6039 O O . GLU B 1 307 ? -3.201 7.637 15.906 1 82.19 307 GLU B O 1
ATOM 6044 N N . ILE B 1 308 ? -3.914 8.617 17.781 1 85.19 308 ILE B N 1
ATOM 6045 C CA . ILE B 1 308 ? -3.76 9.961 17.219 1 85.19 308 ILE B CA 1
ATOM 6046 C C . ILE B 1 308 ? -2.285 10.227 16.922 1 85.19 308 ILE B C 1
ATOM 6048 O O . ILE B 1 308 ? -1.936 10.703 15.844 1 85.19 308 ILE B O 1
ATOM 6052 N N . ALA B 1 309 ? -1.491 9.898 17.875 1 81.44 309 ALA B N 1
ATOM 6053 C CA . ALA B 1 309 ? -0.055 10.109 17.719 1 81.44 309 ALA B CA 1
ATOM 6054 C C . ALA B 1 309 ? 0.471 9.367 16.484 1 81.44 309 ALA B C 1
ATOM 6056 O O . ALA B 1 309 ? 1.243 9.922 15.703 1 81.44 309 ALA B O 1
ATOM 6057 N N . SER B 1 310 ? 0.029 8.211 16.344 1 77.25 310 SER B N 1
ATOM 6058 C CA . SER B 1 310 ? 0.468 7.379 15.227 1 77.25 310 SER B CA 1
ATOM 6059 C C . SER B 1 310 ? -0.065 7.91 13.898 1 77.25 310 SER B C 1
ATOM 6061 O O . SER B 1 310 ? 0.694 8.078 12.945 1 77.25 310 SER B O 1
ATOM 6063 N N . SER B 1 311 ? -1.31 8.242 13.859 1 77.56 311 SER B N 1
ATOM 6064 C CA . SER B 1 311 ? -1.968 8.656 12.625 1 77.56 311 SER B CA 1
ATOM 6065 C C . SER B 1 311 ? -1.461 10.016 12.164 1 77.56 311 SER B C 1
ATOM 6067 O O . SER B 1 311 ? -1.356 10.266 10.961 1 77.56 311 SER B O 1
ATOM 6069 N N . MET B 1 312 ? -1.165 10.82 13.156 1 79.75 312 MET B N 1
ATOM 6070 C CA . MET B 1 312 ? -0.755 12.188 12.852 1 79.75 312 MET B CA 1
ATOM 6071 C C . MET B 1 312 ? 0.765 12.305 12.797 1 79.75 312 MET B C 1
ATOM 6073 O O . MET B 1 312 ? 1.302 13.375 12.508 1 79.75 312 MET B O 1
ATOM 6077 N N . GLU B 1 313 ? 1.412 11.219 13.141 1 76.25 313 GLU B N 1
ATOM 6078 C CA . GLU B 1 313 ? 2.869 11.227 13.242 1 76.25 313 GLU B CA 1
ATOM 6079 C C . GLU B 1 313 ? 3.346 12.25 14.273 1 76.25 313 GLU B C 1
ATOM 6081 O O . GLU B 1 313 ? 4.234 13.055 13.984 1 76.25 313 GLU B O 1
ATOM 6086 N N . PHE B 1 314 ? 2.541 12.234 15.383 1 72.81 314 PHE B N 1
ATOM 6087 C CA . PHE B 1 314 ? 2.834 13.094 16.531 1 72.81 314 PHE B CA 1
ATOM 6088 C C . PHE B 1 314 ? 3.594 12.32 17.594 1 72.81 314 PHE B C 1
ATOM 6090 O O . PHE B 1 314 ? 3.52 11.094 17.656 1 72.81 314 PHE B O 1
ATOM 6097 N N . ASP B 1 315 ? 4.332 13.078 18.375 1 76.12 315 ASP B N 1
ATOM 6098 C CA . ASP B 1 315 ? 4.617 12.508 19.688 1 76.12 315 ASP B CA 1
ATOM 6099 C C . ASP B 1 315 ? 3.369 12.508 20.562 1 76.12 315 ASP B C 1
ATOM 6101 O O . ASP B 1 315 ? 2.414 13.242 20.297 1 76.12 315 ASP B O 1
ATOM 6105 N N . ILE B 1 316 ? 3.375 11.703 21.562 1 77.12 316 ILE B N 1
ATOM 6106 C CA . ILE B 1 316 ? 2.205 11.5 22.406 1 77.12 316 ILE B CA 1
ATOM 6107 C C . ILE B 1 316 ? 1.804 12.82 23.062 1 77.12 316 ILE B C 1
ATOM 6109 O O . ILE B 1 316 ? 0.618 13.078 23.281 1 77.12 316 ILE B O 1
ATOM 6113 N N . ARG B 1 317 ? 2.688 13.641 23.375 1 78.5 317 ARG B N 1
ATOM 6114 C CA . ARG B 1 317 ? 2.396 14.93 24 1 78.5 317 ARG B CA 1
ATOM 6115 C C . ARG B 1 317 ? 1.654 15.852 23.031 1 78.5 317 ARG B C 1
ATOM 6117 O O . ARG B 1 317 ? 0.691 16.516 23.422 1 78.5 317 ARG B O 1
ATOM 6124 N N . GLN B 1 318 ? 2.145 15.852 21.828 1 84.88 318 GLN B N 1
ATOM 6125 C CA . GLN B 1 318 ? 1.489 16.672 20.812 1 84.88 318 GLN B CA 1
ATOM 6126 C C . GLN B 1 318 ? 0.051 16.219 20.594 1 84.88 318 GLN B C 1
ATOM 6128 O O . GLN B 1 318 ? -0.838 17.047 20.359 1 84.88 318 GLN B O 1
ATOM 6133 N N . ALA B 1 319 ? -0.138 14.906 20.672 1 87.25 319 ALA B N 1
ATOM 6134 C CA . ALA B 1 319 ? -1.493 14.383 20.516 1 87.25 319 ALA B CA 1
ATOM 6135 C C . ALA B 1 319 ? -2.43 14.961 21.562 1 87.25 319 ALA B C 1
ATOM 6137 O O . ALA B 1 319 ? -3.566 15.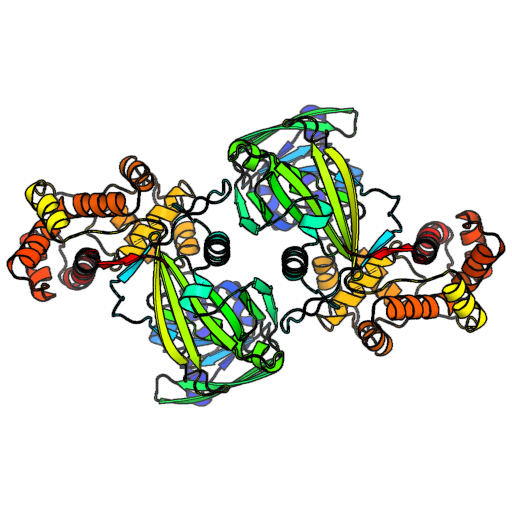328 21.266 1 87.25 319 ALA B O 1
ATOM 6138 N N . SER B 1 320 ? -1.91 15.094 22.75 1 87.75 320 SER B N 1
ATOM 6139 C CA . SER B 1 320 ? -2.701 15.648 23.844 1 87.75 320 SER B CA 1
ATOM 6140 C C . SER B 1 320 ? -2.934 17.141 23.656 1 87.75 320 SER B C 1
ATOM 6142 O O . SER B 1 320 ? -4.031 17.641 23.906 1 87.75 320 SER B O 1
ATOM 6144 N N . TYR B 1 321 ? -1.937 17.828 23.219 1 90.69 321 TYR B N 1
ATOM 6145 C CA . TYR B 1 321 ? -2.029 19.266 23.031 1 90.69 321 TYR B CA 1
ATOM 6146 C C . TYR B 1 321 ? -3.078 19.625 21.984 1 90.69 321 TYR B C 1
ATOM 6148 O O . TYR B 1 321 ? -3.906 20.5 22.203 1 90.69 321 TYR B O 1
ATOM 6156 N N . TYR B 1 322 ? -3.074 18.906 20.953 1 93.25 322 TYR B N 1
ATOM 6157 C CA . TYR B 1 322 ? -3.982 19.234 19.859 1 93.25 322 TYR B CA 1
ATOM 6158 C C . TYR B 1 322 ? -5.398 18.75 20.156 1 93.25 322 TYR B C 1
ATOM 6160 O O . TYR B 1 322 ? -6.375 19.391 19.766 1 93.25 322 TYR B O 1
ATOM 6168 N N . SER B 1 323 ? -5.484 17.688 20.891 1 93.56 323 SER B N 1
ATOM 6169 C CA . SER B 1 323 ? -6.805 17.266 21.359 1 93.56 323 SER B CA 1
ATOM 6170 C C . SER B 1 323 ? -7.406 18.312 22.297 1 93.56 323 SER B C 1
ATOM 6172 O O . SER B 1 323 ? -8.594 18.641 22.188 1 93.56 323 SER B O 1
ATOM 6174 N N . SER B 1 324 ? -6.574 18.812 23.172 1 93.38 324 SER B N 1
ATOM 6175 C CA . SER B 1 324 ? -7.02 19.844 24.094 1 93.38 324 SER B CA 1
ATOM 6176 C C . SER B 1 324 ? -7.398 21.125 23.344 1 93.38 324 SER B C 1
ATOM 6178 O O . SER B 1 324 ? -8.32 21.828 23.75 1 93.38 324 SER B O 1
ATOM 6180 N N . ALA B 1 325 ? -6.652 21.391 22.312 1 95.81 325 ALA B N 1
ATOM 6181 C CA . ALA B 1 325 ? -6.949 22.578 21.516 1 95.81 325 ALA B CA 1
ATOM 6182 C C . ALA B 1 325 ? -8.312 22.438 20.828 1 95.81 325 ALA B C 1
ATOM 6184 O O . ALA B 1 325 ? -9.047 23.422 20.703 1 95.81 325 ALA B O 1
ATOM 6185 N N . GLY B 1 326 ? -8.625 21.266 20.375 1 96.31 326 GLY B N 1
ATOM 6186 C CA . GLY B 1 326 ? -9.945 21.016 19.828 1 96.31 326 GLY B CA 1
ATOM 6187 C C . GLY B 1 326 ? -11.055 21.156 20.844 1 96.31 326 GLY B C 1
ATOM 6188 O O . GLY B 1 326 ? -12.141 21.641 20.531 1 96.31 326 GLY B O 1
ATOM 6189 N N . GLU B 1 327 ? -10.727 20.672 22.031 1 95.19 327 GLU B N 1
ATOM 6190 C CA . GLU B 1 327 ? -11.68 20.844 23.125 1 95.19 327 GLU B CA 1
ATOM 6191 C C . GLU B 1 327 ? -11.883 22.312 23.469 1 95.19 327 GLU B C 1
ATOM 6193 O O . GLU B 1 327 ? -13 22.734 23.766 1 95.19 327 GLU B O 1
ATOM 6198 N N . TYR B 1 328 ? -10.805 23.016 23.438 1 95.94 328 TYR B N 1
ATOM 6199 C CA . TYR B 1 328 ? -10.812 24.453 23.672 1 95.94 328 TYR B CA 1
ATOM 6200 C C . TYR B 1 328 ? -11.781 25.172 22.719 1 95.94 328 TYR B C 1
ATOM 6202 O O . TYR B 1 328 ? -12.516 26.062 23.141 1 95.94 328 TYR B O 1
ATOM 6210 N N . LEU B 1 329 ? -11.875 24.703 21.484 1 96.88 329 LEU B N 1
ATOM 6211 C CA . LEU B 1 329 ? -12.75 25.297 20.484 1 96.88 329 LEU B CA 1
ATOM 6212 C C . LEU B 1 329 ? -14.141 24.672 20.531 1 96.88 329 LEU B C 1
ATOM 6214 O O . LEU B 1 329 ? -15.062 25.125 19.859 1 96.88 329 LEU B O 1
ATOM 6218 N N . GLY B 1 330 ? -14.242 23.609 21.266 1 95.44 330 GLY B N 1
ATOM 6219 C CA . GLY B 1 330 ? -15.523 22.922 21.391 1 95.44 330 GLY B CA 1
ATOM 6220 C C . GLY B 1 330 ? -15.797 21.953 20.266 1 95.44 330 GLY B C 1
ATOM 6221 O O . GLY B 1 330 ? -16.922 21.484 20.094 1 95.44 330 GLY B O 1
ATOM 6222 N N . VAL B 1 331 ? -14.812 21.625 19.484 1 97.38 331 VAL B N 1
ATOM 6223 C CA . VAL B 1 331 ? -15.023 20.797 18.297 1 97.38 331 VAL B CA 1
ATOM 6224 C C . VAL B 1 331 ? -14.641 19.344 18.625 1 97.38 331 VAL B C 1
ATOM 6226 O O . VAL B 1 331 ? -15.062 18.422 17.938 1 97.38 331 VAL B O 1
ATOM 6229 N N . ILE B 1 332 ? -13.859 19.109 19.641 1 96.06 332 ILE B N 1
ATOM 6230 C CA . ILE B 1 332 ? -13.453 17.781 20.078 1 96.06 332 ILE B CA 1
ATOM 6231 C C . ILE B 1 332 ? -13.922 17.547 21.516 1 96.06 332 ILE B C 1
ATOM 6233 O O . ILE B 1 332 ? -13.922 18.469 22.328 1 96.06 332 ILE B O 1
ATOM 6237 N N . GLU B 1 333 ? -14.344 16.359 21.75 1 94.25 333 GLU B N 1
ATOM 6238 C CA . GLU B 1 333 ? -14.703 15.93 23.109 1 94.25 333 GLU B CA 1
ATOM 6239 C C . GLU B 1 333 ? -13.789 14.812 23.594 1 94.25 333 GLU B C 1
ATOM 6241 O O . GLU B 1 333 ? -13.328 13.984 22.797 1 94.25 333 GLU B O 1
ATOM 6246 N N . ARG B 1 334 ? -13.492 14.883 24.891 1 89.81 334 ARG B N 1
ATOM 6247 C CA . ARG B 1 334 ? -12.664 13.859 25.531 1 89.81 334 ARG B CA 1
ATOM 6248 C C . ARG B 1 334 ? -13.398 13.211 26.703 1 89.81 334 ARG B C 1
ATOM 6250 O O . ARG B 1 334 ? -13.078 13.469 27.859 1 89.81 334 ARG B O 1
ATOM 6257 N N . PRO B 1 335 ? -14.359 12.258 26.281 1 81.5 335 PRO B N 1
ATOM 6258 C CA . PRO B 1 335 ? -15.203 11.648 27.312 1 81.5 335 PRO B CA 1
ATOM 6259 C C . PRO B 1 335 ? -14.414 10.828 28.312 1 81.5 335 PRO B C 1
ATOM 6261 O O . PRO B 1 335 ? -14.727 10.836 29.516 1 81.5 335 PRO B O 1
ATOM 6264 N N . LEU B 1 336 ? -13.547 9.969 27.781 1 81.44 336 LEU B N 1
ATOM 6265 C CA . LEU B 1 336 ? -12.656 9.18 28.625 1 81.44 336 LEU B CA 1
ATOM 6266 C C . LEU B 1 336 ? -11.211 9.641 28.484 1 81.44 336 LEU B C 1
ATOM 6268 O O . LEU B 1 336 ? -10.812 10.109 27.422 1 81.44 336 LEU B O 1
ATOM 6272 N N . ARG B 1 337 ? -10.664 9.5 29.625 1 78.69 337 ARG B N 1
ATOM 6273 C CA . ARG B 1 337 ? -9.25 9.875 29.594 1 78.69 337 ARG B CA 1
ATOM 6274 C C . ARG B 1 337 ? -8.516 9.125 28.484 1 78.69 337 ARG B C 1
ATOM 6276 O O . ARG B 1 337 ? -8.617 7.902 28.375 1 78.69 337 ARG B O 1
ATOM 6283 N N . GLY B 1 338 ? -7.938 9.906 27.641 1 81 338 GLY B N 1
ATOM 6284 C CA . GLY B 1 338 ? -7.105 9.312 26.609 1 81 338 GLY B CA 1
ATOM 6285 C C . GLY B 1 338 ? -7.844 9.086 25.312 1 81 338 GLY B C 1
ATOM 6286 O O . GLY B 1 338 ? -7.254 8.633 24.328 1 81 338 GLY B O 1
ATOM 6287 N N . HIS B 1 339 ? -9.148 9.445 25.328 1 88.38 339 HIS B N 1
ATOM 6288 C CA . HIS B 1 339 ? -9.938 9.273 24.109 1 88.38 339 HIS B CA 1
ATOM 6289 C C . HIS B 1 339 ? -10.438 10.617 23.578 1 88.38 339 HIS B C 1
ATOM 6291 O O . HIS B 1 339 ? -10.75 11.516 24.375 1 88.38 339 HIS B O 1
ATOM 6297 N N . SER B 1 340 ? -10.414 10.719 22.297 1 93 340 SER B N 1
ATOM 6298 C CA . SER B 1 340 ? -10.906 11.938 21.656 1 93 340 SER B CA 1
ATOM 6299 C C . SER B 1 340 ? -11.891 11.602 20.531 1 93 340 SER B C 1
ATOM 6301 O O . SER B 1 340 ? -11.719 10.617 19.812 1 93 340 SER B O 1
ATOM 6303 N N . GLN B 1 341 ? -12.953 12.352 20.5 1 94.25 341 GLN B N 1
ATOM 6304 C CA . GLN B 1 341 ? -13.93 12.25 19.422 1 94.25 341 GLN B CA 1
ATOM 6305 C C . GLN B 1 341 ? -14.477 13.625 19.031 1 94.25 341 GLN B C 1
ATOM 6307 O O . GLN B 1 341 ? -14.336 14.586 19.797 1 94.25 341 GLN B O 1
ATOM 6312 N N . LEU B 1 342 ? -15.055 13.688 17.859 1 95.06 342 LEU B N 1
ATOM 6313 C CA . LEU B 1 342 ? -15.648 14.953 17.453 1 95.06 342 LEU B CA 1
ATOM 6314 C C . LEU B 1 342 ? -16.906 15.258 18.266 1 95.06 342 LEU B C 1
ATOM 6316 O O . LEU B 1 342 ? -17.672 14.352 18.578 1 95.06 342 LEU B O 1
ATOM 6320 N N . SER B 1 343 ? -17.078 16.484 18.672 1 96.12 343 SER B N 1
ATOM 6321 C CA . SER B 1 343 ? -18.328 16.953 19.25 1 96.12 343 SER B CA 1
ATOM 6322 C C . SER B 1 343 ? -19.391 17.156 18.172 1 96.12 343 SER B C 1
ATOM 6324 O O . SER B 1 343 ? -19.125 16.953 16.984 1 96.12 343 SER B O 1
ATOM 6326 N N . LEU B 1 344 ? -20.578 17.5 18.609 1 94.88 344 LEU B N 1
ATOM 6327 C CA . LEU B 1 344 ? -21.625 17.828 17.641 1 94.88 344 LEU B CA 1
ATOM 6328 C C . LEU B 1 344 ? -21.203 19 16.766 1 94.88 344 LEU B C 1
ATOM 6330 O O . LEU B 1 344 ? -21.453 19.016 15.562 1 94.88 344 LEU B O 1
ATOM 6334 N N . THR B 1 345 ? -20.562 19.953 17.391 1 96.31 345 THR B N 1
ATOM 6335 C CA . THR B 1 345 ? -20.047 21.094 16.656 1 96.31 345 THR B CA 1
ATOM 6336 C C . THR B 1 345 ? -19 20.656 15.641 1 96.31 345 THR B C 1
ATOM 6338 O O . THR B 1 345 ? -18.969 21.156 14.516 1 96.31 345 THR B O 1
ATOM 6341 N N . GLY B 1 346 ? -18.125 19.75 16.062 1 95.94 346 GLY B N 1
ATOM 6342 C CA . GLY B 1 346 ? -17.094 19.219 15.164 1 95.94 346 GLY B CA 1
ATOM 6343 C C . GLY B 1 346 ? -17.672 18.5 13.969 1 95.94 346 GLY B C 1
ATOM 6344 O O . GLY B 1 346 ? -17.203 18.656 12.844 1 95.94 346 GLY B O 1
ATOM 6345 N N . ILE B 1 347 ? -18.688 17.75 14.203 1 94.19 347 ILE B N 1
ATOM 6346 C CA . ILE B 1 347 ? -19.344 16.984 13.148 1 94.19 347 ILE B CA 1
ATOM 6347 C C . ILE B 1 347 ? -19.984 17.953 12.148 1 94.19 347 ILE B C 1
ATOM 6349 O O . ILE B 1 347 ? -19.859 17.766 10.938 1 94.19 347 ILE B O 1
ATOM 6353 N N . LYS B 1 348 ? -20.656 18.922 12.641 1 94.62 348 LYS B N 1
ATOM 6354 C CA . LYS B 1 348 ? -21.281 19.922 11.781 1 94.62 348 LYS B CA 1
ATOM 6355 C C . LYS B 1 348 ? -20.234 20.672 10.953 1 94.62 348 LYS B C 1
ATOM 6357 O O . LYS B 1 348 ? -20.469 20.969 9.781 1 94.62 348 LYS B O 1
ATOM 6362 N N . LEU B 1 349 ? -19.156 20.969 11.594 1 94.69 349 LEU B N 1
ATOM 6363 C CA . LEU B 1 349 ? -18.062 21.672 10.93 1 94.69 349 LEU B CA 1
ATOM 6364 C C . LEU B 1 349 ? -17.562 20.875 9.727 1 94.69 349 LEU B C 1
ATOM 6366 O O . LEU B 1 349 ? -17.297 21.453 8.664 1 94.69 349 LEU B O 1
ATOM 6370 N N . MET B 1 350 ? -17.422 19.547 9.828 1 90.38 350 MET B N 1
ATOM 6371 C CA . MET B 1 350 ? -16.844 18.688 8.797 1 90.38 350 MET B CA 1
ATOM 6372 C C . MET B 1 350 ? -17.812 18.5 7.641 1 90.38 350 MET B C 1
ATOM 6374 O O . MET B 1 350 ? -17.422 18.062 6.559 1 90.38 350 MET B O 1
ATOM 6378 N N . ARG B 1 351 ? -19.047 18.938 7.844 1 88.88 351 ARG B N 1
ATOM 6379 C CA . ARG B 1 351 ? -20.047 18.859 6.785 1 88.88 351 ARG B CA 1
ATOM 6380 C C . ARG B 1 351 ? -20.016 20.094 5.902 1 88.88 351 ARG B C 1
ATOM 6382 O O . ARG B 1 351 ? -20.578 20.109 4.805 1 88.88 351 ARG B O 1
ATOM 6389 N N . LEU B 1 352 ? -19.312 21.062 6.348 1 89.69 352 LEU B N 1
ATOM 6390 C CA . LEU B 1 352 ? -19.219 22.328 5.609 1 89.69 352 LEU B CA 1
ATOM 6391 C C . LEU B 1 352 ? -18.141 22.25 4.527 1 89.69 352 LEU B C 1
ATOM 6393 O O . LEU B 1 352 ? -17.203 21.469 4.645 1 89.69 352 LEU B O 1
ATOM 6397 N N . LYS B 1 353 ? -18.359 23.094 3.479 1 86.94 353 LYS B N 1
ATOM 6398 C CA . LYS B 1 353 ? -17.328 23.266 2.459 1 86.94 353 LYS B CA 1
ATOM 6399 C C . LYS B 1 353 ? -16.156 24.078 2.986 1 86.94 353 LYS B C 1
ATOM 6401 O O . LYS B 1 353 ? -16.25 24.688 4.062 1 86.94 353 LYS B O 1
ATOM 6406 N N . LEU B 1 354 ? -15.133 24.188 2.281 1 87.31 354 LEU B N 1
ATOM 6407 C CA . LEU B 1 354 ? -13.867 24.734 2.744 1 87.31 354 LEU B CA 1
ATOM 6408 C C . LEU B 1 354 ? -14.039 26.156 3.246 1 87.31 354 LEU B C 1
ATOM 6410 O O . LEU B 1 354 ? -13.664 26.469 4.379 1 87.31 354 LEU B O 1
ATOM 6414 N N . ARG B 1 355 ? -14.609 26.984 2.418 1 87.81 355 ARG B N 1
ATOM 6415 C CA . ARG B 1 355 ? -14.758 28.391 2.799 1 87.81 355 ARG B CA 1
ATOM 6416 C C . ARG B 1 355 ? -15.594 28.531 4.07 1 87.81 355 ARG B C 1
ATOM 6418 O O . ARG B 1 355 ? -15.164 29.156 5.035 1 87.81 355 ARG B O 1
ATOM 6425 N N . GLU B 1 356 ? -16.734 27.875 4.062 1 91.88 356 GLU B N 1
ATOM 6426 C CA . GLU B 1 356 ? -17.641 27.969 5.207 1 91.88 356 GLU B CA 1
ATOM 6427 C C . GLU B 1 356 ? -17.016 27.344 6.449 1 91.88 356 GLU B C 1
ATOM 6429 O O . GLU B 1 356 ? -17.219 27.812 7.566 1 91.88 356 GLU B O 1
ATOM 6434 N N . ARG B 1 357 ? -16.281 26.328 6.223 1 92.06 357 ARG B N 1
ATOM 6435 C CA . ARG B 1 357 ? -15.609 25.672 7.336 1 92.06 357 ARG B CA 1
ATOM 6436 C C . ARG B 1 357 ? -14.586 26.609 7.977 1 92.06 357 ARG B C 1
ATOM 6438 O O . ARG B 1 357 ? -14.516 26.719 9.203 1 92.06 357 ARG B O 1
ATOM 6445 N N . ARG B 1 358 ? -13.859 27.281 7.184 1 91.5 358 ARG B N 1
ATOM 6446 C CA . ARG B 1 358 ? -12.844 28.203 7.672 1 91.5 358 ARG B CA 1
ATOM 6447 C C . ARG B 1 358 ? -13.484 29.375 8.406 1 91.5 358 ARG B C 1
ATOM 6449 O O . ARG B 1 358 ? -13 29.781 9.469 1 91.5 358 ARG B O 1
ATOM 6456 N N . LEU B 1 359 ? -14.547 29.844 7.855 1 94.19 359 LEU B N 1
ATOM 6457 C CA . LEU B 1 359 ? -15.234 30.953 8.508 1 94.19 359 LEU B CA 1
ATOM 6458 C C . LEU B 1 359 ? -15.805 30.516 9.852 1 94.19 359 LEU B C 1
ATOM 6460 O O . LEU B 1 359 ? -15.742 31.281 10.828 1 94.19 359 LEU B O 1
ATOM 6464 N N . GLU B 1 360 ? -16.312 29.344 9.859 1 95.81 360 GLU B N 1
ATOM 6465 C CA . GLU B 1 360 ? -16.859 28.828 11.117 1 95.81 360 GLU B CA 1
ATOM 6466 C C . GLU B 1 360 ? -15.75 28.641 12.156 1 95.81 360 GLU B C 1
ATOM 6468 O O . GLU B 1 360 ? -15.961 28.875 13.344 1 95.81 360 GLU B O 1
ATOM 6473 N N . LEU B 1 361 ? -14.641 28.219 11.727 1 96.06 361 LEU B N 1
ATOM 6474 C CA . LEU B 1 361 ? -13.5 28.062 12.633 1 96.06 361 LEU B CA 1
ATOM 6475 C C . LEU B 1 361 ? -13.062 29.406 13.195 1 96.06 361 LEU B C 1
ATOM 6477 O O . LEU B 1 361 ? -12.75 29.516 14.383 1 96.06 361 LEU B O 1
ATOM 6481 N N . ILE B 1 362 ? -13.062 30.406 12.367 1 96.06 362 ILE B N 1
ATOM 6482 C CA . ILE B 1 362 ? -12.711 31.75 12.828 1 96.06 362 ILE B CA 1
ATOM 6483 C C . ILE B 1 362 ? -13.727 32.219 13.875 1 96.06 362 ILE B C 1
ATOM 6485 O O . ILE B 1 362 ? -13.344 32.781 14.898 1 96.06 362 ILE B O 1
ATOM 6489 N N . LYS B 1 363 ? -14.953 31.922 13.625 1 96.81 363 LYS B N 1
ATOM 6490 C CA . LYS B 1 363 ? -16 32.281 14.578 1 96.81 363 LYS B CA 1
ATOM 6491 C C . LYS B 1 363 ? -15.75 31.625 15.938 1 96.81 363 LYS B C 1
ATOM 6493 O O . LYS B 1 363 ? -15.93 32.25 16.969 1 96.81 363 LYS B O 1
ATOM 6498 N N . LEU B 1 364 ? -15.375 30.406 15.922 1 96.81 364 LEU B N 1
ATOM 6499 C CA . LEU B 1 364 ? -15.109 29.688 17.156 1 96.81 364 LEU B CA 1
ATOM 6500 C C . LEU B 1 364 ? -13.898 30.266 17.875 1 96.81 364 LEU B C 1
ATOM 6502 O O . LEU B 1 364 ? -13.883 30.344 19.109 1 96.81 364 LEU B O 1
ATOM 6506 N N . ILE B 1 365 ? -12.922 30.688 17.141 1 97.44 365 ILE B N 1
ATOM 6507 C CA . ILE B 1 365 ? -11.695 31.234 17.703 1 97.44 365 ILE B CA 1
ATOM 6508 C C . ILE B 1 365 ? -11.984 32.594 18.344 1 97.44 365 ILE B C 1
ATOM 6510 O O . ILE B 1 365 ? -11.562 32.844 19.469 1 97.44 365 ILE B O 1
ATOM 6514 N N . VAL B 1 366 ? -12.781 33.438 17.734 1 96.69 366 VAL B N 1
ATOM 6515 C CA . VAL B 1 366 ? -12.969 34.812 18.172 1 96.69 366 VAL B CA 1
ATOM 6516 C C . VAL B 1 366 ? -13.992 34.844 19.297 1 96.69 366 VAL B C 1
ATOM 6518 O O . VAL B 1 366 ? -14.219 35.906 19.906 1 96.69 366 VAL B O 1
ATOM 6521 N N . ARG B 1 367 ? -14.602 33.719 19.625 1 95.88 367 ARG B N 1
ATOM 6522 C CA . ARG B 1 367 ? -15.414 33.625 20.844 1 95.88 367 ARG B CA 1
ATOM 6523 C C . ARG B 1 367 ? -14.562 33.875 22.094 1 95.88 367 ARG B C 1
ATOM 6525 O O . ARG B 1 367 ? -15.086 34.188 23.156 1 95.88 367 ARG B O 1
ATOM 6532 N N . HIS B 1 368 ? -13.312 33.656 21.953 1 96.31 368 HIS B N 1
ATOM 6533 C CA . HIS B 1 368 ? -12.367 33.875 23.031 1 96.31 368 HIS B CA 1
ATOM 6534 C C . HIS B 1 368 ? -11.812 35.281 23.016 1 96.31 368 HIS B C 1
ATOM 6536 O O . HIS B 1 368 ? -11.32 35.75 21.984 1 96.31 368 HIS B O 1
ATOM 6542 N N . ASN B 1 369 ? -11.773 35.906 24.094 1 95.69 369 ASN B N 1
ATOM 6543 C CA . ASN B 1 369 ? -11.445 37.344 24.219 1 95.69 369 ASN B CA 1
ATOM 6544 C C . ASN B 1 369 ? -10.078 37.656 23.641 1 95.69 369 ASN B C 1
ATOM 6546 O O . ASN B 1 369 ? -9.906 38.656 22.938 1 95.69 369 ASN B O 1
ATOM 6550 N N . ILE B 1 370 ? -9.227 36.812 23.906 1 96.31 370 ILE B N 1
ATOM 6551 C CA . ILE B 1 370 ? -7.848 37.094 23.531 1 96.31 370 ILE B CA 1
ATOM 6552 C C . ILE B 1 370 ? -7.723 37.156 22.016 1 96.31 370 ILE B C 1
ATOM 6554 O O . ILE B 1 370 ? -7.082 38.031 21.453 1 96.31 370 ILE B O 1
ATOM 6558 N N . PHE B 1 371 ? -8.312 36.25 21.312 1 97.38 371 PHE B N 1
ATOM 6559 C CA . PHE B 1 371 ? -8.227 36.219 19.844 1 97.38 371 PHE B CA 1
ATOM 6560 C C . PHE B 1 371 ? -9.055 37.312 19.219 1 97.38 371 PHE B C 1
ATOM 6562 O O . PHE B 1 371 ? -8.648 37.906 18.219 1 97.38 371 PHE B O 1
ATOM 6569 N N . HIS B 1 372 ? -10.18 37.562 19.797 1 96.56 372 HIS B N 1
ATOM 6570 C CA . HIS B 1 372 ? -11 38.688 19.312 1 96.56 372 HIS B CA 1
ATOM 6571 C C . HIS B 1 372 ? -10.234 40 19.375 1 96.56 372 HIS B C 1
ATOM 6573 O O . HIS B 1 372 ? -10.203 40.75 18.391 1 96.56 372 HIS B O 1
ATOM 6579 N N . ASP B 1 373 ? -9.656 40.188 20.516 1 95.62 373 ASP B N 1
ATOM 6580 C CA . ASP B 1 373 ? -8.914 41.406 20.766 1 95.62 373 ASP B CA 1
ATOM 6581 C C . ASP B 1 373 ? -7.734 41.562 19.797 1 95.62 373 ASP B C 1
ATOM 6583 O O . ASP B 1 373 ? -7.547 42.594 19.188 1 95.62 373 ASP B O 1
ATOM 6587 N N . LEU B 1 374 ? -7.008 40.562 19.734 1 96.56 374 LEU B N 1
ATOM 6588 C CA . LEU B 1 374 ? -5.785 40.625 18.938 1 96.56 374 LEU B CA 1
ATOM 6589 C C . LEU B 1 374 ? -6.109 40.719 17.453 1 96.56 374 LEU B C 1
ATOM 6591 O O . LEU B 1 374 ? -5.434 41.406 16.703 1 96.56 374 LEU B O 1
ATOM 6595 N N . LEU B 1 375 ? -7.074 40 16.984 1 95.56 375 LEU B N 1
ATOM 6596 C CA . LEU B 1 375 ? -7.461 40.031 15.57 1 95.56 375 LEU B CA 1
ATOM 6597 C C . LEU B 1 375 ? -8.023 41.406 15.211 1 95.56 375 LEU B C 1
ATOM 6599 O O . LEU B 1 375 ? -7.754 41.906 14.125 1 95.56 375 LEU B O 1
ATOM 6603 N N . SER B 1 376 ? -8.789 41.969 16.109 1 94.69 376 SER B N 1
ATOM 6604 C CA . SER B 1 376 ? -9.297 43.312 15.898 1 94.69 376 SER B CA 1
ATOM 6605 C C . SER B 1 376 ? -8.148 44.312 15.75 1 94.69 376 SER B C 1
ATOM 6607 O O . SER B 1 376 ? -8.195 45.219 14.891 1 94.69 376 SER B O 1
ATOM 6609 N N . GLN B 1 377 ? -7.223 44.125 16.578 1 95 377 GLN B N 1
ATOM 6610 C CA . GLN B 1 377 ? -6.059 45 16.516 1 95 377 GLN B CA 1
ATOM 6611 C C . GLN B 1 377 ? -5.34 44.875 15.172 1 95 377 GLN B C 1
ATOM 6613 O O . GLN B 1 377 ? -4.887 45.844 14.602 1 95 377 GLN B O 1
ATOM 6618 N N . ILE B 1 378 ? -5.203 43.656 14.703 1 94.56 378 ILE B N 1
ATOM 6619 C CA . ILE B 1 378 ? -4.543 43.406 13.422 1 94.56 378 ILE B CA 1
ATOM 6620 C C . ILE B 1 378 ? -5.309 44.125 12.305 1 94.56 378 ILE B C 1
ATOM 6622 O O . ILE B 1 378 ? -4.703 44.75 11.438 1 94.56 378 ILE B O 1
ATOM 6626 N N . ILE B 1 379 ? -6.574 44.031 12.367 1 91.12 379 ILE B N 1
ATOM 6627 C CA . ILE B 1 379 ? -7.422 44.594 11.328 1 91.12 379 ILE B CA 1
ATOM 6628 C C . ILE B 1 379 ? -7.352 46.125 11.383 1 91.12 379 ILE B C 1
ATOM 6630 O O . ILE B 1 379 ? -7.262 46.781 10.344 1 91.12 379 ILE B O 1
ATOM 6634 N N . ASP B 1 380 ? -7.285 46.688 12.492 1 91.69 380 ASP B N 1
ATOM 6635 C CA . ASP B 1 380 ? -7.293 48.125 12.703 1 91.69 380 ASP B CA 1
ATOM 6636 C C . ASP B 1 380 ? -5.949 48.75 12.32 1 91.69 380 ASP B C 1
ATOM 6638 O O . ASP B 1 380 ? -5.898 49.812 11.719 1 91.69 380 ASP B O 1
ATOM 6642 N N . THR B 1 381 ? -4.91 48.062 12.664 1 93.25 381 THR B N 1
ATOM 6643 C CA . THR B 1 381 ? -3.588 48.656 12.516 1 93.25 381 THR B CA 1
ATOM 6644 C C . THR B 1 381 ? -2.893 48.125 11.266 1 93.25 381 THR B C 1
ATOM 6646 O O . THR B 1 381 ? -1.961 48.75 10.758 1 93.25 381 THR B O 1
ATOM 6649 N N . GLY B 1 382 ? -3.303 46.969 10.836 1 90.25 382 GLY B N 1
ATOM 6650 C CA . GLY B 1 382 ? -2.625 46.312 9.734 1 90.25 382 GLY B CA 1
ATOM 6651 C C . GLY B 1 382 ? -1.318 45.656 10.141 1 90.25 382 GLY B C 1
ATOM 6652 O O . GLY B 1 382 ? -0.594 45.125 9.289 1 90.25 382 GLY B O 1
ATOM 6653 N N . GLU B 1 383 ? -1.054 45.656 11.461 1 91.56 383 GLU B N 1
ATOM 6654 C CA . GLU B 1 383 ? 0.201 45.094 11.969 1 91.56 383 GLU B CA 1
ATOM 6655 C C . GLU B 1 383 ? -0.037 43.812 12.766 1 91.56 383 GLU B C 1
ATOM 6657 O O . GLU B 1 383 ? -1.021 43.719 13.5 1 91.56 383 GLU B O 1
ATOM 6662 N N . PHE B 1 384 ? 0.847 42.875 12.578 1 93.31 384 PHE B N 1
ATOM 6663 C CA . PHE B 1 384 ? 0.808 41.656 13.352 1 93.31 384 PHE B CA 1
ATOM 6664 C C . PHE B 1 384 ? 1.407 41.875 14.742 1 93.31 384 PHE B C 1
ATOM 6666 O O . PHE B 1 384 ? 2.439 42.531 14.883 1 93.31 384 PHE B O 1
ATOM 6673 N N . PRO B 1 385 ? 0.814 41.406 15.711 1 94.69 385 PRO B N 1
ATOM 6674 C CA . PRO B 1 385 ? 1.311 41.656 17.062 1 94.69 385 PRO B CA 1
ATOM 6675 C C . PRO B 1 385 ? 2.627 40.938 17.359 1 94.69 385 PRO B C 1
ATOM 6677 O O . PRO B 1 385 ? 2.836 39.812 16.891 1 94.69 385 PRO B O 1
ATOM 6680 N N . SER B 1 386 ? 3.438 41.562 18.156 1 93.75 386 SER B N 1
ATOM 6681 C CA . SER B 1 386 ? 4.672 40.938 18.625 1 93.75 386 SER B CA 1
ATOM 6682 C C . SER B 1 386 ? 4.395 39.938 19.719 1 93.75 386 SER B C 1
ATOM 6684 O O . SER B 1 386 ? 3.312 39.906 20.312 1 93.75 386 SER B O 1
ATOM 6686 N N . ARG B 1 387 ? 5.328 39.125 20 1 92.94 387 ARG B N 1
ATOM 6687 C CA . ARG B 1 387 ? 5.18 38.125 21.062 1 92.94 387 ARG B CA 1
ATOM 6688 C C . ARG B 1 387 ? 4.957 38.781 22.422 1 92.94 387 ARG B C 1
ATOM 6690 O O . ARG B 1 387 ? 4.168 38.312 23.234 1 92.94 387 ARG B O 1
ATOM 6697 N N . GLU B 1 388 ? 5.633 39.844 22.578 1 93.12 388 GLU B N 1
ATOM 6698 C CA . GLU B 1 388 ? 5.5 40.594 23.828 1 93.12 388 GLU B CA 1
ATOM 6699 C C . GLU B 1 388 ? 4.09 41.156 23.984 1 93.12 388 GLU B C 1
ATOM 6701 O O . GLU B 1 388 ? 3.529 41.125 25.094 1 93.12 388 GLU B O 1
ATOM 6706 N N . ALA B 1 389 ? 3.609 41.688 22.922 1 94.5 389 ALA B N 1
ATOM 6707 C CA . ALA B 1 389 ? 2.248 42.219 22.953 1 94.5 389 ALA B CA 1
ATOM 6708 C C . ALA B 1 389 ? 1.241 41.125 23.281 1 94.5 389 ALA B C 1
ATOM 6710 O O . ALA B 1 389 ? 0.273 41.344 24 1 94.5 389 ALA B O 1
ATOM 6711 N N . ILE B 1 390 ? 1.434 39.938 22.75 1 96.12 390 ILE B N 1
ATOM 6712 C CA . ILE B 1 390 ? 0.562 38.781 23.016 1 96.12 390 ILE B CA 1
ATOM 6713 C C . ILE B 1 390 ? 0.659 38.375 24.484 1 96.12 390 ILE B C 1
ATOM 6715 O O . ILE B 1 390 ? -0.359 38.156 25.141 1 96.12 390 ILE B O 1
ATOM 6719 N N . ILE B 1 391 ? 1.84 38.312 25 1 94.81 391 ILE B N 1
ATOM 6720 C CA . 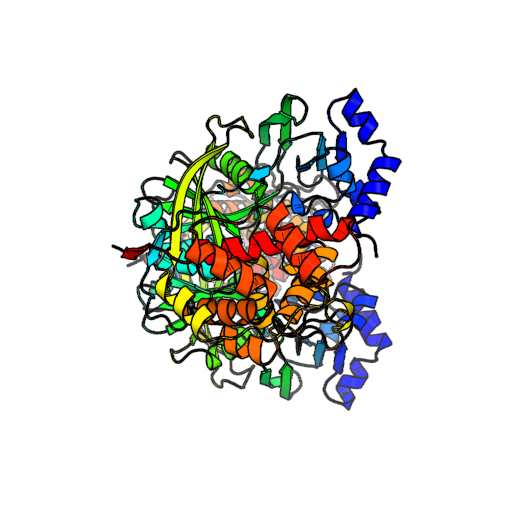ILE B 1 391 ? 2.072 37.906 26.391 1 94.81 391 ILE B CA 1
ATOM 6721 C C . ILE B 1 391 ? 1.377 38.906 27.312 1 94.81 391 ILE B C 1
ATOM 6723 O O . ILE B 1 391 ? 0.778 38.531 28.312 1 94.81 391 ILE B O 1
ATOM 6727 N N . ASP B 1 392 ? 1.508 40.156 26.984 1 93.94 392 ASP B N 1
ATOM 6728 C CA . ASP B 1 392 ? 0.858 41.188 27.781 1 93.94 392 ASP B CA 1
ATOM 6729 C C . ASP B 1 392 ? -0.652 40.969 27.844 1 93.94 392 ASP B C 1
ATOM 6731 O O . ASP B 1 392 ? -1.268 41.125 28.891 1 93.94 392 ASP B O 1
ATOM 6735 N N . ARG B 1 393 ? -1.203 40.656 26.703 1 94.56 393 ARG B N 1
ATOM 6736 C CA . ARG B 1 393 ? -2.637 40.406 26.656 1 94.56 393 ARG B CA 1
ATOM 6737 C C . ARG B 1 393 ? -2.984 39.156 27.453 1 94.56 393 ARG B C 1
ATOM 6739 O O . ARG B 1 393 ? -4.062 39.062 28.047 1 94.56 393 ARG B O 1
ATOM 6746 N N . MET B 1 394 ? -2.184 38.094 27.375 1 95.12 394 MET B N 1
ATOM 6747 C CA . MET B 1 394 ? -2.385 36.875 28.125 1 95.12 394 MET B CA 1
ATOM 6748 C C . MET B 1 394 ? -2.365 37.125 29.625 1 95.12 394 MET B C 1
ATOM 6750 O O . MET B 1 394 ? -3.146 36.531 30.375 1 95.12 394 MET B O 1
ATOM 6754 N N . ARG B 1 395 ? -1.491 38.031 30 1 92.75 395 ARG B N 1
ATOM 6755 C CA . ARG B 1 395 ? -1.42 38.406 31.406 1 92.75 395 ARG B CA 1
ATOM 6756 C C . ARG B 1 395 ? -2.676 39.156 31.844 1 92.75 395 ARG B C 1
ATOM 6758 O O . ARG B 1 395 ? -3.211 38.906 32.938 1 92.75 395 ARG B O 1
ATOM 6765 N N . ARG B 1 396 ? -3.021 40.031 30.984 1 92 396 ARG B N 1
ATOM 6766 C CA . ARG B 1 396 ? -4.203 40.844 31.281 1 92 396 ARG B CA 1
ATOM 6767 C C . ARG B 1 396 ? -5.43 39.938 31.484 1 92 396 ARG B C 1
ATOM 6769 O O . ARG B 1 396 ? -6.246 40.219 32.375 1 92 396 ARG B O 1
ATOM 6776 N N . TYR B 1 397 ? -5.555 38.875 30.688 1 93 397 TYR B N 1
ATOM 6777 C CA . TYR B 1 397 ? -6.723 38.031 30.766 1 93 397 TYR B CA 1
ATOM 6778 C C . TYR B 1 397 ? -6.477 36.844 31.719 1 93 397 TYR B C 1
ATOM 6780 O O . TYR B 1 397 ? -7.359 36.031 31.938 1 93 397 TYR B O 1
ATOM 6788 N N . ASN B 1 398 ? -5.301 36.75 32.312 1 92.12 398 ASN B N 1
ATOM 6789 C CA . ASN B 1 398 ? -4.93 35.719 33.281 1 92.12 398 ASN B CA 1
ATOM 6790 C C . ASN B 1 398 ? -5.152 34.312 32.719 1 92.12 398 ASN B C 1
ATOM 6792 O O . ASN B 1 398 ? -5.824 33.5 33.344 1 92.12 398 ASN B O 1
ATOM 6796 N N . VAL B 1 399 ? -4.656 34.094 31.562 1 91.88 399 VAL B N 1
ATOM 6797 C CA . VAL B 1 399 ? -4.965 32.844 30.891 1 91.88 399 VAL B CA 1
ATOM 6798 C C . VAL B 1 399 ? -4.004 31.75 31.375 1 91.88 399 VAL B C 1
ATOM 6800 O O . VAL B 1 399 ? -4.277 30.562 31.219 1 91.88 399 VAL B O 1
ATOM 6803 N N . CYS B 1 400 ? -2.83 32.094 31.906 1 87.31 400 CYS B N 1
ATOM 6804 C CA . CYS B 1 400 ? -1.845 31.156 32.438 1 87.31 400 CYS B CA 1
ATOM 6805 C C . CYS B 1 400 ? -1.244 31.672 33.719 1 87.31 400 CYS B C 1
ATOM 6807 O O . CYS B 1 400 ? -1.115 32.875 33.938 1 87.31 400 CYS B O 1
ATOM 6809 N N . LYS B 1 401 ? -0.797 30.812 34.594 1 76.62 401 LYS B N 1
ATOM 6810 C CA . LYS B 1 401 ? -0.267 31.219 35.906 1 76.62 401 LYS B CA 1
ATOM 6811 C C . LYS B 1 401 ? 1.249 31.391 35.844 1 76.62 401 LYS B C 1
ATOM 6813 O O . LYS B 1 401 ? 1.797 32.312 36.438 1 76.62 401 LYS B O 1
ATOM 6818 N N . ASP B 1 402 ? 1.83 30.469 35.188 1 79.5 402 ASP B N 1
ATOM 6819 C CA . ASP B 1 402 ? 3.287 30.422 35.219 1 79.5 402 ASP B CA 1
ATOM 6820 C C . ASP B 1 402 ? 3.9 31.203 34.062 1 79.5 402 ASP B C 1
ATOM 6822 O O . ASP B 1 402 ? 3.43 31.109 32.938 1 79.5 402 ASP B O 1
ATOM 6826 N N . ALA B 1 403 ? 4.922 31.969 34.375 1 74.69 403 ALA B N 1
ATOM 6827 C CA . ALA B 1 403 ? 5.621 32.781 33.406 1 74.69 403 ALA B CA 1
ATOM 6828 C C . ALA B 1 403 ? 6.207 31.938 32.281 1 74.69 403 ALA B C 1
ATOM 6830 O O . ALA B 1 403 ? 6.168 32.344 31.094 1 74.69 403 ALA B O 1
ATOM 6831 N N . THR B 1 404 ? 6.734 30.875 32.625 1 77.81 404 THR B N 1
ATOM 6832 C CA . THR B 1 404 ? 7.383 30.016 31.625 1 77.81 404 THR B CA 1
ATOM 6833 C C . THR B 1 404 ? 6.367 29.5 30.625 1 77.81 404 THR B C 1
ATOM 6835 O O . THR B 1 404 ? 6.664 29.391 29.438 1 77.81 404 THR B O 1
ATOM 6838 N N . THR B 1 405 ? 5.289 29.312 31.078 1 85.69 405 THR B N 1
ATOM 6839 C CA . THR B 1 405 ? 4.234 28.781 30.219 1 85.69 405 THR B CA 1
ATOM 6840 C C . THR B 1 405 ? 3.688 29.859 29.297 1 85.69 405 THR B C 1
ATOM 6842 O O . THR B 1 405 ? 3.225 29.578 28.203 1 85.69 405 THR B O 1
ATOM 6845 N N . LEU B 1 406 ? 3.896 31.109 29.75 1 87.88 406 LEU B N 1
ATOM 6846 C CA . LEU B 1 406 ? 3.373 32.219 28.969 1 87.88 406 LEU B CA 1
ATOM 6847 C C . LEU B 1 406 ? 4.086 32.344 27.625 1 87.88 406 LEU B C 1
ATOM 6849 O O . LEU B 1 406 ? 3.443 32.531 26.594 1 87.88 406 LEU B O 1
ATOM 6853 N N . TYR B 1 407 ? 5.332 32.219 27.672 1 86.56 407 TYR B N 1
ATOM 6854 C CA . TYR B 1 407 ? 6.113 32.375 26.453 1 86.56 407 TYR B CA 1
ATOM 6855 C C . TYR B 1 407 ? 5.789 31.281 25.469 1 86.56 407 TYR B C 1
ATOM 6857 O O . TYR B 1 407 ? 5.652 31.531 24.266 1 86.56 407 TYR B O 1
ATOM 6865 N N . ARG B 1 408 ? 5.668 30.109 25.906 1 86.12 408 ARG B N 1
ATOM 6866 C CA . ARG B 1 408 ? 5.383 28.969 25.047 1 86.12 408 ARG B CA 1
ATOM 6867 C C . ARG B 1 408 ? 3.98 29.047 24.453 1 86.12 408 ARG B C 1
ATOM 6869 O O . ARG B 1 408 ? 3.787 28.812 23.266 1 86.12 408 ARG B O 1
ATOM 6876 N N . ARG B 1 409 ? 3.068 29.422 25.234 1 92 409 ARG B N 1
ATOM 6877 C CA . ARG B 1 409 ? 1.679 29.453 24.797 1 92 409 ARG B CA 1
ATOM 6878 C C . ARG B 1 409 ? 1.417 30.656 23.906 1 92 409 ARG B C 1
ATOM 6880 O O . ARG B 1 409 ? 0.488 30.641 23.094 1 92 409 ARG B O 1
ATOM 6887 N N . ALA B 1 410 ? 2.273 31.688 24.062 1 94.44 410 ALA B N 1
ATOM 6888 C CA . ALA B 1 410 ? 2.164 32.844 23.188 1 94.44 410 ALA B CA 1
ATOM 6889 C C . ALA B 1 410 ? 2.443 32.469 21.734 1 94.44 410 ALA B C 1
ATOM 6891 O O . ALA B 1 410 ? 1.862 33.031 20.812 1 94.44 410 ALA B O 1
ATOM 6892 N N . SER B 1 411 ? 3.268 31.5 21.562 1 92 411 SER B N 1
ATOM 6893 C CA . SER B 1 411 ? 3.557 31 20.234 1 92 411 SER B CA 1
ATOM 6894 C C . SER B 1 411 ? 2.318 30.391 19.578 1 92 411 SER B C 1
ATOM 6896 O O . SER B 1 411 ? 2.105 30.516 18.375 1 92 411 SER B O 1
ATOM 6898 N N . SER B 1 412 ? 1.534 29.703 20.359 1 94.31 412 SER B N 1
ATOM 6899 C CA . SER B 1 412 ? 0.3 29.109 19.859 1 94.31 412 SER B CA 1
ATOM 6900 C C . SER B 1 412 ? -0.7 30.172 19.438 1 94.31 412 SER B C 1
ATOM 6902 O O . SER B 1 412 ? -1.346 30.047 18.391 1 94.31 412 SER B O 1
ATOM 6904 N N . VAL B 1 413 ? -0.737 31.234 20.234 1 96.12 413 VAL B N 1
ATOM 6905 C CA . VAL B 1 413 ? -1.627 32.344 19.906 1 96.12 413 VAL B CA 1
ATOM 6906 C C . VAL B 1 413 ? -1.188 32.969 18.578 1 96.12 413 VAL B C 1
ATOM 6908 O O . VAL B 1 413 ? -2.01 33.188 17.688 1 96.12 413 VAL B O 1
ATOM 6911 N N . SER B 1 414 ? 0.053 33.188 18.531 1 94.94 414 SER B N 1
ATOM 6912 C CA . SER B 1 414 ? 0.613 33.781 17.312 1 94.94 414 SER B CA 1
ATOM 6913 C C . SER B 1 414 ? 0.338 32.875 16.109 1 94.94 414 SER B C 1
ATOM 6915 O O . SER B 1 414 ? 0.002 33.375 15.031 1 94.94 414 SER B O 1
ATOM 6917 N N . GLY B 1 415 ? 0.448 31.578 16.281 1 92.25 415 GLY B N 1
ATOM 6918 C CA . GLY B 1 415 ? 0.221 30.625 15.203 1 92.25 415 GLY B CA 1
ATOM 6919 C C . GLY B 1 415 ? -1.208 30.641 14.695 1 92.25 415 GLY B C 1
ATOM 6920 O O . GLY B 1 415 ? -1.443 30.578 13.492 1 92.25 415 GLY B O 1
ATOM 6921 N N . TRP B 1 416 ? -2.135 30.703 15.586 1 95.38 416 TRP B N 1
ATOM 6922 C CA . TRP B 1 416 ? -3.545 30.719 15.211 1 95.38 416 TRP B CA 1
ATOM 6923 C C . TRP B 1 416 ? -3.898 32 14.477 1 95.38 416 TRP B C 1
ATOM 6925 O O . TRP B 1 416 ? -4.637 31.969 13.484 1 95.38 416 TRP B O 1
ATOM 6935 N N . LEU B 1 417 ? -3.305 33.125 14.93 1 94.44 417 LEU B N 1
ATOM 6936 C CA . LEU B 1 417 ? -3.527 34.406 14.258 1 94.44 417 LEU B CA 1
ATOM 6937 C C . LEU B 1 417 ? -2.918 34.406 12.859 1 94.44 417 LEU B C 1
ATOM 6939 O O . LEU B 1 417 ? -3.514 34.906 11.914 1 94.44 417 LEU B O 1
ATOM 6943 N N . ARG B 1 418 ? -1.841 33.812 12.773 1 88.88 418 ARG B N 1
ATOM 6944 C CA . ARG B 1 418 ? -1.174 33.719 11.477 1 88.88 418 ARG B CA 1
ATOM 6945 C C . ARG B 1 418 ? -2.004 32.906 10.484 1 88.88 418 ARG B C 1
ATOM 6947 O O . ARG B 1 418 ? -2.074 33.25 9.305 1 88.88 418 ARG B O 1
ATOM 6954 N N . TRP B 1 419 ? -2.523 31.844 10.953 1 89.12 419 TRP B N 1
ATOM 6955 C CA . TRP B 1 419 ? -3.396 31.047 10.094 1 89.12 419 TRP B CA 1
ATOM 6956 C C . TRP B 1 419 ? -4.543 31.891 9.547 1 89.12 419 TRP B C 1
ATOM 6958 O O . TRP B 1 419 ? -4.852 31.828 8.359 1 89.12 419 TRP B O 1
ATOM 6968 N N . ILE B 1 420 ? -5.094 32.75 10.344 1 91.88 420 ILE B N 1
ATOM 6969 C CA . ILE B 1 420 ? -6.25 33.562 9.961 1 91.88 420 ILE B CA 1
ATOM 6970 C C . ILE B 1 420 ? -5.824 34.625 8.945 1 91.88 420 ILE B C 1
ATOM 6972 O O . ILE B 1 420 ? -6.488 34.812 7.922 1 91.88 420 ILE B O 1
ATOM 6976 N N . VAL B 1 421 ? -4.734 35.219 9.156 1 88.44 421 VAL B N 1
ATOM 6977 C CA . VAL B 1 421 ? -4.34 36.344 8.352 1 88.44 421 VAL B CA 1
ATOM 6978 C C . VAL B 1 421 ? -3.885 35.875 6.969 1 88.44 421 VAL B C 1
ATOM 6980 O O . VAL B 1 421 ? -3.854 36.688 6.02 1 88.44 421 VAL B O 1
ATOM 6983 N N . THR B 1 422 ? -3.596 34.625 6.848 1 82.81 422 THR B N 1
ATOM 6984 C CA . THR B 1 422 ? -3.137 34.125 5.562 1 82.81 422 THR B CA 1
ATOM 6985 C C . THR B 1 422 ? -4.312 33.625 4.73 1 82.81 422 THR B C 1
ATOM 6987 O O . THR B 1 422 ? -4.145 33.25 3.559 1 82.81 422 THR B O 1
ATOM 6990 N N . LEU B 1 423 ? -5.469 33.562 5.277 1 85.56 423 LEU B N 1
ATOM 6991 C CA . LEU B 1 423 ? -6.629 32.969 4.598 1 85.56 423 LEU B CA 1
ATOM 6992 C C . LEU B 1 423 ? -7.094 33.875 3.465 1 85.56 423 LEU B C 1
ATOM 6994 O O . LEU B 1 423 ? -7.469 33.406 2.393 1 85.56 423 LEU B O 1
ATOM 6998 N N . PRO B 1 424 ? -7.137 35.219 3.732 1 78.19 424 PRO B N 1
ATOM 6999 C CA . PRO B 1 424 ? -7.566 36.031 2.607 1 78.19 424 PRO B CA 1
ATOM 7000 C C . PRO B 1 424 ? -6.664 35.906 1.385 1 78.19 424 PRO B C 1
ATOM 7002 O O . PRO B 1 424 ? -5.445 36.094 1.487 1 78.19 424 PRO B O 1
ATOM 7005 N N . ASP B 1 425 ? -7.195 35 0.38 1 68.38 425 ASP B N 1
ATOM 7006 C CA . ASP B 1 425 ? -6.414 34.594 -0.786 1 68.38 425 ASP B CA 1
ATOM 7007 C C . ASP B 1 425 ? -7.027 35.125 -2.072 1 68.38 425 ASP B C 1
ATOM 7009 O O . ASP B 1 425 ? -8.195 35.531 -2.09 1 68.38 425 ASP B O 1
ATOM 7013 N N . THR B 1 426 ? -6.035 35.312 -2.994 1 64.12 426 THR B N 1
ATOM 7014 C CA . THR B 1 426 ? -6.516 35.594 -4.348 1 64.12 426 THR B CA 1
ATOM 7015 C C . THR B 1 426 ? -6.73 34.281 -5.113 1 64.12 426 THR B C 1
ATOM 7017 O O . THR B 1 426 ? -5.902 33.375 -5.047 1 64.12 426 THR B O 1
ATOM 7020 N N . THR B 1 427 ? -7.945 33.938 -5.438 1 61.59 427 THR B N 1
ATOM 7021 C CA . THR B 1 427 ? -8.297 32.75 -6.199 1 61.59 427 THR B CA 1
ATOM 7022 C C . THR B 1 427 ? -7.91 32.906 -7.664 1 61.59 427 THR B C 1
ATOM 7024 O O . THR B 1 427 ? -8.172 33.938 -8.273 1 61.59 427 THR B O 1
ATOM 7027 N N . GLU B 1 428 ? -7.062 31.969 -8.102 1 67.81 428 GLU B N 1
ATOM 7028 C CA . GLU B 1 428 ? -6.762 31.891 -9.531 1 67.81 428 GLU B CA 1
ATOM 7029 C C . GLU B 1 428 ? -7.562 30.781 -10.203 1 67.81 428 GLU B C 1
ATOM 7031 O O . GLU B 1 428 ? -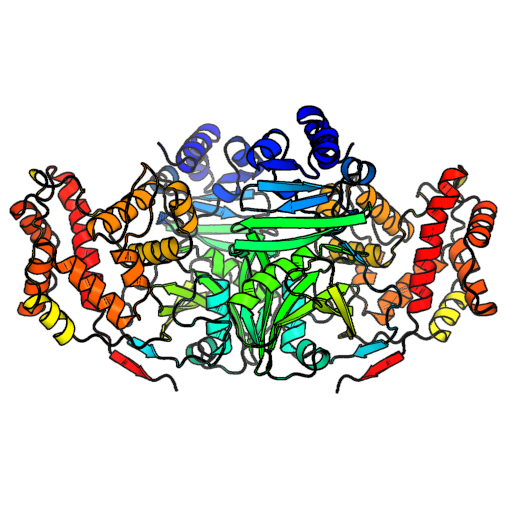7.93 29.797 -9.562 1 67.81 428 GLU B O 1
ATOM 7036 N N . GLU B 1 429 ? -8.023 30.953 -11.492 1 63.66 429 GLU B N 1
ATOM 7037 C CA . GLU B 1 429 ? -8.82 29.969 -12.227 1 63.66 429 GLU B CA 1
ATOM 7038 C C . GLU B 1 429 ? -7.926 28.906 -12.867 1 63.66 429 GLU B C 1
ATOM 7040 O O . GLU B 1 429 ? -6.824 29.203 -13.328 1 63.66 429 GLU B O 1
ATOM 7045 N N . PHE B 1 430 ? -8.32 27.656 -12.758 1 58.53 430 PHE B N 1
ATOM 7046 C CA . PHE B 1 430 ? -7.691 26.5 -13.367 1 58.53 430 PHE B CA 1
ATOM 7047 C C . PHE B 1 430 ? -7.93 26.484 -14.875 1 58.53 430 PHE B C 1
ATOM 7049 O O . PHE B 1 430 ? -9.047 26.719 -15.336 1 58.53 430 PHE B O 1
ATOM 7056 N N . GLU B 1 431 ? -6.871 26.688 -15.773 1 54.72 431 GLU B N 1
ATOM 7057 C CA . GLU B 1 431 ? -7.027 26.656 -17.219 1 54.72 431 GLU B CA 1
ATOM 7058 C C . GLU B 1 431 ? -7.109 25.219 -17.734 1 54.72 431 GLU B C 1
ATOM 7060 O O . GLU B 1 431 ? -6.457 24.328 -17.203 1 54.72 431 GLU B O 1
#

Secondary structure (DSSP, 8-state):
---HHHHHHHHHHHHHTHHHHHHHHS-EEEEHHHHHTTS-GGGTS--SSGGGS-HHHHHTT-EEEE-SSSEEEEESB--EEEPPSS---EEEE-PPP--SS--TT---SHHHHHHHHHHHTHHHHHHT----EEEEEEEEE--EEEEEEEBTTSSEEEEEEES-EEEEEEEEE-SS-EEEEEEESS--SEEETHHHHHHHHHHHTT-SS-EEEEEEEEETTEEEEEEEEESSTTBGGGEEEEEEEEEESS---B-HHHHHHHHHH----B---GGG-SSPPP----HHHHHHHHHHHHHSSSEEHHHHHHHHT--HHHHHHHHHHHHHHTSEE--STTEEEE-HHHHHHHTS-HHHHHHHHHHHHHTBHHHHHHHHHHHHH--PPPHHHHHHHHHHTT--S-HHHHHHHHHHHHHHHHHHHT-B-EEEE--/---HHHHHHHHHHHHHTHHHHHHHHS-EEEEHHHHHTTS-GGGTS--SSGGGS-HHHHHTT-EEEE-SSSEEEEESB--EEEPPSS---EEEE-PPP--SS--TT---SHHHHHHHHHHHTHHHHHHT----EEEEEEEEE--EEEEEEEBTTSSEEEEEEES-EEEEEEEEE-SS-EEEEEEESS--SEEETHHHHHHHHHHHTT-SS-EEEEEEEEETTEEEEEEEEESSTTBGGGEEEEEEEEEESS---B-HHHHHHHHHH----B---GGG-SSPPP----HHHHHHHHHHHHHSSSEEHHHHHHHHT--HHHHHHHHHHHHHHTSEE--STTEEEE-HHHHHHHTS-HHHHHHHHHHHHHTBHHHHHHHHHHHHH--PPPHHHHHHHHHHHT--S-HHHHHHHHHHHHHHHHHHHT-B-EEEE--

Organism: NCBI:txid518634

Radius of gyration: 30.66 Å; Cα contacts (8 Å, |Δi|>4): 1601; chains: 2; bounding box: 64×97×72 Å